Protein AF-0000000077137420 (afdb_homodimer)

Radius of gyration: 29.73 Å; Cα contacts (8 Å, |Δi|>4): 1653; chains: 2; bounding box: 63×92×71 Å

Nearest PDB structures (foldseek):
  3w35-assembly1_A  TM=7.968E-01  e=1.212E-20  Streptomyces sp. CNQ-525
  8cxl-assembly1_B  TM=8.164E-01  e=7.359E-20  Streptomyces sp. CNQ-525
  3w36-assembly1_A  TM=8.298E-01  e=8.518E-20  Streptomyces sp. CNQ-525
  3w35-assembly1_B  TM=7.956E-01  e=4.983E-20  Streptomyces sp. CNQ-525
  8cxl-assembly1_A  TM=8.102E-01  e=7.637E-19  Streptomyces sp. CNQ-525

Organism: Micromonas pusilla (strain CCMP1545) (NCBI:txid564608)

Sequence (908 aa):
MPTGLTARETPVAIRVTHVLLVMAWNCVARHHDVALEFHTLKPPPRRAPKSARDDAHRLKCIASAWVHAAEELLGGADAREMLKARAIELGVYDDPEGEASNATAAAAAGAGAAAAGAEIADEVMTYVRDDGWNANGRENGRAHNLRPYADFTGYVPAPHKEDGLPSETNPRRWVPLPETNGLGYFRRVHIYTGPHTTASACFQTHVTPHIGFKARTYLLSEDDLRDPTRETTTPEYDLRAEARDVVERTRTSLNDTEKMLVELADNKFALSQARFDSHWSPYDRVRVVNAPFAYRNGWTLVEGVFFELASNTGIVDALVVSWREKVKNDHVRPTSVVHGLLGDETLLAWAGPGSDETETSMKGRDWQPYIRVMPHSEHPSGSSCICSVIFDVARLVAGTDEYVTVVDFKRGSSTAEPGKTPREDVRWTANTIRCVFHPPLGFNIVSRPLSTDRMPTGLTARETPVAIRVTHVLLVMAWNCVARHHDVALEFHTLKPPPRRAPKSARDDAHRLKCIASAWVHAAEELLGGADAREMLKARAIELGVYDDPEGEASNATAAAAAGAGAAAAGAEIADEVMTYVRDDGWNANGRENGRAHNLRPYADFTGYVPAPHKEDGLPSETNPRRWVPLPETNGLGYFRRVHIYTGPHTTASACFQTHVTPHIGFKARTYLLSEDDLRDPTRETTTPEYDLRAEARDVVERTRTSLNDTEKMLVELADNKFALSQARFDSHWSPYDRVRVVNAPFAYRNGWTLVEGVFFELASNTGIVDALVVSWREKVKNDHVRPTSVVHGLLGDETLLAWAGPGSDETETSMKGRDWQPYIRVMPHSEHPSGSSCICSVIFDVARLVAGTDEYVTVVDFKRGSSTAEPGKTPREDVRWTANTIRCVFHPPLGFNIVSRPLSTDR

Structure (mmCIF, N/CA/C/O backbone):
data_AF-0000000077137420-model_v1
#
loop_
_entity.id
_entity.type
_entity.pdbx_description
1 polymer 'Predicted protein'
#
loop_
_atom_site.group_PDB
_atom_site.id
_atom_site.type_symbol
_atom_site.label_atom_id
_atom_site.label_alt_id
_atom_site.label_comp_id
_atom_site.label_asym_id
_atom_site.label_entity_id
_atom_site.label_seq_id
_atom_site.pdbx_PDB_ins_code
_atom_site.Cartn_x
_atom_site.Cartn_y
_atom_site.Cartn_z
_atom_site.occupancy
_atom_site.B_iso_or_equiv
_atom_site.auth_seq_id
_atom_site.auth_comp_id
_atom_site.auth_asym_id
_atom_site.auth_atom_id
_atom_site.pdbx_PDB_model_num
ATOM 1 N N . MET A 1 1 ? -1.979 -7.895 -21.234 1 30.19 1 MET A N 1
ATOM 2 C CA . MET A 1 1 ? -2.182 -8.922 -20.219 1 30.19 1 MET A CA 1
ATOM 3 C C . MET A 1 1 ? -2.633 -8.305 -18.906 1 30.19 1 MET A C 1
ATOM 5 O O . MET A 1 1 ? -2.314 -7.148 -18.609 1 30.19 1 MET A O 1
ATOM 9 N N . PRO A 1 2 ? -3.453 -9.008 -18.297 1 33.06 2 PRO A N 1
ATOM 10 C CA . PRO A 1 2 ? -4.16 -8.414 -17.172 1 33.06 2 PRO A CA 1
ATOM 11 C C . PRO A 1 2 ? -3.209 -7.906 -16.078 1 33.06 2 PRO A C 1
ATOM 13 O O . PRO A 1 2 ? -2.264 -8.609 -15.711 1 33.06 2 PRO A O 1
ATOM 16 N N . THR A 1 3 ? -2.91 -6.676 -16.016 1 40.84 3 THR A N 1
ATOM 17 C CA . THR A 1 3 ? -2.291 -5.836 -14.992 1 40.84 3 THR A CA 1
ATOM 18 C C . THR A 1 3 ? -2.344 -6.512 -13.625 1 40.84 3 THR A C 1
ATOM 20 O O . THR A 1 3 ? -1.438 -6.34 -12.812 1 40.84 3 THR A O 1
ATOM 23 N N . GLY A 1 4 ? -3.15 -7.633 -13.539 1 47.25 4 GLY A N 1
ATOM 24 C CA . GLY A 1 4 ? -3.408 -8.117 -12.195 1 47.25 4 GLY A CA 1
ATOM 25 C C . GLY A 1 4 ? -2.387 -9.133 -11.719 1 47.25 4 GLY A C 1
ATOM 26 O O . GLY A 1 4 ? -2.094 -9.219 -10.523 1 47.25 4 GLY A O 1
ATOM 27 N N . LEU A 1 5 ? -1.726 -9.945 -12.719 1 52.66 5 LEU A N 1
ATOM 28 C CA . LEU A 1 5 ? -0.8 -10.969 -12.258 1 52.66 5 LEU A CA 1
ATOM 29 C C . LEU A 1 5 ? 0.512 -10.352 -11.789 1 52.66 5 LEU A C 1
ATOM 31 O O . LEU A 1 5 ? 1.083 -10.789 -10.789 1 52.66 5 LEU A O 1
ATOM 35 N N . THR A 1 6 ? 0.784 -9.219 -12.477 1 55.41 6 THR A N 1
ATOM 36 C CA . THR A 1 6 ? 2.07 -8.609 -12.164 1 55.41 6 THR A CA 1
ATOM 37 C C . THR A 1 6 ? 1.979 -7.789 -10.875 1 55.41 6 THR A C 1
ATOM 39 O O . THR A 1 6 ? 3 -7.355 -10.336 1 55.41 6 THR A O 1
ATOM 42 N N . ALA A 1 7 ? 0.775 -7.855 -10.445 1 62.12 7 ALA A N 1
ATOM 43 C CA . ALA A 1 7 ? 0.6 -7.055 -9.234 1 62.12 7 ALA A CA 1
ATOM 44 C C . ALA A 1 7 ? 0.721 -7.918 -7.984 1 62.12 7 ALA A C 1
ATOM 46 O O . ALA A 1 7 ? 0.855 -7.398 -6.871 1 62.12 7 ALA A O 1
ATOM 47 N N . ARG A 1 8 ? 0.863 -9.188 -8.18 1 74.38 8 ARG A N 1
ATOM 48 C CA . ARG A 1 8 ? 0.928 -10.094 -7.039 1 74.38 8 ARG A CA 1
ATOM 49 C C . ARG A 1 8 ? 2.375 -10.414 -6.676 1 74.38 8 ARG A C 1
ATOM 51 O O . ARG A 1 8 ? 3.248 -10.438 -7.543 1 74.38 8 ARG A O 1
ATOM 58 N N . GLU A 1 9 ? 2.537 -10.625 -5.414 1 81 9 GLU A N 1
ATOM 59 C CA . GLU A 1 9 ? 3.846 -11.133 -5.016 1 81 9 GLU A CA 1
ATOM 60 C C . GLU A 1 9 ? 4.148 -12.469 -5.691 1 81 9 GLU A C 1
ATOM 62 O O . GLU A 1 9 ? 3.23 -13.219 -6.039 1 81 9 GLU A O 1
ATOM 67 N N . THR A 1 10 ? 5.336 -12.797 -5.789 1 80.19 10 THR A N 1
ATOM 68 C CA . THR A 1 10 ? 5.836 -13.852 -6.66 1 80.19 10 THR A CA 1
ATOM 69 C C . THR A 1 10 ? 5.152 -15.18 -6.344 1 80.19 10 THR A C 1
ATOM 71 O O . THR A 1 10 ? 4.66 -15.859 -7.246 1 80.19 10 THR A O 1
ATOM 74 N N . PRO A 1 11 ? 5.098 -15.617 -5.082 1 89.12 11 PRO A N 1
ATOM 75 C CA . PRO A 1 11 ? 4.48 -16.922 -4.844 1 89.12 11 PRO A CA 1
ATOM 76 C C . PRO A 1 11 ? 3.012 -16.969 -5.27 1 89.12 11 PRO A C 1
ATOM 78 O O . PRO A 1 11 ? 2.562 -17.953 -5.844 1 89.12 11 PRO A O 1
ATOM 81 N N . VAL A 1 12 ? 2.316 -15.922 -4.988 1 86.81 12 VAL A N 1
ATOM 82 C CA . VAL A 1 12 ? 0.898 -15.867 -5.328 1 86.81 12 VAL A CA 1
ATOM 83 C C . VAL A 1 12 ? 0.73 -15.805 -6.844 1 86.81 12 VAL A C 1
ATOM 85 O O . VAL A 1 12 ? -0.145 -16.469 -7.402 1 86.81 12 VAL A O 1
ATOM 88 N N . ALA A 1 13 ? 1.587 -15.062 -7.496 1 81.25 13 ALA A N 1
ATOM 89 C CA . ALA A 1 13 ? 1.542 -14.961 -8.953 1 81.25 13 ALA A CA 1
ATOM 90 C C . ALA A 1 13 ? 1.782 -16.328 -9.602 1 81.25 13 ALA A C 1
ATOM 92 O O . ALA A 1 13 ? 1.118 -16.672 -10.578 1 81.25 13 ALA A O 1
ATOM 93 N N . ILE A 1 14 ? 2.713 -16.984 -9.086 1 85.19 14 ILE A N 1
ATOM 94 C CA . ILE A 1 14 ? 3.049 -18.312 -9.625 1 85.19 14 ILE A CA 1
ATOM 95 C C . ILE A 1 14 ? 1.857 -19.25 -9.461 1 85.19 14 ILE A C 1
ATOM 97 O O . ILE A 1 14 ? 1.504 -19.984 -10.391 1 85.19 14 ILE A O 1
ATOM 101 N N . ARG A 1 15 ? 1.246 -19.25 -8.336 1 90.31 15 ARG A N 1
ATOM 102 C CA . ARG A 1 15 ? 0.089 -20.109 -8.094 1 90.31 15 ARG A CA 1
ATOM 103 C C . ARG A 1 15 ? -1.053 -19.766 -9.047 1 90.31 15 ARG A C 1
ATOM 105 O O . ARG A 1 15 ? -1.661 -20.656 -9.641 1 90.31 15 ARG A O 1
ATOM 112 N N . VAL A 1 16 ? -1.351 -18.516 -9.102 1 86.44 16 VAL A N 1
ATOM 113 C CA . VAL A 1 16 ? -2.457 -18.078 -9.945 1 86.44 16 VAL A CA 1
ATOM 114 C C . VAL A 1 16 ? -2.186 -18.469 -11.398 1 86.44 16 VAL A C 1
ATOM 116 O O . VAL A 1 16 ? -3.084 -18.953 -12.094 1 86.44 16 VAL A O 1
ATOM 119 N N . THR A 1 17 ? -0.963 -18.312 -11.812 1 84.81 17 THR A N 1
ATOM 120 C CA . THR A 1 17 ? -0.586 -18.703 -13.164 1 84.81 17 THR A CA 1
ATOM 121 C C . THR A 1 17 ? -0.782 -20.203 -13.359 1 84.81 17 THR A C 1
ATOM 123 O O . THR A 1 17 ? -1.295 -20.641 -14.398 1 84.81 17 THR A O 1
ATOM 126 N N . HIS A 1 18 ? -0.383 -20.906 -12.43 1 89.75 18 HIS A N 1
ATOM 127 C CA . HIS A 1 18 ? -0.529 -22.359 -12.531 1 89.75 18 HIS A CA 1
ATOM 128 C C . HIS A 1 18 ? -1.996 -22.75 -12.648 1 89.75 18 HIS A C 1
ATOM 130 O O . HIS A 1 18 ? -2.344 -23.609 -13.461 1 89.75 18 HIS A O 1
ATOM 136 N N . VAL A 1 19 ? -2.828 -22.141 -11.867 1 92.31 19 VAL A N 1
ATOM 137 C CA . VAL A 1 19 ? -4.254 -22.453 -11.906 1 92.31 19 VAL A CA 1
ATOM 138 C C . VAL A 1 19 ? -4.816 -22.125 -13.289 1 92.31 19 VAL A C 1
ATOM 140 O O . VAL A 1 19 ? -5.574 -22.922 -13.852 1 92.31 19 VAL A O 1
ATOM 143 N N . LEU A 1 20 ? -4.418 -21.078 -13.844 1 89 20 LEU A N 1
ATOM 144 C CA . LEU A 1 20 ? -4.855 -20.688 -15.18 1 89 20 LEU A CA 1
ATOM 145 C C . LEU A 1 20 ? -4.371 -21.703 -16.219 1 89 20 LEU A C 1
ATOM 147 O O . LEU A 1 20 ? -5.113 -22.047 -17.141 1 89 20 LEU A O 1
ATOM 151 N N . LEU A 1 21 ? -3.174 -22.141 -16.062 1 89.31 21 LEU A N 1
ATOM 152 C CA . LEU A 1 21 ? -2.6 -23.078 -17.016 1 89.31 21 LEU A CA 1
ATOM 153 C C . LEU A 1 21 ? -3.254 -24.453 -16.891 1 89.31 21 LEU A C 1
ATOM 155 O O . LEU A 1 21 ? -3.414 -25.172 -17.891 1 89.31 21 LEU A O 1
ATOM 159 N N . VAL A 1 22 ? -3.602 -24.812 -15.695 1 94.06 22 VAL A N 1
ATOM 160 C CA . VAL A 1 22 ? -4.344 -26.047 -15.516 1 94.06 22 VAL A CA 1
ATOM 161 C C . VAL A 1 22 ? -5.676 -25.969 -16.25 1 94.06 22 VAL A C 1
ATOM 163 O O . VAL A 1 22 ? -6.055 -26.922 -16.953 1 94.06 22 VAL A O 1
ATOM 166 N N . MET A 1 23 ? -6.336 -24.875 -16.141 1 94.69 23 MET A N 1
ATOM 167 C CA . MET A 1 23 ? -7.59 -24.688 -16.875 1 94.69 23 MET A CA 1
ATOM 168 C C . MET A 1 23 ? -7.359 -24.766 -18.375 1 94.69 23 MET A C 1
ATOM 170 O O . MET A 1 23 ? -8.117 -25.422 -19.094 1 94.69 23 MET A O 1
ATOM 174 N N . ALA A 1 24 ? -6.324 -24.125 -18.812 1 91.62 24 ALA A N 1
ATOM 175 C CA . ALA A 1 24 ? -6.016 -24.109 -20.234 1 91.62 24 ALA A CA 1
ATOM 176 C C . ALA A 1 24 ? -5.742 -25.531 -20.75 1 91.62 24 ALA A C 1
ATOM 178 O O . ALA A 1 24 ? -6.262 -25.922 -21.797 1 91.62 24 ALA A O 1
ATOM 179 N N . TRP A 1 25 ? -4.977 -26.25 -20.047 1 93.19 25 TRP A N 1
ATOM 180 C CA . TRP A 1 25 ? -4.66 -27.609 -20.469 1 93.19 25 TRP A CA 1
ATOM 181 C C . TRP A 1 25 ? -5.91 -28.484 -20.484 1 93.19 25 TRP A C 1
ATOM 183 O O . TRP A 1 25 ? -6.121 -29.266 -21.422 1 93.19 25 TRP A O 1
ATOM 193 N N . ASN A 1 26 ? -6.707 -28.359 -19.438 1 96.44 26 ASN A N 1
ATOM 194 C CA . ASN A 1 26 ? -7.922 -29.156 -19.391 1 96.44 26 ASN A CA 1
ATOM 195 C C . ASN A 1 26 ? -8.844 -28.844 -20.562 1 96.44 26 ASN A C 1
ATOM 197 O O . ASN A 1 26 ? -9.523 -29.734 -21.078 1 96.44 26 ASN A O 1
ATOM 201 N N . CYS A 1 27 ? -8.875 -27.594 -20.938 1 93.12 27 CYS A N 1
ATOM 202 C CA . CYS A 1 27 ? -9.625 -27.203 -22.125 1 93.12 27 CYS A CA 1
ATOM 203 C C . CYS A 1 27 ? -9.031 -27.844 -23.375 1 93.12 27 CYS A C 1
ATOM 205 O O . CYS A 1 27 ? -9.758 -28.344 -24.25 1 93.12 27 CYS A O 1
ATOM 207 N N . VAL A 1 28 ? -7.703 -27.828 -23.469 1 91.75 28 VAL A N 1
ATOM 208 C CA . VAL A 1 28 ? -7.008 -28.469 -24.594 1 91.75 28 VAL A CA 1
ATOM 209 C C . VAL A 1 28 ? -7.285 -29.969 -24.594 1 91.75 28 VAL A C 1
ATOM 211 O O . VAL A 1 28 ? -7.602 -30.547 -25.641 1 91.75 28 VAL A O 1
ATOM 214 N N . ALA A 1 29 ? -7.199 -30.547 -23.469 1 93.44 29 ALA A N 1
ATOM 215 C CA . ALA A 1 29 ? -7.391 -31.984 -23.344 1 93.44 29 ALA A CA 1
ATOM 216 C C . ALA A 1 29 ? -8.812 -32.406 -23.719 1 93.44 29 ALA A C 1
ATOM 218 O O . ALA A 1 29 ? -9.023 -33.406 -24.375 1 93.44 29 ALA A O 1
ATOM 219 N N . ARG A 1 30 ? -9.758 -31.578 -23.266 1 92.31 30 ARG A N 1
ATOM 220 C CA . ARG A 1 30 ? -11.156 -31.844 -23.578 1 92.31 30 ARG A CA 1
ATOM 221 C C . ARG A 1 30 ? -11.398 -31.828 -25.094 1 92.31 30 ARG A C 1
ATOM 223 O O . ARG A 1 30 ? -12.297 -32.5 -25.594 1 92.31 30 ARG A O 1
ATOM 230 N N . HIS A 1 31 ? -10.602 -31.125 -25.828 1 91.12 31 HIS A N 1
ATOM 231 C CA . HIS A 1 31 ? -10.719 -31 -27.266 1 91.12 31 HIS A CA 1
ATOM 232 C C . HIS A 1 31 ? -9.531 -31.625 -27.984 1 91.12 31 HIS A C 1
ATOM 234 O O . HIS A 1 31 ? -8.992 -31.047 -28.922 1 91.12 31 HIS A O 1
ATOM 240 N N . HIS A 1 32 ? -9.07 -32.656 -27.469 1 90.94 32 HIS A N 1
ATOM 241 C CA . HIS A 1 32 ? -7.969 -33.438 -28.031 1 90.94 32 HIS A CA 1
ATOM 242 C C . HIS A 1 32 ? -8.391 -34.875 -28.312 1 90.94 32 HIS A C 1
ATOM 244 O O . HIS A 1 32 ? -9.477 -35.281 -27.906 1 90.94 32 HIS A O 1
ATOM 250 N N . ASP A 1 33 ? -7.559 -35.594 -28.984 1 89.25 33 ASP A N 1
ATOM 251 C CA . ASP A 1 33 ? -7.91 -36.969 -29.359 1 89.25 33 ASP A CA 1
ATOM 252 C C . ASP A 1 33 ? -7.637 -37.938 -28.219 1 89.25 33 ASP A C 1
ATOM 254 O O . ASP A 1 33 ? -8.391 -38.875 -28 1 89.25 33 ASP A O 1
ATOM 258 N N . VAL A 1 34 ? -6.57 -37.625 -27.438 1 90.19 34 VAL A N 1
ATOM 259 C CA . VAL A 1 34 ? -6.188 -38.688 -26.484 1 90.19 34 VAL A CA 1
ATOM 260 C C . VAL A 1 34 ? -5.711 -38.031 -25.188 1 90.19 34 VAL A C 1
ATOM 262 O O . VAL A 1 34 ? -5.527 -38.75 -24.172 1 90.19 34 VAL A O 1
ATOM 265 N N . ALA A 1 35 ? -5.457 -36.719 -25.125 1 92.62 35 ALA A N 1
ATOM 266 C CA . ALA A 1 35 ? -4.859 -36.094 -23.953 1 92.62 35 ALA A CA 1
ATOM 267 C C . ALA A 1 35 ? -5.785 -36.219 -22.75 1 92.62 35 ALA A C 1
ATOM 269 O O . ALA A 1 35 ? -7.004 -36.094 -22.875 1 92.62 35 ALA A O 1
ATOM 270 N N . LEU A 1 36 ? -5.215 -36.438 -21.562 1 94.75 36 LEU A N 1
ATOM 271 C CA . LEU A 1 36 ? -5.965 -36.5 -20.312 1 94.75 36 LEU A CA 1
ATOM 272 C C . LEU A 1 36 ? -5.938 -35.156 -19.578 1 94.75 36 LEU A C 1
ATOM 274 O O . LEU A 1 36 ? -4.934 -34.438 -19.625 1 94.75 36 LEU A O 1
ATOM 278 N N . GLU A 1 37 ? -7.023 -34.781 -18.969 1 94.81 37 GLU A N 1
ATOM 279 C CA . GLU A 1 37 ? -7.07 -33.562 -18.141 1 94.81 37 GLU A CA 1
ATOM 280 C C . GLU A 1 37 ? -6.113 -33.656 -16.969 1 94.81 37 GLU A C 1
ATOM 282 O O . GLU A 1 37 ? -5.812 -34.75 -16.484 1 94.81 37 GLU A O 1
ATOM 287 N N . PHE A 1 38 ? -5.66 -32.469 -16.578 1 94.31 38 PHE A N 1
ATOM 288 C CA . PHE A 1 38 ? -4.793 -32.375 -15.406 1 94.31 38 PHE A CA 1
ATOM 289 C C . PHE A 1 38 ? -5.551 -32.75 -14.141 1 94.31 38 PHE A C 1
ATOM 291 O O . PHE A 1 38 ? -6.695 -32.312 -13.953 1 94.31 38 PHE A O 1
ATOM 298 N N . HIS A 1 39 ? -5.184 -33.562 -13.195 1 88.06 39 HIS A N 1
ATOM 299 C CA . HIS A 1 39 ? -5.598 -33.938 -11.852 1 88.06 39 HIS A CA 1
ATOM 300 C C . HIS A 1 39 ? -6.746 -34.969 -11.906 1 88.06 39 HIS A C 1
ATOM 302 O O . HIS A 1 39 ? -6.785 -35.906 -11.125 1 88.06 39 HIS A O 1
ATOM 308 N N . THR A 1 40 ? -7.816 -34.688 -12.898 1 89.06 40 THR A N 1
ATOM 309 C CA . THR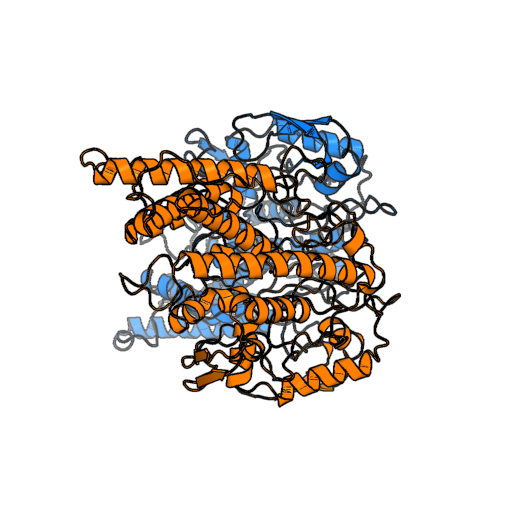 A 1 40 ? -8.922 -35.625 -12.977 1 89.06 40 THR A CA 1
ATOM 310 C C . THR A 1 40 ? -8.555 -36.812 -13.859 1 89.06 40 THR A C 1
ATOM 312 O O . THR A 1 40 ? -9.172 -37.875 -13.766 1 89.06 40 THR A O 1
ATOM 315 N N . LEU A 1 41 ? -7.703 -36.688 -14.766 1 89.88 41 LEU A N 1
ATOM 316 C CA . LEU A 1 41 ? -7.238 -37.688 -15.727 1 89.88 41 LEU A CA 1
ATOM 317 C C . LEU A 1 41 ? -8.383 -38.156 -16.609 1 89.88 41 LEU A C 1
ATOM 319 O O . LEU A 1 41 ? -8.344 -39.25 -17.141 1 89.88 41 LEU A O 1
ATOM 323 N N . LYS A 1 42 ? -9.375 -37.25 -16.719 1 90.19 42 LYS A N 1
ATOM 324 C CA . LYS A 1 42 ? -10.492 -37.562 -17.609 1 90.19 42 LYS A CA 1
ATOM 325 C C . LYS A 1 42 ? -10.047 -37.531 -19.078 1 90.19 42 LYS A C 1
ATOM 327 O O . LYS A 1 42 ? -9.359 -36.625 -19.5 1 90.19 42 LYS A O 1
ATOM 332 N N . PRO A 1 43 ? -10.492 -38.531 -19.812 1 89.88 43 PRO A N 1
ATOM 333 C CA . PRO A 1 43 ? -10.219 -38.5 -21.25 1 89.88 43 PRO A CA 1
ATOM 334 C C . PRO A 1 43 ? -11.188 -37.594 -22.016 1 89.88 43 PRO A C 1
ATOM 336 O O . PRO A 1 43 ? -12.234 -37.219 -21.484 1 89.88 43 PRO A O 1
ATOM 339 N N . PRO A 1 44 ? -10.727 -37.219 -23.219 1 87.62 44 PRO A N 1
ATOM 340 C CA . PRO A 1 44 ? -11.672 -36.438 -24.031 1 87.62 44 PRO A CA 1
ATOM 341 C C . PRO A 1 44 ? -12.961 -37.219 -24.297 1 87.62 44 PRO A C 1
ATOM 343 O O . PRO A 1 44 ? -12.953 -38.438 -24.344 1 87.62 44 PRO A O 1
ATOM 346 N N . PRO A 1 45 ? -14.016 -36.406 -24.438 1 81.62 45 PRO A N 1
ATOM 347 C CA . PRO A 1 45 ? -15.273 -37.094 -24.734 1 81.62 45 PRO A CA 1
ATOM 348 C C . PRO A 1 45 ? -15.219 -37.906 -26.031 1 81.62 45 PRO A C 1
ATOM 350 O O . PRO A 1 45 ? -14.727 -37.406 -27.047 1 81.62 45 PRO A O 1
ATOM 353 N N . ARG A 1 46 ? -15.695 -39.094 -26.016 1 74.06 46 ARG A N 1
ATOM 354 C CA . ARG A 1 46 ? -15.633 -40.031 -27.141 1 74.06 46 ARG A CA 1
ATOM 355 C C . ARG A 1 46 ? -16.469 -39.531 -28.312 1 74.06 46 ARG A C 1
ATOM 357 O O . ARG A 1 46 ? -16.109 -39.75 -29.469 1 74.06 46 ARG A O 1
ATOM 364 N N . ARG A 1 47 ? -17.547 -38.875 -28.016 1 68.75 47 ARG A N 1
ATOM 365 C CA . ARG A 1 47 ? -18.516 -38.562 -29.078 1 68.75 47 ARG A CA 1
ATOM 366 C C . ARG A 1 47 ? -18.312 -37.156 -29.609 1 68.75 47 ARG A C 1
ATOM 368 O O . ARG A 1 47 ? -19.047 -36.719 -30.5 1 68.75 47 ARG A O 1
ATOM 375 N N . ALA A 1 48 ? -17.297 -36.438 -29.141 1 65.88 48 ALA A N 1
ATOM 376 C CA . ALA A 1 48 ? -17.141 -35.094 -29.672 1 65.88 48 ALA A CA 1
ATOM 377 C C . ALA A 1 48 ? -16.578 -35.125 -31.094 1 65.88 48 ALA A C 1
ATOM 379 O O . ALA A 1 48 ? -15.648 -35.875 -31.391 1 65.88 48 ALA A O 1
ATOM 380 N N . PRO A 1 49 ? -17.281 -34.344 -31.953 1 70.12 49 PRO A N 1
ATOM 381 C CA . PRO A 1 49 ? -16.797 -34.344 -33.344 1 70.12 49 PRO A CA 1
ATOM 382 C C . PRO A 1 49 ? -15.367 -33.844 -33.438 1 70.12 49 PRO A C 1
ATOM 384 O O . PRO A 1 49 ? -14.938 -33 -32.656 1 70.12 49 PRO A O 1
ATOM 387 N N . LYS A 1 50 ? -14.711 -34.469 -34.406 1 73.06 50 LYS A N 1
ATOM 388 C CA . LYS A 1 50 ? -13.336 -34.062 -34.688 1 73.06 50 LYS A CA 1
ATOM 389 C C . LYS A 1 50 ? -13.25 -32.562 -35.031 1 73.06 50 LYS A C 1
ATOM 391 O O . LYS A 1 50 ? -12.234 -31.938 -34.75 1 73.06 50 LYS A O 1
ATOM 396 N N . SER A 1 51 ? -14.32 -32.094 -35.5 1 71.56 51 SER A N 1
ATOM 397 C CA . SER A 1 51 ? -14.359 -30.672 -35.875 1 71.56 51 SER A CA 1
ATOM 398 C C . SER A 1 51 ? -14.305 -29.766 -34.656 1 71.56 51 SER A C 1
ATOM 400 O O . SER A 1 51 ? -13.977 -28.578 -34.75 1 71.56 51 SER A O 1
ATOM 402 N N . ALA A 1 52 ? -14.453 -30.359 -33.562 1 72.56 52 ALA A N 1
ATOM 403 C CA . ALA A 1 52 ? -14.461 -29.562 -32.344 1 72.56 52 ALA A CA 1
ATOM 404 C C . ALA A 1 52 ? -13.102 -29.609 -31.641 1 72.56 52 ALA A C 1
ATOM 406 O O . ALA A 1 52 ? -12.945 -29.094 -30.531 1 72.56 52 ALA A O 1
ATOM 407 N N . ARG A 1 53 ? -12.164 -30.172 -32.406 1 79.06 53 ARG A N 1
ATOM 408 C CA . ARG A 1 53 ? -10.867 -30.359 -31.766 1 79.06 53 ARG A CA 1
ATOM 409 C C . ARG A 1 53 ? -9.812 -29.453 -32.375 1 79.06 53 ARG A C 1
ATOM 4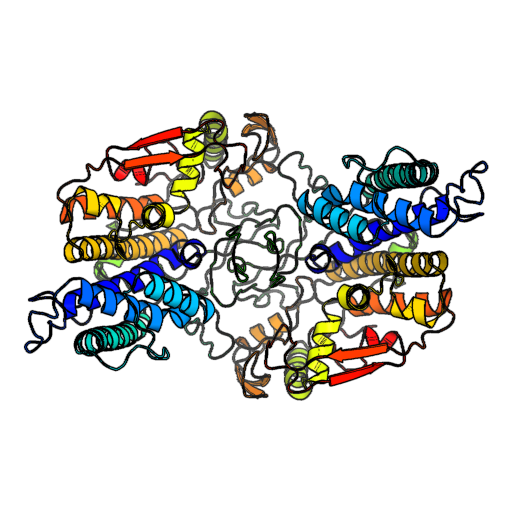11 O O . ARG A 1 53 ? -8.633 -29.797 -32.406 1 79.06 53 ARG A O 1
ATOM 418 N N . ASP A 1 54 ? -10.32 -28.344 -32.875 1 84.5 54 ASP A N 1
ATOM 419 C CA . ASP A 1 54 ? -9.375 -27.406 -33.438 1 84.5 54 ASP A CA 1
ATOM 420 C C . ASP A 1 54 ? -9.031 -26.281 -32.469 1 84.5 54 ASP A C 1
ATOM 422 O O . ASP A 1 54 ? -9.555 -26.266 -31.344 1 84.5 54 ASP A O 1
ATOM 426 N N . ASP A 1 55 ? -8.18 -25.438 -32.875 1 83.69 55 ASP A N 1
ATOM 427 C CA . ASP A 1 55 ? -7.645 -24.422 -31.969 1 83.69 55 ASP A CA 1
ATOM 428 C C . ASP A 1 55 ? -8.695 -23.359 -31.656 1 83.69 55 ASP A C 1
ATOM 430 O O . ASP A 1 55 ? -8.695 -22.781 -30.562 1 83.69 55 ASP A O 1
ATOM 434 N N . ALA A 1 56 ? -9.586 -23.172 -32.562 1 82.62 56 ALA A N 1
ATOM 435 C CA . ALA A 1 56 ? -10.648 -22.203 -32.312 1 82.62 56 ALA A CA 1
ATOM 436 C C . ALA A 1 56 ? -11.516 -22.625 -31.125 1 82.62 56 ALA A C 1
ATOM 438 O O . ALA A 1 56 ? -11.867 -21.812 -30.266 1 82.62 56 ALA A O 1
ATOM 439 N N . HIS A 1 57 ? -11.859 -23.906 -31.125 1 87.38 57 HIS A N 1
ATOM 440 C CA . HIS A 1 57 ? -12.648 -24.438 -30.016 1 87.38 57 HIS A CA 1
ATOM 441 C C . HIS A 1 57 ? -11.859 -24.422 -28.719 1 87.38 57 HIS A C 1
ATOM 443 O O . HIS A 1 57 ? -12.391 -24.062 -27.672 1 87.38 57 HIS A O 1
ATOM 449 N N . ARG A 1 58 ? -10.625 -24.812 -28.812 1 88.38 58 ARG A N 1
ATOM 450 C CA . ARG A 1 58 ? -9.773 -24.812 -27.625 1 88.38 58 ARG A CA 1
ATOM 451 C C . ARG A 1 58 ? -9.656 -23.406 -27.031 1 88.38 58 ARG A C 1
ATOM 453 O O . ARG A 1 58 ? -9.781 -23.234 -25.812 1 88.38 58 ARG A O 1
ATOM 460 N N . LEU A 1 59 ? -9.5 -22.438 -27.875 1 86.06 59 LEU A N 1
ATOM 461 C CA . LEU A 1 59 ? -9.312 -21.062 -27.406 1 86.06 59 LEU A CA 1
ATOM 462 C C . LEU A 1 59 ? -10.602 -20.516 -26.797 1 86.06 59 LEU A C 1
ATOM 464 O O . LEU A 1 59 ? -10.555 -19.797 -25.797 1 86.06 59 LEU A O 1
ATOM 468 N N . LYS A 1 60 ? -11.68 -20.844 -27.406 1 87.5 60 LYS A N 1
ATOM 469 C CA . LYS A 1 60 ? -12.961 -20.438 -26.844 1 87.5 60 LYS A CA 1
ATOM 470 C C . LYS A 1 60 ? -13.195 -21.078 -25.469 1 87.5 60 LYS A C 1
ATOM 472 O O . LYS A 1 60 ? -13.727 -20.438 -24.562 1 87.5 60 LYS A O 1
ATOM 477 N N . CYS A 1 61 ? -12.828 -22.312 -25.375 1 91.31 61 CYS A N 1
ATOM 478 C CA . CYS A 1 61 ? -12.922 -23.016 -24.094 1 91.31 61 CYS A CA 1
ATOM 479 C C . CYS A 1 61 ? -12.031 -22.375 -23.047 1 91.31 61 CYS A C 1
ATOM 481 O O . CYS A 1 61 ? -12.484 -22.109 -21.922 1 91.31 61 CYS A O 1
ATOM 483 N N . ILE A 1 62 ? -10.812 -22.047 -23.406 1 90.69 62 ILE A N 1
ATOM 484 C CA . ILE A 1 62 ? -9.844 -21.438 -22.5 1 90.69 62 ILE A CA 1
ATOM 485 C C . ILE A 1 62 ? -10.344 -20.062 -22.047 1 90.69 62 ILE A C 1
ATOM 487 O O . ILE A 1 62 ? -10.359 -19.766 -20.859 1 90.69 62 ILE A O 1
ATOM 491 N N . ALA A 1 63 ? -10.812 -19.25 -22.969 1 87.62 63 ALA A N 1
ATOM 492 C CA . ALA A 1 63 ? -11.312 -17.922 -22.656 1 87.62 63 ALA A CA 1
ATOM 493 C C . ALA A 1 63 ? -12.492 -18 -21.688 1 87.62 63 ALA A C 1
ATOM 495 O O . ALA A 1 63 ? -12.562 -17.234 -20.719 1 87.62 63 ALA A O 1
ATOM 496 N N . SER A 1 64 ? -13.359 -18.922 -21.984 1 91.25 64 SER A N 1
ATOM 497 C CA . SER A 1 64 ? -14.523 -19.078 -21.125 1 91.25 64 SER A CA 1
ATOM 498 C C . SER A 1 64 ? -14.117 -19.516 -19.719 1 91.25 64 SER A C 1
ATOM 500 O O . SER A 1 64 ? -14.664 -19.016 -18.719 1 91.25 64 SER A O 1
ATOM 502 N N . ALA A 1 65 ? -13.195 -20.438 -19.625 1 93.12 65 ALA A N 1
ATOM 503 C CA . ALA A 1 65 ? -12.727 -20.906 -18.312 1 93.12 65 ALA A CA 1
ATOM 504 C C . ALA A 1 65 ? -12.102 -19.766 -17.516 1 93.12 65 ALA A C 1
ATOM 506 O O . ALA A 1 65 ? -12.414 -19.578 -16.344 1 93.12 65 ALA A O 1
ATOM 507 N N . TRP A 1 66 ? -11.266 -19 -18.156 1 90.19 66 TRP A N 1
ATOM 508 C CA . TRP A 1 66 ? -10.562 -17.922 -17.469 1 90.19 66 TRP A CA 1
ATOM 509 C C . TRP A 1 66 ? -11.523 -16.828 -17.031 1 90.19 66 TRP A C 1
ATOM 511 O O . TRP A 1 66 ? -11.453 -16.344 -15.898 1 90.19 66 TRP A O 1
ATOM 521 N N . VAL A 1 67 ? -12.43 -16.484 -17.844 1 87.56 67 VAL A N 1
ATOM 522 C CA . VAL A 1 67 ? -13.406 -15.453 -17.516 1 87.56 67 VAL A CA 1
ATOM 523 C C . VAL A 1 67 ? -14.281 -15.922 -16.359 1 87.56 67 VAL A C 1
ATOM 525 O O . VAL A 1 67 ? -14.539 -15.164 -15.414 1 87.56 67 VAL A O 1
ATOM 528 N N . HIS A 1 68 ? -14.656 -17.156 -16.422 1 92 68 HIS A N 1
ATOM 529 C CA . HIS A 1 68 ? -15.523 -17.734 -15.398 1 92 68 HIS A CA 1
ATOM 530 C C . HIS A 1 68 ? -14.82 -17.766 -14.039 1 92 68 HIS A C 1
ATOM 532 O O . HIS A 1 68 ? -15.461 -17.578 -13 1 92 68 HIS A O 1
ATOM 538 N N . ALA A 1 69 ? -13.562 -17.922 -14.055 1 92.31 69 ALA A N 1
ATOM 539 C CA . ALA A 1 69 ? -12.812 -18.062 -12.805 1 92.31 69 ALA A CA 1
ATOM 540 C C . ALA A 1 69 ? -12.242 -16.734 -12.352 1 92.31 69 ALA A C 1
ATOM 542 O O . ALA A 1 69 ? -11.734 -16.609 -11.234 1 92.31 69 ALA A O 1
ATOM 543 N N . ALA A 1 70 ? -12.281 -15.711 -13.117 1 85.69 70 ALA A N 1
ATOM 544 C CA . ALA A 1 70 ? -11.492 -14.492 -12.961 1 85.69 70 ALA A CA 1
ATOM 545 C C . ALA A 1 70 ? -11.844 -13.781 -11.656 1 85.69 70 ALA A C 1
ATOM 547 O O . ALA A 1 70 ? -10.953 -13.32 -10.938 1 85.69 70 ALA A O 1
ATOM 548 N N . GLU A 1 71 ? -13.062 -13.711 -11.336 1 82.12 71 GLU A N 1
ATOM 549 C CA . GLU A 1 71 ? -13.461 -12.969 -10.141 1 82.12 71 GLU A CA 1
ATOM 550 C C . GLU A 1 71 ? -12.859 -13.586 -8.883 1 82.12 71 GLU A C 1
ATOM 552 O O . GLU A 1 71 ? -12.32 -12.867 -8.031 1 82.12 71 GLU A O 1
ATOM 557 N N . GLU A 1 72 ? -12.938 -14.82 -8.773 1 83.75 72 GLU A N 1
ATOM 558 C CA . GLU A 1 72 ? -12.422 -15.516 -7.602 1 83.75 72 GLU A CA 1
ATOM 559 C C . GLU A 1 72 ? -10.906 -15.617 -7.645 1 83.75 72 GLU A C 1
ATOM 561 O O . GLU A 1 72 ? -10.234 -15.43 -6.629 1 83.75 72 GLU A O 1
ATOM 566 N N . LEU A 1 73 ? -10.43 -15.883 -8.766 1 84.62 73 LEU A N 1
ATOM 567 C CA . LEU A 1 73 ? -9.008 -16.203 -8.906 1 84.62 73 LEU A CA 1
ATOM 568 C C . LEU A 1 73 ? -8.172 -14.93 -8.977 1 84.62 73 LEU A C 1
ATOM 570 O O . LEU A 1 73 ? -7.055 -14.883 -8.461 1 84.62 73 LEU A O 1
ATOM 574 N N . LEU A 1 74 ? -8.734 -13.867 -9.594 1 75.5 74 LEU A N 1
ATOM 575 C CA . LEU A 1 74 ? -7.934 -12.688 -9.867 1 75.5 74 LEU A CA 1
ATOM 576 C C . LEU A 1 74 ? -8.367 -11.516 -8.992 1 75.5 74 LEU A C 1
ATOM 578 O O . LEU A 1 74 ? -7.777 -10.438 -9.055 1 75.5 74 LEU A O 1
ATOM 582 N N . GLY A 1 75 ? -9.227 -11.672 -8.141 1 67.81 75 GLY A N 1
ATOM 583 C CA . GLY A 1 75 ? -9.43 -10.711 -7.062 1 67.81 75 GLY A CA 1
ATOM 584 C C . GLY A 1 75 ? -10.586 -9.766 -7.316 1 67.81 75 GLY A C 1
ATOM 585 O O . GLY A 1 75 ? -10.547 -8.609 -6.891 1 67.81 75 GLY A O 1
ATOM 586 N N . GLY A 1 76 ? -11.602 -10.148 -8.18 1 68.94 76 GLY A N 1
ATOM 587 C CA . GLY A 1 76 ? -12.766 -9.273 -8.195 1 68.94 76 GLY A CA 1
ATOM 588 C C . GLY A 1 76 ? -13.461 -9.227 -9.539 1 68.94 76 GLY A C 1
ATOM 589 O O . GLY A 1 76 ? -12.961 -9.781 -10.523 1 68.94 76 GLY A O 1
ATOM 590 N N . ALA A 1 77 ? -14.555 -8.484 -9.578 1 70.06 77 ALA A N 1
ATOM 591 C CA . ALA A 1 77 ? -15.414 -8.359 -10.75 1 70.06 77 ALA A CA 1
ATOM 592 C C . ALA A 1 77 ? -14.727 -7.555 -11.852 1 70.06 77 ALA A C 1
ATOM 594 O O . ALA A 1 77 ? -14.906 -7.832 -13.039 1 70.06 77 ALA A O 1
ATOM 595 N N . ASP A 1 78 ? -13.844 -6.711 -11.453 1 65.94 78 ASP A N 1
ATOM 596 C CA . ASP A 1 78 ? -13.148 -5.887 -12.438 1 65.94 78 ASP A CA 1
ATOM 597 C C . ASP A 1 78 ? -12.203 -6.727 -13.297 1 65.94 78 ASP A C 1
ATOM 599 O O . ASP A 1 78 ? -12.125 -6.543 -14.508 1 65.94 78 ASP A O 1
ATOM 603 N N . ALA A 1 79 ? -11.547 -7.543 -12.609 1 71 79 ALA A N 1
ATOM 604 C CA . ALA A 1 79 ? -10.641 -8.43 -13.336 1 71 79 ALA A CA 1
ATOM 605 C C . ALA A 1 79 ? -11.406 -9.289 -14.344 1 71 79 ALA A C 1
ATOM 607 O O . ALA A 1 79 ? -10.945 -9.492 -15.469 1 71 79 ALA A O 1
ATOM 608 N N . ARG A 1 80 ? -12.555 -9.734 -13.969 1 80.31 80 ARG A N 1
ATOM 609 C CA . ARG A 1 80 ? -13.398 -10.531 -14.852 1 80.31 80 ARG A CA 1
ATOM 610 C C . ARG A 1 80 ? -13.828 -9.727 -16.078 1 80.31 80 ARG A C 1
ATOM 612 O O . ARG A 1 80 ? -13.719 -10.195 -17.203 1 80.31 80 ARG A O 1
ATOM 619 N N . GLU A 1 81 ? -14.188 -8.531 -15.828 1 78.75 81 GLU A N 1
ATOM 620 C CA . GLU A 1 81 ? -14.672 -7.695 -16.922 1 78.75 81 GLU A CA 1
ATOM 621 C C . GLU A 1 81 ? -13.547 -7.332 -17.891 1 78.75 81 GLU A C 1
ATOM 623 O O . GLU A 1 81 ? -13.75 -7.281 -19.094 1 78.75 81 GLU A O 1
ATOM 628 N N . MET A 1 82 ? -12.477 -7.148 -17.344 1 72.75 82 MET A N 1
ATOM 629 C CA . MET A 1 82 ? -11.328 -6.824 -18.172 1 72.75 82 MET A CA 1
ATOM 630 C C . MET A 1 82 ? -10.938 -8.016 -19.047 1 72.75 82 MET A C 1
ATOM 632 O O . MET A 1 82 ? -10.672 -7.859 -20.234 1 72.75 82 MET A O 1
ATOM 636 N N . LEU A 1 83 ? -10.914 -9.148 -18.453 1 75.88 83 LEU A N 1
ATOM 637 C CA . LEU A 1 83 ? -10.562 -10.359 -19.188 1 75.88 83 LEU A CA 1
ATOM 638 C C . LEU A 1 83 ? -11.617 -10.672 -20.25 1 75.88 83 LEU A C 1
ATOM 640 O O . LEU A 1 83 ? -11.281 -11.086 -21.359 1 75.88 83 LEU A O 1
ATOM 644 N N . LYS A 1 84 ? -12.82 -10.477 -19.875 1 83.38 84 LYS A N 1
ATOM 645 C CA . LYS A 1 84 ? -13.93 -10.688 -20.797 1 83.38 84 LYS A CA 1
ATOM 646 C C . LYS A 1 84 ? -13.82 -9.758 -22.016 1 83.38 84 LYS A C 1
ATOM 648 O O . LYS A 1 84 ? -13.938 -10.203 -23.156 1 83.38 84 LYS A O 1
ATOM 653 N N . ALA A 1 85 ? -13.633 -8.523 -21.75 1 78.56 85 ALA A N 1
ATOM 654 C CA . ALA A 1 85 ? -13.516 -7.531 -22.828 1 78.56 85 ALA A CA 1
ATOM 655 C C . ALA A 1 85 ? -12.367 -7.875 -23.766 1 78.56 85 ALA A C 1
ATOM 657 O O . ALA A 1 85 ? -12.516 -7.797 -24.984 1 78.56 85 ALA A O 1
ATOM 658 N N . ARG A 1 86 ? -11.305 -8.25 -23.188 1 75.31 86 ARG A N 1
ATOM 659 C CA . ARG A 1 86 ? -10.148 -8.617 -24.016 1 75.31 86 ARG A CA 1
ATOM 660 C C . ARG A 1 86 ? -10.445 -9.859 -24.844 1 75.31 86 ARG A C 1
ATOM 662 O O . ARG A 1 86 ? -10.055 -9.938 -26.016 1 75.31 86 ARG A O 1
ATOM 669 N N . ALA A 1 87 ? -11.055 -10.828 -24.25 1 79.88 87 ALA A N 1
ATOM 670 C CA . ALA A 1 87 ? -11.391 -12.062 -24.953 1 79.88 87 ALA A CA 1
ATOM 671 C C . ALA A 1 87 ? -12.359 -11.805 -26.094 1 79.88 87 ALA A C 1
ATOM 673 O O . ALA A 1 87 ? -12.25 -12.414 -27.156 1 79.88 87 ALA A O 1
ATOM 674 N N . ILE A 1 88 ? -13.25 -10.891 -25.938 1 80.88 88 ILE A N 1
ATOM 675 C CA . ILE A 1 88 ? -14.18 -10.492 -26.984 1 80.88 88 ILE A CA 1
ATOM 676 C C . ILE A 1 88 ? -13.422 -9.805 -28.125 1 80.88 88 ILE A C 1
ATOM 678 O O . ILE A 1 88 ? -13.641 -10.109 -29.297 1 80.88 88 ILE A O 1
ATOM 682 N N . GLU A 1 89 ? -12.641 -8.953 -27.719 1 75.25 89 GLU A N 1
ATOM 683 C CA . GLU A 1 89 ? -11.82 -8.25 -28.703 1 75.25 89 GLU A CA 1
ATOM 684 C C . GLU A 1 89 ? -11.023 -9.219 -29.562 1 75.25 89 GLU A C 1
ATOM 686 O O . GLU A 1 89 ? -10.852 -9 -30.766 1 75.25 89 GLU A O 1
ATOM 691 N N . LEU A 1 90 ? -10.648 -10.312 -29 1 75.19 90 LEU A N 1
ATOM 692 C CA . LEU A 1 90 ? -9.828 -11.305 -29.688 1 75.19 90 LEU A CA 1
ATOM 693 C C . LEU A 1 90 ? -10.703 -12.297 -30.453 1 75.19 90 LEU A C 1
ATOM 695 O O . LEU A 1 90 ? -10.188 -13.141 -31.188 1 75.19 90 LEU A O 1
ATOM 699 N N . GLY A 1 91 ? -11.984 -12.266 -30.25 1 76.5 91 GLY A N 1
ATOM 700 C CA . GLY A 1 91 ? -12.922 -13.117 -30.984 1 76.5 91 GLY A CA 1
ATOM 701 C C . GLY A 1 91 ? -12.992 -14.523 -30.422 1 76.5 91 GLY A C 1
ATOM 702 O O . GLY A 1 91 ? -13.414 -15.453 -31.109 1 76.5 91 GLY A O 1
ATOM 703 N N . VAL A 1 92 ? -12.547 -14.703 -29.156 1 81.62 92 VAL A N 1
ATOM 704 C CA . VAL A 1 92 ? -12.508 -16.062 -28.609 1 81.62 92 VAL A CA 1
ATOM 705 C C . VAL A 1 92 ? -13.547 -16.203 -27.5 1 81.62 92 VAL A C 1
ATOM 707 O O . VAL A 1 92 ? -13.609 -17.234 -26.828 1 81.62 92 VAL A O 1
ATOM 710 N N . TYR A 1 93 ? -14.312 -15.195 -27.25 1 81.69 93 TYR A N 1
ATOM 711 C CA . TYR A 1 93 ? -15.352 -15.234 -26.219 1 81.69 93 TYR A CA 1
ATOM 712 C C . TYR A 1 93 ? -16.641 -14.586 -26.719 1 81.69 93 TYR A C 1
ATOM 714 O O . TYR A 1 93 ? -16.625 -13.438 -27.172 1 81.69 93 TYR A O 1
ATOM 722 N N . ASP A 1 94 ? -17.656 -15.414 -26.688 1 76.75 94 ASP A N 1
ATOM 723 C CA . ASP A 1 94 ? -18.969 -14.906 -27.031 1 76.75 94 ASP A CA 1
ATOM 724 C C . ASP A 1 94 ? -19.766 -14.562 -25.781 1 76.75 94 ASP A C 1
ATOM 726 O O . ASP A 1 94 ? -20.125 -15.445 -25 1 76.75 94 ASP A O 1
ATOM 730 N N . ASP A 1 95 ? -19.953 -13.305 -25.516 1 69.69 95 ASP A N 1
ATOM 731 C CA . ASP A 1 95 ? -20.656 -12.859 -24.312 1 69.69 95 ASP A CA 1
ATOM 732 C C . ASP A 1 95 ? -22.094 -13.367 -24.297 1 69.69 95 ASP A C 1
ATOM 734 O O . ASP A 1 95 ? -22.891 -13.023 -25.172 1 69.69 95 ASP A O 1
ATOM 738 N N . PRO A 1 96 ? -22.281 -14.344 -23.484 1 62.78 96 PRO A N 1
ATOM 739 C CA . PRO A 1 96 ? -23.656 -14.852 -23.469 1 62.78 96 PRO A CA 1
ATOM 740 C C . PRO A 1 96 ? -24.688 -13.75 -23.266 1 62.78 96 PRO A C 1
ATOM 742 O O . PRO A 1 96 ? -25.859 -13.922 -23.609 1 62.78 96 PRO A O 1
ATOM 745 N N . GLU A 1 97 ? -24.328 -12.789 -22.531 1 57.31 97 GLU A N 1
ATOM 746 C CA . GLU A 1 97 ? -25.266 -11.688 -22.281 1 57.31 97 GLU A CA 1
ATOM 747 C C . GLU A 1 97 ? -25.312 -10.727 -23.453 1 57.31 97 GLU A C 1
ATOM 749 O O . GLU A 1 97 ? -26.141 -9.805 -23.484 1 57.31 97 GLU A O 1
ATOM 754 N N . GLY A 1 98 ? -24.453 -11.047 -24.438 1 53.28 98 GLY A N 1
ATOM 755 C CA . GLY A 1 98 ? -24.406 -10.141 -25.578 1 53.28 98 GLY A CA 1
ATOM 756 C C . GLY A 1 98 ? -25.391 -10.508 -26.672 1 53.28 98 GLY A C 1
ATOM 757 O O . GLY A 1 98 ? -25.844 -11.648 -26.75 1 53.28 98 GLY A O 1
ATOM 758 N N . GLU A 1 99 ? -25.969 -9.586 -27.453 1 51.28 99 GLU A N 1
ATOM 759 C CA . GLU A 1 99 ? -27.031 -9.641 -28.453 1 51.28 99 GLU A CA 1
ATOM 760 C C . GLU A 1 99 ? -26.734 -10.711 -29.5 1 51.28 99 GLU A C 1
ATOM 762 O O . GLU A 1 99 ? -27.656 -11.242 -30.125 1 51.28 99 GLU A O 1
ATOM 767 N N . ALA A 1 100 ? -25.578 -10.727 -30.016 1 43.25 100 ALA A N 1
ATOM 768 C CA . ALA A 1 100 ? -25.328 -11.344 -31.312 1 43.25 100 ALA A CA 1
ATOM 769 C C . ALA A 1 100 ? -25.297 -12.867 -31.203 1 43.25 100 ALA A C 1
ATOM 771 O O . ALA A 1 100 ? -25.094 -13.562 -32.219 1 43.25 100 ALA A O 1
ATOM 772 N N . SER A 1 101 ? -25.359 -13.477 -30.078 1 43.28 101 SER A N 1
ATOM 773 C CA . SER A 1 101 ? -24.828 -14.82 -29.906 1 43.28 101 SER A CA 1
ATOM 774 C C . SER A 1 101 ? -25.719 -15.859 -30.594 1 43.28 101 SER A C 1
ATOM 776 O O . SER A 1 101 ? -25.406 -17.047 -30.578 1 43.28 101 SER A O 1
ATOM 778 N N . ASN A 1 102 ? -26.906 -15.773 -30.875 1 41.75 102 ASN A N 1
ATOM 779 C CA . ASN A 1 102 ? -27.812 -16.906 -30.922 1 41.75 102 ASN A CA 1
ATOM 780 C C . ASN A 1 102 ? -27.703 -17.672 -32.25 1 41.75 102 ASN A C 1
ATOM 782 O O . ASN A 1 102 ? -28.297 -18.75 -32.406 1 41.75 102 ASN A O 1
ATOM 786 N N . ALA A 1 103 ? -27.547 -17.172 -33.469 1 42.16 103 ALA A N 1
ATOM 787 C CA . ALA A 1 103 ? -28.266 -17.781 -34.594 1 42.16 103 ALA A CA 1
ATOM 788 C C . ALA A 1 103 ? -27.438 -18.875 -35.25 1 42.16 103 ALA A C 1
ATOM 790 O O . ALA A 1 103 ? -27.938 -19.641 -36.062 1 42.16 103 ALA A O 1
ATOM 791 N N . THR A 1 104 ? -26.156 -18.797 -35.344 1 43.56 104 THR A N 1
ATOM 792 C CA . THR A 1 104 ? -25.562 -19.656 -36.344 1 43.56 104 THR A CA 1
ATOM 793 C C . THR A 1 104 ? -24.891 -20.859 -35.688 1 43.56 104 THR A C 1
ATOM 795 O O . THR A 1 104 ? -24.625 -20.859 -34.5 1 43.56 104 THR A O 1
ATOM 798 N N . ALA A 1 105 ? -24.75 -22.016 -36.469 1 41.34 105 ALA A N 1
ATOM 799 C CA . ALA A 1 105 ? -24.062 -23.25 -36.094 1 41.34 105 ALA A CA 1
ATOM 800 C C . ALA A 1 105 ? -22.703 -22.953 -35.438 1 41.34 105 ALA A C 1
ATOM 802 O O . ALA A 1 105 ? -22.328 -23.609 -34.469 1 41.34 105 ALA A O 1
ATOM 803 N N . ALA A 1 106 ? -21.938 -22.078 -35.969 1 45.94 106 ALA A N 1
ATOM 804 C CA . ALA A 1 106 ? -20.672 -21.625 -35.406 1 45.94 106 ALA A CA 1
ATOM 805 C C . ALA A 1 106 ? -20.859 -21.062 -34 1 45.94 106 ALA A C 1
ATOM 807 O O . ALA A 1 106 ? -20.031 -21.297 -33.125 1 45.94 106 ALA A O 1
ATOM 808 N N . ALA A 1 107 ? -22.062 -20.594 -33.844 1 52.38 107 ALA A N 1
ATOM 809 C CA . ALA A 1 107 ? -22.406 -20.047 -32.531 1 52.38 107 ALA A CA 1
ATOM 810 C C . ALA A 1 107 ? -22.688 -21.172 -31.547 1 52.38 107 ALA A C 1
ATOM 812 O O . ALA A 1 107 ? -22.266 -21.109 -30.391 1 52.38 107 ALA A O 1
ATOM 813 N N . ALA A 1 108 ? -23.266 -22.266 -32.156 1 51.81 108 ALA A N 1
ATOM 814 C CA . ALA A 1 108 ? -23.547 -23.391 -31.266 1 51.81 108 ALA A CA 1
ATOM 815 C C . ALA A 1 108 ? -22.266 -24.094 -30.828 1 51.81 108 ALA A C 1
ATOM 817 O O . ALA A 1 108 ? -22.109 -24.469 -29.672 1 51.81 108 ALA A O 1
ATOM 818 N N . ALA A 1 109 ? -21.391 -24.391 -31.828 1 55.78 109 ALA A N 1
ATOM 819 C CA . ALA A 1 109 ? -20.109 -25.016 -31.516 1 55.78 109 ALA A CA 1
ATOM 820 C C . ALA A 1 109 ? -19.297 -24.156 -30.547 1 55.78 109 ALA A C 1
ATOM 822 O O . ALA A 1 109 ? -18.672 -24.672 -29.625 1 55.78 109 ALA A O 1
ATOM 823 N N . GLY A 1 110 ? -19.391 -22.969 -30.734 1 64.19 110 GLY A N 1
ATOM 824 C CA . GLY A 1 110 ? -18.766 -22.031 -29.812 1 64.19 110 GLY A CA 1
ATOM 825 C C . GLY A 1 110 ? -19.391 -22.062 -28.422 1 64.19 110 GLY A C 1
ATOM 826 O O . GLY A 1 110 ? -18.688 -21.953 -27.422 1 64.19 110 GLY A O 1
ATOM 827 N N . ALA A 1 111 ? -20.625 -22.484 -28.531 1 70.31 111 ALA A N 1
ATOM 828 C CA . ALA A 1 111 ? -21.359 -22.547 -27.266 1 70.31 111 ALA A CA 1
ATOM 829 C C . ALA A 1 111 ? -20.953 -23.766 -26.469 1 70.31 111 ALA A C 1
ATOM 831 O O . ALA A 1 111 ? -20.844 -23.703 -25.234 1 70.31 111 ALA A O 1
ATOM 832 N N . GLY A 1 112 ? -20.734 -24.859 -27.188 1 81.06 112 GLY A N 1
ATOM 833 C CA . GLY A 1 112 ? -20.266 -26.047 -26.5 1 81.06 112 GLY A CA 1
ATOM 834 C C . GLY A 1 112 ? -18.891 -25.875 -25.875 1 81.06 112 GLY A C 1
ATOM 835 O O . GLY A 1 112 ? -18.672 -26.297 -24.734 1 81.06 112 GLY A O 1
ATOM 836 N N . ALA A 1 113 ? -18.031 -25.219 -26.594 1 87.44 113 ALA A N 1
ATOM 837 C CA . ALA A 1 113 ? -16.688 -24.969 -26.078 1 87.44 113 ALA A CA 1
ATOM 838 C C . ALA A 1 113 ? -16.719 -24.047 -24.875 1 87.44 113 ALA A C 1
ATOM 840 O O . ALA A 1 113 ? -16.016 -24.266 -23.891 1 87.44 113 ALA A O 1
ATOM 841 N N . ALA A 1 114 ? -17.594 -23.062 -24.969 1 89.31 114 ALA A N 1
ATOM 842 C CA . ALA A 1 114 ? -17.734 -22.125 -23.859 1 89.31 114 ALA A CA 1
ATOM 843 C C . ALA A 1 114 ? -18.297 -22.812 -22.625 1 89.31 114 ALA A C 1
ATOM 845 O O . ALA A 1 114 ? -17.828 -22.562 -21.5 1 89.31 114 ALA A O 1
ATOM 846 N N . ALA A 1 115 ? -19.234 -23.641 -22.828 1 90.5 115 ALA A N 1
ATOM 847 C CA . ALA A 1 115 ? -19.812 -24.375 -21.703 1 90.5 115 ALA A CA 1
ATOM 848 C C . ALA A 1 115 ? -18.797 -25.297 -21.062 1 90.5 115 ALA A C 1
ATOM 850 O O . ALA A 1 115 ? -18.75 -25.438 -19.844 1 90.5 115 ALA A O 1
ATOM 851 N N . ALA A 1 116 ? -18.016 -25.969 -21.891 1 91.06 116 ALA A N 1
ATOM 852 C CA . ALA A 1 116 ? -16.953 -26.828 -21.375 1 91.06 116 ALA A CA 1
ATOM 853 C C . ALA A 1 116 ? -15.953 -26.016 -20.547 1 91.06 116 ALA A C 1
ATOM 855 O O . ALA A 1 116 ? -15.492 -26.484 -19.5 1 91.06 116 ALA A O 1
ATOM 856 N N . GLY A 1 117 ? -15.648 -24.844 -21.031 1 94.62 117 GLY A N 1
ATOM 857 C CA . GLY A 1 117 ? -14.742 -23.969 -20.297 1 94.62 117 GLY A CA 1
ATOM 858 C C . GLY A 1 117 ? -15.25 -23.609 -18.922 1 94.62 117 GLY A C 1
ATOM 859 O O . GLY A 1 117 ? -14.492 -23.641 -17.953 1 94.62 117 GLY A O 1
ATOM 860 N N . ALA A 1 118 ? -16.484 -23.25 -18.844 1 94.56 118 ALA A N 1
ATOM 861 C CA . ALA A 1 118 ? -17.078 -22.891 -17.562 1 94.56 118 ALA A CA 1
ATOM 862 C C . ALA A 1 118 ? -17.062 -24.078 -16.609 1 94.56 118 ALA A C 1
ATOM 864 O O . ALA A 1 118 ? -16.797 -23.938 -15.414 1 94.56 118 ALA A O 1
ATOM 865 N N . GLU A 1 119 ? -17.359 -25.234 -17.141 1 94.75 119 GLU A N 1
ATOM 866 C CA . GLU A 1 119 ? -17.328 -26.453 -16.328 1 94.75 119 GLU A CA 1
ATOM 867 C C . GLU A 1 119 ? -15.93 -26.734 -15.805 1 94.75 119 GLU A C 1
ATOM 869 O O . GLU A 1 119 ? -15.758 -27.078 -14.633 1 94.75 119 GLU A O 1
ATOM 874 N N . ILE A 1 120 ? -14.984 -26.609 -16.641 1 96.25 120 ILE A N 1
ATOM 875 C CA . ILE A 1 120 ? -13.594 -26.844 -16.266 1 96.25 120 ILE A CA 1
ATOM 876 C C . ILE A 1 120 ? -13.172 -25.844 -15.188 1 96.25 120 ILE A C 1
ATOM 878 O O . ILE A 1 120 ? -12.484 -26.219 -14.227 1 96.25 120 ILE A O 1
ATOM 882 N N . ALA A 1 121 ? -13.547 -24.562 -15.359 1 96.62 121 ALA A N 1
ATOM 883 C CA . ALA A 1 121 ? -13.242 -23.547 -14.352 1 96.62 121 ALA A CA 1
ATOM 884 C C . ALA A 1 121 ? -13.773 -23.953 -12.977 1 96.62 121 ALA A C 1
ATOM 886 O O . ALA A 1 121 ? -13.055 -23.891 -11.984 1 96.62 121 ALA A O 1
ATOM 887 N N . ASP A 1 122 ? -14.992 -24.438 -12.945 1 96.5 122 ASP A N 1
ATOM 888 C CA . ASP A 1 122 ? -15.609 -24.844 -11.688 1 96.5 122 ASP A CA 1
ATOM 889 C C . ASP A 1 122 ? -14.859 -26.031 -11.07 1 96.5 122 ASP A C 1
ATOM 891 O O . ASP A 1 122 ? -14.609 -26.047 -9.859 1 96.5 122 ASP A O 1
ATOM 895 N N . GLU A 1 123 ? -14.508 -26.969 -11.867 1 96.19 123 GLU A N 1
ATOM 896 C CA . GLU A 1 123 ? -13.797 -28.156 -11.398 1 96.19 123 GLU A CA 1
ATOM 897 C C . GLU A 1 123 ? -12.422 -27.797 -10.852 1 96.19 123 GLU A C 1
ATOM 899 O O . GLU A 1 123 ? -12.031 -28.266 -9.781 1 96.19 123 GLU A O 1
ATOM 904 N N . VAL A 1 124 ? -11.727 -27 -11.594 1 97.25 124 VAL A N 1
ATOM 905 C CA . VAL A 1 124 ? -10.367 -26.625 -11.211 1 97.25 124 VAL A CA 1
ATOM 906 C C . VAL A 1 124 ? -10.406 -25.766 -9.945 1 97.25 124 VAL A C 1
ATOM 908 O O . VAL A 1 124 ? -9.594 -25.953 -9.039 1 97.25 124 VAL A O 1
ATOM 911 N N . MET A 1 125 ? -11.352 -24.812 -9.859 1 96.06 125 MET A N 1
ATOM 912 C CA . MET A 1 125 ? -11.461 -23.969 -8.68 1 96.06 125 MET A CA 1
ATOM 913 C C . MET A 1 125 ? -11.797 -24.797 -7.441 1 96.06 125 MET A C 1
ATOM 915 O O . MET A 1 125 ? -11.312 -24.516 -6.348 1 96.06 125 MET A O 1
ATOM 919 N N . THR A 1 126 ? -12.617 -25.781 -7.609 1 95.38 126 THR A N 1
ATOM 920 C CA . THR A 1 126 ? -12.922 -26.688 -6.516 1 95.38 126 THR A CA 1
ATOM 921 C C . THR A 1 126 ? -11.68 -27.469 -6.102 1 95.38 126 THR A C 1
ATOM 923 O O . THR A 1 126 ? -11.414 -27.641 -4.91 1 95.38 126 THR A O 1
ATOM 926 N N . TYR A 1 127 ? -10.961 -27.922 -7.047 1 94.69 127 TYR A N 1
ATOM 927 C CA . TYR A 1 127 ? -9.766 -28.719 -6.824 1 94.69 127 TYR A CA 1
ATOM 928 C C . TYR A 1 127 ? -8.719 -27.938 -6.051 1 94.69 127 TYR A C 1
ATOM 930 O O . TYR A 1 127 ? -8.023 -28.484 -5.188 1 94.69 127 TYR A O 1
ATOM 938 N N . VAL A 1 128 ? -8.609 -26.594 -6.277 1 95.88 128 VAL A N 1
ATOM 939 C CA . VAL A 1 128 ? -7.508 -25.828 -5.691 1 95.88 128 VAL A CA 1
ATOM 940 C C . VAL A 1 128 ? -7.996 -25.109 -4.438 1 95.88 128 VAL A C 1
ATOM 942 O O . VAL A 1 128 ? -7.234 -24.375 -3.801 1 95.88 128 VAL A O 1
ATOM 945 N N . ARG A 1 129 ? -9.172 -25.281 -4.039 1 92.06 129 ARG A N 1
ATOM 946 C CA . ARG A 1 129 ? -9.75 -24.594 -2.887 1 92.06 129 ARG A CA 1
ATOM 947 C C . ARG A 1 129 ? -9 -24.953 -1.607 1 92.06 129 ARG A C 1
ATOM 949 O O . ARG A 1 129 ? -8.773 -24.094 -0.754 1 92.06 129 ARG A O 1
ATOM 956 N N . ASP A 1 130 ? -8.594 -26.203 -1.396 1 91.25 130 ASP A N 1
ATOM 957 C CA . ASP A 1 130 ? -7.926 -26.656 -0.18 1 91.25 130 ASP A CA 1
ATOM 958 C C . ASP A 1 130 ? -6.523 -27.172 -0.483 1 91.25 130 ASP A C 1
ATOM 960 O O . ASP A 1 130 ? -6.133 -28.25 -0.016 1 91.25 130 ASP A O 1
ATOM 964 N N . ASP A 1 131 ? -5.852 -26.422 -1.29 1 95.44 131 ASP A N 1
ATOM 965 C CA . ASP A 1 131 ? -4.539 -26.859 -1.74 1 95.44 131 ASP A CA 1
ATOM 966 C C . ASP A 1 131 ? -3.439 -26.375 -0.8 1 95.44 131 ASP A C 1
ATOM 968 O O . ASP A 1 131 ? -2.254 -26.469 -1.126 1 95.44 131 ASP A O 1
ATOM 972 N N . GLY A 1 132 ? -3.822 -25.781 0.31 1 96.5 132 GLY A N 1
ATOM 973 C CA . GLY A 1 132 ? -2.854 -25.422 1.33 1 96.5 132 GLY A CA 1
ATOM 974 C C . GLY A 1 132 ? -2.34 -24 1.181 1 96.5 132 GLY A C 1
ATOM 975 O O . GLY A 1 132 ? -1.573 -23.516 2.02 1 96.5 132 GLY A O 1
ATOM 976 N N . TRP A 1 133 ? -2.777 -23.297 0.169 1 96.19 133 TRP A N 1
ATOM 977 C CA . TRP A 1 133 ? -2.316 -21.938 -0.086 1 96.19 133 TRP A CA 1
ATOM 978 C C . TRP A 1 133 ? -3.129 -20.922 0.716 1 96.19 133 TRP A C 1
ATOM 980 O O . TRP A 1 133 ? -2.742 -19.75 0.831 1 96.19 133 TRP A O 1
ATOM 990 N N . ASN A 1 134 ? -4.242 -21.312 1.29 1 93.69 134 ASN A N 1
ATOM 991 C CA . ASN A 1 134 ? -5.16 -20.422 1.998 1 93.69 134 ASN A CA 1
ATOM 992 C C . ASN A 1 134 ? -5.637 -19.281 1.105 1 93.69 134 ASN A C 1
ATOM 994 O O . ASN A 1 134 ? -5.711 -18.141 1.546 1 93.69 134 ASN A O 1
ATOM 998 N N . ALA A 1 135 ? -5.883 -19.656 -0.156 1 91.12 135 ALA A N 1
ATOM 999 C CA . ALA A 1 135 ? -6.207 -18.656 -1.169 1 91.12 135 ALA A CA 1
ATOM 1000 C C . ALA A 1 135 ? -7.48 -17.906 -0.804 1 91.12 135 ALA A C 1
ATOM 1002 O O . ALA A 1 135 ? -7.648 -16.734 -1.184 1 91.12 135 ALA A O 1
ATOM 1003 N N . ASN A 1 136 ? -8.383 -18.547 -0.095 1 88.31 136 ASN A N 1
ATOM 1004 C CA . ASN A 1 136 ? -9.633 -17.875 0.267 1 88.31 136 ASN A CA 1
ATOM 1005 C C . ASN A 1 136 ? -9.586 -17.328 1.69 1 88.31 136 ASN A C 1
ATOM 1007 O O . ASN A 1 136 ? -10.531 -16.672 2.141 1 88.31 136 ASN A O 1
ATOM 1011 N N . GLY A 1 137 ? -8.523 -17.656 2.496 1 88.38 137 GLY A N 1
ATOM 1012 C CA . GLY A 1 137 ? -8.344 -17.109 3.83 1 88.38 137 GLY A CA 1
ATOM 1013 C C . GLY A 1 137 ? -9.109 -17.859 4.898 1 88.38 137 GLY A C 1
ATOM 1014 O O . GLY A 1 137 ? -9.289 -17.359 6.008 1 88.38 137 GLY A O 1
ATOM 1015 N N . ARG A 1 138 ? -9.555 -19.078 4.617 1 89.12 138 ARG A N 1
ATOM 1016 C CA . ARG A 1 138 ? -10.406 -19.797 5.559 1 89.12 138 ARG A CA 1
ATOM 1017 C C . ARG A 1 138 ? -9.578 -20.719 6.453 1 89.12 138 ARG A C 1
ATOM 1019 O O . ARG A 1 138 ? -10.055 -21.172 7.496 1 89.12 138 ARG A O 1
ATOM 1026 N N . GLU A 1 139 ? -8.375 -20.938 6.129 1 90.31 139 GLU A N 1
ATOM 1027 C CA . GLU A 1 139 ? -7.57 -21.906 6.871 1 90.31 139 GLU A CA 1
ATOM 1028 C C . GLU A 1 139 ? -7.184 -21.359 8.242 1 90.31 139 GLU A C 1
ATOM 1030 O O . GLU A 1 139 ? -6.727 -22.109 9.109 1 90.31 139 GLU A O 1
ATOM 1035 N N . ASN A 1 140 ? -7.363 -20.078 8.445 1 83.44 140 ASN A N 1
ATOM 1036 C CA . ASN A 1 140 ? -7.109 -19.484 9.75 1 83.44 140 ASN A CA 1
ATOM 1037 C C . ASN A 1 140 ? -8.32 -19.625 10.672 1 83.44 140 ASN A C 1
ATOM 1039 O O . ASN A 1 140 ? -8.32 -19.094 11.789 1 83.44 140 ASN A O 1
ATOM 1043 N N . GLY A 1 141 ? -9.273 -20.375 10.234 1 83.19 141 GLY A N 1
ATOM 1044 C CA . GLY A 1 141 ? -10.469 -20.578 11.047 1 83.19 141 GLY A CA 1
ATOM 1045 C C . GLY A 1 141 ? -11.477 -19.453 10.922 1 83.19 141 GLY A C 1
ATOM 1046 O O . GLY A 1 141 ? -12.414 -19.359 11.711 1 83.19 141 GLY A O 1
ATOM 1047 N N . ARG A 1 142 ? -11.289 -18.672 9.953 1 84.75 142 ARG A N 1
ATOM 1048 C CA . ARG A 1 142 ? -12.18 -17.531 9.766 1 84.75 142 ARG A CA 1
ATOM 1049 C C . ARG A 1 142 ? -13.359 -17.906 8.867 1 84.75 142 ARG A C 1
ATOM 1051 O O . ARG A 1 142 ? -13.203 -18.688 7.926 1 84.75 142 ARG A O 1
ATOM 1058 N N . ALA A 1 143 ? -14.484 -17.344 9.188 1 87.44 143 ALA A N 1
ATOM 1059 C CA . ALA A 1 143 ? -15.672 -17.484 8.344 1 87.44 143 ALA A CA 1
ATOM 1060 C C . ALA A 1 143 ? -16.109 -16.125 7.793 1 87.44 143 ALA A C 1
ATOM 1062 O O . ALA A 1 143 ? -16.891 -16.062 6.84 1 87.44 143 ALA A O 1
ATOM 1063 N N . HIS A 1 144 ? -15.617 -15.109 8.438 1 85.12 144 HIS A N 1
ATOM 1064 C CA . HIS A 1 144 ? -15.914 -13.734 8.055 1 85.12 144 HIS A CA 1
ATOM 1065 C C . HIS A 1 144 ? -14.641 -12.914 7.918 1 85.12 144 HIS A C 1
ATOM 1067 O O . HIS A 1 144 ? -13.617 -13.242 8.523 1 85.12 144 HIS A O 1
ATOM 1073 N N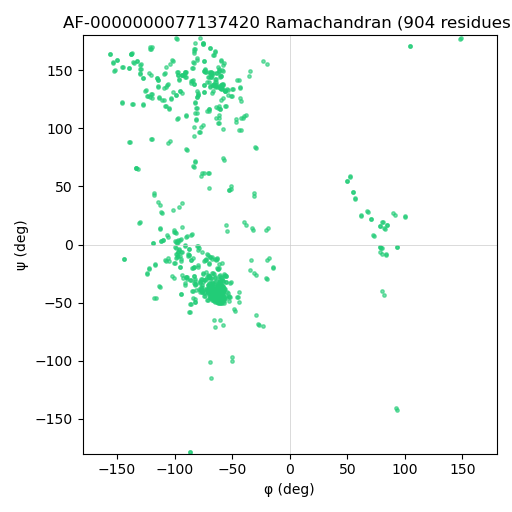 . ASN A 1 145 ? -14.75 -11.891 7 1 80.69 145 ASN A N 1
ATOM 1074 C CA . ASN A 1 145 ? -13.609 -10.992 6.809 1 80.69 145 ASN A CA 1
ATOM 1075 C C . ASN A 1 145 ? -12.328 -11.773 6.52 1 80.69 145 ASN A C 1
ATOM 1077 O O . ASN A 1 145 ? -11.336 -11.617 7.223 1 80.69 145 ASN A O 1
ATOM 1081 N N . LEU A 1 146 ? -12.383 -12.484 5.527 1 82.5 146 LEU A N 1
ATOM 1082 C CA . LEU A 1 146 ? -11.336 -13.43 5.141 1 82.5 146 LEU A CA 1
ATOM 1083 C C . LEU A 1 146 ? -10.07 -12.695 4.711 1 82.5 146 LEU A C 1
ATOM 1085 O O . LEU A 1 146 ? -10.141 -11.57 4.203 1 82.5 146 LEU A O 1
ATOM 1089 N N . ARG A 1 147 ? -8.961 -13.32 4.969 1 82.06 147 ARG A N 1
ATOM 1090 C CA . ARG A 1 147 ? -7.652 -12.805 4.582 1 82.06 147 ARG A CA 1
ATOM 1091 C C . ARG A 1 147 ? -6.926 -13.789 3.664 1 82.06 147 ARG A C 1
ATOM 1093 O O . ARG A 1 147 ? -6.145 -14.617 4.129 1 82.06 147 ARG A O 1
ATOM 1100 N N . PRO A 1 148 ? -7.145 -13.602 2.404 1 86.38 148 PRO A N 1
ATOM 1101 C CA . PRO A 1 148 ? -6.539 -14.531 1.447 1 86.38 148 PRO A CA 1
ATOM 1102 C C . PRO A 1 148 ? -5.023 -14.617 1.591 1 86.38 148 PRO A C 1
ATOM 1104 O O . PRO A 1 148 ? -4.355 -13.602 1.779 1 86.38 148 PRO A O 1
ATOM 1107 N N . TYR A 1 149 ? -4.523 -15.852 1.621 1 89.25 149 TYR A N 1
ATOM 1108 C CA . TYR A 1 149 ? -3.113 -16.219 1.598 1 89.25 149 TYR A CA 1
ATOM 1109 C C . TYR A 1 149 ? -2.445 -15.906 2.932 1 89.25 149 TYR A C 1
ATOM 1111 O O . TYR A 1 149 ? -1.221 -15.984 3.051 1 89.25 149 TYR A O 1
ATOM 1119 N N . ALA A 1 150 ? -3.203 -15.516 3.924 1 86.62 150 ALA A N 1
ATOM 1120 C CA . ALA A 1 150 ? -2.631 -15.25 5.242 1 86.62 150 ALA A CA 1
ATOM 1121 C C . ALA A 1 150 ? -1.959 -16.484 5.812 1 86.62 150 ALA A C 1
ATOM 1123 O O . ALA A 1 150 ? -2.455 -17.609 5.641 1 86.62 150 ALA A O 1
ATOM 1124 N N . ASP A 1 151 ? -0.866 -16.188 6.527 1 89.06 151 ASP A N 1
ATOM 1125 C CA . ASP A 1 151 ? -0.181 -17.281 7.207 1 89.06 151 ASP A CA 1
ATOM 1126 C C . ASP A 1 151 ? -1.08 -17.906 8.266 1 89.06 151 ASP A C 1
ATOM 1128 O O . ASP A 1 151 ? -1.787 -17.203 8.992 1 89.06 151 ASP A O 1
ATOM 1132 N N . PHE A 1 152 ? -1.096 -19.203 8.328 1 88.5 152 PHE A N 1
ATOM 1133 C CA . PHE A 1 152 ? -1.864 -19.891 9.367 1 88.5 152 PHE A CA 1
ATOM 1134 C C . PHE A 1 152 ? -1.009 -20.938 10.07 1 88.5 152 PHE A C 1
ATOM 1136 O O . PHE A 1 152 ? -1.535 -21.891 10.656 1 88.5 152 PHE A O 1
ATOM 1143 N N . THR A 1 153 ? 0.2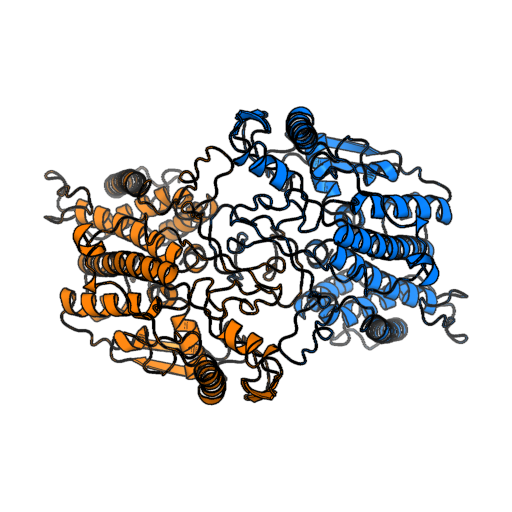96 -20.797 9.945 1 90.69 153 THR A N 1
ATOM 1144 C CA . THR A 1 153 ? 1.229 -21.672 10.656 1 90.69 153 THR A CA 1
ATOM 1145 C C . THR A 1 153 ? 1.78 -20.984 11.898 1 90.69 153 THR A C 1
ATOM 1147 O O . THR A 1 153 ? 2.406 -21.625 12.742 1 90.69 153 THR A O 1
ATOM 1150 N N . GLY A 1 154 ? 1.616 -19.672 11.961 1 82.94 154 GLY A N 1
ATOM 1151 C CA . GLY A 1 154 ? 2.078 -18.938 13.125 1 82.94 154 GLY A CA 1
ATOM 1152 C C . GLY A 1 154 ? 3.502 -18.422 12.992 1 82.94 154 GLY A C 1
ATOM 1153 O O . GLY A 1 154 ? 4.195 -18.234 13.992 1 82.94 154 GLY A O 1
ATOM 1154 N N . TYR A 1 155 ? 3.938 -18.219 11.797 1 87.62 155 TYR A N 1
ATOM 1155 C CA . TYR A 1 155 ? 5.27 -17.656 11.586 1 87.62 155 TYR A CA 1
ATOM 1156 C C . TYR A 1 155 ? 5.398 -16.281 12.25 1 87.62 155 TYR A C 1
ATOM 1158 O O . TYR A 1 155 ? 4.488 -15.461 12.164 1 87.62 155 TYR A O 1
ATOM 1166 N N . VAL A 1 156 ? 6.5 -16.047 12.977 1 81.44 156 VAL A N 1
ATOM 1167 C CA . VAL A 1 156 ? 6.801 -14.766 13.625 1 81.44 156 VAL A CA 1
ATOM 1168 C C . VAL A 1 156 ? 8.203 -14.305 13.234 1 81.44 156 VAL A C 1
ATOM 1170 O O . VAL A 1 156 ? 9.18 -15.016 13.461 1 81.44 156 VAL A O 1
ATOM 1173 N N . PRO A 1 157 ? 8.25 -13.125 12.609 1 83.12 157 PRO A N 1
ATOM 1174 C CA . PRO A 1 157 ? 9.594 -12.609 12.328 1 83.12 157 PRO A CA 1
ATOM 1175 C C . PRO A 1 157 ? 10.367 -12.266 13.602 1 83.12 157 PRO A C 1
ATOM 1177 O O . PRO A 1 157 ? 9.781 -12.156 14.68 1 83.12 157 PRO A O 1
ATOM 1180 N N . ALA A 1 158 ? 11.688 -12.117 13.492 1 82.25 158 ALA A N 1
ATOM 1181 C CA . ALA A 1 158 ? 12.508 -11.672 14.617 1 82.25 158 ALA A CA 1
ATOM 1182 C C . ALA A 1 158 ? 12.133 -10.258 15.047 1 82.25 158 ALA A C 1
ATOM 1184 O O . ALA A 1 158 ? 11.711 -9.445 14.227 1 82.25 158 ALA A O 1
ATOM 1185 N N . PRO A 1 159 ? 12.266 -10.008 16.344 1 73.81 159 PRO A N 1
ATOM 1186 C CA . PRO A 1 159 ? 12.055 -8.633 16.797 1 73.81 159 PRO A CA 1
ATOM 1187 C C . PRO A 1 159 ? 12.922 -7.625 16.047 1 73.81 159 PRO A C 1
ATOM 1189 O O . PRO A 1 159 ? 14.086 -7.914 15.742 1 73.81 159 PRO A O 1
ATOM 1192 N N . HIS A 1 160 ? 12.305 -6.543 15.625 1 71.81 160 HIS A N 1
ATOM 1193 C CA . HIS A 1 160 ? 13.039 -5.586 14.812 1 71.81 160 HIS A CA 1
ATOM 1194 C C . HIS A 1 160 ? 12.594 -4.156 15.109 1 71.81 160 HIS A C 1
ATOM 1196 O O . HIS A 1 160 ? 11.484 -3.932 15.586 1 71.81 160 HIS A O 1
ATOM 1202 N N . LYS A 1 161 ? 13.539 -3.293 14.883 1 68.69 161 LYS A N 1
ATOM 1203 C CA . LYS A 1 161 ? 13.273 -1.863 15.023 1 68.69 161 LYS A CA 1
ATOM 1204 C C . LYS A 1 161 ? 12.633 -1.299 13.758 1 68.69 161 LYS A C 1
ATOM 1206 O O . LYS A 1 161 ? 12.609 -1.964 12.719 1 68.69 161 LYS A O 1
ATOM 1211 N N . GLU A 1 162 ? 12.078 -0.135 13.859 1 64.44 162 GLU A N 1
ATOM 1212 C CA . GLU A 1 162 ? 11.328 0.499 12.781 1 64.44 162 GLU A CA 1
ATOM 1213 C C . GLU A 1 162 ? 12.188 0.687 11.539 1 64.44 162 GLU A C 1
ATOM 1215 O O . GLU A 1 162 ? 11.672 0.833 10.43 1 64.44 162 GLU A O 1
ATOM 1220 N N . ASP A 1 163 ? 13.445 0.581 11.664 1 67.94 163 ASP A N 1
ATOM 1221 C CA . ASP A 1 163 ? 14.281 0.823 10.492 1 67.94 163 ASP A CA 1
ATOM 1222 C C . ASP A 1 163 ? 14.719 -0.491 9.852 1 67.94 163 ASP A C 1
ATOM 1224 O O . ASP A 1 163 ? 15.508 -0.491 8.898 1 67.94 163 ASP A O 1
ATOM 1228 N N . GLY A 1 164 ? 14.109 -1.605 10.289 1 72.31 164 GLY A N 1
ATOM 1229 C CA . GLY A 1 164 ? 14.414 -2.891 9.68 1 72.31 164 GLY A CA 1
ATOM 1230 C C . GLY A 1 164 ? 15.812 -3.389 10.016 1 72.31 164 GLY A C 1
ATOM 1231 O O . GLY A 1 164 ? 16.438 -4.078 9.211 1 72.31 164 GLY A O 1
ATOM 1232 N N . LEU A 1 165 ? 16.344 -2.9 11.07 1 80.62 165 LEU A N 1
ATOM 1233 C CA . LEU A 1 165 ? 17.656 -3.35 11.523 1 80.62 165 LEU A CA 1
ATOM 1234 C C . LEU A 1 165 ? 17.609 -4.793 12.016 1 80.62 165 LEU A C 1
ATOM 1236 O O . LEU A 1 165 ? 16.578 -5.234 12.539 1 80.62 165 LEU A O 1
ATOM 1240 N N . PRO A 1 166 ? 18.719 -5.48 11.734 1 78.88 166 PRO A N 1
ATOM 1241 C CA . PRO A 1 166 ? 18.719 -6.844 12.273 1 78.88 166 PRO A CA 1
ATOM 1242 C C . PRO A 1 166 ? 18.531 -6.883 13.789 1 78.88 166 PRO A C 1
ATOM 1244 O O . PRO A 1 166 ? 18.859 -5.914 14.477 1 78.88 166 PRO A O 1
ATOM 1247 N N . SER A 1 167 ? 18.031 -8.047 14.164 1 74.75 167 SER A N 1
ATOM 1248 C CA . SER A 1 167 ? 17.844 -8.266 15.594 1 74.75 167 SER A CA 1
ATOM 1249 C C . SER A 1 167 ? 19.172 -8.164 16.344 1 74.75 167 SER A C 1
ATOM 1251 O O . SER A 1 167 ? 20.203 -8.625 15.852 1 74.75 167 SER A O 1
ATOM 1253 N N . GLU A 1 168 ? 19.141 -7.492 17.5 1 75.62 168 GLU A N 1
ATOM 1254 C CA . GLU A 1 168 ? 20.344 -7.395 18.312 1 75.62 168 GLU A CA 1
ATOM 1255 C C . GLU A 1 168 ? 20.734 -8.758 18.875 1 75.62 168 GLU A C 1
ATOM 1257 O O . GLU A 1 168 ? 21.922 -9.07 18.984 1 75.62 168 GLU A O 1
ATOM 1262 N N . THR A 1 169 ? 19.703 -9.516 19.156 1 77.94 169 THR A N 1
ATOM 1263 C CA . THR A 1 169 ? 19.969 -10.789 19.812 1 77.94 169 THR A CA 1
ATOM 1264 C C . THR A 1 169 ? 20.281 -11.867 18.781 1 77.94 169 THR A C 1
ATOM 1266 O O . THR A 1 169 ? 21.062 -12.789 19.047 1 77.94 169 THR A O 1
ATOM 1269 N N . ASN A 1 170 ? 19.734 -11.805 17.578 1 81.88 170 ASN A N 1
ATOM 1270 C CA . ASN A 1 170 ? 19.984 -12.758 16.5 1 81.88 170 ASN A CA 1
ATOM 1271 C C . ASN A 1 170 ? 20.125 -12.062 15.156 1 81.88 170 ASN A C 1
ATOM 1273 O O . ASN A 1 170 ? 19.172 -12.047 14.375 1 81.88 170 ASN A O 1
ATOM 1277 N N . PRO A 1 171 ? 21.281 -11.688 14.867 1 86 171 PRO A N 1
ATOM 1278 C CA . PRO A 1 171 ? 21.484 -10.867 13.672 1 86 171 PRO A CA 1
ATOM 1279 C C . PRO A 1 171 ? 21.312 -11.656 12.375 1 86 171 PRO A C 1
ATOM 1281 O O . PRO A 1 171 ? 21.25 -11.07 11.289 1 86 171 PRO A O 1
ATOM 1284 N N . ARG A 1 172 ? 21.188 -12.938 12.492 1 88.62 172 ARG A N 1
ATOM 1285 C CA . ARG A 1 172 ? 21.109 -13.75 11.281 1 88.62 172 ARG A CA 1
ATOM 1286 C C . ARG A 1 172 ? 19.656 -14.008 10.883 1 88.62 172 ARG A C 1
ATOM 1288 O O . ARG A 1 172 ? 19.391 -14.539 9.805 1 88.62 172 ARG A O 1
ATOM 1295 N N . ARG A 1 173 ? 18.781 -13.617 11.688 1 90.81 173 ARG A N 1
ATOM 1296 C CA . ARG A 1 173 ? 17.391 -13.93 11.422 1 90.81 173 ARG A CA 1
ATOM 1297 C C . ARG A 1 173 ? 16.734 -12.82 10.609 1 90.81 173 ARG A C 1
ATOM 1299 O O . ARG A 1 173 ? 17.062 -11.641 10.766 1 90.81 173 ARG A O 1
ATOM 1306 N N . TRP A 1 174 ? 15.805 -13.227 9.812 1 91.88 174 TRP A N 1
ATOM 1307 C CA . TRP A 1 174 ? 15.086 -12.312 8.938 1 91.88 174 TRP A CA 1
ATOM 1308 C C . TRP A 1 174 ? 14.273 -11.312 9.75 1 91.88 174 TRP A C 1
ATOM 1310 O O . TRP A 1 174 ? 13.633 -11.68 10.734 1 91.88 174 TRP A O 1
ATOM 1320 N N . VAL A 1 175 ? 14.359 -10.047 9.328 1 88.12 175 VAL A N 1
ATOM 1321 C CA . VAL A 1 175 ? 13.531 -8.977 9.867 1 88.12 175 VAL A CA 1
ATOM 1322 C C . VAL A 1 175 ? 12.836 -8.242 8.727 1 88.12 175 VAL A C 1
ATOM 1324 O O . VAL A 1 175 ? 13.414 -8.055 7.652 1 88.12 175 VAL A O 1
ATOM 1327 N N . PRO A 1 176 ? 11.547 -7.832 9 1 85.31 176 PRO A N 1
ATOM 1328 C CA . PRO A 1 176 ? 10.844 -7.074 7.957 1 85.31 176 PRO A CA 1
ATOM 1329 C C . PRO A 1 176 ? 11.5 -5.73 7.66 1 85.31 176 PRO A C 1
ATOM 1331 O O . PRO A 1 176 ? 12 -5.066 8.57 1 85.31 176 PRO A O 1
ATOM 1334 N N . LEU A 1 177 ? 11.539 -5.398 6.367 1 83.38 177 LEU A N 1
ATOM 1335 C CA . LEU A 1 177 ? 12.031 -4.094 5.949 1 83.38 177 LEU A CA 1
ATOM 1336 C C . LEU A 1 177 ? 10.883 -3.102 5.801 1 83.38 177 LEU A C 1
ATOM 1338 O O . LEU A 1 177 ? 9.758 -3.49 5.457 1 83.38 177 LEU A O 1
ATOM 1342 N N . PRO A 1 178 ? 11.203 -1.904 6.121 1 77.25 178 PRO A N 1
ATOM 1343 C CA . PRO A 1 178 ? 10.172 -0.894 5.855 1 77.25 178 PRO A CA 1
ATOM 1344 C C . PRO A 1 178 ? 9.898 -0.709 4.367 1 77.25 178 PRO A C 1
ATOM 1346 O O . PRO A 1 178 ? 10.82 -0.762 3.551 1 77.25 178 PRO A O 1
ATOM 1349 N N . GLU A 1 179 ? 8.641 -0.618 4.145 1 73.81 179 GLU A N 1
ATOM 1350 C CA . GLU A 1 179 ? 8.219 -0.227 2.801 1 73.81 179 GLU A CA 1
ATOM 1351 C C . GLU A 1 179 ? 7.871 1.258 2.742 1 73.81 179 GLU A C 1
ATOM 1353 O O . GLU A 1 179 ? 7.27 1.796 3.672 1 73.81 179 GLU A O 1
ATOM 1358 N N . THR A 1 180 ? 8.461 1.943 1.778 1 64.88 180 THR A N 1
ATOM 1359 C CA . THR A 1 180 ? 8.195 3.375 1.695 1 64.88 180 THR A CA 1
ATOM 1360 C C . THR A 1 180 ? 7.805 3.771 0.275 1 64.88 180 THR A C 1
ATOM 1362 O O . THR A 1 180 ? 8.266 3.166 -0.694 1 64.88 180 THR A O 1
ATOM 1365 N N . ASN A 1 181 ? 6.906 4.801 0.254 1 60.94 181 ASN A N 1
ATOM 1366 C CA . ASN A 1 181 ? 6.578 5.445 -1.015 1 60.94 181 ASN A CA 1
ATOM 1367 C C . ASN A 1 181 ? 7.43 6.688 -1.248 1 60.94 181 ASN A C 1
ATOM 1369 O O . ASN A 1 181 ? 7.273 7.375 -2.26 1 60.94 181 ASN A O 1
ATOM 1373 N N . GLY A 1 182 ? 8.32 6.91 -0.4 1 63.34 182 GLY A N 1
ATOM 1374 C CA . GLY A 1 182 ? 9.188 8.078 -0.494 1 63.34 182 GLY A CA 1
ATOM 1375 C C . GLY A 1 182 ? 8.508 9.359 -0.026 1 63.34 182 GLY A C 1
ATOM 1376 O O . GLY A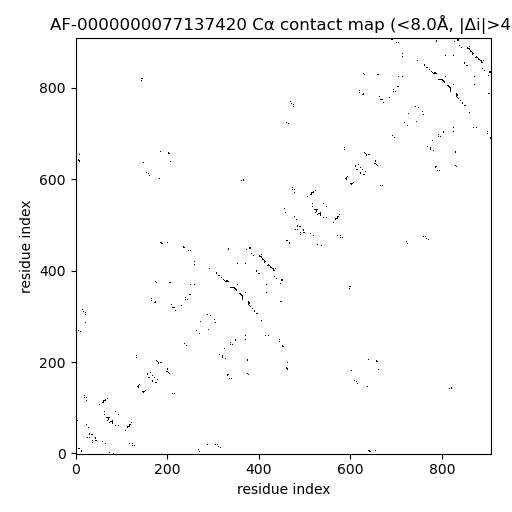 1 182 ? 9.141 10.414 0.013 1 63.34 182 GLY A O 1
ATOM 1377 N N . LEU A 1 183 ? 7.207 9.266 0.362 1 64 183 LEU A N 1
ATOM 1378 C CA . LEU A 1 183 ? 6.465 10.461 0.727 1 64 183 LEU A CA 1
ATOM 1379 C C . LEU A 1 183 ? 5.996 10.398 2.176 1 64 183 LEU A C 1
ATOM 1381 O O . LEU A 1 183 ? 5.367 11.328 2.676 1 64 183 LEU A O 1
ATOM 1385 N N . GLY A 1 184 ? 6.387 9.32 2.77 1 62.06 184 GLY A N 1
ATOM 1386 C CA . GLY A 1 184 ? 5.988 9.195 4.164 1 62.06 184 GLY A CA 1
ATOM 1387 C C . GLY A 1 184 ? 4.676 8.461 4.344 1 62.06 184 GLY A C 1
ATOM 1388 O O . GLY A 1 184 ? 4.457 7.41 3.734 1 62.06 184 GLY A O 1
ATOM 1389 N N . TYR A 1 185 ? 3.861 8.938 5.281 1 59.03 185 TYR A N 1
ATOM 1390 C CA . TYR A 1 185 ? 2.662 8.219 5.688 1 59.03 185 TYR A CA 1
ATOM 1391 C C . TYR A 1 185 ? 1.46 8.641 4.852 1 59.03 185 TYR A C 1
ATOM 1393 O O . TYR A 1 185 ? 1.036 9.797 4.91 1 59.03 185 TYR A O 1
ATOM 1401 N N . PHE A 1 186 ? 0.967 7.754 4.004 1 59.69 186 PHE A N 1
ATOM 1402 C CA . PHE A 1 186 ? -0.209 7.957 3.168 1 59.69 186 PHE A CA 1
ATOM 1403 C C . PHE A 1 186 ? -1.288 6.93 3.488 1 59.69 186 PHE A C 1
ATOM 1405 O O . PHE A 1 186 ? -0.98 5.781 3.818 1 59.69 186 PHE A O 1
ATOM 1412 N N . ARG A 1 187 ? -2.537 7.484 3.723 1 54.22 187 ARG A N 1
ATOM 1413 C CA . ARG A 1 187 ? -3.658 6.566 3.914 1 54.22 187 ARG A CA 1
ATOM 1414 C C . ARG A 1 187 ? -3.859 5.684 2.688 1 54.22 187 ARG A C 1
ATOM 1416 O O . ARG A 1 187 ? -3.615 6.117 1.559 1 54.22 187 ARG A O 1
ATOM 1423 N N . ARG A 1 188 ? -4.043 4.5 2.957 1 46.75 188 ARG A N 1
ATOM 1424 C CA . ARG A 1 188 ? -4.406 3.6 1.865 1 46.75 188 ARG A CA 1
ATOM 1425 C C . ARG A 1 188 ? -5.578 4.16 1.062 1 46.75 188 ARG A C 1
ATOM 1427 O O . ARG A 1 188 ? -6.68 4.32 1.591 1 46.75 188 ARG A O 1
ATOM 1434 N N . VAL A 1 189 ? -5.59 5.375 0.608 1 37.66 189 VAL A N 1
ATOM 1435 C CA . VAL A 1 189 ? -6.816 5.754 -0.084 1 37.66 189 VAL A CA 1
ATOM 1436 C C . VAL A 1 189 ? -7.016 4.863 -1.308 1 37.66 189 VAL A C 1
ATOM 1438 O O . VAL A 1 189 ? -6.051 4.527 -2.002 1 37.66 189 VAL A O 1
ATOM 1441 N N . HIS A 1 190 ? -8.039 3.99 -1.135 1 32.62 190 HIS A N 1
ATOM 1442 C CA . HIS A 1 190 ? -8.57 3.598 -2.436 1 32.62 190 HIS A CA 1
ATOM 1443 C C . HIS A 1 190 ? -8.445 4.734 -3.445 1 32.62 190 HIS A C 1
ATOM 1445 O O . HIS A 1 190 ? -9.406 5.477 -3.666 1 32.62 190 HIS A O 1
ATOM 1451 N N . ILE A 1 191 ? -7.789 5.641 -3.197 1 30.41 191 ILE A N 1
ATOM 1452 C CA . ILE A 1 191 ? -7.922 6.754 -4.129 1 30.41 191 ILE A CA 1
ATOM 1453 C C . ILE A 1 191 ? -7.918 6.234 -5.562 1 30.41 191 ILE A C 1
ATOM 1455 O O . ILE A 1 191 ? -6.969 5.566 -5.984 1 30.41 191 ILE A O 1
ATOM 1459 N N . TYR A 1 192 ? -9.023 6.094 -6.105 1 29.33 192 TYR A N 1
ATOM 1460 C CA . TYR A 1 192 ? -9.328 5.941 -7.523 1 29.33 192 TYR A CA 1
ATOM 1461 C C . TYR A 1 192 ? -8.297 6.652 -8.391 1 29.33 192 TYR A C 1
ATOM 1463 O O . TYR A 1 192 ? -8.172 6.359 -9.578 1 29.33 192 TYR A O 1
ATOM 1471 N N . THR A 1 193 ? -8.211 7.961 -8.195 1 30.58 193 THR A N 1
ATOM 1472 C CA . THR A 1 193 ? -7.809 8.656 -9.414 1 30.58 193 THR A CA 1
ATOM 1473 C C . THR A 1 193 ? -6.363 8.32 -9.773 1 30.58 193 THR A C 1
ATOM 1475 O O . THR A 1 193 ? -6.094 7.809 -10.867 1 30.58 193 THR A O 1
ATOM 1478 N N . GLY A 1 194 ? -5.406 9.359 -9.734 1 30.41 194 GLY A N 1
ATOM 1479 C CA . GLY A 1 194 ? -4.16 9.305 -10.492 1 30.41 194 GLY A CA 1
ATOM 1480 C C . GLY A 1 194 ? -3.113 8.414 -9.844 1 30.41 194 GLY A C 1
ATOM 1481 O O . GLY A 1 194 ? -3.334 7.871 -8.766 1 30.41 194 GLY A O 1
ATOM 1482 N N . PRO A 1 195 ? -1.973 8.188 -10.336 1 32.34 195 PRO A N 1
ATOM 1483 C CA . PRO A 1 195 ? -0.869 7.238 -10.18 1 32.34 195 PRO A CA 1
ATOM 1484 C C . PRO A 1 195 ? -0.509 6.992 -8.719 1 32.34 195 PRO A C 1
ATOM 1486 O O . PRO A 1 195 ? 0.18 6.016 -8.406 1 32.34 195 PRO A O 1
ATOM 1489 N N . HIS A 1 196 ? -0.392 7.949 -7.887 1 33.41 196 HIS A N 1
ATOM 1490 C CA . HIS A 1 196 ? 0.609 7.789 -6.84 1 33.41 196 HIS A CA 1
ATOM 1491 C C . HIS A 1 196 ? -0.004 7.191 -5.578 1 33.41 196 HIS A C 1
ATOM 1493 O O . HIS A 1 196 ? 0.015 7.816 -4.516 1 33.41 196 HIS A O 1
ATOM 1499 N N . THR A 1 197 ? -0.959 6.293 -5.598 1 37.12 197 THR A N 1
ATOM 1500 C CA . THR A 1 197 ? -1.473 5.977 -4.27 1 37.12 197 THR A CA 1
ATOM 1501 C C . THR A 1 197 ? -0.434 5.207 -3.457 1 37.12 197 THR A C 1
ATOM 1503 O O . THR A 1 197 ? -0.126 4.055 -3.766 1 37.12 197 THR A O 1
ATOM 1506 N N . THR A 1 198 ? 0.779 5.543 -3.33 1 42.28 198 THR A N 1
ATOM 1507 C CA . THR A 1 198 ? 1.705 4.734 -2.545 1 42.28 198 THR A CA 1
ATOM 1508 C C . THR A 1 198 ? 1.251 4.652 -1.091 1 42.28 198 THR A C 1
ATOM 1510 O O . THR A 1 198 ? 0.662 5.602 -0.564 1 42.28 198 THR A O 1
ATOM 1513 N N . ALA A 1 199 ? 0.986 3.463 -0.615 1 47.34 199 ALA A N 1
ATOM 1514 C CA . ALA A 1 199 ? 0.759 2.957 0.736 1 47.34 199 ALA A CA 1
ATOM 1515 C C . ALA A 1 199 ? 1.631 3.689 1.751 1 47.34 199 ALA A C 1
ATOM 1517 O O . ALA A 1 199 ? 2.668 4.254 1.395 1 47.34 199 ALA A O 1
ATOM 1518 N N . SER A 1 200 ? 0.997 3.861 2.998 1 54.56 200 SER A N 1
ATOM 1519 C CA . SER A 1 200 ? 1.598 4.262 4.266 1 54.56 200 SER A CA 1
ATOM 1520 C C . SER A 1 200 ? 2.893 3.498 4.531 1 54.56 200 SER A C 1
ATOM 1522 O O . SER A 1 200 ? 3.129 2.443 3.938 1 54.56 200 SER A O 1
ATOM 1524 N N . ALA A 1 201 ? 3.818 4.188 5.066 1 59.72 201 ALA A N 1
ATOM 1525 C CA . ALA A 1 201 ? 4.961 3.48 5.645 1 59.72 201 ALA A CA 1
ATOM 1526 C C . ALA A 1 201 ? 4.508 2.223 6.379 1 59.72 201 ALA A C 1
ATOM 1528 O O . ALA A 1 201 ? 3.562 2.262 7.168 1 59.72 201 ALA A O 1
ATOM 1529 N N . CYS A 1 202 ? 4.844 1.077 5.824 1 70.06 202 CYS A N 1
ATOM 1530 C CA . CYS A 1 202 ? 4.5 -0.212 6.414 1 70.06 202 CYS A CA 1
ATOM 1531 C C . CYS A 1 202 ? 5.707 -1.143 6.434 1 70.06 202 CYS A C 1
ATOM 1533 O O . CYS A 1 202 ? 6.727 -0.858 5.801 1 70.06 202 CYS A O 1
ATOM 1535 N N . PHE A 1 203 ? 5.578 -2.086 7.332 1 74.81 203 PHE A N 1
ATOM 1536 C CA . PHE A 1 203 ? 6.609 -3.117 7.344 1 74.81 203 PHE A CA 1
ATOM 1537 C C . PHE A 1 203 ? 6.156 -4.344 6.566 1 74.81 203 PHE A C 1
ATOM 1539 O O . PHE A 1 203 ? 4.984 -4.723 6.617 1 74.81 203 PHE A O 1
ATOM 1546 N N . GLN A 1 204 ? 7.133 -4.922 5.957 1 78.38 204 GLN A N 1
ATOM 1547 C CA . GLN A 1 204 ? 6.902 -6.145 5.195 1 78.38 204 GLN A CA 1
ATOM 1548 C C . GLN A 1 204 ? 6.387 -7.262 6.09 1 78.38 204 GLN A C 1
ATOM 1550 O O . GLN A 1 204 ? 6.629 -7.262 7.301 1 78.38 204 GLN A O 1
ATOM 1555 N N . THR A 1 205 ? 5.602 -8.109 5.488 1 81.5 205 THR A N 1
ATOM 1556 C CA . THR A 1 205 ? 5.297 -9.414 6.059 1 81.5 205 THR A CA 1
ATOM 1557 C C . THR A 1 205 ? 5.863 -10.531 5.188 1 81.5 205 THR A C 1
ATOM 1559 O O . THR A 1 205 ? 5.875 -10.422 3.957 1 81.5 205 THR A O 1
ATOM 1562 N N . HIS A 1 206 ? 6.348 -11.523 5.941 1 89.19 206 HIS A N 1
ATOM 1563 C CA . HIS A 1 206 ? 6.836 -12.648 5.152 1 89.19 206 HIS A CA 1
ATOM 1564 C C . HIS A 1 206 ? 5.75 -13.18 4.223 1 89.19 206 HIS A C 1
ATOM 1566 O O . HIS A 1 206 ? 4.719 -13.672 4.684 1 89.19 206 HIS A O 1
ATOM 1572 N N . VAL A 1 207 ? 5.969 -13.141 2.971 1 89.88 207 VAL A N 1
ATOM 1573 C CA . VAL A 1 207 ? 4.953 -13.539 2.006 1 89.88 207 VAL A CA 1
ATOM 1574 C C . VAL A 1 207 ? 4.75 -15.055 2.066 1 89.88 207 VAL A C 1
ATOM 1576 O O . VAL A 1 207 ? 5.703 -15.82 1.892 1 89.88 207 VAL A O 1
ATOM 1579 N N . THR A 1 208 ? 3.623 -15.492 2.422 1 92.12 208 THR A N 1
ATOM 1580 C CA . THR A 1 208 ? 3.096 -16.859 2.438 1 92.12 208 THR A CA 1
ATOM 1581 C C . THR A 1 208 ? 4.074 -17.812 3.119 1 92.12 208 THR A C 1
ATOM 1583 O O . THR A 1 208 ? 4.41 -18.859 2.57 1 92.12 208 THR A O 1
ATOM 1586 N N . PRO A 1 209 ? 4.457 -17.516 4.277 1 93.94 209 PRO A N 1
ATOM 1587 C CA . PRO A 1 209 ? 5.418 -18.406 4.918 1 93.94 209 PRO A CA 1
ATOM 1588 C C . PRO A 1 209 ? 4.855 -19.812 5.137 1 93.94 209 PRO A C 1
ATOM 1590 O O . PRO A 1 209 ? 5.617 -20.75 5.375 1 93.94 209 PRO A O 1
ATOM 1593 N N . HIS A 1 210 ? 3.613 -20.062 4.977 1 95.44 210 HIS A N 1
ATOM 1594 C CA . HIS A 1 210 ? 2.965 -21.328 5.285 1 95.44 210 HIS A CA 1
ATOM 1595 C C . HIS A 1 210 ? 3.086 -22.312 4.121 1 95.44 210 HIS A C 1
ATOM 1597 O O . HIS A 1 210 ? 2.916 -23.516 4.301 1 95.44 210 HIS A O 1
ATOM 1603 N N . ILE A 1 211 ? 3.338 -21.922 2.939 1 96.75 211 ILE A N 1
ATOM 1604 C CA . ILE A 1 211 ? 3.145 -22.781 1.778 1 96.75 211 ILE A CA 1
ATOM 1605 C C . ILE A 1 211 ? 4.191 -23.891 1.777 1 96.75 211 ILE A C 1
ATOM 1607 O O . ILE A 1 211 ? 3.949 -24.984 1.26 1 96.75 211 ILE A O 1
ATOM 1611 N N . GLY A 1 212 ? 5.352 -23.641 2.361 1 95.56 212 GLY A N 1
ATOM 1612 C CA . GLY A 1 212 ? 6.367 -24.672 2.438 1 95.56 212 GLY A CA 1
ATOM 1613 C C . GLY A 1 212 ? 5.941 -25.875 3.271 1 95.56 212 GLY A C 1
ATOM 1614 O O . GLY A 1 212 ? 6.508 -26.953 3.15 1 95.56 212 GLY A O 1
ATOM 1615 N N . PHE A 1 213 ? 4.871 -25.734 4.016 1 95.5 213 PHE A N 1
ATOM 1616 C CA . PHE A 1 213 ? 4.48 -26.766 4.977 1 95.5 213 PHE A CA 1
ATOM 1617 C C . PHE A 1 213 ? 3.076 -27.266 4.68 1 95.5 213 PHE A C 1
ATOM 1619 O O . PHE A 1 213 ? 2.689 -28.344 5.141 1 95.5 213 PHE A O 1
ATOM 1626 N N . LYS A 1 214 ? 2.328 -26.484 3.973 1 96.5 214 LYS A N 1
ATOM 1627 C CA . LYS A 1 214 ? 0.906 -26.797 3.881 1 96.5 214 LYS A CA 1
ATOM 1628 C C . LYS A 1 214 ? 0.467 -26.938 2.426 1 96.5 214 LYS A C 1
ATOM 1630 O O . LYS A 1 214 ? -0.529 -27.594 2.133 1 96.5 214 LYS A O 1
ATOM 1635 N N . ALA A 1 215 ? 1.176 -26.297 1.49 1 97.06 215 ALA A N 1
ATOM 1636 C CA . ALA A 1 215 ? 0.714 -26.266 0.105 1 97.06 215 ALA A CA 1
ATOM 1637 C C . ALA A 1 215 ? 0.902 -27.609 -0.568 1 97.06 215 ALA A C 1
ATOM 1639 O O . ALA A 1 215 ? 1.877 -28.312 -0.298 1 97.06 215 ALA A O 1
ATOM 1640 N N . ARG A 1 216 ? 0.052 -27.891 -1.44 1 95.19 216 ARG A N 1
ATOM 1641 C CA . ARG A 1 216 ? 0.106 -29.109 -2.225 1 95.19 216 ARG A CA 1
ATOM 1642 C C . ARG A 1 216 ? 1.198 -29.047 -3.287 1 95.19 216 ARG A C 1
ATOM 1644 O O . ARG A 1 216 ? 1.375 -28 -3.932 1 95.19 216 ARG A O 1
ATOM 1651 N N . THR A 1 217 ? 1.927 -30.141 -3.438 1 95 217 THR A N 1
ATOM 1652 C CA . THR A 1 217 ? 2.811 -30.344 -4.582 1 95 217 THR A CA 1
ATOM 1653 C C . THR A 1 217 ? 2.172 -31.266 -5.605 1 95 217 THR A C 1
ATOM 1655 O O . THR A 1 217 ? 1.234 -32 -5.285 1 95 217 THR A O 1
ATOM 1658 N N . TYR A 1 218 ? 2.631 -31.172 -6.789 1 94.62 218 TYR A N 1
ATOM 1659 C CA . TYR A 1 218 ? 1.992 -31.922 -7.867 1 94.62 218 TYR A CA 1
ATOM 1660 C C . TYR A 1 218 ? 2.918 -33 -8.406 1 94.62 218 TYR A C 1
ATOM 1662 O O . TYR A 1 218 ? 2.463 -34.094 -8.797 1 94.62 218 TYR A O 1
ATOM 1670 N N . LEU A 1 219 ? 4.195 -32.719 -8.453 1 91.88 219 LEU A N 1
ATOM 1671 C CA . LEU A 1 219 ? 5.164 -33.688 -8.977 1 91.88 219 LEU A CA 1
ATOM 1672 C C . LEU A 1 219 ? 5.898 -34.375 -7.836 1 91.88 219 LEU A C 1
ATOM 1674 O O . LEU A 1 219 ? 6.324 -35.531 -7.98 1 91.88 219 LEU A O 1
ATOM 1678 N N . LEU A 1 220 ? 6.004 -33.719 -6.742 1 92.38 220 LEU A N 1
ATOM 1679 C CA . LEU A 1 220 ? 6.699 -34.25 -5.582 1 92.38 220 LEU A CA 1
ATOM 1680 C C . LEU A 1 220 ? 5.715 -34.906 -4.613 1 92.38 220 LEU A C 1
ATOM 1682 O O . LEU A 1 220 ? 4.715 -34.281 -4.238 1 92.38 220 LEU A O 1
ATOM 1686 N N . SER A 1 221 ? 6.07 -36.094 -4.188 1 91.44 221 SER A N 1
ATOM 1687 C CA . SER A 1 221 ? 5.281 -36.781 -3.166 1 91.44 221 SER A CA 1
ATOM 1688 C C . SER A 1 221 ? 5.656 -36.312 -1.767 1 91.44 221 SER A C 1
ATOM 1690 O O . SER A 1 221 ? 6.633 -35.562 -1.595 1 91.44 221 SER A O 1
ATOM 1692 N N . GLU A 1 222 ? 4.816 -36.719 -0.821 1 88.88 222 GLU A N 1
ATOM 1693 C CA . GLU A 1 222 ? 5.133 -36.406 0.572 1 88.88 222 GLU A CA 1
ATOM 1694 C C . GLU A 1 222 ? 6.484 -37 0.97 1 88.88 222 GLU A C 1
ATOM 1696 O O . GLU A 1 222 ? 7.223 -36.375 1.746 1 88.88 222 GLU A O 1
ATOM 1701 N N . ASP A 1 223 ? 6.73 -38.156 0.393 1 89.38 223 ASP A N 1
ATOM 1702 C CA . ASP A 1 223 ? 8.016 -38.812 0.671 1 89.38 223 ASP A CA 1
ATOM 1703 C C . ASP A 1 223 ? 9.172 -38 0.074 1 89.38 223 ASP A C 1
ATOM 1705 O O . ASP A 1 223 ? 10.234 -37.875 0.684 1 89.38 223 ASP A O 1
ATOM 1709 N N . ASP A 1 224 ? 8.945 -37.438 -1.08 1 89.06 224 ASP A N 1
ATOM 1710 C CA . ASP A 1 224 ? 9.961 -36.594 -1.696 1 89.06 224 ASP A CA 1
ATOM 1711 C C . ASP A 1 224 ? 10.242 -35.375 -0.836 1 89.06 224 ASP A C 1
ATOM 1713 O O . ASP A 1 224 ? 11.398 -34.969 -0.691 1 89.06 224 ASP A O 1
ATOM 1717 N N . LEU A 1 225 ? 9.203 -34.844 -0.288 1 87.5 225 LEU A N 1
ATOM 1718 C CA . LEU A 1 225 ? 9.32 -33.625 0.508 1 87.5 225 LEU A CA 1
ATOM 1719 C C . LEU A 1 225 ? 10.047 -33.906 1.819 1 87.5 225 LEU A C 1
ATOM 1721 O O . LEU A 1 225 ? 10.68 -33 2.383 1 87.5 225 LEU A O 1
ATOM 1725 N N . ARG A 1 226 ? 9.961 -35.125 2.299 1 86.44 226 ARG A N 1
ATOM 1726 C CA . ARG A 1 226 ? 10.609 -35.5 3.557 1 86.44 226 ARG A CA 1
ATOM 1727 C C . ARG A 1 226 ? 12.047 -35.938 3.324 1 86.44 226 ARG A C 1
ATOM 1729 O O . ARG A 1 226 ? 12.789 -36.156 4.277 1 86.44 226 ARG A O 1
ATOM 1736 N N . ASP A 1 227 ? 12.352 -36.062 2.096 1 84.81 227 ASP A N 1
ATOM 1737 C CA . ASP A 1 227 ? 13.719 -36.469 1.756 1 84.81 227 ASP A CA 1
ATOM 1738 C C . ASP A 1 227 ? 14.734 -35.469 2.262 1 84.81 227 ASP A C 1
ATOM 1740 O O . ASP A 1 227 ? 14.734 -34.312 1.821 1 84.81 227 ASP A O 1
ATOM 1744 N N . PRO A 1 228 ? 15.617 -35.875 3.193 1 81.12 228 PRO A N 1
ATOM 1745 C CA . PRO A 1 228 ? 16.578 -34.938 3.791 1 81.12 228 PRO A CA 1
ATOM 1746 C C . PRO A 1 228 ? 17.547 -34.344 2.764 1 81.12 228 PRO A C 1
ATOM 1748 O O . PRO A 1 228 ? 18.125 -33.281 3.006 1 81.12 228 PRO A O 1
ATOM 1751 N N . THR A 1 229 ? 17.688 -35.031 1.638 1 74.69 229 THR A N 1
ATOM 1752 C CA . THR A 1 229 ? 18.594 -34.5 0.61 1 74.69 229 THR A CA 1
ATOM 1753 C C . THR A 1 229 ? 18.047 -33.219 0.016 1 74.69 229 THR A C 1
ATOM 1755 O O . THR A 1 229 ? 18.781 -32.5 -0.664 1 74.69 229 THR A O 1
ATOM 1758 N N . ARG A 1 230 ? 16.859 -32.906 0.303 1 76.94 230 ARG A N 1
ATOM 1759 C CA . ARG A 1 230 ? 16.234 -31.688 -0.22 1 76.94 230 ARG A CA 1
ATOM 1760 C C . ARG A 1 230 ? 16.297 -30.547 0.798 1 76.94 230 ARG A C 1
ATOM 1762 O O . ARG A 1 230 ? 15.82 -29.453 0.539 1 76.94 230 ARG A O 1
ATOM 1769 N N . GLU A 1 231 ? 16.906 -30.844 1.911 1 80.12 231 GLU A N 1
ATOM 1770 C CA . GLU A 1 231 ? 17.141 -29.797 2.898 1 80.12 231 GLU A CA 1
ATOM 1771 C C . GLU A 1 231 ? 18.406 -29 2.561 1 80.12 231 GLU A C 1
ATOM 1773 O O . GLU A 1 231 ? 19.359 -29.547 1.993 1 80.12 231 GLU A O 1
ATOM 1778 N N . THR A 1 232 ? 18.234 -27.688 2.754 1 78.62 232 THR A N 1
ATOM 1779 C CA . THR A 1 232 ? 19.391 -26.828 2.475 1 78.62 232 THR A CA 1
ATOM 1780 C C . THR A 1 232 ? 20.312 -26.734 3.693 1 78.62 232 THR A C 1
ATOM 1782 O O . THR A 1 232 ? 19.844 -26.797 4.832 1 78.62 232 THR A O 1
ATOM 1785 N N . THR A 1 233 ? 21.547 -26.781 3.396 1 76.19 233 THR A N 1
ATOM 1786 C CA . THR A 1 233 ? 22.516 -26.5 4.453 1 76.19 233 THR A CA 1
ATOM 1787 C C . THR A 1 233 ? 22.656 -25 4.68 1 76.19 233 THR A C 1
ATOM 1789 O O . THR A 1 233 ? 22.75 -24.234 3.725 1 76.19 233 THR A O 1
ATOM 1792 N N . THR A 1 234 ? 22.547 -24.688 5.969 1 75.31 234 THR A N 1
ATOM 1793 C CA . THR A 1 234 ? 22.703 -23.266 6.305 1 75.31 234 THR A CA 1
ATOM 1794 C C . THR A 1 234 ? 24.094 -22.781 5.945 1 75.31 234 THR A C 1
ATOM 1796 O O . THR A 1 234 ? 25.094 -23.312 6.445 1 75.31 234 THR A O 1
ATOM 1799 N N . PRO A 1 235 ? 24.062 -21.844 5.035 1 76.44 235 PRO A N 1
ATOM 1800 C CA . PRO A 1 235 ? 25.391 -21.312 4.695 1 76.44 235 PRO A CA 1
ATOM 1801 C C . PRO A 1 235 ? 26.062 -20.578 5.859 1 76.44 235 PRO A C 1
ATOM 1803 O O . PRO A 1 235 ? 25.359 -19.984 6.691 1 76.44 235 PRO A O 1
ATOM 1806 N N . GLU A 1 236 ? 27.391 -20.859 6.016 1 79.25 236 GLU A N 1
ATOM 1807 C CA . GLU A 1 236 ? 28.156 -20.062 6.969 1 79.25 236 GLU A CA 1
ATOM 1808 C C . GLU A 1 236 ? 28.625 -18.75 6.34 1 79.25 236 GLU A C 1
ATOM 1810 O O . GLU A 1 236 ? 29.547 -18.75 5.512 1 79.25 236 GLU A O 1
ATOM 1815 N N . TYR A 1 237 ? 27.891 -17.672 6.68 1 79.69 237 TYR A N 1
ATOM 1816 C CA . TYR A 1 237 ? 28.188 -16.375 6.078 1 79.69 237 TYR A CA 1
ATOM 1817 C C . TYR A 1 237 ? 28.969 -15.492 7.035 1 79.69 237 TYR A C 1
ATOM 1819 O O . TYR A 1 237 ? 28.719 -15.492 8.242 1 79.69 237 TYR A O 1
ATOM 1827 N N . ASP A 1 238 ? 30.094 -14.93 6.426 1 88.31 238 ASP A N 1
ATOM 1828 C CA . ASP A 1 238 ? 30.562 -13.68 7.035 1 88.31 238 ASP A CA 1
ATOM 1829 C C . ASP A 1 238 ? 29.688 -12.508 6.605 1 88.31 238 ASP A C 1
ATOM 1831 O O . ASP A 1 238 ? 29.906 -11.914 5.547 1 88.31 238 ASP A O 1
ATOM 1835 N N . LEU A 1 239 ? 28.75 -12.203 7.477 1 88.56 239 LEU A N 1
ATOM 1836 C CA . LEU A 1 239 ? 27.719 -11.242 7.117 1 88.56 239 LEU A CA 1
ATOM 1837 C C . LEU A 1 239 ? 28.328 -9.906 6.703 1 88.56 239 LEU A C 1
ATOM 1839 O O . LEU A 1 239 ? 27.875 -9.281 5.746 1 88.56 239 LEU A O 1
ATOM 1843 N N . ARG A 1 240 ? 29.344 -9.531 7.383 1 90.88 240 ARG A N 1
ATOM 1844 C CA . ARG A 1 240 ? 29.953 -8.242 7.086 1 90.88 240 ARG A CA 1
ATOM 1845 C C . ARG A 1 240 ? 30.641 -8.266 5.723 1 90.88 240 ARG A C 1
ATOM 1847 O O . ARG A 1 240 ? 30.469 -7.332 4.93 1 90.88 240 ARG A O 1
ATOM 1854 N N . ALA A 1 241 ? 31.344 -9.281 5.488 1 91.56 241 ALA A N 1
ATOM 1855 C CA . ALA A 1 241 ? 32.031 -9.414 4.211 1 91.56 241 ALA A CA 1
ATOM 1856 C C . ALA A 1 241 ? 31.047 -9.5 3.057 1 91.56 241 ALA A C 1
ATOM 1858 O O . ALA A 1 241 ? 31.266 -8.898 1.999 1 91.56 241 ALA A O 1
ATOM 1859 N N . GLU A 1 242 ? 30.031 -10.242 3.289 1 89.44 242 GLU A N 1
ATOM 1860 C CA . GLU A 1 242 ? 29.016 -10.398 2.256 1 89.44 242 GLU A CA 1
ATOM 1861 C C . GLU A 1 242 ? 28.312 -9.078 1.977 1 89.44 242 GLU A C 1
ATOM 1863 O O . GLU A 1 242 ? 28 -8.766 0.823 1 89.44 242 GLU A O 1
ATOM 1868 N N . ALA A 1 243 ? 28.031 -8.406 3.037 1 91 243 ALA A N 1
ATOM 1869 C CA . ALA A 1 243 ? 27.375 -7.113 2.881 1 91 243 ALA A CA 1
ATOM 1870 C C . ALA A 1 243 ? 28.234 -6.145 2.08 1 91 243 ALA A C 1
ATOM 1872 O O . ALA A 1 243 ? 27.734 -5.445 1.192 1 91 243 ALA A O 1
ATOM 1873 N N . ARG A 1 244 ? 29.469 -6.125 2.34 1 92.94 244 ARG A N 1
ATOM 1874 C CA . ARG A 1 244 ? 30.391 -5.262 1.602 1 92.94 244 ARG A CA 1
ATOM 1875 C C . ARG A 1 244 ? 30.438 -5.652 0.128 1 92.94 244 ARG A C 1
ATOM 1877 O O . ARG A 1 244 ? 30.5 -4.781 -0.746 1 92.94 244 ARG A O 1
ATOM 1884 N N . ASP A 1 245 ? 30.453 -6.91 -0.076 1 91.06 245 ASP A N 1
ATOM 1885 C CA . ASP A 1 245 ? 30.469 -7.402 -1.45 1 91.06 245 ASP A CA 1
ATOM 1886 C C . ASP A 1 245 ? 29.234 -6.941 -2.211 1 91.06 245 ASP A C 1
ATOM 1888 O O . ASP A 1 245 ? 29.312 -6.547 -3.375 1 91.06 245 ASP A O 1
ATOM 1892 N N . VAL A 1 246 ? 28.109 -6.988 -1.597 1 90.31 246 VAL A N 1
ATOM 1893 C CA . VAL A 1 246 ? 26.859 -6.578 -2.225 1 90.31 246 VAL A CA 1
ATOM 1894 C C . VAL A 1 246 ? 26.906 -5.09 -2.568 1 90.31 246 VAL A C 1
ATOM 1896 O O . VAL A 1 246 ? 26.516 -4.684 -3.664 1 90.31 246 VAL A O 1
ATOM 1899 N N . VAL A 1 247 ? 27.344 -4.32 -1.635 1 92.81 247 VAL A N 1
ATOM 1900 C CA . VAL A 1 247 ? 27.453 -2.879 -1.852 1 92.81 247 VAL A CA 1
ATOM 1901 C C . VAL A 1 247 ? 28.391 -2.602 -3.02 1 92.81 247 VAL A C 1
ATOM 1903 O O . VAL A 1 247 ? 28.062 -1.812 -3.912 1 92.81 247 VAL A O 1
ATOM 1906 N N . GLU A 1 248 ? 29.5 -3.27 -3.027 1 91.94 248 GLU A N 1
ATOM 1907 C CA . GLU A 1 248 ? 30.516 -3.086 -4.066 1 91.94 248 GLU A CA 1
ATOM 1908 C C . GLU A 1 248 ? 29.984 -3.512 -5.434 1 91.94 248 GLU A C 1
ATOM 1910 O O . GLU A 1 248 ? 30.172 -2.805 -6.426 1 91.94 248 GLU A O 1
ATOM 1915 N N . ARG A 1 249 ? 29.328 -4.516 -5.504 1 88.25 249 ARG A N 1
ATOM 1916 C CA . ARG A 1 249 ? 28.828 -5.031 -6.77 1 88.25 249 ARG A CA 1
ATOM 1917 C C . ARG A 1 249 ? 27.703 -4.145 -7.312 1 88.25 249 ARG A C 1
ATOM 1919 O O . ARG A 1 249 ? 27.609 -3.943 -8.523 1 88.25 249 ARG A O 1
ATOM 1926 N N . THR A 1 250 ? 26.891 -3.701 -6.457 1 88.44 250 THR A N 1
ATOM 1927 C CA . THR A 1 250 ? 25.828 -2.807 -6.895 1 88.44 250 THR A CA 1
ATOM 1928 C C . THR A 1 250 ? 26.406 -1.521 -7.477 1 88.44 250 THR A C 1
ATOM 1930 O O . THR A 1 250 ? 25.875 -0.972 -8.445 1 88.44 250 THR A O 1
ATOM 1933 N N . ARG A 1 251 ? 27.422 -1.147 -6.906 1 89.06 251 ARG A N 1
ATOM 1934 C CA . ARG A 1 251 ? 28.094 0.075 -7.336 1 89.06 251 ARG A CA 1
ATOM 1935 C C . ARG A 1 251 ? 28.766 -0.119 -8.688 1 89.06 251 ARG A C 1
ATOM 1937 O O . ARG A 1 251 ? 28.672 0.737 -9.57 1 89.06 251 ARG A O 1
ATOM 1944 N N . THR A 1 252 ? 29.375 -1.235 -8.867 1 87.06 252 THR A N 1
ATOM 1945 C CA . THR A 1 252 ? 30.297 -1.404 -9.977 1 87.06 252 THR A CA 1
ATOM 1946 C C . THR A 1 252 ? 29.609 -2.051 -11.172 1 87.06 252 THR A C 1
ATOM 1948 O O . THR A 1 252 ? 30.031 -1.868 -12.312 1 87.06 252 THR A O 1
ATOM 1951 N N . SER A 1 253 ? 28.562 -2.654 -10.953 1 81.44 253 SER A N 1
ATOM 1952 C CA . SER A 1 253 ? 28.031 -3.482 -12.023 1 81.44 253 SER A CA 1
ATOM 1953 C C . SER A 1 253 ? 26.766 -2.861 -12.633 1 81.44 253 SER A C 1
ATOM 1955 O O . SER A 1 253 ? 26.344 -3.248 -13.719 1 81.44 253 SER A O 1
ATOM 1957 N N . LEU A 1 254 ? 26.156 -1.906 -12.055 1 86.12 254 LEU A N 1
ATOM 1958 C CA . LEU A 1 254 ? 24.859 -1.4 -12.484 1 86.12 254 LEU A CA 1
ATOM 1959 C C . LEU A 1 254 ? 25.016 -0.414 -13.641 1 86.12 254 LEU A C 1
ATOM 1961 O O . LEU A 1 254 ? 24.828 0.792 -13.461 1 86.12 254 LEU A O 1
ATOM 1965 N N . ASN A 1 255 ? 25.359 -0.97 -14.766 1 87.62 255 ASN A N 1
ATOM 1966 C CA . ASN A 1 255 ? 25.234 -0.158 -15.969 1 87.62 255 ASN A CA 1
ATOM 1967 C C . ASN A 1 255 ? 23.828 -0.235 -16.562 1 87.62 255 ASN A C 1
ATOM 1969 O O . ASN A 1 255 ? 22.969 -0.932 -16.016 1 87.62 255 ASN A O 1
ATOM 1973 N N . ASP A 1 256 ? 23.594 0.407 -17.625 1 89.19 256 ASP A N 1
ATOM 1974 C CA . ASP A 1 256 ? 22.25 0.509 -18.172 1 89.19 256 ASP A CA 1
ATOM 1975 C C . ASP A 1 256 ? 21.688 -0.869 -18.516 1 89.19 256 ASP A C 1
ATOM 1977 O O . ASP A 1 256 ? 20.547 -1.178 -18.188 1 89.19 256 ASP A O 1
ATOM 1981 N N . THR A 1 257 ? 22.5 -1.66 -19.156 1 87.69 257 THR A N 1
ATOM 1982 C CA . THR A 1 257 ? 22.047 -2.996 -19.547 1 87.69 257 THR A CA 1
ATOM 1983 C C . THR A 1 257 ? 21.734 -3.836 -18.312 1 87.69 257 THR A C 1
ATOM 1985 O O . THR A 1 257 ? 20.688 -4.484 -18.234 1 87.69 257 THR A O 1
ATOM 1988 N N . GLU A 1 258 ? 22.547 -3.727 -17.375 1 86.19 258 GLU A N 1
ATOM 1989 C CA . GLU A 1 258 ? 22.359 -4.512 -16.156 1 86.19 258 GLU A CA 1
ATOM 1990 C C . GLU A 1 258 ? 21.125 -4.047 -15.383 1 86.19 258 GLU A C 1
ATOM 1992 O O . GLU A 1 258 ? 20.375 -4.867 -14.867 1 86.19 258 GLU A O 1
ATOM 1997 N N . LYS A 1 259 ? 20.984 -2.797 -15.297 1 86.81 259 LYS A N 1
ATOM 1998 C CA . LYS A 1 259 ? 19.812 -2.252 -14.625 1 86.81 259 LYS A CA 1
ATOM 1999 C C . LYS A 1 259 ? 18.531 -2.768 -15.266 1 86.81 259 LYS A C 1
ATOM 2001 O O . LYS A 1 259 ? 17.609 -3.213 -14.562 1 86.81 259 LYS A O 1
ATOM 2006 N N . MET A 1 260 ? 18.484 -2.742 -16.562 1 84.5 260 MET A N 1
ATOM 2007 C CA . MET A 1 260 ? 17.297 -3.184 -17.281 1 84.5 260 MET A CA 1
ATOM 2008 C C . MET A 1 260 ? 17.078 -4.68 -17.109 1 84.5 260 MET A C 1
ATOM 2010 O O . MET A 1 260 ? 15.938 -5.133 -16.984 1 84.5 260 MET A O 1
ATOM 2014 N N . LEU A 1 261 ? 18.125 -5.426 -17.047 1 80.12 261 LEU A N 1
ATOM 2015 C CA . LEU A 1 261 ? 18 -6.867 -16.859 1 80.12 261 LEU A CA 1
ATOM 2016 C C . LEU A 1 261 ? 17.516 -7.203 -15.453 1 80.12 261 LEU A C 1
ATOM 2018 O O . LEU A 1 261 ? 16.766 -8.164 -15.273 1 80.12 261 LEU A O 1
ATOM 2022 N N . VAL A 1 262 ? 17.953 -6.43 -14.484 1 81.12 262 VAL A N 1
ATOM 2023 C CA . VAL A 1 262 ? 17.484 -6.609 -13.109 1 81.12 262 VAL A CA 1
ATOM 2024 C C . VAL A 1 262 ? 15.977 -6.387 -13.039 1 81.12 262 VAL A C 1
ATOM 2026 O O . VAL A 1 262 ? 15.266 -7.152 -12.391 1 81.12 262 VAL A O 1
ATOM 2029 N N . GLU A 1 263 ? 15.523 -5.379 -13.719 1 78.06 263 GLU A N 1
ATOM 2030 C CA . GLU A 1 263 ? 14.094 -5.086 -13.719 1 78.06 263 GLU A CA 1
ATOM 2031 C C . GLU A 1 263 ? 13.312 -6.176 -14.453 1 78.06 263 GLU A C 1
ATOM 2033 O O . GLU A 1 263 ? 12.219 -6.551 -14.023 1 78.06 263 GLU A O 1
ATOM 2038 N N . LEU A 1 264 ? 13.922 -6.613 -15.492 1 74.56 264 LEU A N 1
ATOM 2039 C CA . LEU A 1 264 ? 13.289 -7.695 -16.25 1 74.56 264 LEU A CA 1
ATOM 2040 C C . LEU A 1 264 ? 13.172 -8.953 -15.391 1 74.56 264 LEU A C 1
ATOM 2042 O O . LEU A 1 264 ? 12.133 -9.617 -15.398 1 74.56 264 LEU A O 1
ATOM 2046 N N . ALA A 1 265 ? 14.164 -9.219 -14.648 1 72.19 265 ALA A N 1
ATOM 2047 C CA . ALA A 1 265 ? 14.227 -10.445 -13.859 1 72.19 265 ALA A CA 1
ATOM 2048 C C . ALA A 1 265 ? 13.32 -10.352 -12.633 1 72.19 265 ALA A C 1
ATOM 2050 O O . ALA A 1 265 ? 12.953 -11.375 -12.039 1 72.19 265 ALA A O 1
ATOM 2051 N N . ASP A 1 266 ? 13.055 -9.164 -12.203 1 71.5 266 ASP A N 1
ATOM 2052 C CA . ASP A 1 266 ? 12.195 -8.961 -11.039 1 71.5 266 ASP A CA 1
ATOM 2053 C C . ASP A 1 266 ? 10.758 -9.398 -11.328 1 71.5 266 ASP A C 1
ATOM 2055 O O . ASP A 1 266 ? 10.039 -9.828 -10.43 1 71.5 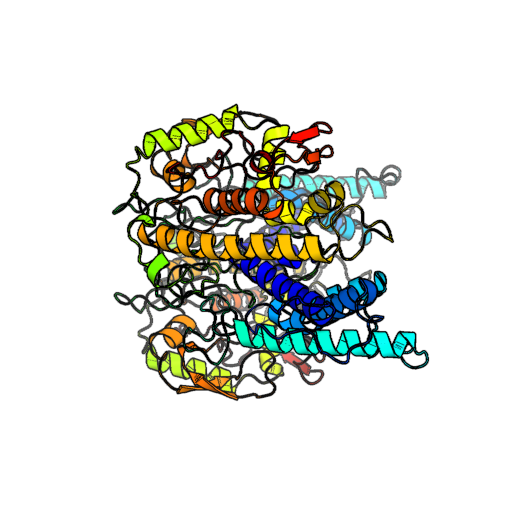266 ASP A O 1
ATOM 2059 N N . ASN A 1 267 ? 10.406 -9.109 -12.461 1 60.12 267 ASN A N 1
ATOM 2060 C CA . ASN A 1 267 ? 9.094 -9.578 -12.883 1 60.12 267 ASN A CA 1
ATOM 2061 C C . ASN A 1 267 ? 9.164 -10.953 -13.539 1 60.12 267 ASN A C 1
ATOM 2063 O O . ASN A 1 267 ? 9.266 -11.055 -14.758 1 60.12 267 ASN A O 1
ATOM 2067 N N . LYS A 1 268 ? 9.195 -11.93 -12.758 1 57.69 268 LYS A N 1
ATOM 2068 C CA . LYS A 1 268 ? 9.406 -13.289 -13.242 1 57.69 268 LYS A CA 1
ATOM 2069 C C . LYS A 1 268 ? 8.375 -13.664 -14.312 1 57.69 268 LYS A C 1
ATOM 2071 O O . LYS A 1 268 ? 8.648 -14.492 -15.18 1 57.69 268 LYS A O 1
ATOM 2076 N N . PHE A 1 269 ? 7.191 -12.898 -14.086 1 51.16 269 PHE A N 1
ATOM 2077 C CA . PHE A 1 269 ? 6.152 -13.211 -15.055 1 51.16 269 PHE A CA 1
ATOM 2078 C C . PHE A 1 269 ? 6.344 -12.406 -16.344 1 51.16 269 PHE A C 1
ATOM 2080 O O . PHE A 1 269 ? 6.012 -12.867 -17.422 1 51.16 269 PHE A O 1
ATOM 2087 N N . ALA A 1 270 ? 6.734 -11.109 -15.961 1 45.66 270 ALA A N 1
ATOM 2088 C CA . ALA A 1 270 ? 7.059 -10.375 -17.188 1 45.66 270 ALA A CA 1
ATOM 2089 C C . ALA A 1 270 ? 8.055 -11.148 -18.031 1 45.66 270 ALA A C 1
ATOM 2091 O O . ALA A 1 270 ? 7.977 -11.125 -19.266 1 45.66 270 ALA A O 1
ATOM 2092 N N . LEU A 1 271 ? 8.977 -11.609 -17.281 1 43.97 271 LEU A N 1
ATOM 2093 C CA . LEU A 1 271 ? 9.938 -12.445 -17.984 1 43.97 271 LEU A CA 1
ATOM 2094 C C . LEU A 1 271 ? 9.234 -13.625 -18.656 1 43.97 271 LEU A C 1
ATOM 2096 O O . LEU A 1 271 ? 9.555 -13.984 -19.797 1 43.97 271 LEU A O 1
ATOM 2100 N N . SER A 1 272 ? 8.344 -14.023 -17.75 1 42.38 272 SER A N 1
ATOM 2101 C CA . SER A 1 272 ? 7.621 -15.156 -18.328 1 42.38 272 SER A CA 1
ATOM 2102 C C . SER A 1 272 ? 6.594 -14.688 -19.359 1 42.38 272 SER A C 1
ATOM 2104 O O . SER A 1 272 ? 6.41 -15.328 -20.391 1 42.38 272 SER A O 1
ATOM 2106 N N . GLN A 1 273 ? 5.848 -13.328 -18.844 1 40.25 273 GLN A N 1
ATOM 2107 C CA . GLN A 1 273 ? 4.762 -12.773 -19.641 1 40.25 273 GLN A CA 1
ATOM 2108 C C . GLN A 1 273 ? 5.293 -11.828 -20.719 1 40.25 273 GLN A C 1
ATOM 2110 O O . GLN A 1 273 ? 4.598 -11.523 -21.688 1 40.25 273 GLN A O 1
ATOM 2115 N N . ALA A 1 274 ? 6.137 -10.625 -20.156 1 35 274 ALA A N 1
ATOM 2116 C CA . ALA A 1 274 ? 6.656 -9.789 -21.234 1 35 274 ALA A CA 1
ATOM 2117 C C . ALA A 1 274 ? 6.547 -10.508 -22.578 1 35 274 ALA A C 1
ATOM 2119 O O . ALA A 1 274 ? 6.457 -9.859 -23.625 1 35 274 ALA A O 1
ATOM 2120 N N . ARG A 1 275 ? 6.445 -11.648 -22.406 1 35.69 275 ARG A N 1
ATOM 2121 C CA . ARG A 1 275 ? 6.316 -12.461 -23.609 1 35.69 275 ARG A CA 1
ATOM 2122 C C . ARG A 1 275 ? 4.871 -12.484 -24.094 1 35.69 275 ARG A C 1
ATOM 2124 O O . ARG A 1 275 ? 4.586 -13 -25.172 1 35.69 275 ARG A O 1
ATOM 2131 N N . PHE A 1 276 ? 3.971 -12.109 -23.094 1 33.03 276 PHE A N 1
ATOM 2132 C CA . PHE A 1 276 ? 2.578 -12.125 -23.531 1 33.03 276 PHE A CA 1
ATOM 2133 C C . PHE A 1 276 ? 2.225 -10.836 -24.266 1 33.03 276 PHE A C 1
ATOM 2135 O O . PHE A 1 276 ? 1.359 -10.828 -25.141 1 33.03 276 PHE A O 1
ATOM 2142 N N . ASP A 1 277 ? 2.58 -9.703 -23.734 1 32.25 277 ASP A N 1
ATOM 2143 C CA . ASP A 1 277 ? 1.994 -8.461 -24.219 1 32.25 277 ASP A CA 1
ATOM 2144 C C . ASP A 1 277 ? 2.258 -8.273 -25.719 1 32.25 277 ASP A C 1
ATOM 2146 O O . ASP A 1 277 ? 1.516 -7.57 -26.406 1 32.25 277 ASP A O 1
ATOM 2150 N N . SER A 1 278 ? 3.561 -8.023 -26.078 1 30.3 278 SER A N 1
ATOM 2151 C CA . SER A 1 278 ? 3.674 -7.156 -27.25 1 30.3 278 SER A CA 1
ATOM 2152 C C . SER A 1 278 ? 2.791 -7.652 -28.391 1 30.3 278 SER A C 1
ATOM 2154 O O . SER A 1 278 ? 2.064 -6.867 -29 1 30.3 278 SER A O 1
ATOM 2156 N N . HIS A 1 279 ? 3.412 -8.453 -29.375 1 29.31 279 HIS A N 1
ATOM 2157 C CA . HIS A 1 279 ? 2.936 -8.539 -30.75 1 29.31 279 HIS A CA 1
ATOM 2158 C C . HIS A 1 279 ? 1.626 -9.312 -30.844 1 29.31 279 HIS A C 1
ATOM 2160 O O . HIS A 1 279 ? 1.633 -10.539 -30.969 1 29.31 279 HIS A O 1
ATOM 2166 N N . TRP A 1 280 ? 0.592 -8.812 -30.188 1 29.66 280 TRP A N 1
ATOM 2167 C CA . TRP A 1 280 ? -0.705 -9.352 -30.594 1 29.66 280 TRP A CA 1
ATOM 2168 C C . TRP A 1 280 ? -0.894 -9.25 -32.094 1 29.66 280 TRP A C 1
ATOM 2170 O O . TRP A 1 280 ? -1.201 -8.18 -32.625 1 29.66 280 TRP A O 1
ATOM 2180 N N . SER A 1 281 ? -0.077 -9.57 -32.969 1 29.83 281 SER A N 1
ATOM 2181 C CA . SER A 1 281 ? -0.679 -9.703 -34.281 1 29.83 281 SER A CA 1
ATOM 2182 C C . SER A 1 281 ? -2.016 -10.438 -34.219 1 29.83 281 SER A C 1
ATOM 2184 O O . SER A 1 281 ? -2.236 -11.242 -33.312 1 29.83 281 SER A O 1
ATOM 2186 N N . PRO A 1 282 ? -3.066 -9.898 -34.938 1 30.39 282 PRO A N 1
ATOM 2187 C CA . PRO A 1 282 ? -4.355 -10.586 -35.094 1 30.39 282 PRO A CA 1
ATOM 2188 C C . PRO A 1 282 ? -4.238 -12.102 -34.906 1 30.39 282 PRO A C 1
ATOM 2190 O O . PRO A 1 282 ? -5.141 -12.734 -34.375 1 30.39 282 PRO A O 1
ATOM 2193 N N . TYR A 1 283 ? -3.611 -12.727 -35.844 1 28.39 283 TYR A N 1
ATOM 2194 C CA . TYR A 1 283 ? -3.414 -14.172 -35.781 1 28.39 283 TYR A CA 1
ATOM 2195 C C . TYR A 1 283 ? -2.637 -14.578 -34.531 1 28.39 283 TYR A C 1
ATOM 2197 O O . TYR A 1 283 ? -2.396 -15.766 -34.312 1 28.39 283 TYR A O 1
ATOM 2205 N N . ASP A 1 284 ? -1.771 -13.703 -34 1 35.16 284 ASP A N 1
ATOM 2206 C CA . ASP A 1 284 ? -0.909 -14.125 -32.906 1 35.16 284 ASP A CA 1
ATOM 2207 C C . ASP A 1 284 ? -1.695 -14.227 -31.594 1 35.16 284 ASP A C 1
ATOM 2209 O O . ASP A 1 284 ? -2.141 -13.211 -31.062 1 35.16 284 ASP A O 1
ATOM 2213 N N . ARG A 1 285 ? -2.666 -15.023 -31.453 1 32.97 285 ARG A N 1
ATOM 2214 C CA . ARG A 1 285 ? -3.686 -15.711 -30.672 1 32.97 285 ARG A CA 1
ATOM 2215 C C . ARG A 1 285 ? -3.34 -15.703 -29.188 1 32.97 285 ARG A C 1
ATOM 2217 O O . ARG A 1 285 ? -2.193 -15.445 -28.812 1 32.97 285 ARG A O 1
ATOM 2224 N N . VAL A 1 286 ? -4.445 -15.828 -28.391 1 34.12 286 VAL A N 1
ATOM 2225 C CA . VAL A 1 286 ? -4.371 -16.031 -26.953 1 34.12 286 VAL A CA 1
ATOM 2226 C C . VAL A 1 286 ? -3.113 -16.812 -26.609 1 34.12 286 VAL A C 1
ATOM 2228 O O . VAL A 1 286 ? -3.115 -18.047 -26.641 1 34.12 286 VAL A O 1
ATOM 2231 N N . ARG A 1 287 ? -2.029 -16.422 -27.234 1 37.66 287 ARG A N 1
ATOM 2232 C CA . ARG A 1 287 ? -0.944 -17.312 -26.844 1 37.66 287 ARG A CA 1
ATOM 2233 C C . ARG A 1 287 ? -0.748 -17.297 -25.328 1 37.66 287 ARG A C 1
ATOM 2235 O O . ARG A 1 287 ? -0.401 -16.266 -24.75 1 37.66 287 ARG A O 1
ATOM 2242 N N . VAL A 1 288 ? -1.699 -17.953 -24.734 1 38.78 288 VAL A N 1
ATOM 2243 C CA . VAL A 1 288 ? -1.6 -18.391 -23.344 1 38.78 288 VAL A CA 1
ATOM 2244 C C . VAL A 1 288 ? -0.14 -18.688 -22.984 1 38.78 288 VAL A C 1
ATOM 2246 O O . VAL A 1 288 ? 0.212 -18.797 -21.812 1 38.78 288 VAL A O 1
ATOM 2249 N N . VAL A 1 289 ? 0.68 -19.016 -24.156 1 41.31 289 VAL A N 1
ATOM 2250 C CA . VAL A 1 289 ? 1.959 -19.656 -23.875 1 41.31 289 VAL A CA 1
ATOM 2251 C C . VAL A 1 289 ? 3.102 -18.688 -24.172 1 41.31 289 VAL A C 1
ATOM 2253 O O . VAL A 1 289 ? 2.938 -17.734 -24.938 1 41.31 289 VAL A O 1
ATOM 2256 N N . ASN A 1 290 ? 4.188 -18.812 -23.375 1 46.78 290 ASN A N 1
ATOM 2257 C CA . ASN A 1 290 ? 5.504 -18.281 -23.672 1 46.78 290 ASN A CA 1
ATOM 2258 C C . ASN A 1 290 ? 5.754 -18.219 -25.188 1 46.78 290 ASN A C 1
ATOM 2260 O O . ASN A 1 290 ? 6.078 -19.234 -25.797 1 46.78 290 ASN A O 1
ATOM 2264 N N . ALA A 1 291 ? 5.277 -17.188 -25.812 1 49.97 291 ALA A N 1
ATOM 2265 C CA . ALA A 1 291 ? 5.07 -16.984 -27.25 1 49.97 291 ALA A CA 1
ATOM 2266 C C . ALA A 1 291 ? 6.391 -17.078 -28.016 1 49.97 291 ALA A C 1
ATOM 2268 O O . ALA A 1 291 ? 6.48 -17.766 -29.031 1 49.97 291 ALA A O 1
ATOM 2269 N N . PRO A 1 292 ? 7.414 -16.578 -27.297 1 51.62 292 PRO A N 1
ATOM 2270 C CA . PRO A 1 292 ? 8.555 -16.594 -28.203 1 51.62 292 PRO A CA 1
ATOM 2271 C C . PRO A 1 292 ? 9.156 -17.984 -28.391 1 51.62 292 PRO A C 1
ATOM 2273 O O . PRO A 1 292 ? 9.531 -18.344 -29.516 1 51.62 292 PRO A O 1
ATOM 2276 N N . PHE A 1 293 ? 9.117 -18.656 -27.266 1 57.75 293 PHE A N 1
ATOM 2277 C CA . PHE A 1 293 ? 9.695 -20 -27.328 1 57.75 293 PHE A CA 1
ATOM 2278 C C . PHE A 1 293 ? 8.836 -20.906 -28.188 1 57.75 293 PHE A C 1
ATOM 2280 O O . PHE A 1 293 ? 9.359 -21.703 -28.984 1 57.75 293 PHE A O 1
ATOM 2287 N N . ALA A 1 294 ? 7.574 -20.703 -28.016 1 60.84 294 ALA A N 1
ATOM 2288 C CA . ALA A 1 294 ? 6.664 -21.547 -28.781 1 60.84 294 ALA A CA 1
ATOM 2289 C C . ALA A 1 294 ? 6.73 -21.203 -30.281 1 60.84 294 ALA A C 1
ATOM 2291 O O . ALA A 1 294 ? 6.707 -22.109 -31.125 1 60.84 294 ALA A O 1
ATOM 2292 N N . TYR A 1 295 ? 6.812 -19.984 -30.469 1 58.38 295 TYR A N 1
ATOM 2293 C CA . TYR A 1 295 ? 6.855 -19.531 -31.859 1 58.38 295 TYR A CA 1
ATOM 2294 C C . TYR A 1 295 ? 8.125 -20.016 -32.562 1 58.38 295 TYR A C 1
ATOM 2296 O O . TYR A 1 295 ? 8.078 -20.562 -33.656 1 58.38 295 TYR A O 1
ATOM 2304 N N . ARG A 1 296 ? 9.047 -19.781 -31.906 1 58.62 296 ARG A N 1
ATOM 2305 C CA . ARG A 1 296 ? 10.328 -20.141 -32.5 1 58.62 296 ARG A CA 1
ATOM 2306 C C . ARG A 1 296 ? 10.414 -21.641 -32.781 1 58.62 296 ARG A C 1
ATOM 2308 O O . ARG A 1 296 ? 10.992 -22.062 -33.781 1 58.62 296 ARG A O 1
ATOM 2315 N N . ASN A 1 297 ? 9.789 -22.297 -31.953 1 62.12 297 ASN A N 1
ATOM 2316 C CA . ASN A 1 297 ? 9.859 -23.75 -32.094 1 62.12 297 ASN A CA 1
ATOM 2317 C C . ASN A 1 297 ? 8.719 -24.266 -32.969 1 62.12 297 ASN A C 1
ATOM 2319 O O . ASN A 1 297 ? 8.641 -25.469 -33.25 1 62.12 297 ASN A O 1
ATOM 2323 N N . GLY A 1 298 ? 7.926 -23.344 -33.375 1 67.81 298 GLY A N 1
ATOM 2324 C CA . GLY A 1 298 ? 6.809 -23.766 -34.188 1 67.81 298 GLY A CA 1
ATOM 2325 C C . GLY A 1 298 ? 5.793 -24.609 -33.438 1 67.81 298 GLY A C 1
ATOM 2326 O O . GLY A 1 298 ? 5.246 -25.562 -34 1 67.81 298 GLY A O 1
ATOM 2327 N N . TRP A 1 299 ? 5.703 -24.391 -32.219 1 75.75 299 TRP A N 1
ATOM 2328 C CA . TRP A 1 299 ? 4.805 -25.219 -31.406 1 75.75 299 TRP A CA 1
ATOM 2329 C C . TRP A 1 299 ? 3.348 -24.891 -31.703 1 75.75 299 TRP A C 1
ATOM 2331 O O . TRP A 1 299 ? 2.996 -23.734 -31.953 1 75.75 299 TRP A O 1
ATOM 2341 N N . THR A 1 300 ? 2.641 -26 -31.734 1 79.06 300 THR A N 1
ATOM 2342 C CA . THR A 1 300 ? 1.191 -25.844 -31.781 1 79.06 300 THR A CA 1
ATOM 2343 C C . THR A 1 300 ? 0.663 -25.297 -30.453 1 79.06 300 THR A C 1
ATOM 2345 O O . THR A 1 300 ? 1.404 -25.203 -29.469 1 79.06 300 THR A O 1
ATOM 2348 N N . LEU A 1 301 ? -0.573 -24.891 -30.406 1 80.62 301 LEU A N 1
ATOM 2349 C CA . LEU A 1 301 ? -1.217 -24.453 -29.172 1 80.62 301 LEU A CA 1
ATOM 2350 C C . LEU A 1 301 ? -1.104 -25.531 -28.094 1 80.62 301 LEU A C 1
ATOM 2352 O O . LEU A 1 301 ? -0.836 -25.234 -26.922 1 80.62 301 LEU A O 1
ATOM 2356 N N . VAL A 1 302 ? -1.301 -26.781 -28.562 1 85.5 302 VAL A N 1
ATOM 2357 C CA . VAL A 1 302 ? -1.278 -27.906 -27.641 1 85.5 302 VAL A CA 1
ATOM 2358 C C . VAL A 1 302 ? 0.109 -28.031 -27.016 1 85.5 302 VAL A C 1
ATOM 2360 O O . VAL A 1 302 ? 0.24 -28.125 -25.797 1 85.5 302 VAL A O 1
ATOM 2363 N N . GLU A 1 303 ? 1.11 -28 -27.844 1 82.38 303 GLU A N 1
ATOM 2364 C CA . GLU A 1 303 ? 2.482 -28.125 -27.375 1 82.38 303 GLU A CA 1
ATOM 2365 C C . GLU A 1 303 ? 2.875 -26.953 -26.469 1 82.38 303 GLU A C 1
ATOM 2367 O O . GLU A 1 303 ? 3.574 -27.141 -25.469 1 82.38 303 GLU A O 1
ATOM 2372 N N . GLY A 1 304 ? 2.451 -25.766 -26.812 1 81.56 304 GLY A N 1
ATOM 2373 C CA . GLY A 1 304 ? 2.742 -24.594 -26.016 1 81.56 304 GLY A CA 1
ATOM 2374 C C . GLY A 1 304 ? 2.107 -24.641 -24.625 1 81.56 304 GLY A C 1
ATOM 2375 O O . GLY A 1 304 ? 2.771 -24.375 -23.625 1 81.56 304 GLY A O 1
ATOM 2376 N N . VAL A 1 305 ? 0.85 -24.984 -24.578 1 84.56 305 VAL A N 1
ATOM 2377 C CA . VAL A 1 305 ? 0.133 -25.062 -23.312 1 84.56 305 VAL A CA 1
ATOM 2378 C C . VAL A 1 305 ? 0.736 -26.156 -22.438 1 84.56 305 VAL A C 1
ATOM 2380 O O . VAL A 1 305 ? 0.874 -26 -21.234 1 84.56 305 VAL A O 1
ATOM 2383 N N . PHE A 1 306 ? 1.109 -27.234 -23.094 1 86.56 306 PHE A N 1
ATOM 2384 C CA . PHE A 1 306 ? 1.716 -28.344 -22.359 1 86.56 306 PHE A CA 1
ATOM 2385 C C . PHE A 1 306 ? 3.035 -27.906 -21.734 1 86.56 306 PHE A C 1
ATOM 2387 O O . PHE A 1 306 ? 3.291 -28.188 -20.562 1 86.56 306 PHE A O 1
ATOM 2394 N N . PHE A 1 307 ? 3.852 -27.328 -22.453 1 82 307 PHE A N 1
ATOM 2395 C CA . PHE A 1 307 ? 5.148 -26.875 -21.969 1 82 307 PHE A CA 1
ATOM 2396 C C . PHE A 1 307 ? 4.98 -25.922 -20.781 1 82 307 PHE A C 1
ATOM 2398 O O . PHE A 1 307 ? 5.676 -26.062 -19.766 1 82 307 PHE A O 1
ATOM 2405 N N . GLU A 1 308 ? 4.078 -24.953 -20.922 1 83.62 308 GLU A N 1
ATOM 2406 C CA . GLU A 1 308 ? 3.855 -23.984 -19.859 1 83.62 308 GLU A CA 1
ATOM 2407 C C . GLU A 1 308 ? 3.318 -24.656 -18.594 1 83.62 308 GLU A C 1
ATOM 2409 O O . GLU A 1 308 ? 3.721 -24.312 -17.484 1 83.62 308 GLU A O 1
ATOM 2414 N N . LEU A 1 309 ? 2.447 -25.547 -18.828 1 87.62 309 LEU A N 1
ATOM 2415 C CA . LEU A 1 309 ? 1.896 -26.25 -17.672 1 87.62 309 LEU A CA 1
ATOM 2416 C C . LEU A 1 309 ? 2.973 -27.078 -16.984 1 87.62 309 LEU A C 1
ATOM 2418 O O . LEU A 1 309 ? 3.08 -27.047 -15.75 1 87.62 309 LEU A O 1
ATOM 2422 N N . ALA A 1 310 ? 3.693 -27.781 -17.812 1 87.25 310 ALA A N 1
ATOM 2423 C CA . ALA A 1 310 ? 4.762 -28.609 -17.25 1 87.25 310 ALA A CA 1
ATOM 2424 C C . ALA A 1 310 ? 5.77 -27.75 -16.484 1 87.25 310 ALA A C 1
ATOM 2426 O O . ALA A 1 310 ? 6.172 -28.094 -15.367 1 87.25 310 ALA A O 1
ATOM 2427 N N . SER A 1 311 ? 6.152 -26.688 -17.062 1 84.12 311 SER A N 1
ATOM 2428 C CA . SER A 1 311 ? 7.117 -25.781 -16.438 1 84.12 311 SER A CA 1
ATOM 2429 C C . SER A 1 311 ? 6.57 -25.188 -15.148 1 84.12 311 SER A C 1
ATOM 2431 O O . SER A 1 311 ? 7.238 -25.234 -14.109 1 84.12 311 SER A O 1
ATOM 2433 N N . ASN A 1 312 ? 5.367 -24.734 -15.188 1 87.62 312 ASN A N 1
ATOM 2434 C CA . ASN A 1 312 ? 4.801 -24.062 -14.023 1 87.62 312 ASN A CA 1
ATOM 2435 C C . ASN A 1 312 ? 4.473 -25.062 -12.914 1 87.62 312 ASN A C 1
ATOM 2437 O O . ASN A 1 312 ? 4.531 -24.719 -11.727 1 87.62 312 ASN A O 1
ATOM 2441 N N . THR A 1 313 ? 4.145 -26.25 -13.312 1 91.62 313 THR A N 1
ATOM 2442 C CA . THR A 1 313 ? 3.932 -27.266 -12.297 1 91.62 313 THR A CA 1
ATOM 2443 C C . THR A 1 313 ? 5.219 -27.547 -11.523 1 91.62 313 THR A C 1
ATOM 2445 O O . THR A 1 313 ? 5.203 -27.609 -10.289 1 91.62 313 THR A O 1
ATOM 2448 N N . GLY A 1 314 ? 6.254 -27.672 -12.266 1 90.56 314 GLY A N 1
ATOM 2449 C CA . GLY A 1 314 ? 7.551 -27.812 -11.617 1 90.56 314 GLY A CA 1
ATOM 2450 C C . GLY A 1 314 ? 7.926 -26.609 -10.773 1 90.56 314 GLY A C 1
ATOM 2451 O O . GLY A 1 314 ? 8.492 -26.75 -9.688 1 90.56 314 GLY A O 1
ATOM 2452 N N . ILE A 1 315 ? 7.621 -25.438 -11.25 1 89.19 315 ILE A N 1
ATOM 2453 C CA . ILE A 1 315 ? 7.926 -24.188 -10.555 1 89.19 315 ILE A CA 1
ATOM 2454 C C . ILE A 1 315 ? 7.16 -24.141 -9.234 1 89.19 315 ILE A C 1
ATOM 2456 O O . ILE A 1 315 ? 7.715 -23.734 -8.203 1 89.19 315 ILE A O 1
ATOM 2460 N N . VAL A 1 316 ? 5.898 -24.531 -9.219 1 92.81 316 VAL A N 1
ATOM 2461 C CA . VAL A 1 316 ? 5.105 -24.531 -7.992 1 92.81 316 VAL A CA 1
ATOM 2462 C C . VAL A 1 316 ? 5.754 -25.453 -6.961 1 92.81 316 VAL A C 1
ATOM 2464 O O . VAL A 1 316 ? 5.922 -25.062 -5.801 1 92.81 316 VAL A O 1
ATOM 2467 N N . ASP A 1 317 ? 6.152 -26.609 -7.402 1 93.94 317 ASP A N 1
ATOM 2468 C CA . ASP A 1 317 ? 6.781 -27.562 -6.484 1 93.94 317 ASP A CA 1
ATOM 2469 C C . ASP A 1 317 ? 8.102 -27 -5.941 1 93.94 317 ASP A C 1
ATOM 2471 O O . ASP A 1 317 ? 8.383 -27.109 -4.746 1 93.94 317 ASP A O 1
ATOM 2475 N N . ALA A 1 318 ? 8.891 -26.438 -6.848 1 90.44 318 ALA A N 1
ATOM 2476 C CA . ALA A 1 318 ? 10.156 -25.844 -6.434 1 90.44 318 ALA A CA 1
ATOM 2477 C C . ALA A 1 318 ? 9.93 -24.703 -5.441 1 90.44 318 ALA A C 1
ATOM 2479 O O . ALA A 1 318 ? 10.703 -24.531 -4.492 1 90.44 318 ALA A O 1
ATOM 2480 N N . LEU A 1 319 ? 8.938 -23.953 -5.68 1 92.19 319 LEU A N 1
ATOM 2481 C CA . LEU A 1 319 ? 8.586 -22.844 -4.797 1 92.19 319 LEU A CA 1
ATOM 2482 C C . LEU A 1 319 ? 8.219 -23.359 -3.408 1 92.19 319 LEU A C 1
ATOM 2484 O O . LEU A 1 319 ? 8.68 -22.812 -2.402 1 92.19 319 LEU A O 1
ATOM 2488 N N . VAL A 1 320 ? 7.414 -24.359 -3.357 1 94.75 320 VAL A N 1
ATOM 2489 C CA . VAL A 1 320 ? 6.98 -24.938 -2.086 1 94.75 320 VAL A CA 1
ATOM 2490 C C . VAL A 1 320 ? 8.195 -25.406 -1.285 1 94.75 320 VAL A C 1
ATOM 2492 O O . VAL A 1 320 ? 8.336 -25.062 -0.107 1 94.75 320 VAL A O 1
ATOM 2495 N N . VAL A 1 321 ? 9.109 -26.094 -1.899 1 93.38 321 VAL A N 1
ATOM 2496 C CA . VAL A 1 321 ? 10.297 -26.609 -1.227 1 93.38 321 VAL A CA 1
ATOM 2497 C C . VAL A 1 321 ? 11.188 -25.438 -0.8 1 93.38 321 VAL A C 1
ATOM 2499 O O . VAL A 1 321 ? 11.695 -25.422 0.324 1 93.38 321 VAL A O 1
ATOM 2502 N N . SER A 1 322 ? 11.375 -24.531 -1.707 1 92.56 322 SER A N 1
ATOM 2503 C CA . SER A 1 322 ? 12.219 -23.375 -1.395 1 92.56 322 SER A CA 1
ATOM 2504 C C . SER A 1 322 ? 11.648 -22.578 -0.224 1 92.56 322 SER A C 1
ATOM 2506 O O . SER A 1 322 ? 12.398 -22.109 0.635 1 92.56 322 SER A O 1
ATOM 2508 N N . TRP A 1 323 ? 10.359 -22.406 -0.194 1 95.06 323 TRP A N 1
ATOM 2509 C CA . TRP A 1 323 ? 9.734 -21.625 0.862 1 95.06 323 TRP A CA 1
ATOM 2510 C C . TRP A 1 323 ? 9.836 -22.344 2.205 1 95.06 323 TRP A C 1
ATOM 2512 O O . TRP A 1 323 ? 9.992 -21.703 3.246 1 95.06 323 TRP A O 1
ATOM 2522 N N . ARG A 1 324 ? 9.734 -23.672 2.18 1 94.25 324 ARG A N 1
ATOM 2523 C CA . ARG A 1 324 ? 9.961 -24.438 3.396 1 94.25 324 ARG A CA 1
ATOM 2524 C C . ARG A 1 324 ? 11.352 -24.172 3.961 1 94.25 324 ARG A C 1
ATOM 2526 O O . ARG A 1 324 ? 11.5 -23.859 5.145 1 94.25 324 ARG A O 1
ATOM 2533 N N . GLU A 1 325 ? 12.266 -24.234 3.092 1 92.94 325 GLU A N 1
ATOM 2534 C CA . GLU A 1 325 ? 13.648 -24.062 3.514 1 92.94 325 GLU A CA 1
ATOM 2535 C C . GLU A 1 325 ? 13.922 -22.625 3.926 1 92.94 325 GLU A C 1
ATOM 2537 O O . GLU A 1 325 ? 14.727 -22.359 4.824 1 92.94 325 GLU A O 1
ATOM 2542 N N . LYS A 1 326 ? 13.305 -21.656 3.332 1 93.56 326 LYS A N 1
ATOM 2543 C CA . LYS A 1 326 ? 13.453 -20.266 3.705 1 93.56 326 LYS A CA 1
ATOM 2544 C C . LYS A 1 326 ? 12.969 -20.016 5.129 1 93.56 326 LYS A C 1
ATOM 2546 O O . LYS A 1 326 ? 13.617 -19.312 5.898 1 93.56 326 LYS A O 1
ATOM 2551 N N . VAL A 1 327 ? 11.836 -20.578 5.434 1 93.75 327 VAL A N 1
ATOM 2552 C CA . VAL A 1 327 ? 11.289 -20.391 6.773 1 93.75 327 VAL A CA 1
ATOM 2553 C C . VAL A 1 327 ? 12.156 -21.109 7.801 1 93.75 327 VAL A C 1
ATOM 2555 O O . VAL A 1 327 ? 12.398 -20.594 8.891 1 93.75 327 VAL A O 1
ATOM 2558 N N . LYS A 1 328 ? 12.68 -22.25 7.445 1 91.88 328 LYS A N 1
ATOM 2559 C CA . LYS A 1 328 ? 13.531 -23.016 8.352 1 91.88 328 LYS A CA 1
ATOM 2560 C C . LYS A 1 328 ? 14.844 -22.266 8.617 1 91.88 328 LYS A C 1
ATOM 2562 O O . LYS A 1 328 ? 15.297 -22.203 9.766 1 91.88 328 LYS A O 1
ATOM 2567 N N . ASN A 1 329 ? 15.43 -21.781 7.566 1 90.44 329 ASN A N 1
ATOM 2568 C CA . ASN A 1 329 ? 16.688 -21.047 7.715 1 90.44 329 ASN A CA 1
ATOM 2569 C C . ASN A 1 329 ? 16.469 -19.672 8.312 1 90.44 329 ASN A C 1
ATOM 2571 O O . ASN A 1 329 ? 17.234 -19.219 9.172 1 90.44 329 ASN A O 1
ATOM 2575 N N . ASP A 1 330 ? 15.406 -18.953 7.797 1 92.25 330 ASP A N 1
ATOM 2576 C CA . ASP A 1 330 ? 14.945 -17.656 8.281 1 92.25 330 ASP A CA 1
ATOM 2577 C C . ASP A 1 330 ? 16.078 -16.641 8.289 1 92.25 330 ASP A C 1
ATOM 2579 O O . ASP A 1 330 ? 16.25 -15.914 9.273 1 92.25 330 ASP A O 1
ATOM 2583 N N . HIS A 1 331 ? 16.844 -16.609 7.215 1 91.38 331 HIS A N 1
ATOM 2584 C CA . HIS A 1 331 ? 18.062 -15.812 7.176 1 91.38 331 HIS A CA 1
ATOM 2585 C C . HIS A 1 331 ? 17.75 -14.367 6.805 1 91.38 331 HIS A C 1
ATOM 2587 O O . HIS A 1 331 ? 16.859 -14.109 5.98 1 91.38 331 HIS A O 1
ATOM 2593 N N . VAL A 1 332 ? 18.578 -13.492 7.273 1 91.5 332 VAL A N 1
ATOM 2594 C CA . VAL A 1 332 ? 18.438 -12.047 7.117 1 91.5 332 VAL A CA 1
ATOM 2595 C C . VAL A 1 332 ? 18.766 -11.648 5.684 1 91.5 332 VAL A C 1
ATOM 2597 O O . VAL A 1 332 ? 19.578 -12.297 5.023 1 91.5 332 VAL A O 1
ATOM 2600 N N . ARG A 1 333 ? 18.141 -10.57 5.234 1 90.81 333 ARG A N 1
ATOM 2601 C CA . ARG A 1 333 ? 18.406 -10.023 3.91 1 90.81 333 ARG A CA 1
ATOM 2602 C C . ARG A 1 333 ? 19.625 -9.102 3.934 1 90.81 333 ARG A C 1
ATOM 2604 O O . ARG A 1 333 ? 19.906 -8.477 4.957 1 90.81 333 ARG A O 1
ATOM 2611 N N . PRO A 1 334 ? 20.25 -8.906 2.805 1 90.31 334 PRO A N 1
ATOM 2612 C CA . PRO A 1 334 ? 21.453 -8.078 2.748 1 90.31 334 PRO A CA 1
ATOM 2613 C C . PRO A 1 334 ? 21.203 -6.625 3.15 1 90.31 334 PRO A C 1
ATOM 2615 O O . PRO A 1 334 ? 22.031 -6 3.805 1 90.31 334 PRO A O 1
ATOM 2618 N N . THR A 1 335 ? 20.094 -6.109 2.783 1 89.94 335 THR A N 1
ATOM 2619 C CA . THR A 1 335 ? 19.781 -4.719 3.094 1 89.94 335 THR A CA 1
ATOM 2620 C C . THR A 1 335 ? 19.797 -4.484 4.602 1 89.94 335 THR A C 1
ATOM 2622 O O . THR A 1 335 ? 20.359 -3.5 5.082 1 89.94 335 THR A O 1
ATOM 2625 N N . SER A 1 336 ? 19.188 -5.406 5.309 1 89.81 336 SER A N 1
ATOM 2626 C CA . SER A 1 336 ? 19.172 -5.305 6.762 1 89.81 336 SER A CA 1
ATOM 2627 C C . SER A 1 336 ? 20.578 -5.387 7.336 1 89.81 336 SER A C 1
ATOM 2629 O O . SER A 1 336 ? 20.906 -4.676 8.289 1 89.81 336 SER A O 1
ATOM 2631 N N . VAL A 1 337 ? 21.406 -6.223 6.766 1 91.25 337 VAL A N 1
ATOM 2632 C CA . VAL A 1 337 ? 22.781 -6.398 7.23 1 91.25 337 VAL A CA 1
ATOM 2633 C C . VAL A 1 337 ? 23.578 -5.125 6.969 1 91.25 337 VAL A C 1
ATOM 2635 O O . VAL A 1 337 ? 24.328 -4.664 7.832 1 91.25 337 VAL A O 1
ATOM 2638 N N . VAL A 1 338 ? 23.422 -4.559 5.812 1 92.69 338 VAL A N 1
ATOM 2639 C CA . VAL A 1 338 ? 24.125 -3.322 5.48 1 92.69 338 VAL A CA 1
ATOM 2640 C C . VAL A 1 338 ? 23.719 -2.217 6.453 1 92.69 338 VAL A C 1
ATOM 2642 O O . VAL A 1 338 ? 24.578 -1.545 7.035 1 92.69 338 VAL A O 1
ATOM 2645 N N . HIS A 1 339 ? 22.453 -2.049 6.66 1 89.25 339 HIS A N 1
ATOM 2646 C CA . HIS A 1 339 ? 21.938 -1.015 7.551 1 89.25 339 HIS A CA 1
ATOM 2647 C C . HIS A 1 339 ? 22.406 -1.239 8.984 1 89.25 339 HIS A C 1
ATOM 2649 O O . HIS A 1 339 ? 22.656 -0.28 9.719 1 89.25 339 HIS A O 1
ATOM 2655 N N . GLY A 1 340 ? 22.5 -2.465 9.383 1 88.5 340 GLY A N 1
ATOM 2656 C CA . GLY A 1 340 ? 22.797 -2.807 10.766 1 88.5 340 GLY A CA 1
ATOM 2657 C C . GLY A 1 340 ? 24.281 -2.861 11.047 1 88.5 340 GLY A C 1
ATOM 2658 O O . GLY A 1 340 ? 24.781 -2.172 11.945 1 88.5 340 GLY A O 1
ATOM 2659 N N . LEU A 1 341 ? 25.016 -3.615 10.211 1 90.06 341 LEU A N 1
ATOM 2660 C CA . LEU A 1 341 ? 26.422 -3.902 10.516 1 90.06 341 LEU A CA 1
ATOM 2661 C C . LEU A 1 341 ? 27.328 -2.836 9.93 1 90.06 341 LEU A C 1
ATOM 2663 O O . LEU A 1 341 ? 28.422 -2.598 10.438 1 90.06 341 LEU A O 1
ATOM 2667 N N . LEU A 1 342 ? 26.906 -2.203 8.852 1 92.94 342 LEU A N 1
ATOM 2668 C CA . LEU A 1 342 ? 27.734 -1.181 8.211 1 92.94 342 LEU A CA 1
ATOM 2669 C C . LEU A 1 342 ? 27.094 0.199 8.359 1 92.94 342 LEU A C 1
ATOM 2671 O O . LEU A 1 342 ? 27.5 1.146 7.676 1 92.94 342 LEU A O 1
ATOM 2675 N N . GLY A 1 343 ? 26.172 0.354 9.164 1 90.75 343 GLY A N 1
ATOM 2676 C CA . GLY A 1 343 ? 25.312 1.52 9.227 1 90.75 343 GLY A CA 1
ATOM 2677 C C . GLY A 1 343 ? 26.062 2.818 9.414 1 90.75 343 GLY A C 1
ATOM 2678 O O . GLY A 1 343 ? 25.719 3.84 8.82 1 90.75 343 GLY A O 1
ATOM 2679 N N . ASP A 1 344 ? 27.094 2.824 10.18 1 92.25 344 ASP A N 1
ATOM 2680 C CA . ASP A 1 344 ? 27.812 4.051 10.516 1 92.25 344 ASP A CA 1
ATOM 2681 C C . ASP A 1 344 ? 29.062 4.207 9.664 1 92.25 344 ASP A C 1
ATOM 2683 O O . ASP A 1 344 ? 29.75 5.234 9.719 1 92.25 344 ASP A O 1
ATOM 2687 N N . GLU A 1 345 ? 29.281 3.246 8.867 1 95.12 345 GLU A N 1
ATOM 2688 C CA . GLU A 1 345 ? 30.438 3.324 7.977 1 95.12 345 GLU A CA 1
ATOM 2689 C C . GLU A 1 345 ? 30.109 4.098 6.707 1 95.12 345 GLU A C 1
ATOM 2691 O O . GLU A 1 345 ? 29 4 6.188 1 95.12 345 GLU A O 1
ATOM 2696 N N . THR A 1 346 ? 31.094 4.906 6.273 1 96.38 346 THR A N 1
ATOM 2697 C CA . THR A 1 346 ? 30.953 5.547 4.969 1 96.38 346 THR A CA 1
ATOM 2698 C C . THR A 1 346 ? 31.375 4.594 3.854 1 96.38 346 THR A C 1
ATOM 2700 O O . THR A 1 346 ? 32.5 4.09 3.848 1 96.38 346 THR A O 1
ATOM 2703 N N . LEU A 1 347 ? 30.469 4.371 2.979 1 96.44 347 LEU A N 1
ATOM 2704 C CA . LEU A 1 347 ? 30.688 3.441 1.873 1 96.44 347 LEU A CA 1
ATOM 2705 C C . LEU A 1 347 ? 30.656 4.172 0.535 1 96.44 347 LEU A C 1
ATOM 2707 O O . LEU A 1 347 ? 29.938 5.164 0.378 1 96.44 347 LEU A O 1
ATOM 2711 N N . LEU A 1 348 ? 31.516 3.729 -0.385 1 96 348 LEU A N 1
ATOM 2712 C CA . LEU A 1 348 ? 31.312 4.082 -1.785 1 96 348 LEU A CA 1
ATOM 2713 C C . LEU A 1 348 ? 30.266 3.17 -2.428 1 96 348 LEU A C 1
ATOM 2715 O O . LEU A 1 348 ? 30.453 1.952 -2.488 1 96 348 LEU A O 1
ATOM 2719 N N . ALA A 1 349 ? 29.094 3.758 -2.795 1 94.75 349 ALA A N 1
ATOM 2720 C CA . ALA A 1 349 ? 27.953 2.953 -3.211 1 94.75 349 ALA A CA 1
ATOM 2721 C C . ALA A 1 349 ? 27.266 3.564 -4.426 1 94.75 349 ALA A C 1
ATOM 2723 O O . ALA A 1 349 ? 27.609 4.676 -4.848 1 94.75 349 ALA A O 1
ATOM 2724 N N . TRP A 1 350 ? 26.438 2.762 -5.094 1 92.38 350 TRP A N 1
ATOM 2725 C CA . TRP A 1 350 ? 25.531 3.307 -6.109 1 92.38 350 TRP A CA 1
ATOM 2726 C C . TRP A 1 350 ? 24.766 4.504 -5.57 1 92.38 350 TRP A C 1
ATOM 2728 O O . TRP A 1 350 ? 24.266 4.477 -4.438 1 92.38 350 TRP A O 1
ATOM 2738 N N . ALA A 1 351 ? 24.656 5.582 -6.289 1 89.38 351 ALA A N 1
ATOM 2739 C CA . ALA A 1 351 ? 24.172 6.871 -5.812 1 89.38 351 ALA A CA 1
ATOM 2740 C C . ALA A 1 351 ? 22.656 6.852 -5.625 1 89.38 351 ALA A C 1
ATOM 2742 O O . ALA A 1 351 ? 22.094 7.73 -4.969 1 89.38 351 ALA A O 1
ATOM 2743 N N . GLY A 1 352 ? 21.969 5.855 -6.156 1 84.56 352 GLY A N 1
ATOM 2744 C CA . GLY A 1 352 ? 20.531 5.77 -5.984 1 84.56 352 GLY A CA 1
ATOM 2745 C C . GLY A 1 352 ? 19.75 6.156 -7.23 1 84.56 352 GLY A C 1
ATOM 2746 O O . GLY A 1 352 ? 20.328 6.664 -8.195 1 84.56 352 GLY A O 1
ATOM 2747 N N . PRO A 1 353 ? 18.453 5.898 -7.145 1 77.19 353 PRO A N 1
ATOM 2748 C CA . PRO A 1 353 ? 17.641 6.164 -8.328 1 77.19 353 PRO A CA 1
ATOM 2749 C C . PRO A 1 353 ? 17.547 7.652 -8.664 1 77.19 353 PRO A C 1
ATOM 2751 O O . PRO A 1 353 ? 17.422 8.484 -7.758 1 77.19 353 PRO A O 1
ATOM 2754 N N . GLY A 1 354 ? 17.656 7.984 -9.969 1 70.12 354 GLY A N 1
ATOM 2755 C CA . GLY A 1 354 ? 17.422 9.344 -10.445 1 70.12 354 GLY A CA 1
ATOM 2756 C C . GLY A 1 354 ? 18.641 10.234 -10.305 1 70.12 354 GLY A C 1
ATOM 2757 O O . GLY A 1 354 ? 18.625 11.391 -10.742 1 70.12 354 GLY A O 1
ATOM 2758 N N . SER A 1 355 ? 19.656 9.695 -9.609 1 78.38 355 SER A N 1
ATOM 2759 C CA . SER A 1 355 ? 20.875 10.492 -9.461 1 78.38 355 SER A CA 1
ATOM 2760 C C . SER A 1 355 ? 21.594 10.664 -10.789 1 78.38 355 SER A C 1
ATOM 2762 O O . SER A 1 355 ? 21.562 9.766 -11.641 1 78.38 355 SER A O 1
ATOM 2764 N N . ASP A 1 356 ? 22.156 11.789 -10.867 1 80.56 356 ASP A N 1
ATOM 2765 C CA . ASP A 1 356 ? 22.984 12.031 -12.047 1 80.56 356 ASP A CA 1
ATOM 2766 C C . ASP A 1 356 ? 24.359 11.367 -11.898 1 80.56 356 ASP A C 1
ATOM 2768 O O . ASP A 1 356 ? 25.047 11.133 -12.891 1 80.56 356 ASP A O 1
ATOM 2772 N N . GLU A 1 357 ? 24.703 11.039 -10.672 1 85.69 357 GLU A N 1
ATOM 2773 C CA . GLU A 1 357 ? 25.969 10.344 -10.406 1 85.69 357 GLU A CA 1
ATOM 2774 C C . GLU A 1 357 ? 25.766 8.836 -10.375 1 85.69 357 GLU A C 1
ATOM 2776 O O . GLU A 1 357 ? 24.672 8.352 -10.047 1 85.69 357 GLU A O 1
ATOM 2781 N N . THR A 1 358 ? 26.797 8.164 -10.836 1 85.19 358 THR A N 1
ATOM 2782 C CA . THR A 1 358 ? 26.734 6.711 -10.812 1 85.19 358 THR A CA 1
ATOM 2783 C C . THR A 1 358 ? 27.016 6.18 -9.414 1 85.19 358 THR A C 1
ATOM 2785 O O . THR A 1 358 ? 26.406 5.188 -8.984 1 85.19 358 THR A O 1
ATOM 2788 N N . GLU A 1 359 ? 28.016 6.867 -8.75 1 92.19 359 GLU A N 1
ATOM 2789 C CA . GLU A 1 359 ? 28.391 6.457 -7.402 1 92.19 359 GLU A CA 1
ATOM 2790 C C . GLU A 1 359 ? 28.562 7.664 -6.48 1 92.19 359 GLU A C 1
ATOM 2792 O O . GLU A 1 359 ? 28.719 8.789 -6.949 1 92.19 359 GLU A O 1
ATOM 2797 N N . THR A 1 360 ? 28.422 7.406 -5.195 1 93.81 360 THR A N 1
ATOM 2798 C CA . THR A 1 360 ? 28.578 8.445 -4.184 1 93.81 360 THR A CA 1
ATOM 2799 C C . THR A 1 360 ? 29.016 7.84 -2.85 1 93.81 360 THR A C 1
ATOM 2801 O O . THR A 1 360 ? 28.906 6.625 -2.652 1 93.81 360 THR A O 1
ATOM 2804 N N . SER A 1 361 ? 29.625 8.656 -2.072 1 95.56 361 SER A N 1
ATOM 2805 C CA . SER A 1 361 ? 29.891 8.266 -0.69 1 95.56 361 SER A CA 1
ATOM 2806 C C . SER A 1 361 ? 28.656 8.445 0.184 1 95.56 361 SER A C 1
ATOM 2808 O O . SER A 1 361 ? 28.016 9.5 0.159 1 95.56 361 SER A O 1
ATOM 2810 N N . MET A 1 362 ? 28.344 7.383 0.881 1 95.25 362 MET A N 1
ATOM 2811 C CA . MET A 1 362 ? 27.188 7.465 1.77 1 95.25 362 MET A CA 1
ATOM 2812 C C . MET A 1 362 ? 27.359 6.547 2.975 1 95.25 362 MET A C 1
ATOM 2814 O O . MET A 1 362 ? 28.156 5.609 2.938 1 95.25 362 MET A O 1
ATOM 2818 N N . LYS A 1 363 ? 26.641 6.832 4.035 1 95.19 363 LYS A N 1
ATOM 2819 C CA . LYS A 1 363 ? 26.594 5.926 5.18 1 95.19 363 LYS A CA 1
ATOM 2820 C C . LYS A 1 363 ? 25.859 4.641 4.84 1 95.19 363 LYS A C 1
ATOM 2822 O O . LYS A 1 363 ? 24.859 4.664 4.102 1 95.19 363 LYS A O 1
ATOM 2827 N N . GLY A 1 364 ? 26.266 3.508 5.48 1 93.81 364 GLY A N 1
ATOM 2828 C CA . GLY A 1 364 ? 25.625 2.223 5.25 1 93.81 364 GLY A CA 1
ATOM 2829 C C . GLY A 1 364 ? 24.141 2.236 5.543 1 93.81 364 GLY A C 1
ATOM 2830 O O . GLY A 1 364 ? 23.359 1.565 4.863 1 93.81 364 GLY A O 1
ATOM 2831 N N . ARG A 1 365 ? 23.703 3.027 6.473 1 90.44 365 ARG A N 1
ATOM 2832 C CA . ARG A 1 365 ? 22.297 3.082 6.867 1 90.44 365 ARG A CA 1
ATOM 2833 C C . ARG A 1 365 ? 21.453 3.711 5.77 1 90.44 365 ARG A C 1
ATOM 2835 O O . ARG A 1 365 ? 20.234 3.535 5.746 1 90.44 365 ARG A O 1
ATOM 2842 N N . ASP A 1 366 ? 22.109 4.422 4.793 1 90.62 366 ASP A N 1
ATOM 2843 C CA . ASP A 1 366 ? 21.391 5.121 3.73 1 90.62 366 ASP A CA 1
ATOM 2844 C C . ASP A 1 366 ? 21.344 4.277 2.459 1 90.62 366 ASP A C 1
ATOM 2846 O O . ASP A 1 366 ? 20.625 4.621 1.512 1 90.62 366 ASP A O 1
ATOM 2850 N N . TRP A 1 367 ? 22.016 3.225 2.482 1 91.44 367 TRP A N 1
ATOM 2851 C CA . TRP A 1 367 ? 22.172 2.43 1.269 1 91.44 367 TRP A CA 1
ATOM 2852 C C . TRP A 1 367 ? 20.859 1.747 0.893 1 91.44 367 TRP A C 1
ATOM 2854 O O . TRP A 1 367 ? 20.094 1.32 1.768 1 91.44 367 TRP A O 1
ATOM 2864 N N . GLN A 1 368 ? 20.625 1.649 -0.376 1 87.81 368 GLN A N 1
ATOM 2865 C CA . GLN A 1 368 ? 19.5 0.866 -0.872 1 87.81 368 GLN A CA 1
ATOM 2866 C C . GLN A 1 368 ? 19.891 0.077 -2.119 1 87.81 368 GLN A C 1
ATOM 2868 O O . GLN A 1 368 ? 20.75 0.5 -2.885 1 87.81 368 GLN A O 1
ATOM 2873 N N . PRO A 1 369 ? 19.219 -1.01 -2.27 1 87.75 369 PRO A N 1
ATOM 2874 C CA . PRO A 1 369 ? 19.422 -1.737 -3.525 1 87.75 369 PRO A CA 1
ATOM 2875 C C . PRO A 1 369 ? 18.719 -1.071 -4.707 1 87.75 369 PRO A C 1
ATOM 2877 O O . PRO A 1 369 ? 18.016 -0.072 -4.531 1 87.75 369 PRO A O 1
ATOM 2880 N N . TYR A 1 370 ? 18.984 -1.599 -5.895 1 83.75 370 TYR A N 1
ATOM 2881 C CA . TYR A 1 370 ? 18.422 -1.024 -7.109 1 83.75 370 TYR A CA 1
ATOM 2882 C C . TYR A 1 370 ? 16.922 -1.288 -7.191 1 83.75 370 TYR A C 1
ATOM 2884 O O . TYR A 1 370 ? 16.156 -0.434 -7.648 1 83.75 370 TYR A O 1
ATOM 2892 N N . ILE A 1 371 ? 16.516 -2.49 -6.773 1 79 371 ILE A N 1
ATOM 2893 C CA . ILE A 1 371 ? 15.094 -2.83 -6.828 1 79 371 ILE A CA 1
ATOM 2894 C C . ILE A 1 371 ? 14.586 -3.168 -5.426 1 79 371 ILE A C 1
ATOM 2896 O O . ILE A 1 371 ? 15.383 -3.414 -4.516 1 79 371 ILE A O 1
ATOM 2900 N N . ARG A 1 372 ? 13.281 -3.244 -5.316 1 77.62 372 ARG A N 1
ATOM 2901 C CA . ARG A 1 372 ? 12.609 -3.582 -4.062 1 77.62 372 ARG A CA 1
ATOM 2902 C C . ARG A 1 372 ? 13.039 -4.957 -3.564 1 77.62 372 ARG A C 1
ATOM 2904 O O . ARG A 1 372 ? 13.164 -5.898 -4.352 1 77.62 372 ARG A O 1
ATOM 2911 N N . VAL A 1 373 ? 13.32 -5.016 -2.281 1 82.12 373 VAL A N 1
ATOM 2912 C CA . VAL A 1 373 ? 13.625 -6.305 -1.673 1 82.12 373 VAL A CA 1
ATOM 2913 C C . VAL A 1 373 ? 12.32 -7.055 -1.378 1 82.12 373 VAL A C 1
ATOM 2915 O O . VAL A 1 373 ? 11.43 -6.52 -0.722 1 82.12 373 VAL A O 1
ATOM 2918 N N . MET A 1 374 ? 12.242 -8.195 -1.831 1 83.5 374 MET A N 1
ATOM 2919 C CA . MET A 1 374 ? 11.031 -8.984 -1.651 1 83.5 374 MET A CA 1
ATOM 2920 C C . MET A 1 374 ? 10.852 -9.375 -0.189 1 83.5 374 MET A C 1
ATOM 2922 O O . MET A 1 374 ? 11.82 -9.688 0.5 1 83.5 374 MET A O 1
ATOM 2926 N N . PRO A 1 375 ? 9.641 -9.484 0.288 1 86.62 375 PRO A N 1
ATOM 2927 C CA . PRO A 1 375 ? 9.344 -9.688 1.71 1 86.62 375 PRO A CA 1
ATOM 2928 C C . PRO A 1 375 ? 9.43 -11.148 2.129 1 86.62 375 PRO A C 1
ATOM 2930 O O . PRO A 1 375 ? 8.414 -11.742 2.521 1 86.62 375 PRO A O 1
ATOM 2933 N N . HIS A 1 376 ? 10.562 -11.719 2.113 1 90.75 376 HIS A N 1
ATOM 2934 C CA . HIS A 1 376 ? 10.828 -13.07 2.588 1 90.75 376 HIS A CA 1
ATOM 2935 C C . HIS A 1 376 ? 12.289 -13.242 2.982 1 90.75 376 HIS A C 1
ATOM 2937 O O . HIS A 1 376 ? 13.125 -12.406 2.637 1 90.75 376 HIS A O 1
ATOM 2943 N N . SER A 1 377 ? 12.531 -14.289 3.713 1 92.38 377 SER A N 1
ATOM 2944 C CA . SER A 1 377 ? 13.891 -14.562 4.164 1 92.38 377 SER A CA 1
ATOM 2945 C C . SER A 1 377 ? 14.812 -14.875 2.986 1 92.38 377 SER A C 1
ATOM 2947 O O . SER A 1 377 ? 14.344 -15.125 1.875 1 92.38 377 SER A O 1
ATOM 2949 N N . GLU A 1 378 ? 15.977 -14.859 3.219 1 90.31 378 GLU A N 1
ATOM 2950 C CA . GLU A 1 378 ? 16.984 -14.789 2.156 1 90.31 378 GLU A CA 1
ATOM 2951 C C . GLU A 1 378 ? 17.25 -16.172 1.557 1 90.31 378 GLU A C 1
ATOM 2953 O O . GLU A 1 378 ? 17.266 -16.328 0.334 1 90.31 378 GLU A O 1
ATOM 2958 N N . HIS A 1 379 ? 17.484 -17.141 2.369 1 87.81 379 HIS A N 1
ATOM 2959 C CA . HIS A 1 379 ? 17.984 -18.422 1.919 1 87.81 379 HIS A CA 1
ATOM 2960 C C . HIS A 1 379 ? 16.906 -19.5 1.961 1 87.81 379 HIS A C 1
ATOM 2962 O O . HIS A 1 379 ? 16.203 -19.641 2.969 1 87.81 379 HIS A O 1
ATOM 2968 N N . PRO A 1 380 ? 16.875 -20.297 0.922 1 89 380 PRO A N 1
ATOM 2969 C CA . PRO A 1 380 ? 17.578 -20.25 -0.362 1 89 380 PRO A CA 1
ATOM 2970 C C . PRO A 1 380 ? 17 -19.188 -1.309 1 89 380 PRO A C 1
ATOM 2972 O O . PRO A 1 380 ? 15.969 -18.578 -1.001 1 89 380 PRO A O 1
ATOM 2975 N N . SER A 1 381 ? 17.703 -19 -2.432 1 83.69 381 SER A N 1
ATOM 2976 C CA . SER A 1 381 ? 17.188 -18.094 -3.457 1 83.69 381 SER A CA 1
ATOM 2977 C C . SER A 1 381 ? 15.984 -18.703 -4.168 1 83.69 381 SER A C 1
ATOM 2979 O O . SER A 1 381 ? 16.109 -19.703 -4.867 1 83.69 381 SER A O 1
ATOM 2981 N N . GLY A 1 382 ? 14.883 -18.078 -3.99 1 82.62 382 GLY A N 1
ATOM 2982 C CA . GLY A 1 382 ? 13.688 -18.531 -4.688 1 82.62 382 GLY A CA 1
ATOM 2983 C C . GLY A 1 382 ? 13.812 -18.453 -6.195 1 82.62 382 GLY A C 1
ATOM 2984 O O . GLY A 1 382 ? 13.406 -19.375 -6.902 1 82.62 382 GLY A O 1
ATOM 2985 N N . SER A 1 383 ? 14.422 -17.406 -6.684 1 79.44 383 SER A N 1
ATOM 2986 C CA . SER A 1 383 ? 14.602 -17.219 -8.117 1 79.44 383 SER A CA 1
ATOM 2987 C C . SER A 1 383 ? 15.461 -18.328 -8.719 1 79.44 383 SER A C 1
ATOM 2989 O O . SER A 1 383 ? 15.148 -18.844 -9.789 1 79.44 383 SER A O 1
ATOM 2991 N N . SER A 1 384 ? 16.547 -18.625 -8.031 1 78.56 384 SER A N 1
ATOM 2992 C CA . SER A 1 384 ? 17.406 -19.688 -8.531 1 78.56 384 SER A CA 1
ATOM 2993 C C . SER A 1 384 ? 16.672 -21.016 -8.586 1 78.56 384 SER A C 1
ATOM 2995 O O . SER A 1 384 ? 16.844 -21.781 -9.531 1 78.56 384 SER A O 1
ATOM 2997 N N . CYS A 1 385 ? 15.914 -21.266 -7.59 1 81.06 385 CYS A N 1
ATOM 2998 C CA . CYS A 1 385 ? 15.156 -22.516 -7.535 1 81.06 385 CYS A CA 1
ATOM 2999 C C . CYS A 1 385 ? 14.141 -22.594 -8.672 1 81.06 385 CYS A C 1
ATOM 3001 O O . CYS A 1 385 ? 14.07 -23.594 -9.383 1 81.06 385 CYS A O 1
ATOM 3003 N N . ILE A 1 386 ? 13.43 -21.531 -8.906 1 79.31 386 ILE A N 1
ATOM 3004 C CA . ILE A 1 386 ? 12.359 -21.484 -9.898 1 79.31 386 ILE A CA 1
ATOM 3005 C C . ILE A 1 386 ? 12.961 -21.531 -11.305 1 79.31 386 ILE A C 1
ATOM 3007 O O . ILE A 1 386 ? 12.469 -22.25 -12.172 1 79.31 386 ILE A O 1
ATOM 3011 N N . CYS A 1 387 ? 14.031 -20.859 -11.492 1 75.06 387 CYS A N 1
ATOM 3012 C CA . CYS A 1 387 ? 14.656 -20.797 -12.812 1 75.06 387 CYS A CA 1
ATOM 3013 C C . CYS A 1 387 ? 15.258 -22.156 -13.18 1 75.06 387 CYS A C 1
ATOM 3015 O O . CYS A 1 387 ? 15.234 -22.547 -14.352 1 75.06 387 CYS A O 1
ATOM 3017 N N . SER A 1 388 ? 15.82 -22.812 -12.219 1 78.12 388 SER A N 1
ATOM 3018 C CA . SER A 1 388 ? 16.406 -24.125 -12.492 1 78.12 388 SER A CA 1
ATOM 3019 C C . SER A 1 388 ? 15.359 -25.094 -13.039 1 78.12 388 SER A C 1
ATOM 3021 O O . SER A 1 388 ? 15.664 -25.922 -13.891 1 78.12 388 SER A O 1
ATOM 3023 N N . VAL A 1 389 ? 14.172 -25 -12.586 1 81.44 389 VAL A N 1
ATOM 3024 C CA . VAL A 1 389 ? 13.094 -25.875 -13.023 1 81.44 389 VAL A CA 1
ATOM 3025 C C . VAL A 1 389 ? 12.773 -25.594 -14.492 1 81.44 389 VAL A C 1
ATOM 3027 O O . VAL A 1 389 ? 12.555 -26.516 -15.273 1 81.44 389 VAL A O 1
ATOM 3030 N N . ILE A 1 390 ? 12.727 -24.359 -14.828 1 75.12 390 ILE A N 1
ATOM 3031 C CA . ILE A 1 390 ? 12.406 -23.984 -16.203 1 75.12 390 ILE A CA 1
ATOM 3032 C C . ILE A 1 390 ? 13.438 -24.594 -17.156 1 75.12 390 ILE A C 1
ATOM 3034 O O . ILE A 1 390 ? 13.086 -25.094 -18.219 1 75.12 390 ILE A O 1
ATOM 3038 N N . PHE A 1 391 ? 14.641 -24.625 -16.703 1 75.31 391 PHE A N 1
ATOM 3039 C CA . PHE A 1 391 ? 15.719 -25.188 -17.516 1 75.31 391 PHE A CA 1
ATOM 3040 C C . PHE A 1 391 ? 15.555 -26.703 -17.656 1 75.31 391 PHE A C 1
ATOM 3042 O O . PHE A 1 391 ? 15.711 -27.25 -18.75 1 75.31 391 PHE A O 1
ATOM 3049 N N . ASP A 1 392 ? 15.289 -27.266 -16.641 1 80.69 392 ASP A N 1
ATOM 3050 C CA . ASP A 1 392 ? 15.141 -28.719 -16.641 1 80.69 392 ASP A CA 1
ATOM 3051 C C . ASP A 1 392 ? 13.961 -29.141 -17.516 1 80.69 392 ASP A C 1
ATOM 3053 O O . ASP A 1 392 ? 14.07 -30.109 -18.281 1 80.69 392 ASP A O 1
ATOM 3057 N N . VAL A 1 393 ? 12.906 -28.422 -17.438 1 79.31 393 VAL A N 1
ATOM 3058 C CA . VAL A 1 393 ? 11.719 -28.766 -18.203 1 79.31 393 VAL A CA 1
ATOM 3059 C C . VAL A 1 393 ? 11.969 -28.5 -19.688 1 79.31 393 VAL A C 1
ATOM 3061 O O . VAL A 1 393 ? 11.508 -29.266 -20.547 1 79.31 393 VAL A O 1
ATOM 3064 N N . ALA A 1 394 ? 12.641 -27.391 -19.969 1 76.88 394 ALA A N 1
ATOM 3065 C CA . ALA A 1 394 ? 12.969 -27.109 -21.359 1 76.88 394 ALA A CA 1
ATOM 3066 C C . ALA A 1 394 ? 13.789 -28.25 -21.969 1 76.88 394 ALA A C 1
ATOM 3068 O O . ALA A 1 394 ? 13.516 -28.688 -23.094 1 76.88 394 ALA A O 1
ATOM 3069 N N . ARG A 1 395 ? 14.664 -28.75 -21.281 1 79.81 395 ARG A N 1
ATOM 3070 C CA . ARG A 1 395 ? 15.492 -29.844 -21.766 1 79.81 395 ARG A CA 1
ATOM 3071 C C . ARG A 1 395 ? 14.68 -31.125 -21.906 1 79.81 395 ARG A C 1
ATOM 3073 O O . ARG A 1 395 ? 14.867 -31.891 -22.859 1 79.81 395 ARG A O 1
ATOM 3080 N N . LEU A 1 396 ? 13.836 -31.297 -21 1 83.62 396 LEU A N 1
ATOM 3081 C CA . LEU A 1 396 ? 13.047 -32.531 -20.969 1 83.62 396 LEU A CA 1
ATOM 3082 C C . LEU A 1 396 ? 11.977 -32.5 -22.062 1 83.62 396 LEU A C 1
ATOM 3084 O O . LEU A 1 396 ? 11.711 -33.531 -22.688 1 83.62 396 LEU A O 1
ATOM 3088 N N . VAL A 1 397 ? 11.352 -31.375 -22.234 1 77.06 397 VAL A N 1
ATOM 3089 C CA . VAL A 1 397 ? 10.18 -31.297 -23.109 1 77.06 397 VAL A CA 1
ATOM 3090 C C . VAL A 1 397 ? 10.609 -30.859 -24.5 1 77.06 397 VAL A C 1
ATOM 3092 O O . VAL A 1 397 ? 10.117 -31.406 -25.5 1 77.06 397 VAL A O 1
ATOM 3095 N N . ALA A 1 398 ? 11.492 -29.891 -24.547 1 72.56 398 ALA A N 1
ATOM 3096 C CA . ALA A 1 398 ? 11.867 -29.328 -25.859 1 72.56 398 ALA A CA 1
ATOM 3097 C C . ALA A 1 398 ? 13.18 -29.938 -26.344 1 72.56 398 ALA A C 1
ATOM 3099 O O . ALA A 1 398 ? 13.539 -29.797 -27.516 1 72.56 398 ALA A O 1
ATOM 3100 N N . GLY A 1 399 ? 13.898 -30.641 -25.547 1 76.75 399 GLY A N 1
ATOM 3101 C CA . GLY A 1 399 ? 15.141 -31.297 -25.891 1 76.75 399 GLY A CA 1
ATOM 3102 C C . GLY A 1 399 ? 16.328 -30.359 -25.938 1 76.75 399 GLY A C 1
ATOM 3103 O O . GLY A 1 399 ? 17.438 -30.75 -26.281 1 76.75 399 GLY A O 1
ATOM 3104 N N . THR A 1 400 ? 16.094 -29.062 -25.703 1 74.06 400 THR A N 1
ATOM 3105 C CA . THR A 1 400 ? 17.172 -28.062 -25.734 1 74.06 400 THR A CA 1
ATOM 3106 C C . THR A 1 400 ? 16.844 -26.891 -24.828 1 74.06 400 THR A C 1
ATOM 3108 O O . THR A 1 400 ? 15.688 -26.656 -24.484 1 74.06 400 THR A O 1
ATOM 3111 N N . ASP A 1 401 ? 17.953 -26.344 -24.328 1 71.69 401 ASP A N 1
ATOM 3112 C CA . ASP A 1 401 ? 17.781 -25.094 -23.609 1 71.69 401 ASP A CA 1
ATOM 3113 C C . ASP A 1 401 ? 18.297 -23.906 -24.438 1 71.69 401 ASP A C 1
ATOM 3115 O O . ASP A 1 401 ? 18.375 -22.781 -23.938 1 71.69 401 ASP A O 1
ATOM 3119 N N . GLU A 1 402 ? 18.609 -24.25 -25.641 1 71.12 402 GLU A N 1
ATOM 3120 C CA . GLU A 1 402 ? 19.109 -23.219 -26.547 1 71.12 402 GLU A CA 1
ATOM 3121 C C . GLU A 1 402 ? 17.953 -22.422 -27.156 1 71.12 402 GLU A C 1
ATOM 3123 O O . GLU A 1 402 ? 17.109 -22.984 -27.844 1 71.12 402 GLU A O 1
ATOM 3128 N N . TYR A 1 403 ? 17.875 -21.25 -26.672 1 68.06 403 TYR A N 1
ATOM 3129 C CA . TYR A 1 403 ? 16.859 -20.344 -27.203 1 68.06 403 TYR A CA 1
ATOM 3130 C C . TYR A 1 403 ? 17.359 -18.906 -27.203 1 68.06 403 TYR A C 1
ATOM 3132 O O . TYR A 1 403 ? 17.75 -18.375 -26.172 1 68.06 403 TYR A O 1
ATOM 3140 N N . VAL A 1 404 ? 17.328 -18.406 -28.422 1 67.62 404 VAL A N 1
ATOM 3141 C CA . VAL A 1 404 ? 17.797 -17.031 -28.531 1 67.62 404 VAL A CA 1
ATOM 3142 C C . VAL A 1 404 ? 16.688 -16.078 -28.125 1 67.62 404 VAL A C 1
ATOM 3144 O O . VAL A 1 404 ? 15.57 -16.141 -28.641 1 67.62 404 VAL A O 1
ATOM 3147 N N . THR A 1 405 ? 16.953 -15.367 -27.094 1 69.75 405 THR A N 1
ATOM 3148 C CA . THR A 1 405 ? 16.047 -14.328 -26.625 1 69.75 405 THR A CA 1
ATOM 3149 C C . THR A 1 405 ? 16.641 -12.938 -26.875 1 69.75 405 THR A C 1
ATOM 3151 O O . THR A 1 405 ? 17.812 -12.695 -26.578 1 69.75 405 THR A O 1
ATOM 3154 N N . VAL A 1 406 ? 15.805 -12.164 -27.609 1 71.31 406 VAL A N 1
ATOM 3155 C CA . VAL A 1 406 ? 16.203 -10.773 -27.828 1 71.31 406 VAL A CA 1
ATOM 3156 C C . VAL A 1 406 ? 15.219 -9.844 -27.109 1 71.31 406 VAL A C 1
ATOM 3158 O O . VAL A 1 406 ? 14.008 -9.977 -27.266 1 71.31 406 VAL A O 1
ATOM 3161 N N . VAL A 1 407 ? 15.797 -8.984 -26.281 1 75.88 407 VAL A N 1
ATOM 3162 C CA . VAL A 1 407 ? 14.969 -8.008 -25.594 1 75.88 407 VAL A CA 1
ATOM 3163 C C . VAL A 1 407 ? 15.461 -6.598 -25.891 1 75.88 407 VAL A C 1
ATOM 3165 O O . VAL A 1 407 ? 16.641 -6.301 -25.75 1 75.88 407 VAL A O 1
ATOM 3168 N N . ASP A 1 408 ? 14.539 -5.809 -26.312 1 80.88 408 ASP A N 1
ATOM 3169 C CA . ASP A 1 408 ? 14.828 -4.398 -26.562 1 80.88 408 ASP A CA 1
ATOM 3170 C C . ASP A 1 408 ? 14.297 -3.518 -25.438 1 80.88 408 ASP A C 1
ATOM 3172 O O . ASP A 1 408 ? 13.125 -3.611 -25.078 1 80.88 408 ASP A O 1
ATOM 3176 N N . PHE A 1 409 ? 15.242 -2.76 -24.953 1 85.88 409 PHE A N 1
ATOM 3177 C CA . PHE A 1 409 ? 14.875 -1.761 -23.953 1 85.88 409 PHE A CA 1
ATOM 3178 C C . PHE A 1 409 ? 14.945 -0.357 -24.547 1 85.88 409 PHE A C 1
ATOM 3180 O O . PHE A 1 409 ? 16.016 0.086 -24.969 1 85.88 409 PHE A O 1
ATOM 3187 N N . LYS A 1 410 ? 13.82 0.284 -24.531 1 91.5 410 LYS A N 1
ATOM 3188 C CA . LYS A 1 410 ? 13.789 1.646 -25.047 1 91.5 410 LYS A CA 1
ATOM 3189 C C . LYS A 1 410 ? 14.445 2.625 -24.078 1 91.5 410 LYS A C 1
ATOM 3191 O O . LYS A 1 410 ? 14.398 2.428 -22.875 1 91.5 410 LYS A O 1
ATOM 3196 N N . ARG A 1 411 ? 14.977 3.592 -24.703 1 94.19 411 ARG A N 1
ATOM 3197 C CA . ARG A 1 411 ? 15.555 4.664 -23.906 1 94.19 411 ARG A CA 1
ATOM 3198 C C . ARG A 1 411 ? 14.562 5.152 -22.859 1 94.19 411 ARG A C 1
ATOM 3200 O O . ARG A 1 411 ? 13.398 5.41 -23.172 1 94.19 411 ARG A O 1
ATOM 3207 N N . GLY A 1 412 ? 15.008 5.191 -21.562 1 89.5 412 GLY A N 1
ATOM 3208 C CA . GLY A 1 412 ? 14.219 5.781 -20.5 1 89.5 412 GLY A CA 1
ATOM 3209 C C . GLY A 1 412 ? 13.109 4.871 -20.016 1 89.5 412 GLY A C 1
ATOM 3210 O O . GLY A 1 412 ? 12.25 5.297 -19.234 1 89.5 412 GLY A O 1
ATOM 3211 N N . SER A 1 413 ? 13.109 3.621 -20.297 1 84.75 413 SER A N 1
ATOM 3212 C CA . SER A 1 413 ? 11.992 2.727 -20.016 1 84.75 413 SER A CA 1
ATOM 3213 C C . SER A 1 413 ? 12.078 2.139 -18.609 1 84.75 413 SER A C 1
ATOM 3215 O O . SER A 1 413 ? 11.172 1.43 -18.172 1 84.75 413 SER A O 1
ATOM 3217 N N . SER A 1 414 ? 13.141 2.443 -17.922 1 83.62 414 SER A N 1
ATOM 3218 C CA . SER A 1 414 ? 13.297 1.932 -16.562 1 83.62 414 SER A CA 1
ATOM 3219 C C . SER A 1 414 ? 12.141 2.363 -15.664 1 83.62 414 SER A C 1
ATOM 3221 O O . SER A 1 414 ? 11.695 3.51 -15.734 1 83.62 414 SER A O 1
ATOM 3223 N N . THR A 1 415 ? 11.664 1.408 -14.844 1 74.31 415 THR A N 1
ATOM 3224 C CA . THR A 1 415 ? 10.641 1.731 -13.859 1 74.31 415 THR A CA 1
ATOM 3225 C C . THR A 1 415 ? 11.258 2.346 -12.609 1 74.31 415 THR A C 1
ATOM 3227 O O . THR A 1 415 ? 10.641 3.188 -11.953 1 74.31 415 THR A O 1
ATOM 3230 N N . ALA A 1 416 ? 12.477 1.948 -12.336 1 75.44 416 ALA A N 1
ATOM 3231 C CA . ALA A 1 416 ? 13.188 2.465 -11.172 1 75.44 416 ALA A CA 1
ATOM 3232 C C . ALA A 1 416 ? 13.734 3.861 -11.438 1 75.44 416 ALA A C 1
ATOM 3234 O O . ALA A 1 416 ? 13.828 4.688 -10.531 1 75.44 416 ALA A O 1
ATOM 3235 N N . GLU A 1 417 ? 14.094 4.082 -12.703 1 83.44 417 GLU A N 1
ATOM 3236 C CA . GLU A 1 417 ? 14.633 5.367 -13.133 1 83.44 417 GLU A CA 1
ATOM 3237 C C . GLU A 1 417 ? 13.969 5.844 -14.422 1 83.44 417 GLU A C 1
ATOM 3239 O O . GLU A 1 417 ? 14.633 6.004 -15.445 1 83.44 417 GLU A O 1
ATOM 3244 N N . PRO A 1 418 ? 12.758 6.117 -14.297 1 78.5 418 PRO A N 1
ATOM 3245 C CA . PRO A 1 418 ? 12.016 6.477 -15.508 1 78.5 418 PRO A CA 1
ATOM 3246 C C . PRO A 1 418 ? 12.594 7.699 -16.219 1 78.5 418 PRO A C 1
ATOM 3248 O O . PRO A 1 418 ? 12.938 8.688 -15.562 1 78.5 418 PRO A O 1
ATOM 3251 N N . GLY A 1 419 ? 12.672 7.598 -17.547 1 82.38 419 GLY A N 1
ATOM 3252 C CA . GLY A 1 419 ? 13.148 8.703 -18.359 1 82.38 419 GLY A CA 1
ATOM 3253 C C . GLY A 1 419 ? 14.664 8.82 -18.375 1 82.38 419 GLY A C 1
ATOM 3254 O O . GLY A 1 419 ? 15.219 9.562 -19.172 1 82.38 419 GLY A O 1
ATOM 3255 N N . LYS A 1 420 ? 15.312 8.102 -17.609 1 87.56 420 LYS A N 1
ATOM 3256 C CA . LYS A 1 420 ? 16.75 8.25 -17.469 1 87.56 420 LYS A CA 1
ATOM 3257 C C . LYS A 1 420 ? 17.484 6.988 -17.938 1 87.56 420 LYS A C 1
ATOM 3259 O O . LYS A 1 420 ? 18.516 7.074 -18.625 1 87.56 420 LYS A O 1
ATOM 3264 N N . THR A 1 421 ? 17.031 5.832 -17.531 1 89.25 421 THR A N 1
ATOM 3265 C CA . THR A 1 421 ? 17.672 4.555 -17.828 1 89.25 421 THR A CA 1
ATOM 3266 C C . THR A 1 421 ? 16.766 3.697 -18.719 1 89.25 421 THR A C 1
ATOM 3268 O O . THR A 1 421 ? 15.562 3.609 -18.484 1 89.25 421 THR A O 1
ATOM 3271 N N . PRO A 1 422 ? 17.266 3.09 -19.719 1 93.12 422 PRO A N 1
ATOM 3272 C CA . PRO A 1 422 ? 18.641 3.256 -20.172 1 93.12 422 PRO A CA 1
ATOM 3273 C C . PRO A 1 422 ? 18.875 4.578 -20.891 1 93.12 422 PRO A C 1
ATOM 3275 O O . PRO A 1 422 ? 17.922 5.168 -21.422 1 93.12 422 PRO A O 1
ATOM 3278 N N . ARG A 1 423 ? 20.047 5.086 -20.984 1 92.5 423 ARG A N 1
ATOM 3279 C CA . ARG A 1 423 ? 20.391 6.371 -21.594 1 92.5 423 ARG A CA 1
ATOM 3280 C C . ARG A 1 423 ? 20.188 6.344 -23.094 1 92.5 423 ARG A C 1
ATOM 3282 O O . ARG A 1 423 ? 19.969 7.387 -23.719 1 92.5 423 ARG A O 1
ATOM 3289 N N . GLU A 1 424 ? 20.328 5.156 -23.656 1 94.88 424 GLU A N 1
ATOM 3290 C CA . GLU A 1 424 ? 20.062 4.848 -25.062 1 94.88 424 GLU A CA 1
ATOM 3291 C C . GLU A 1 424 ? 19.328 3.512 -25.203 1 94.88 424 GLU A C 1
ATOM 3293 O O . GLU A 1 424 ? 19.266 2.73 -24.25 1 94.88 424 GLU A O 1
ATOM 3298 N N . ASP A 1 425 ? 18.781 3.369 -26.391 1 94.81 425 ASP A N 1
ATOM 3299 C CA . ASP A 1 425 ? 18.172 2.062 -26.656 1 94.81 425 ASP A CA 1
ATOM 3300 C C . ASP A 1 425 ? 19.188 0.942 -26.453 1 94.81 425 ASP A C 1
ATOM 3302 O O . ASP A 1 425 ? 20.359 1.073 -26.844 1 94.81 425 ASP A O 1
ATOM 3306 N N . VAL A 1 426 ? 18.797 -0.06 -25.75 1 92.25 426 VAL A N 1
ATOM 3307 C CA . VAL A 1 426 ? 19.656 -1.204 -25.484 1 92.25 426 VAL A CA 1
ATOM 3308 C C . VAL A 1 426 ? 19.016 -2.475 -26.047 1 92.25 426 VAL A C 1
ATOM 3310 O O . VAL A 1 426 ? 17.828 -2.73 -25.828 1 92.25 426 VAL A O 1
ATOM 3313 N N . ARG A 1 427 ? 19.781 -3.199 -26.891 1 88.94 427 ARG A N 1
ATOM 3314 C CA . ARG A 1 427 ? 19.375 -4.527 -27.344 1 88.94 427 ARG A CA 1
ATOM 3315 C C . ARG A 1 427 ? 20.188 -5.609 -26.625 1 88.94 427 ARG A C 1
ATOM 3317 O O . ARG A 1 427 ? 21.422 -5.59 -26.656 1 88.94 427 ARG A O 1
ATOM 3324 N N . TRP A 1 428 ? 19.453 -6.48 -25.828 1 82 428 TRP A N 1
ATOM 3325 C CA . TRP A 1 428 ? 20.094 -7.594 -25.125 1 82 428 TRP A CA 1
ATOM 3326 C C . TRP A 1 428 ? 19.703 -8.922 -25.766 1 82 428 TRP A C 1
ATOM 3328 O O . TRP A 1 428 ? 18.547 -9.141 -26.125 1 82 428 TRP A O 1
ATOM 3338 N N . THR A 1 429 ? 20.703 -9.742 -25.953 1 76.81 429 THR A N 1
ATOM 3339 C CA . THR A 1 429 ? 20.469 -11.047 -26.547 1 76.81 429 THR A CA 1
ATOM 3340 C C . THR A 1 429 ? 21 -12.164 -25.656 1 76.81 429 THR A C 1
ATOM 3342 O O . THR A 1 429 ? 22.078 -12.023 -25.062 1 76.81 429 THR A O 1
ATOM 3345 N N . ALA A 1 430 ? 20.203 -13.18 -25.453 1 74.38 430 ALA A N 1
ATOM 3346 C CA . ALA A 1 430 ? 20.625 -14.398 -24.75 1 74.38 430 ALA A CA 1
ATOM 3347 C C . ALA A 1 430 ? 20.438 -15.625 -25.641 1 74.38 430 ALA A C 1
ATOM 3349 O O . ALA A 1 430 ? 19.484 -15.703 -26.406 1 74.38 430 ALA A O 1
ATOM 3350 N N . ASN A 1 431 ? 21.328 -16.547 -25.438 1 73.5 431 ASN A N 1
ATOM 3351 C CA . ASN A 1 431 ? 21.312 -17.719 -26.328 1 73.5 431 ASN A CA 1
ATOM 3352 C C . ASN A 1 431 ? 20.734 -18.938 -25.641 1 73.5 431 ASN A C 1
ATOM 3354 O O . ASN A 1 431 ? 20.531 -19.984 -26.266 1 73.5 431 ASN A O 1
ATOM 3358 N N . THR A 1 432 ? 20.641 -18.812 -24.391 1 71.62 432 THR A N 1
ATOM 3359 C CA . THR A 1 432 ? 20.031 -19.906 -23.641 1 71.62 432 THR A CA 1
ATOM 3360 C C . THR A 1 432 ? 18.938 -19.391 -22.719 1 71.62 432 THR A C 1
ATOM 3362 O O . THR A 1 432 ? 18.922 -18.219 -22.344 1 71.62 432 THR A O 1
ATOM 3365 N N . ILE A 1 433 ? 18.047 -20.297 -22.422 1 67.81 433 ILE A N 1
ATOM 3366 C CA . ILE A 1 433 ? 16.953 -19.938 -21.516 1 67.81 433 ILE A CA 1
ATOM 3367 C C . ILE A 1 433 ? 17.516 -19.625 -20.125 1 67.81 433 ILE A C 1
ATOM 3369 O O . ILE A 1 433 ? 16.938 -18.828 -19.391 1 67.81 433 ILE A O 1
ATOM 3373 N N . ARG A 1 434 ? 18.609 -20.219 -19.797 1 64.19 434 ARG A N 1
ATOM 3374 C CA . ARG A 1 434 ? 19.25 -19.984 -18.5 1 64.19 434 ARG A CA 1
ATOM 3375 C C . ARG A 1 434 ? 19.641 -18.516 -18.344 1 64.19 434 ARG A C 1
ATOM 3377 O O . ARG A 1 434 ? 19.516 -17.953 -17.25 1 64.19 434 ARG A O 1
ATOM 3384 N N . CYS A 1 435 ? 19.969 -17.984 -19.375 1 57.84 435 CYS A N 1
ATOM 3385 C CA . CYS A 1 435 ? 20.484 -16.625 -19.359 1 57.84 435 CYS A CA 1
ATOM 3386 C C . CYS A 1 435 ? 19.344 -15.617 -19.172 1 57.84 435 CYS A C 1
ATOM 3388 O O . CYS A 1 435 ? 19.578 -14.508 -18.688 1 57.84 435 CYS A O 1
ATOM 3390 N N . VAL A 1 436 ? 18.266 -15.992 -19.625 1 58.78 436 VAL A N 1
ATOM 3391 C CA . VAL A 1 436 ? 17.156 -15.047 -19.594 1 58.78 436 VAL A CA 1
ATOM 3392 C C . VAL A 1 436 ? 16.656 -14.898 -18.156 1 58.78 436 VAL A C 1
ATOM 3394 O O . VAL A 1 436 ? 16.328 -13.789 -17.719 1 58.78 436 VAL A O 1
ATOM 3397 N N . PHE A 1 437 ? 16.656 -15.914 -17.516 1 59.81 437 PHE A N 1
ATOM 3398 C CA . PHE A 1 437 ? 16.078 -15.875 -16.188 1 59.81 437 PHE A CA 1
ATOM 3399 C C . PHE A 1 437 ? 17.141 -15.586 -15.133 1 59.81 437 PHE A C 1
ATOM 3401 O O . PHE A 1 437 ? 16.828 -15.086 -14.047 1 59.81 437 PHE A O 1
ATOM 3408 N N . HIS A 1 438 ? 18.312 -15.984 -15.422 1 57.5 438 HIS A N 1
ATOM 3409 C CA . HIS A 1 438 ? 19.438 -15.688 -14.547 1 57.5 438 HIS A CA 1
ATOM 3410 C C . HIS A 1 438 ? 20.625 -15.133 -15.336 1 57.5 438 HIS A C 1
ATOM 3412 O O . HIS A 1 438 ? 21.547 -15.875 -15.664 1 57.5 438 HIS A O 1
ATOM 3418 N N . PRO A 1 439 ? 20.312 -13.914 -15.906 1 46.78 439 PRO A N 1
ATOM 3419 C CA . PRO A 1 439 ? 21.484 -13.445 -16.656 1 46.78 439 PRO A CA 1
ATOM 3420 C C . PRO A 1 439 ? 22.797 -13.656 -15.914 1 46.78 439 PRO A C 1
ATOM 3422 O O . PRO A 1 439 ? 22.812 -13.625 -14.68 1 46.78 439 PRO A O 1
ATOM 3425 N N . PRO A 1 440 ? 23.719 -14.398 -16.625 1 40.81 440 PRO A N 1
ATOM 3426 C CA . PRO A 1 440 ? 25.016 -14.648 -15.977 1 40.81 440 PRO A CA 1
ATOM 3427 C C . PRO A 1 440 ? 25.469 -13.484 -15.102 1 40.81 440 PRO A C 1
ATOM 3429 O O . PRO A 1 440 ? 26.562 -13.539 -14.516 1 40.81 440 PRO A O 1
ATOM 3432 N N . LEU A 1 441 ? 24.828 -12.531 -15.32 1 39.16 441 LEU A N 1
ATOM 3433 C CA . LEU A 1 441 ? 25.422 -11.477 -14.5 1 39.16 441 LEU A CA 1
ATOM 3434 C C . LEU A 1 441 ? 25.375 -11.867 -13.023 1 39.16 441 LEU A C 1
ATOM 3436 O O . LEU A 1 441 ? 24.516 -12.625 -12.594 1 39.16 441 LEU A O 1
ATOM 3440 N N . GLY A 1 442 ? 26.438 -11.883 -12.398 1 36 442 GLY A N 1
ATOM 3441 C CA . GLY A 1 442 ? 26.578 -11.719 -10.961 1 36 442 GLY A CA 1
ATOM 3442 C C . GLY A 1 442 ? 25.375 -11.039 -10.32 1 36 442 GLY A C 1
ATOM 3443 O O . GLY A 1 442 ? 25.516 -10.391 -9.281 1 36 442 GLY A O 1
ATOM 3444 N N . PHE A 1 443 ? 24.453 -11.016 -11.133 1 37.19 443 PHE A N 1
ATOM 3445 C CA . PHE A 1 443 ? 23.375 -10.094 -10.781 1 37.19 443 PHE A CA 1
ATOM 3446 C C . PHE A 1 443 ? 22.703 -10.516 -9.484 1 37.19 443 PHE A C 1
ATOM 3448 O O . PHE A 1 443 ? 21.641 -10.008 -9.141 1 37.19 443 PHE A O 1
ATOM 3455 N N . ASN A 1 444 ? 22.875 -11.742 -9.141 1 37.88 444 ASN A N 1
ATOM 3456 C CA . ASN A 1 444 ? 22.359 -11.734 -7.777 1 37.88 444 ASN A CA 1
ATOM 3457 C C . ASN A 1 444 ? 22.719 -10.445 -7.043 1 37.88 444 ASN A C 1
ATOM 3459 O O . ASN A 1 444 ? 23.531 -10.469 -6.109 1 37.88 444 ASN A O 1
ATOM 3463 N N . ILE A 1 445 ? 23.078 -9.523 -7.852 1 36.03 445 ILE A N 1
ATOM 3464 C CA . ILE A 1 445 ? 23.516 -8.289 -7.211 1 36.03 445 ILE A CA 1
ATOM 3465 C C . ILE A 1 445 ? 22.516 -7.879 -6.133 1 36.03 445 ILE A C 1
ATOM 3467 O O . ILE A 1 445 ? 22.906 -7.371 -5.078 1 36.03 445 ILE A O 1
ATOM 3471 N N . VAL A 1 446 ? 21.375 -7.758 -6.68 1 35.12 446 VAL A N 1
ATOM 3472 C CA . VAL A 1 446 ? 20.5 -7.148 -5.68 1 35.12 446 VAL A CA 1
ATOM 3473 C C . VAL A 1 446 ? 20.328 -8.102 -4.5 1 35.12 446 VAL A C 1
ATOM 3475 O O . VAL A 1 446 ? 20.391 -7.688 -3.34 1 35.12 446 VAL A O 1
ATOM 3478 N N . SER A 1 447 ? 19.531 -9.25 -4.793 1 34.78 447 SER A N 1
ATOM 3479 C CA . SER A 1 447 ? 19.297 -10.18 -3.693 1 34.78 447 SER A CA 1
ATOM 3480 C C . SER A 1 447 ? 20.281 -11.344 -3.73 1 34.78 447 SER A C 1
ATOM 3482 O O . SER A 1 447 ? 19.938 -12.43 -4.199 1 34.78 447 SER A O 1
ATOM 3484 N N . ARG A 1 448 ? 21.562 -11.164 -4.199 1 35.19 448 ARG A N 1
ATOM 3485 C CA . ARG A 1 448 ? 22.297 -12.398 -3.912 1 35.19 448 ARG A CA 1
ATOM 3486 C C . ARG A 1 448 ? 21.938 -12.938 -2.531 1 35.19 448 ARG A C 1
ATOM 3488 O O . ARG A 1 448 ? 22.078 -12.234 -1.529 1 35.19 448 ARG A O 1
ATOM 3495 N N . PRO A 1 449 ? 21.234 -14.016 -2.68 1 41.88 449 PRO A N 1
ATOM 3496 C CA . PRO A 1 449 ? 21.25 -14.625 -1.348 1 41.88 449 PRO A CA 1
ATOM 3497 C C . PRO A 1 449 ? 22.656 -14.664 -0.739 1 41.88 449 PRO A C 1
ATOM 3499 O O . PRO A 1 449 ? 23.641 -14.812 -1.463 1 41.88 449 PRO A O 1
ATOM 3502 N N . LEU A 1 450 ? 22.891 -13.805 0.203 1 38.81 450 LEU A N 1
ATOM 3503 C CA . LEU A 1 450 ? 24.109 -14.141 0.924 1 38.81 450 LEU A CA 1
ATOM 3504 C C . LEU A 1 450 ? 24.484 -15.602 0.71 1 38.81 450 LEU A C 1
ATOM 3506 O O . LEU A 1 450 ? 25.594 -16.016 1.045 1 38.81 450 LEU A O 1
ATOM 3510 N N . SER A 1 451 ? 23.5 -16.438 0.498 1 34.53 451 SER A N 1
ATOM 3511 C CA . SER A 1 451 ? 23.906 -17.828 0.307 1 34.53 451 SER A CA 1
ATOM 3512 C C . SER A 1 451 ? 23.797 -18.234 -1.159 1 34.53 451 SER A C 1
ATOM 3514 O O . SER A 1 451 ? 22.781 -17.984 -1.808 1 34.53 451 SER A O 1
ATOM 3516 N N . THR A 1 452 ? 24.625 -18.078 -1.921 1 33.06 452 THR A N 1
ATOM 3517 C CA . THR A 1 452 ? 24.688 -18.594 -3.281 1 33.06 452 THR A CA 1
ATOM 3518 C C . THR A 1 452 ? 24.531 -20.109 -3.289 1 33.06 452 THR A C 1
ATOM 3520 O O . THR A 1 452 ? 24.938 -20.781 -4.242 1 33.06 452 THR A O 1
ATOM 3523 N N . ASP A 1 453 ? 24.062 -20.859 -2.316 1 33.22 453 ASP A N 1
ATOM 3524 C CA . ASP A 1 453 ? 24.172 -22.297 -2.547 1 33.22 453 ASP A CA 1
ATOM 3525 C C . ASP A 1 453 ? 23.125 -22.766 -3.553 1 33.22 453 ASP A C 1
ATOM 3527 O O . ASP A 1 453 ? 21.938 -22.484 -3.406 1 33.22 453 ASP A O 1
ATOM 3531 N N . ARG A 1 454 ? 23.453 -23.016 -4.777 1 32.38 454 ARG A N 1
ATOM 3532 C CA . ARG A 1 454 ? 22.734 -23.734 -5.824 1 32.38 454 ARG A CA 1
ATOM 3533 C C . ARG A 1 454 ? 22.266 -25.109 -5.328 1 32.38 454 ARG A C 1
ATOM 3535 O O . ARG A 1 454 ? 23 -25.812 -4.648 1 32.38 454 ARG A O 1
ATOM 3542 N N . MET B 1 1 ? -10.359 19.625 -5.367 1 28.88 1 MET B N 1
ATOM 3543 C CA . MET B 1 1 ? -9.203 19.859 -4.508 1 28.88 1 MET B CA 1
ATOM 3544 C C . MET B 1 1 ? -8.289 18.625 -4.488 1 28.88 1 MET B C 1
ATOM 3546 O O . MET B 1 1 ? -8.758 17.5 -4.668 1 28.88 1 MET B O 1
ATOM 3550 N N . PRO B 1 2 ? -7.035 18.844 -4.375 1 33.34 2 PRO B N 1
ATOM 3551 C CA . PRO B 1 2 ? -5.957 17.906 -4.711 1 33.34 2 PRO B CA 1
ATOM 3552 C C . PRO B 1 2 ? -5.973 16.656 -3.836 1 33.34 2 PRO B C 1
ATOM 3554 O O . PRO B 1 2 ? -6.234 16.734 -2.633 1 33.34 2 PRO B O 1
ATOM 3557 N N . THR B 1 3 ? -6.316 15.523 -4.301 1 41.28 3 THR B N 1
ATOM 3558 C CA . THR B 1 3 ? -6.18 14.102 -4.004 1 41.28 3 THR B CA 1
ATOM 3559 C C . THR B 1 3 ? -5.008 13.859 -3.057 1 41.28 3 THR B C 1
ATOM 3561 O O . THR B 1 3 ? -5.055 12.945 -2.229 1 41.28 3 THR B O 1
ATOM 3564 N N . GLY B 1 4 ? -4.133 14.898 -2.873 1 47.78 4 GLY B N 1
ATOM 3565 C CA . GLY B 1 4 ? -2.898 14.523 -2.197 1 47.78 4 GLY B CA 1
ATOM 3566 C C . GLY B 1 4 ? -2.988 14.641 -0.687 1 47.78 4 GLY B C 1
ATOM 3567 O O . GLY B 1 4 ? -2.377 13.852 0.039 1 47.78 4 GLY B O 1
ATOM 3568 N N . LEU B 1 5 ? -3.889 15.648 -0.133 1 53.03 5 LEU B N 1
ATOM 3569 C CA . LEU B 1 5 ? -3.914 15.828 1.314 1 53.03 5 LEU B CA 1
ATOM 3570 C C . LEU B 1 5 ? -4.676 14.688 1.986 1 53.03 5 LEU B C 1
ATOM 3572 O O . LEU B 1 5 ? -4.273 14.203 3.047 1 53.03 5 LEU B O 1
ATOM 3576 N N . THR B 1 6 ? -5.664 14.25 1.169 1 55.25 6 THR B N 1
ATOM 3577 C CA . THR B 1 6 ? -6.512 13.227 1.766 1 55.25 6 THR B CA 1
ATOM 3578 C C . THR B 1 6 ? -5.836 11.859 1.707 1 55.25 6 THR B C 1
ATOM 3580 O O . THR B 1 6 ? -6.297 10.906 2.336 1 55.25 6 THR B O 1
ATOM 3583 N N . ALA B 1 7 ? -4.707 11.992 1.107 1 62.12 7 ALA B N 1
ATOM 3584 C CA . ALA B 1 7 ? -4.016 10.711 0.98 1 62.12 7 ALA B CA 1
ATOM 3585 C C . ALA B 1 7 ? -3.004 10.516 2.107 1 62.12 7 ALA B C 1
ATOM 3587 O O . ALA B 1 7 ? -2.494 9.414 2.311 1 62.12 7 ALA B O 1
ATOM 3588 N N . ARG B 1 8 ? -2.875 11.516 2.924 1 74.31 8 ARG B N 1
ATOM 3589 C CA . ARG B 1 8 ? -1.888 11.445 3.996 1 74.31 8 ARG B CA 1
ATOM 3590 C C . ARG B 1 8 ? -2.535 11.016 5.309 1 74.31 8 ARG B C 1
ATOM 3592 O O . ARG B 1 8 ? -3.703 11.328 5.559 1 74.31 8 ARG B O 1
ATOM 3599 N N . GLU B 1 9 ? -1.747 10.344 6.043 1 80.88 9 GLU B N 1
ATOM 3600 C CA . GLU B 1 9 ? -2.221 10.07 7.398 1 80.88 9 GLU B CA 1
ATOM 3601 C C . GLU B 1 9 ? -2.475 11.359 8.164 1 80.88 9 GLU B C 1
ATOM 3603 O O . GLU B 1 9 ? -1.867 12.391 7.871 1 80.88 9 GLU B O 1
ATOM 3608 N N . THR B 1 10 ? -3.234 11.297 9.141 1 80.19 10 THR B N 1
ATOM 3609 C CA . THR B 1 10 ? -3.842 12.453 9.789 1 80.19 10 THR B CA 1
ATOM 3610 C C . THR B 1 10 ? -2.771 13.414 10.289 1 80.19 10 THR B C 1
ATOM 3612 O O . THR B 1 10 ? -2.838 14.617 10.023 1 80.19 10 THR B O 1
ATOM 3615 N N . PRO B 1 11 ? -1.759 12.961 11.023 1 89.19 11 PRO B N 1
ATOM 3616 C CA . PRO B 1 11 ? -0.789 13.938 11.516 1 89.19 11 PRO B CA 1
ATOM 3617 C C . PRO B 1 11 ? -0.068 14.68 10.391 1 89.19 11 PRO B C 1
ATOM 3619 O O . PRO B 1 11 ? 0.145 15.891 10.484 1 89.19 11 PRO B O 1
ATOM 3622 N N . VAL B 1 12 ? 0.278 13.953 9.391 1 86.62 12 VAL B N 1
ATOM 3623 C CA . VAL B 1 12 ? 0.996 14.555 8.266 1 86.62 12 VAL B CA 1
ATOM 3624 C C . VAL B 1 12 ? 0.075 15.516 7.52 1 86.62 12 VAL B C 1
ATOM 3626 O O . VAL B 1 12 ? 0.494 16.609 7.125 1 86.62 12 VAL B O 1
ATOM 3629 N N . ALA B 1 13 ? -1.168 15.125 7.371 1 81.25 13 ALA B N 1
ATOM 3630 C CA . ALA B 1 13 ? -2.145 15.984 6.703 1 81.25 13 ALA B CA 1
ATOM 3631 C C . ALA B 1 13 ? -2.336 17.297 7.461 1 81.25 13 ALA B C 1
ATOM 3633 O O . ALA B 1 13 ? -2.439 18.359 6.852 1 81.25 13 ALA B O 1
ATOM 3634 N N . ILE B 1 14 ? -2.416 17.172 8.695 1 85.38 14 ILE B N 1
ATOM 3635 C CA . ILE B 1 14 ? -2.607 18.359 9.539 1 85.38 14 ILE B CA 1
ATOM 3636 C C . ILE B 1 14 ? -1.409 19.281 9.391 1 85.38 14 ILE B C 1
ATOM 3638 O O . ILE B 1 14 ? -1.576 20.5 9.25 1 85.38 14 ILE B O 1
ATOM 3642 N N . ARG B 1 15 ? -0.241 18.766 9.445 1 90.31 15 ARG B N 1
ATOM 3643 C CA . ARG B 1 15 ? 0.96 19.578 9.297 1 90.31 15 ARG B CA 1
ATOM 3644 C C . ARG B 1 15 ? 0.991 20.281 7.941 1 90.31 15 ARG B C 1
ATOM 3646 O O . ARG B 1 15 ? 1.272 21.469 7.852 1 90.31 15 ARG B O 1
ATOM 3653 N N . VAL B 1 16 ? 0.781 19.5 6.941 1 86.44 16 VAL B N 1
ATOM 3654 C CA . VAL B 1 16 ? 0.835 20.047 5.59 1 86.44 16 VAL B CA 1
ATOM 3655 C C . VAL B 1 16 ? -0.204 21.156 5.438 1 86.44 16 VAL B C 1
ATOM 3657 O O . VAL B 1 16 ? 0.08 22.203 4.855 1 86.44 16 VAL B O 1
ATOM 3660 N N . THR B 1 17 ? -1.354 20.938 5.988 1 84.88 17 THR B N 1
ATOM 3661 C CA . THR B 1 17 ? -2.398 21.953 5.949 1 84.88 17 THR B CA 1
ATOM 3662 C C . THR B 1 17 ? -1.951 23.219 6.68 1 84.88 17 THR B C 1
ATOM 3664 O O . THR B 1 17 ? -2.17 24.328 6.195 1 84.88 17 THR B O 1
ATOM 3667 N N . HIS B 1 18 ? -1.391 23.016 7.758 1 89.75 18 HIS B N 1
ATOM 3668 C CA . HIS B 1 18 ? -0.927 24.172 8.531 1 89.75 18 HIS B CA 1
ATOM 3669 C C . HIS B 1 18 ? 0.107 24.969 7.75 1 89.75 18 HIS B C 1
ATOM 3671 O O . HIS B 1 18 ? 0.058 26.203 7.734 1 89.75 18 HIS B O 1
ATOM 3677 N N . VAL B 1 19 ? 1.017 24.297 7.113 1 92.38 19 VAL B N 1
ATOM 3678 C CA . VAL B 1 19 ? 2.053 24.969 6.34 1 92.38 19 VAL B CA 1
ATOM 3679 C C . VAL B 1 19 ? 1.414 25.766 5.211 1 92.38 19 VAL B C 1
ATOM 3681 O O . VAL B 1 19 ? 1.789 26.922 4.973 1 92.38 19 VAL B O 1
ATOM 3684 N N . LEU B 1 20 ? 0.456 25.234 4.598 1 88.94 20 LEU B N 1
ATOM 3685 C CA . LEU B 1 20 ? -0.258 25.938 3.531 1 88.94 20 LEU B CA 1
ATOM 3686 C C . LEU B 1 20 ? -0.983 27.156 4.074 1 88.94 20 LEU B C 1
ATOM 3688 O O . LEU B 1 20 ? -0.992 28.219 3.434 1 88.94 20 LEU B O 1
ATOM 3692 N N . LEU B 1 21 ? -1.554 27.016 5.207 1 89.25 21 LEU B N 1
ATOM 3693 C CA . LEU B 1 21 ? -2.307 28.125 5.801 1 89.25 21 LEU B CA 1
ATOM 3694 C C . LEU B 1 21 ? -1.369 29.219 6.273 1 89.25 21 LEU B C 1
ATOM 3696 O O . LEU B 1 21 ? -1.719 30.406 6.215 1 89.25 21 LEU B O 1
ATOM 3700 N N . VAL B 1 22 ? -0.224 28.844 6.742 1 94 22 VAL B N 1
ATOM 3701 C CA . VAL B 1 22 ? 0.775 29.844 7.098 1 94 22 VAL B CA 1
ATOM 3702 C C . VAL B 1 22 ? 1.158 30.656 5.863 1 94 22 VAL B C 1
ATOM 3704 O O . VAL B 1 22 ? 1.231 31.891 5.918 1 94 22 VAL B O 1
ATOM 3707 N N . MET B 1 23 ? 1.345 30 4.777 1 94.62 23 MET B N 1
ATOM 3708 C CA . MET B 1 23 ? 1.651 30.688 3.533 1 94.62 23 MET B CA 1
ATOM 3709 C C . MET B 1 23 ? 0.511 31.625 3.137 1 94.62 23 MET B C 1
ATOM 3711 O O . MET B 1 23 ? 0.746 32.781 2.748 1 94.62 23 MET B O 1
ATOM 3715 N N . ALA B 1 24 ? -0.669 31.109 3.244 1 91.56 24 ALA B N 1
ATOM 3716 C CA . ALA B 1 24 ? -1.839 31.906 2.877 1 91.56 24 ALA B CA 1
ATOM 3717 C C . ALA B 1 24 ? -1.945 33.156 3.746 1 91.56 24 ALA B C 1
ATOM 3719 O O . ALA B 1 24 ? -2.174 34.25 3.238 1 91.56 24 ALA B O 1
ATOM 3720 N N . TRP B 1 25 ? -1.778 33.031 4.98 1 93.19 25 TRP B N 1
ATOM 3721 C CA . TRP B 1 25 ? -1.871 34.156 5.883 1 93.19 25 TRP B CA 1
ATOM 3722 C C . TRP B 1 25 ? -0.772 35.188 5.586 1 93.19 25 TRP B C 1
ATOM 3724 O O . TRP B 1 25 ? -1.023 36.375 5.562 1 93.19 25 TRP B O 1
ATOM 3734 N N . ASN B 1 26 ? 0.432 34.656 5.398 1 96.44 26 ASN B N 1
ATOM 3735 C CA . ASN B 1 26 ? 1.528 35.594 5.102 1 96.44 26 ASN B CA 1
ATOM 3736 C C . ASN B 1 26 ? 1.271 36.375 3.82 1 96.44 26 ASN B C 1
ATOM 3738 O O . ASN B 1 26 ? 1.646 37.531 3.721 1 96.44 26 ASN B O 1
ATOM 3742 N N . CYS B 1 27 ? 0.663 35.719 2.873 1 93.12 27 CYS B N 1
ATOM 3743 C CA . CYS B 1 27 ? 0.26 36.406 1.66 1 93.12 27 CYS B CA 1
ATOM 3744 C C . CYS B 1 27 ? -0.793 37.469 1.968 1 93.12 27 CYS B C 1
ATOM 3746 O O . CYS B 1 27 ? -0.73 38.594 1.447 1 93.12 27 CYS B O 1
ATOM 3748 N N . VAL B 1 28 ? -1.764 37.125 2.799 1 91.75 28 VAL B N 1
ATOM 3749 C CA . VAL B 1 28 ? -2.797 38.062 3.219 1 91.75 28 VAL B CA 1
ATOM 3750 C C . VAL B 1 28 ? -2.158 39.219 3.973 1 91.75 28 VAL B C 1
ATOM 3752 O O . VAL B 1 28 ? -2.469 40.375 3.707 1 91.75 28 VAL B O 1
ATOM 3755 N N . ALA B 1 29 ? -1.278 38.906 4.855 1 93.44 29 ALA B N 1
ATOM 3756 C CA . ALA B 1 29 ? -0.634 39.938 5.684 1 93.44 29 ALA B CA 1
ATOM 3757 C C . ALA B 1 29 ? 0.198 40.875 4.836 1 93.44 29 ALA B C 1
ATOM 3759 O O . ALA B 1 29 ? 0.2 42.094 5.074 1 93.44 29 ALA B O 1
ATOM 3760 N N . ARG B 1 30 ? 0.888 40.312 3.863 1 92.31 30 ARG B N 1
ATOM 3761 C CA . ARG B 1 30 ? 1.709 41.125 2.973 1 92.31 30 ARG B CA 1
ATOM 3762 C C . ARG B 1 30 ? 0.855 42.125 2.207 1 92.31 30 ARG B C 1
ATOM 3764 O O . ARG B 1 30 ? 1.335 43.188 1.831 1 92.31 30 ARG B O 1
ATOM 3771 N N . HIS B 1 31 ? -0.389 41.812 1.994 1 91.12 31 HIS B N 1
ATOM 3772 C CA . HIS B 1 31 ? -1.313 42.656 1.254 1 91.12 31 HIS B CA 1
ATOM 3773 C C . HIS B 1 31 ? -2.41 43.219 2.162 1 91.12 31 HIS B C 1
ATOM 3775 O O . HIS B 1 31 ? -3.584 43.25 1.781 1 91.12 31 HIS B O 1
ATOM 3781 N N . HIS B 1 32 ? -2.076 43.469 3.322 1 90.88 32 HIS B N 1
ATOM 3782 C CA . HIS B 1 32 ? -2.969 44.062 4.324 1 90.88 32 HIS B CA 1
ATOM 3783 C C . HIS B 1 32 ? -2.439 45.375 4.836 1 90.88 32 HIS B C 1
ATOM 3785 O O . HIS B 1 32 ? -1.303 45.75 4.543 1 90.88 32 HIS B O 1
ATOM 3791 N N . ASP B 1 33 ? -3.244 46.094 5.582 1 89.19 33 ASP B N 1
ATOM 3792 C CA . ASP B 1 33 ? -2.85 47.406 6.059 1 89.19 33 ASP B CA 1
ATOM 3793 C C . ASP B 1 33 ? -1.97 47.312 7.305 1 89.19 33 ASP B C 1
ATOM 3795 O O . ASP B 1 33 ? -1.035 48.094 7.48 1 89.19 33 ASP B O 1
ATOM 3799 N N . VAL B 1 34 ? -2.264 46.281 8.141 1 90.06 34 VAL B N 1
ATOM 3800 C CA . VAL B 1 34 ? -1.575 46.344 9.43 1 90.06 34 VAL B CA 1
ATOM 3801 C C . VAL B 1 34 ? -1.207 44.906 9.867 1 90.06 34 VAL B C 1
ATOM 3803 O O . VAL B 1 34 ? -0.45 44.719 10.82 1 90.06 34 VAL B O 1
ATOM 3806 N N . ALA B 1 35 ? -1.739 43.844 9.227 1 92.56 35 ALA B N 1
ATOM 3807 C CA . ALA B 1 35 ? -1.537 42.5 9.703 1 92.56 35 ALA B CA 1
ATOM 3808 C C . ALA B 1 35 ? -0.064 42.094 9.633 1 92.56 35 ALA B C 1
ATOM 3810 O O . ALA B 1 35 ? 0.641 42.469 8.695 1 92.56 35 ALA B O 1
ATOM 3811 N N . LEU B 1 36 ? 0.415 41.344 10.617 1 94.75 36 LEU B N 1
ATOM 3812 C CA . LEU B 1 36 ? 1.782 40.844 10.656 1 94.75 36 LEU B CA 1
ATOM 3813 C C . LEU B 1 36 ? 1.848 39.406 10.117 1 94.75 36 LEU B C 1
ATOM 3815 O O . LEU B 1 36 ? 0.92 38.625 10.32 1 94.75 36 LEU B O 1
ATOM 3819 N N . GLU B 1 37 ? 2.877 39.062 9.398 1 94.75 37 GLU B N 1
ATOM 3820 C CA . GLU B 1 37 ? 3.096 37.688 8.938 1 94.75 37 GLU B CA 1
ATOM 3821 C C . GLU B 1 37 ? 3.264 36.719 10.109 1 94.75 37 GLU B C 1
ATOM 3823 O O . GLU B 1 37 ? 3.693 37.125 11.195 1 94.75 37 GLU B O 1
ATOM 3828 N N . PHE B 1 38 ? 2.877 35.469 9.781 1 94 38 PHE B N 1
ATOM 3829 C CA . PHE B 1 38 ? 3.027 34.406 10.773 1 94 38 PHE B CA 1
ATOM 3830 C C . PHE B 1 38 ? 4.5 34.125 11.031 1 94 38 PHE B C 1
ATOM 3832 O O . PHE B 1 38 ? 5.293 34.031 10.086 1 94 38 PHE B O 1
ATOM 3839 N N . HIS B 1 39 ? 5.121 34.031 12.141 1 87.69 39 HIS B N 1
ATOM 3840 C CA . HIS B 1 39 ? 6.414 33.625 12.672 1 87.69 39 HIS B CA 1
ATOM 3841 C C . HIS B 1 39 ? 7.461 34.719 12.508 1 87.69 39 HIS B C 1
ATOM 3843 O O . HIS B 1 39 ? 8.312 34.906 13.375 1 87.69 39 HIS B O 1
ATOM 3849 N N . THR B 1 40 ? 7.438 35.469 11.227 1 88.94 40 THR B N 1
ATOM 3850 C CA . THR B 1 40 ? 8.422 36.531 11.039 1 88.94 40 THR B CA 1
ATOM 3851 C C . THR B 1 40 ? 7.941 37.812 11.688 1 88.94 40 THR B C 1
ATOM 3853 O O . THR B 1 40 ? 8.742 38.719 11.977 1 88.94 40 THR B O 1
ATOM 3856 N N . LEU B 1 41 ? 6.719 38.031 11.828 1 89.69 41 LEU B N 1
ATOM 3857 C CA . LEU B 1 41 ? 6.062 39.219 12.391 1 89.69 41 LEU B CA 1
ATOM 3858 C C . LEU B 1 41 ? 6.391 40.438 11.57 1 89.69 41 LEU B C 1
ATOM 3860 O O . LEU B 1 41 ? 6.332 41.562 12.086 1 89.69 41 LEU B O 1
ATOM 3864 N N . LYS B 1 42 ? 6.719 40.156 10.305 1 90.06 42 LYS B N 1
ATOM 3865 C CA . LYS B 1 42 ? 6.969 41.281 9.398 1 90.06 42 LYS B CA 1
ATOM 3866 C C . LYS B 1 42 ? 5.68 42.031 9.094 1 90.06 42 LYS B C 1
ATOM 3868 O O . LYS B 1 42 ? 4.645 41.438 8.812 1 90.06 42 LYS B O 1
ATOM 3873 N N . PRO B 1 43 ? 5.785 43.344 9.133 1 89.81 43 PRO B N 1
ATOM 3874 C CA . PRO B 1 43 ? 4.621 44.156 8.719 1 89.81 43 PRO B CA 1
ATOM 3875 C C . PRO B 1 43 ? 4.5 44.281 7.203 1 89.81 43 PRO B C 1
ATOM 3877 O O . PRO B 1 43 ? 5.457 44 6.477 1 89.81 43 PRO B O 1
ATOM 3880 N N . PRO B 1 44 ? 3.27 44.594 6.785 1 87.69 44 PRO B N 1
ATOM 3881 C CA . PRO B 1 44 ? 3.141 44.844 5.344 1 87.69 44 PRO B CA 1
ATOM 3882 C C . PRO B 1 44 ? 4.059 45.969 4.852 1 87.69 44 PRO B C 1
ATOM 3884 O O . PRO B 1 44 ? 4.395 46.875 5.617 1 87.69 44 PRO B O 1
ATOM 3887 N N . PRO B 1 45 ? 4.438 45.781 3.598 1 81.5 45 PRO B N 1
ATOM 3888 C CA . PRO B 1 45 ? 5.297 46.844 3.068 1 81.5 45 PRO B CA 1
ATOM 3889 C C . PRO B 1 45 ? 4.633 48.219 3.104 1 81.5 45 PRO B C 1
ATOM 3891 O O . PRO B 1 45 ? 3.469 48.375 2.719 1 81.5 45 PRO B O 1
ATOM 3894 N N . ARG B 1 46 ? 5.312 49.188 3.521 1 73.62 46 ARG B N 1
ATOM 3895 C CA . ARG B 1 46 ? 4.801 50.531 3.697 1 73.62 46 ARG B CA 1
ATOM 3896 C C . ARG B 1 46 ? 4.445 51.188 2.355 1 73.62 46 ARG B C 1
ATOM 3898 O O . ARG B 1 46 ? 3.482 51.938 2.258 1 73.62 46 ARG B O 1
ATOM 3905 N N . ARG B 1 47 ? 5.176 50.844 1.337 1 68.38 47 ARG B N 1
ATOM 3906 C CA . ARG B 1 47 ? 5.051 51.594 0.08 1 68.38 47 ARG B CA 1
ATOM 3907 C C . ARG B 1 47 ? 4.125 50.844 -0.888 1 68.38 47 ARG B C 1
ATOM 3909 O O . ARG B 1 47 ? 3.883 51.344 -2 1 68.38 47 ARG B O 1
ATOM 3916 N N . ALA B 1 48 ? 3.551 49.75 -0.475 1 65.19 48 ALA B N 1
ATOM 3917 C CA . ALA B 1 48 ? 2.689 49.062 -1.431 1 65.19 48 ALA B CA 1
ATOM 3918 C C . ALA B 1 48 ? 1.362 49.812 -1.603 1 65.19 48 ALA B C 1
ATOM 3920 O O . ALA B 1 48 ? 0.761 50.25 -0.623 1 65.19 48 ALA B O 1
ATOM 3921 N N . PRO B 1 49 ? 1.025 50 -2.908 1 69.12 49 PRO B N 1
ATOM 3922 C CA . PRO B 1 49 ? -0.234 50.688 -3.139 1 69.12 49 PRO B CA 1
ATOM 3923 C C . PRO B 1 49 ? -1.439 49.969 -2.545 1 69.12 49 PRO B C 1
ATOM 3925 O O . PRO B 1 49 ? -1.449 48.75 -2.473 1 69.12 49 PRO B O 1
ATOM 3928 N N . LYS B 1 50 ? -2.34 50.844 -2.092 1 72.12 50 LYS B N 1
ATOM 3929 C CA . LYS B 1 50 ? -3.58 50.312 -1.528 1 72.12 50 LYS B CA 1
ATOM 3930 C C . LYS B 1 50 ? -4.305 49.406 -2.531 1 72.12 50 LYS B C 1
ATOM 3932 O O . LYS B 1 50 ? -4.996 48.469 -2.145 1 72.12 50 LYS B O 1
ATOM 3937 N N . SER B 1 51 ? -4.035 49.688 -3.748 1 71.19 51 SER B N 1
ATOM 3938 C CA . SER B 1 51 ? -4.688 48.906 -4.805 1 71.19 51 SER B CA 1
ATOM 3939 C C . SER B 1 51 ? -4.176 47.469 -4.852 1 71.19 51 SER B C 1
ATOM 3941 O O . SER B 1 51 ? -4.828 46.594 -5.422 1 71.19 51 SER B O 1
ATOM 3943 N N . ALA B 1 52 ? -3.174 47.281 -4.156 1 71.56 52 ALA B N 1
ATOM 3944 C CA . ALA B 1 52 ? -2.588 45.938 -4.184 1 71.56 52 ALA B CA 1
ATOM 3945 C C . ALA B 1 52 ? -3.029 45.125 -2.971 1 71.56 52 ALA B C 1
ATOM 3947 O O . ALA B 1 52 ? -2.547 44 -2.754 1 71.56 52 ALA B O 1
ATOM 3948 N N . ARG B 1 53 ? -3.99 45.719 -2.293 1 78.94 53 ARG B N 1
ATOM 3949 C CA . ARG B 1 53 ? -4.383 45.062 -1.048 1 78.94 53 ARG B CA 1
ATOM 3950 C C . ARG B 1 53 ? -5.785 44.469 -1.154 1 78.94 53 ARG B C 1
ATOM 3952 O O . ARG B 1 53 ? -6.508 44.406 -0.158 1 78.94 53 ARG B O 1
ATOM 3959 N N . ASP B 1 54 ? -6.105 44.156 -2.369 1 84.38 54 ASP B N 1
ATOM 3960 C CA . ASP B 1 54 ? -7.418 43.562 -2.562 1 84.38 54 ASP B CA 1
ATOM 3961 C C . ASP B 1 54 ? -7.324 42.031 -2.637 1 84.38 54 ASP B C 1
ATOM 3963 O O . ASP B 1 54 ? -6.23 41.469 -2.553 1 84.38 54 ASP B O 1
ATOM 3967 N N . ASP B 1 55 ? -8.422 41.406 -2.75 1 83.62 55 ASP B N 1
ATOM 3968 C CA . ASP B 1 55 ? -8.508 39.938 -2.682 1 83.62 55 ASP B CA 1
ATOM 3969 C C . ASP B 1 55 ? -7.891 39.312 -3.922 1 83.62 55 ASP B C 1
ATOM 3971 O O . ASP B 1 55 ? -7.336 38.219 -3.848 1 83.62 55 ASP B O 1
ATOM 3975 N N . ALA B 1 56 ? -7.941 40 -4.992 1 82.56 56 ALA B N 1
ATOM 3976 C CA . ALA B 1 56 ? -7.344 39.469 -6.211 1 82.56 56 ALA B CA 1
ATOM 3977 C C . ALA B 1 56 ? -5.836 39.281 -6.055 1 82.56 56 ALA B C 1
ATOM 3979 O O . ALA B 1 56 ? -5.273 38.281 -6.473 1 82.56 56 ALA B O 1
ATOM 3980 N N . HIS B 1 57 ? -5.227 40.312 -5.496 1 87.38 57 HIS B N 1
ATOM 3981 C CA . HIS B 1 57 ? -3.793 40.25 -5.25 1 87.38 57 HIS B CA 1
ATOM 3982 C C . HIS B 1 57 ? -3.465 39.188 -4.211 1 87.38 57 HIS B C 1
ATOM 3984 O O . HIS B 1 57 ? -2.5 38.438 -4.367 1 87.38 57 HIS B O 1
ATOM 3990 N N . ARG B 1 58 ? -4.246 39.156 -3.188 1 88.38 58 ARG B N 1
ATOM 3991 C CA . ARG B 1 58 ? -4.031 38.156 -2.146 1 88.38 58 ARG B CA 1
ATOM 3992 C C . ARG B 1 58 ? -4.129 36.75 -2.715 1 88.38 58 ARG B C 1
ATOM 3994 O O . ARG B 1 58 ? -3.289 35.875 -2.422 1 88.38 58 ARG B O 1
ATOM 4001 N N . LEU B 1 59 ? -5.082 36.5 -3.549 1 86 59 LEU B N 1
ATOM 4002 C CA . LEU B 1 59 ? -5.312 35.188 -4.109 1 86 59 LEU B CA 1
ATOM 4003 C C . LEU B 1 59 ? -4.188 34.812 -5.066 1 86 59 LEU B C 1
ATOM 4005 O O . LEU B 1 59 ? -3.768 33.656 -5.098 1 86 59 LEU B O 1
ATOM 4009 N N . LYS B 1 60 ? -3.77 35.75 -5.82 1 87.56 60 LYS B N 1
ATOM 4010 C CA . LYS B 1 60 ? -2.645 35.469 -6.711 1 87.56 60 LYS B CA 1
ATOM 4011 C C . LYS B 1 60 ? -1.379 35.156 -5.922 1 87.56 60 LYS B C 1
ATOM 4013 O O . LYS B 1 60 ? -0.595 34.281 -6.316 1 87.56 60 LYS B O 1
ATOM 4018 N N . CYS B 1 61 ? -1.191 35.875 -4.852 1 91.31 61 CYS B N 1
ATOM 4019 C CA . CYS B 1 61 ? -0.065 35.594 -3.961 1 91.31 61 CYS B CA 1
ATOM 4020 C C . CYS B 1 61 ? -0.156 34.219 -3.357 1 91.31 61 CYS B C 1
ATOM 4022 O O . CYS B 1 61 ? 0.817 33.469 -3.377 1 91.31 61 CYS B O 1
ATOM 4024 N N . ILE B 1 62 ? -1.324 33.844 -2.891 1 90.69 62 ILE B N 1
ATOM 4025 C CA . ILE B 1 62 ? -1.553 32.531 -2.264 1 90.69 62 ILE B CA 1
ATOM 4026 C C . ILE B 1 62 ? -1.321 31.422 -3.283 1 90.69 62 ILE B C 1
ATOM 4028 O O . ILE B 1 62 ? -0.606 30.453 -3.004 1 90.69 62 ILE B O 1
ATOM 4032 N N . ALA B 1 63 ? -1.873 31.562 -4.473 1 87.62 63 ALA B N 1
ATOM 4033 C CA . ALA B 1 63 ? -1.717 30.562 -5.52 1 87.62 63 ALA B CA 1
ATOM 4034 C C . ALA B 1 63 ? -0.245 30.375 -5.875 1 87.62 63 ALA B C 1
ATOM 4036 O O . ALA B 1 63 ? 0.22 29.234 -6.012 1 87.62 63 ALA B O 1
ATOM 4037 N N . SER B 1 64 ? 0.426 31.469 -5.988 1 91.25 64 SER B N 1
ATOM 4038 C CA . SER B 1 64 ? 1.844 31.391 -6.328 1 91.25 64 SER B CA 1
ATOM 4039 C C . SER B 1 64 ? 2.641 30.703 -5.227 1 91.25 64 SER B C 1
ATOM 4041 O O . SER B 1 64 ? 3.523 29.891 -5.508 1 91.25 64 SER B O 1
ATOM 4043 N N . ALA B 1 65 ? 2.352 31.031 -3.988 1 93.31 65 ALA B N 1
ATOM 4044 C CA . ALA B 1 65 ? 3.043 30.406 -2.863 1 93.31 65 ALA B CA 1
ATOM 4045 C C . ALA B 1 65 ? 2.812 28.906 -2.844 1 93.31 65 ALA B C 1
ATOM 4047 O O . ALA B 1 65 ? 3.76 28.125 -2.701 1 93.31 65 ALA B O 1
ATOM 4048 N N . TRP B 1 66 ? 1.601 28.5 -3.018 1 90.12 66 TRP B N 1
ATOM 4049 C CA . TRP B 1 66 ? 1.245 27.078 -2.955 1 90.12 66 TRP B CA 1
ATOM 4050 C C . TRP B 1 66 ? 1.871 26.312 -4.113 1 90.12 66 TRP B C 1
ATOM 4052 O O . TRP B 1 66 ? 2.43 25.234 -3.916 1 90.12 66 TRP B O 1
ATOM 4062 N N . VAL B 1 67 ? 1.83 26.859 -5.254 1 87.69 67 VAL B N 1
ATOM 4063 C CA . VAL B 1 67 ? 2.408 26.203 -6.422 1 87.69 67 VAL B CA 1
ATOM 4064 C C . VAL B 1 67 ? 3.92 26.062 -6.246 1 87.69 67 VAL B C 1
ATOM 4066 O O . VAL B 1 67 ? 4.496 25.016 -6.52 1 87.69 67 VAL B O 1
ATOM 4069 N N . HIS B 1 68 ? 4.504 27.109 -5.754 1 92.19 68 HIS B N 1
ATOM 4070 C CA . HIS B 1 68 ? 5.949 27.141 -5.562 1 92.19 68 HIS B CA 1
ATOM 4071 C C . HIS B 1 68 ? 6.391 26.109 -4.531 1 92.19 68 HIS B C 1
ATOM 4073 O O . HIS B 1 68 ? 7.465 25.516 -4.66 1 92.19 68 HIS B O 1
ATOM 4079 N N . ALA B 1 69 ? 5.57 25.844 -3.609 1 92.5 69 ALA B N 1
ATOM 4080 C CA . ALA B 1 69 ? 5.945 24.953 -2.518 1 92.5 69 ALA B CA 1
ATOM 4081 C C . ALA B 1 69 ? 5.457 23.531 -2.785 1 92.5 69 ALA B C 1
ATOM 4083 O O . ALA B 1 69 ? 5.832 22.594 -2.076 1 92.5 69 ALA B O 1
ATOM 4084 N N . ALA B 1 70 ? 4.668 23.297 -3.752 1 85.62 70 ALA B N 1
ATOM 4085 C CA . ALA B 1 70 ? 3.873 22.078 -3.926 1 85.62 70 ALA B CA 1
ATOM 4086 C C . ALA B 1 70 ? 4.77 20.859 -4.09 1 85.62 70 ALA B C 1
ATOM 4088 O O . ALA B 1 70 ? 4.516 19.812 -3.488 1 85.62 70 ALA B O 1
ATOM 4089 N N . GLU B 1 71 ? 5.797 20.969 -4.816 1 82.19 71 GLU B N 1
ATOM 4090 C CA . GLU B 1 71 ? 6.641 19.812 -5.078 1 82.19 71 GLU B CA 1
ATOM 4091 C C . GLU B 1 71 ? 7.258 19.281 -3.787 1 82.19 71 GLU B C 1
ATOM 4093 O O . GLU B 1 71 ? 7.254 18.078 -3.541 1 82.19 71 GLU B O 1
ATOM 4098 N N . GLU B 1 72 ? 7.754 20.125 -3.021 1 83.81 72 GLU B N 1
ATOM 4099 C CA . GLU B 1 72 ? 8.398 19.734 -1.771 1 83.81 72 GLU B CA 1
ATOM 4100 C C . GLU B 1 72 ? 7.367 19.375 -0.705 1 83.81 72 GLU B C 1
ATOM 4102 O O . GLU B 1 72 ? 7.535 18.391 0.028 1 83.81 72 GLU B O 1
ATOM 4107 N N . LEU B 1 73 ? 6.379 20.125 -0.675 1 84.69 73 LEU B N 1
ATOM 4108 C CA . LEU B 1 73 ? 5.418 20.016 0.418 1 84.69 73 LEU B CA 1
ATOM 4109 C C . LEU B 1 73 ? 4.418 18.891 0.152 1 84.69 73 LEU B C 1
ATOM 4111 O O . LEU B 1 73 ? 3.994 18.203 1.081 1 84.69 73 LEU B O 1
ATOM 4115 N N . LEU B 1 74 ? 4.074 18.703 -1.141 1 75.38 74 LEU B N 1
ATOM 4116 C CA . LEU B 1 74 ? 2.984 17.781 -1.455 1 75.38 74 LEU B CA 1
ATOM 4117 C C . LEU B 1 74 ? 3.516 16.516 -2.135 1 75.38 74 LEU B C 1
ATOM 4119 O O . LEU B 1 74 ? 2.75 15.602 -2.432 1 75.38 74 LEU B O 1
ATOM 4123 N N . GLY B 1 75 ? 4.715 16.344 -2.289 1 67.88 75 GLY B N 1
ATOM 4124 C CA . GLY B 1 75 ? 5.285 15.047 -2.598 1 67.88 75 GLY B CA 1
ATOM 4125 C C . GLY B 1 75 ? 5.609 14.875 -4.07 1 67.88 75 GLY B C 1
ATOM 4126 O O . GLY B 1 75 ? 5.512 13.766 -4.605 1 67.88 75 GLY B O 1
ATOM 4127 N N . GLY B 1 76 ? 5.844 16.016 -4.844 1 69 76 GLY B N 1
ATOM 4128 C CA . GLY B 1 76 ? 6.355 15.734 -6.176 1 69 76 GLY B CA 1
ATOM 4129 C C . GLY B 1 76 ? 5.906 16.75 -7.211 1 69 76 GLY B C 1
ATOM 4130 O O . GLY B 1 76 ? 5.086 17.625 -6.918 1 69 76 GLY B O 1
ATOM 4131 N N . ALA B 1 77 ? 6.406 16.562 -8.414 1 70.12 77 ALA B N 1
ATOM 4132 C CA . ALA B 1 77 ? 6.164 17.469 -9.539 1 70.12 77 ALA B CA 1
ATOM 4133 C C . ALA B 1 77 ? 4.719 17.375 -10.023 1 70.12 77 ALA B C 1
ATOM 4135 O O . ALA B 1 77 ? 4.129 18.359 -10.445 1 70.12 77 ALA B O 1
ATOM 4136 N N . ASP B 1 78 ? 4.141 16.25 -9.805 1 65.88 78 ASP B N 1
ATOM 4137 C CA . ASP B 1 78 ? 2.762 16.062 -10.25 1 65.88 78 ASP B CA 1
ATOM 4138 C C . ASP B 1 78 ? 1.802 16.922 -9.43 1 65.88 78 ASP B C 1
ATOM 4140 O O . ASP B 1 78 ? 0.875 17.516 -9.977 1 65.88 78 ASP B O 1
ATOM 4144 N N . ALA B 1 79 ? 2.053 16.875 -8.195 1 71.06 79 ALA B N 1
ATOM 4145 C CA . ALA B 1 79 ? 1.214 17.703 -7.328 1 71.06 79 ALA B CA 1
ATOM 4146 C C . ALA B 1 79 ? 1.315 19.172 -7.699 1 71.06 79 ALA B C 1
ATOM 4148 O O . ALA B 1 79 ? 0.31 19.891 -7.711 1 71.06 79 ALA B O 1
ATOM 4149 N N . ARG B 1 80 ? 2.49 19.609 -8.031 1 80.62 80 ARG B N 1
ATOM 4150 C CA . ARG B 1 80 ? 2.709 21 -8.445 1 80.62 80 ARG B CA 1
ATOM 4151 C C . ARG B 1 80 ? 1.943 21.312 -9.727 1 80.62 80 ARG B C 1
ATOM 4153 O O . ARG B 1 80 ? 1.247 22.328 -9.812 1 80.62 80 ARG B O 1
ATOM 4160 N N . GLU B 1 81 ? 1.978 20.391 -10.625 1 78.94 81 GLU B N 1
ATOM 4161 C CA . GLU B 1 81 ? 1.325 20.625 -11.906 1 78.94 81 GLU B CA 1
ATOM 4162 C C . GLU B 1 81 ? -0.194 20.641 -11.758 1 78.94 81 GLU B C 1
ATOM 4164 O O . GLU B 1 81 ? -0.883 21.422 -12.414 1 78.94 81 GLU B O 1
ATOM 4169 N N . MET B 1 82 ? -0.604 19.828 -10.945 1 72.69 82 MET B N 1
ATOM 4170 C CA . MET B 1 82 ? -2.045 19.781 -10.711 1 72.69 82 MET B CA 1
ATOM 4171 C C . MET B 1 82 ? -2.537 21.062 -10.047 1 72.69 82 MET B C 1
ATOM 4173 O O . MET B 1 82 ? -3.562 21.625 -10.445 1 72.69 82 MET B O 1
ATOM 4177 N N . LEU B 1 83 ? -1.812 21.5 -9.078 1 76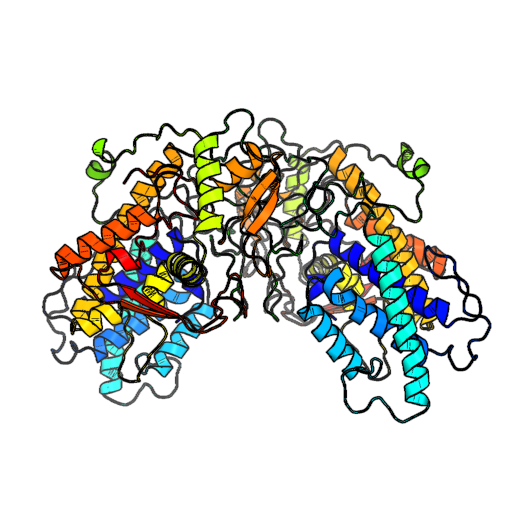.06 83 LEU B N 1
ATOM 4178 C CA . LEU B 1 83 ? -2.186 22.719 -8.383 1 76.06 83 LEU B CA 1
ATOM 4179 C C . LEU B 1 83 ? -2.08 23.938 -9.312 1 76.06 83 LEU B C 1
ATOM 4181 O O . LEU B 1 83 ? -2.93 24.828 -9.273 1 76.06 83 LEU B O 1
ATOM 4185 N N . LYS B 1 84 ? -1.078 23.922 -10.094 1 83.44 84 LYS B N 1
ATOM 4186 C CA . LYS B 1 84 ? -0.883 24.984 -11.078 1 83.44 84 LYS B CA 1
ATOM 4187 C C . LYS B 1 84 ? -2.045 25.047 -12.07 1 83.44 84 LYS B C 1
ATOM 4189 O O . LYS B 1 84 ? -2.6 26.109 -12.32 1 83.44 84 LYS B O 1
ATOM 4194 N N . ALA B 1 85 ? -2.371 23.938 -12.594 1 78.44 85 ALA B N 1
ATOM 4195 C CA . ALA B 1 85 ? -3.463 23.844 -13.562 1 78.44 85 ALA B CA 1
ATOM 4196 C C . ALA B 1 85 ? -4.77 24.344 -12.953 1 78.44 85 ALA B C 1
ATOM 4198 O O . ALA B 1 85 ? -5.512 25.094 -13.594 1 78.44 85 ALA B O 1
ATOM 4199 N N . ARG B 1 86 ? -4.988 23.938 -11.781 1 75.25 86 ARG B N 1
ATOM 4200 C CA . ARG B 1 86 ? -6.207 24.375 -11.102 1 75.25 86 ARG B CA 1
ATOM 4201 C C . ARG B 1 86 ? -6.195 25.875 -10.859 1 75.25 86 ARG B C 1
ATOM 4203 O O . ARG B 1 86 ? -7.219 26.547 -11.016 1 75.25 86 ARG B O 1
ATOM 4210 N N . ALA B 1 87 ? -5.105 26.391 -10.43 1 80 87 ALA B N 1
ATOM 4211 C CA . ALA B 1 87 ? -4.977 27.812 -10.156 1 80 87 ALA B CA 1
ATOM 4212 C C . ALA B 1 87 ? -5.168 28.625 -11.438 1 80 87 ALA B C 1
ATOM 4214 O O . ALA B 1 87 ? -5.77 29.703 -11.406 1 80 87 ALA B O 1
ATOM 4215 N N . ILE B 1 88 ? -4.727 28.156 -12.539 1 80.88 88 ILE B N 1
ATOM 4216 C CA . ILE B 1 88 ? -4.918 28.797 -13.836 1 80.88 88 ILE B CA 1
ATOM 4217 C C . ILE B 1 88 ? -6.398 28.781 -14.203 1 80.88 88 ILE B C 1
ATOM 4219 O O . ILE B 1 88 ? -6.945 29.812 -14.625 1 80.88 88 ILE B O 1
ATOM 4223 N N . GLU B 1 89 ? -6.918 27.688 -14.047 1 75.31 89 GLU B N 1
ATOM 4224 C CA . GLU B 1 89 ? -8.344 27.547 -14.336 1 75.31 89 GLU B CA 1
ATOM 4225 C C . GLU B 1 89 ? -9.172 28.547 -13.539 1 75.31 89 GLU B C 1
ATOM 4227 O O . GLU B 1 89 ? -10.156 29.078 -14.039 1 75.31 89 GLU B O 1
ATOM 4232 N N . LEU B 1 90 ? -8.711 28.859 -12.359 1 75.12 90 LEU B N 1
ATOM 4233 C CA . LEU B 1 90 ? -9.438 29.766 -11.469 1 75.12 90 LEU B CA 1
ATOM 4234 C C . LEU B 1 90 ? -9.047 31.219 -11.734 1 75.12 90 LEU B C 1
ATOM 4236 O O . LEU B 1 90 ? -9.641 32.125 -11.164 1 75.12 90 LEU B O 1
ATOM 4240 N N . GLY B 1 91 ? -8.062 31.453 -12.539 1 76.56 91 GLY B N 1
ATOM 4241 C CA . GLY B 1 91 ? -7.656 32.781 -12.922 1 76.56 91 GLY B CA 1
ATOM 4242 C C . GLY B 1 91 ? -6.805 33.469 -11.867 1 76.56 91 GLY B C 1
ATOM 4243 O O . GLY B 1 91 ? -6.707 34.719 -11.844 1 76.56 91 GLY B O 1
ATOM 4244 N N . VAL B 1 92 ? -6.195 32.688 -10.938 1 81.38 92 VAL B N 1
ATOM 4245 C CA . VAL B 1 92 ? -5.453 33.312 -9.852 1 81.38 92 VAL B CA 1
ATOM 4246 C C . VAL B 1 92 ? -3.961 33.031 -10.016 1 81.38 92 VAL B C 1
ATOM 4248 O O . VAL B 1 92 ? -3.158 33.344 -9.141 1 81.38 92 VAL B O 1
ATOM 4251 N N . TYR B 1 93 ? -3.582 32.375 -11.062 1 81.5 93 TYR B N 1
ATOM 4252 C CA . TYR B 1 93 ? -2.182 32.062 -11.328 1 81.5 93 TYR B CA 1
ATOM 4253 C C . TYR B 1 93 ? -1.842 32.312 -12.797 1 81.5 93 TYR B C 1
ATOM 4255 O O . TYR B 1 93 ? -2.496 31.75 -13.688 1 81.5 93 TYR B O 1
ATOM 4263 N N . ASP B 1 94 ? -0.9 33.188 -12.945 1 76.5 94 ASP B N 1
ATOM 4264 C CA . ASP B 1 94 ? -0.381 33.438 -14.289 1 76.5 94 ASP B CA 1
ATOM 4265 C C . ASP B 1 94 ? 0.898 32.625 -14.539 1 76.5 94 ASP B C 1
ATOM 4267 O O . ASP B 1 94 ? 1.926 32.875 -13.906 1 76.5 94 ASP B O 1
ATOM 4271 N N . ASP B 1 95 ? 0.822 31.625 -15.359 1 69.19 95 ASP B N 1
ATOM 4272 C CA . ASP B 1 95 ? 1.973 30.766 -15.625 1 69.19 95 ASP B CA 1
ATOM 4273 C C . ASP B 1 95 ? 3.113 31.562 -16.266 1 69.19 95 ASP B C 1
ATOM 4275 O O . ASP B 1 95 ? 2.961 32.094 -17.359 1 69.19 95 ASP B O 1
ATOM 4279 N N . PRO B 1 96 ? 4.074 31.828 -15.453 1 62.72 96 PRO B N 1
ATOM 4280 C CA . PRO B 1 96 ? 5.172 32.594 -16.047 1 62.72 96 PRO B CA 1
ATOM 4281 C C . PRO B 1 96 ? 5.695 31.984 -17.344 1 62.72 96 PRO B C 1
ATOM 4283 O O . PRO B 1 96 ? 6.301 32.688 -18.156 1 62.72 96 PRO B O 1
ATOM 4286 N N . GLU B 1 97 ? 5.648 30.688 -17.453 1 57.47 97 GLU B N 1
ATOM 4287 C CA . GLU B 1 97 ? 6.121 30.016 -18.656 1 57.47 97 GLU B CA 1
ATOM 4288 C C . GLU B 1 97 ? 5.074 30.078 -19.766 1 57.47 97 GLU B C 1
ATOM 4290 O O . GLU B 1 97 ? 5.344 29.672 -20.906 1 57.47 97 GLU B O 1
ATOM 4295 N N . GLY B 1 98 ? 3.951 30.641 -19.359 1 52.5 98 GLY B N 1
ATOM 4296 C CA . GLY B 1 98 ? 2.885 30.672 -20.359 1 52.5 98 GLY B CA 1
ATOM 4297 C C . GLY B 1 98 ? 2.9 31.938 -21.203 1 52.5 98 GLY B C 1
ATOM 4298 O O . GLY B 1 98 ? 3.504 32.938 -20.828 1 52.5 98 GLY B O 1
ATOM 4299 N N . GLU B 1 99 ? 2.518 31.953 -22.422 1 47.09 99 GLU B N 1
ATOM 4300 C CA . GLU B 1 99 ? 2.566 32.969 -23.469 1 47.09 99 GLU B CA 1
ATOM 4301 C C . GLU B 1 99 ? 1.951 34.281 -23 1 47.09 99 GLU B C 1
ATOM 4303 O O . GLU B 1 99 ? 2.404 35.375 -23.406 1 47.09 99 GLU B O 1
ATOM 4308 N N . ALA B 1 100 ? 0.858 34.406 -22.375 1 42.03 100 ALA B N 1
ATOM 4309 C CA . ALA B 1 100 ? 0.005 35.594 -22.375 1 42.03 100 ALA B CA 1
ATOM 4310 C C . ALA B 1 100 ? 0.484 36.625 -21.344 1 42.03 100 ALA B C 1
ATOM 4312 O O . ALA B 1 100 ? -0.13 37.656 -21.188 1 42.03 100 ALA B O 1
ATOM 4313 N N . SER B 1 101 ? 1.35 36.344 -20.469 1 43.47 101 SER B N 1
ATOM 4314 C CA . SER B 1 101 ? 1.461 37.125 -19.234 1 43.47 101 SER B CA 1
ATOM 4315 C C . SER B 1 101 ? 1.931 38.562 -19.5 1 43.47 101 SER B C 1
ATOM 4317 O O . SER B 1 101 ? 2.057 39.344 -18.578 1 43.47 101 SER B O 1
ATOM 4319 N N . ASN B 1 102 ? 2.59 38.938 -20.484 1 41.91 102 ASN B N 1
ATOM 4320 C CA . ASN B 1 102 ? 3.514 40.062 -20.406 1 41.91 102 ASN B CA 1
ATOM 4321 C C . ASN B 1 102 ? 2.771 41.406 -20.406 1 41.91 102 ASN B C 1
ATOM 4323 O O . ASN B 1 102 ? 3.385 42.469 -20.25 1 41.91 102 ASN B O 1
ATOM 4327 N N . ALA B 1 103 ? 1.694 41.75 -21.125 1 42.12 103 ALA B N 1
ATOM 4328 C CA . ALA B 1 103 ? 1.585 43.094 -21.703 1 42.12 103 ALA B CA 1
ATOM 4329 C C . ALA B 1 103 ? 0.876 44.031 -20.734 1 42.12 103 ALA B C 1
ATOM 4331 O O . ALA B 1 103 ? 0.89 45.25 -20.938 1 42.12 103 ALA B O 1
ATOM 4332 N N . THR B 1 104 ? -0.016 43.688 -19.953 1 42.72 104 THR B N 1
ATOM 4333 C CA . THR B 1 104 ? -0.843 44.75 -19.422 1 42.72 104 THR B CA 1
ATOM 4334 C C . THR B 1 104 ? -0.523 45 -17.953 1 42.72 104 THR B C 1
ATOM 4336 O O . THR B 1 104 ? 0.105 44.188 -17.281 1 42.72 104 THR B O 1
ATOM 4339 N N . ALA B 1 105 ? -0.754 46.281 -17.422 1 41.16 105 ALA B N 1
ATOM 4340 C CA . ALA B 1 105 ? -0.601 46.719 -16.047 1 41.16 105 ALA B CA 1
ATOM 4341 C C . ALA B 1 105 ? -1.169 45.719 -15.07 1 41.16 105 ALA B C 1
ATOM 4343 O O . ALA B 1 105 ? -0.577 45.438 -14.016 1 41.16 105 ALA B O 1
ATOM 4344 N N . ALA B 1 106 ? -2.271 45.125 -15.297 1 45.88 106 ALA B N 1
ATOM 4345 C CA . ALA B 1 106 ? -2.889 44.062 -14.516 1 45.88 106 ALA B CA 1
ATOM 4346 C C . ALA B 1 106 ? -1.972 42.844 -14.438 1 45.88 106 ALA B C 1
ATOM 4348 O O . ALA B 1 106 ? -1.872 42.219 -13.391 1 45.88 106 ALA B O 1
ATOM 4349 N N . ALA B 1 107 ? -1.189 42.781 -15.484 1 51.75 107 ALA B N 1
ATOM 4350 C CA . ALA B 1 107 ? -0.23 41.688 -15.547 1 51.75 107 ALA B CA 1
ATOM 4351 C C . ALA B 1 107 ? 0.958 41.938 -14.625 1 51.75 107 ALA B C 1
ATOM 4353 O O . ALA B 1 107 ? 1.42 41.031 -13.922 1 51.75 107 ALA B O 1
ATOM 4354 N N . ALA B 1 108 ? 1.282 43.281 -14.555 1 51.44 108 ALA B N 1
ATOM 4355 C CA . ALA B 1 108 ? 2.408 43.625 -13.688 1 51.44 108 ALA B CA 1
ATOM 4356 C C . ALA B 1 108 ? 2.037 43.469 -12.219 1 51.44 108 ALA B C 1
ATOM 4358 O O . ALA B 1 108 ? 2.828 42.938 -11.43 1 51.44 108 ALA B O 1
ATOM 4359 N N . ALA B 1 109 ? 0.857 44.031 -11.836 1 55.56 109 ALA B N 1
ATOM 4360 C CA . ALA B 1 109 ? 0.383 43.875 -10.461 1 55.56 109 ALA B CA 1
ATOM 4361 C C . ALA B 1 109 ? 0.222 42.406 -10.078 1 55.56 109 ALA B C 1
ATOM 4363 O O . ALA B 1 109 ? 0.563 42.031 -8.969 1 55.56 109 ALA B O 1
ATOM 4364 N N . GLY B 1 110 ? -0.17 41.656 -10.984 1 64 110 GLY B N 1
ATOM 4365 C CA . GLY B 1 110 ? -0.253 40.219 -10.789 1 64 110 GLY B CA 1
ATOM 4366 C C . GLY B 1 110 ? 1.104 39.562 -10.633 1 64 110 GLY B C 1
ATOM 4367 O O . GLY B 1 110 ? 1.262 38.656 -9.828 1 64 110 GLY B O 1
ATOM 4368 N N . ALA B 1 111 ? 2.008 40.344 -11.227 1 70.69 111 ALA B N 1
ATOM 4369 C CA . ALA B 1 111 ? 3.367 39.812 -11.172 1 70.69 111 ALA B CA 1
ATOM 4370 C C . ALA B 1 111 ? 3.996 40.062 -9.805 1 70.69 111 ALA B C 1
ATOM 4372 O O . ALA B 1 111 ? 4.73 39.219 -9.289 1 70.69 111 ALA B O 1
ATOM 4373 N N . GLY B 1 112 ? 3.703 41.219 -9.266 1 81.06 112 GLY B N 1
ATOM 4374 C CA . GLY B 1 112 ? 4.199 41.5 -7.934 1 81.06 112 GLY B CA 1
ATOM 4375 C C . GLY B 1 112 ? 3.645 40.562 -6.875 1 81.06 112 GLY B C 1
ATOM 4376 O O . GLY B 1 112 ? 4.387 40.094 -6.016 1 81.06 112 GLY B O 1
ATOM 4377 N N . ALA B 1 113 ? 2.373 40.312 -7 1 87.56 113 ALA B N 1
ATOM 4378 C CA . ALA B 1 113 ? 1.731 39.406 -6.055 1 87.56 113 ALA B CA 1
ATOM 4379 C C . ALA B 1 113 ? 2.291 37.969 -6.184 1 87.56 113 ALA B C 1
ATOM 4381 O O . ALA B 1 113 ? 2.543 37.312 -5.18 1 87.56 113 ALA B O 1
ATOM 4382 N N . ALA B 1 114 ? 2.531 37.594 -7.41 1 89.31 114 ALA B N 1
ATOM 4383 C CA . ALA B 1 114 ? 3.084 36.281 -7.66 1 89.31 114 ALA B CA 1
ATOM 4384 C C . ALA B 1 114 ? 4.5 36.156 -7.102 1 89.31 114 ALA B C 1
ATOM 4386 O O . ALA B 1 114 ? 4.855 35.125 -6.508 1 89.31 114 ALA B O 1
ATOM 4387 N N . ALA B 1 115 ? 5.258 37.156 -7.285 1 90.56 115 ALA B N 1
ATOM 4388 C CA . ALA B 1 115 ? 6.625 37.156 -6.77 1 90.56 115 ALA B CA 1
ATOM 4389 C C . ALA B 1 115 ? 6.637 37.125 -5.246 1 90.56 115 ALA B C 1
ATOM 4391 O O . ALA B 1 115 ? 7.469 36.438 -4.645 1 90.56 115 ALA B O 1
ATOM 4392 N N . ALA B 1 116 ? 5.754 37.875 -4.652 1 91.06 116 ALA B N 1
ATOM 4393 C CA . ALA B 1 116 ? 5.633 37.844 -3.195 1 91.06 116 ALA B CA 1
ATOM 4394 C C . ALA B 1 116 ? 5.27 36.469 -2.701 1 91.06 116 ALA B C 1
ATOM 4396 O O . ALA B 1 116 ? 5.793 36 -1.684 1 91.06 116 ALA B O 1
ATOM 4397 N N . GLY B 1 117 ? 4.379 35.844 -3.434 1 94.56 117 GLY B N 1
ATOM 4398 C CA . GLY B 1 117 ? 3.992 34.469 -3.078 1 94.56 117 GLY B CA 1
ATOM 4399 C C . GLY B 1 117 ? 5.152 33.5 -3.102 1 94.56 117 GLY B C 1
ATOM 4400 O O . GLY B 1 117 ? 5.309 32.688 -2.184 1 94.56 117 GLY B O 1
ATOM 4401 N N . ALA B 1 118 ? 5.926 33.562 -4.109 1 94.69 118 ALA B N 1
ATOM 4402 C CA . ALA B 1 118 ? 7.09 32.688 -4.223 1 94.69 118 ALA B CA 1
ATOM 4403 C C . ALA B 1 118 ? 8.078 32.938 -3.09 1 94.69 118 ALA B C 1
ATOM 4405 O O . ALA B 1 118 ? 8.648 32 -2.531 1 94.69 118 ALA B O 1
ATOM 4406 N N . GLU B 1 119 ? 8.273 34.188 -2.764 1 94.75 119 GLU B N 1
ATOM 4407 C CA . GLU B 1 119 ? 9.156 34.562 -1.664 1 94.75 119 GLU B CA 1
ATOM 4408 C C . GLU B 1 119 ? 8.641 34 -0.335 1 94.75 119 GLU B C 1
ATOM 4410 O O . GLU B 1 119 ? 9.414 33.469 0.458 1 94.75 119 GLU B O 1
ATOM 4415 N N . ILE B 1 120 ? 7.406 34.156 -0.121 1 96.25 120 ILE B N 1
ATOM 4416 C CA . ILE B 1 120 ? 6.781 33.656 1.106 1 96.25 120 ILE B CA 1
ATOM 4417 C C . ILE B 1 120 ? 6.914 32.156 1.193 1 96.25 120 ILE B C 1
ATOM 4419 O O . ILE B 1 120 ? 7.207 31.594 2.262 1 96.25 120 ILE B O 1
ATOM 4423 N N . ALA B 1 121 ? 6.672 31.438 0.06 1 96.69 121 ALA B N 1
ATOM 4424 C CA . ALA B 1 121 ? 6.836 30 0.031 1 96.69 121 ALA B CA 1
ATOM 4425 C C . ALA B 1 121 ? 8.242 29.594 0.474 1 96.69 121 ALA B C 1
ATOM 4427 O O . ALA B 1 121 ? 8.398 28.703 1.312 1 96.69 121 ALA B O 1
ATOM 4428 N N . ASP B 1 122 ? 9.227 30.266 -0.034 1 96.56 122 ASP B N 1
ATOM 4429 C CA . ASP B 1 122 ? 10.617 29.953 0.312 1 96.56 122 ASP B CA 1
ATOM 4430 C C . ASP B 1 122 ? 10.875 30.203 1.799 1 96.56 122 ASP B C 1
ATOM 4432 O O . ASP B 1 122 ? 11.523 29.375 2.459 1 96.56 122 ASP B O 1
ATOM 4436 N N . GLU B 1 123 ? 10.391 31.266 2.314 1 96.19 123 GLU B N 1
ATOM 4437 C CA . GLU B 1 123 ? 10.586 31.609 3.721 1 96.19 123 GLU B CA 1
ATOM 4438 C C . GLU B 1 123 ? 9.906 30.609 4.637 1 96.19 123 GLU B C 1
ATOM 4440 O O . GLU B 1 123 ? 10.5 30.156 5.617 1 96.19 123 GLU B O 1
ATOM 4445 N N . VAL B 1 124 ? 8.695 30.281 4.305 1 97.25 124 VAL B N 1
ATOM 4446 C CA . VAL B 1 124 ? 7.922 29.375 5.141 1 97.25 124 VAL B CA 1
ATOM 4447 C C . VAL B 1 124 ? 8.531 27.969 5.082 1 97.25 124 VAL B C 1
ATOM 4449 O O . VAL B 1 124 ? 8.648 27.297 6.105 1 97.25 124 VAL B O 1
ATOM 4452 N N . MET B 1 125 ? 8.945 27.516 3.885 1 96.06 125 MET B N 1
ATOM 4453 C CA . MET B 1 125 ? 9.555 26.203 3.75 1 96.06 125 MET B CA 1
ATOM 4454 C C . MET B 1 125 ? 10.867 26.125 4.531 1 96.06 125 MET B C 1
ATOM 4456 O O . MET B 1 125 ? 11.18 25.078 5.117 1 96.06 125 MET B O 1
ATOM 4460 N N . THR B 1 126 ? 11.617 27.172 4.551 1 95.31 126 THR B N 1
ATOM 4461 C CA . THR B 1 126 ? 12.836 27.234 5.355 1 95.31 126 THR B CA 1
ATOM 4462 C C . THR B 1 126 ? 12.5 27.172 6.844 1 95.31 126 THR B C 1
ATOM 4464 O O . THR B 1 126 ? 13.172 26.469 7.602 1 95.31 126 THR B O 1
ATOM 4467 N N . TYR B 1 127 ? 11.523 27.875 7.25 1 94.19 127 TYR B N 1
ATOM 4468 C CA . TYR B 1 127 ? 11.094 27.938 8.641 1 94.19 127 TYR B CA 1
ATOM 4469 C C . TYR B 1 127 ? 10.664 26.578 9.148 1 94.19 127 TYR B C 1
ATOM 4471 O O . TYR B 1 127 ? 10.922 26.219 10.305 1 94.19 127 TYR B O 1
ATOM 4479 N N . VAL B 1 128 ? 10.023 25.719 8.281 1 95.69 128 VAL B N 1
ATOM 4480 C CA . VAL B 1 128 ? 9.438 24.469 8.766 1 95.69 128 VAL B CA 1
ATOM 4481 C C . VAL B 1 128 ? 10.398 23.312 8.492 1 95.69 128 VAL B C 1
ATOM 4483 O O . VAL B 1 128 ? 10.086 22.156 8.797 1 95.69 128 VAL B O 1
ATOM 4486 N N . ARG B 1 129 ? 11.516 23.547 7.961 1 92 129 ARG B N 1
ATOM 4487 C CA . ARG B 1 129 ? 12.477 22.516 7.605 1 92 129 ARG B CA 1
ATOM 4488 C C . ARG B 1 129 ? 12.93 21.734 8.836 1 92 129 ARG B C 1
ATOM 4490 O O . ARG B 1 129 ? 13.094 20.516 8.789 1 92 129 ARG B O 1
ATOM 4497 N N . ASP B 1 130 ? 13.164 22.359 9.969 1 91.31 130 ASP B N 1
ATOM 4498 C CA . ASP B 1 130 ? 13.664 21.734 11.18 1 91.31 130 ASP B CA 1
ATOM 4499 C C . ASP B 1 130 ? 12.664 21.859 12.328 1 91.31 130 ASP B C 1
ATOM 4501 O O . ASP B 1 130 ? 13.039 22.219 13.445 1 91.31 130 ASP B O 1
ATOM 4505 N N . ASP B 1 131 ? 11.445 21.641 11.977 1 95.31 131 ASP B N 1
ATOM 4506 C CA . ASP B 1 131 ? 10.391 21.844 12.969 1 95.31 131 ASP B CA 1
ATOM 4507 C C . ASP B 1 131 ? 10.133 20.578 13.773 1 95.31 131 ASP B C 1
ATOM 4509 O O . ASP B 1 131 ? 9.133 20.484 14.5 1 95.31 131 ASP B O 1
ATOM 4513 N N . GLY B 1 132 ? 10.961 19.578 13.586 1 96.44 132 GLY B N 1
ATOM 4514 C CA . GLY B 1 132 ? 10.875 18.391 14.414 1 96.44 132 GLY B CA 1
ATOM 4515 C C . GLY B 1 132 ? 10 17.297 13.805 1 96.44 132 GLY B C 1
ATOM 4516 O O . GLY B 1 132 ? 9.898 16.203 14.359 1 96.44 132 GLY B O 1
ATOM 4517 N N . TRP B 1 133 ? 9.414 17.562 12.664 1 96.06 133 TRP B N 1
ATOM 4518 C CA . TRP B 1 133 ? 8.523 16.609 12.023 1 96.06 133 TRP B CA 1
ATOM 4519 C C . TRP B 1 133 ? 9.312 15.617 11.164 1 96.06 133 TRP B C 1
ATOM 4521 O O . TRP B 1 133 ? 8.773 14.594 10.734 1 96.06 133 TRP B O 1
ATOM 4531 N N . ASN B 1 134 ? 10.562 15.867 10.883 1 93.5 134 ASN B N 1
ATOM 4532 C CA . ASN B 1 134 ? 11.391 15.062 9.992 1 93.5 134 ASN B CA 1
ATOM 4533 C C . ASN B 1 134 ? 10.773 14.938 8.602 1 93.5 134 ASN B C 1
ATOM 4535 O O . ASN B 1 134 ? 10.781 13.859 8.008 1 93.5 134 ASN B O 1
ATOM 4539 N N . ALA B 1 135 ? 10.211 16.078 8.172 1 91 135 ALA B N 1
ATOM 4540 C CA . ALA B 1 135 ? 9.453 16.094 6.926 1 91 135 ALA B CA 1
ATOM 4541 C C . ALA B 1 135 ? 10.328 15.695 5.742 1 91 135 ALA B C 1
ATOM 4543 O O . ALA B 1 135 ? 9.844 15.148 4.754 1 91 135 ALA B O 1
ATOM 4544 N N . ASN B 1 136 ? 11.609 15.992 5.812 1 87.94 136 ASN B N 1
ATOM 4545 C CA . ASN B 1 136 ? 12.5 15.664 4.707 1 87.94 136 ASN B CA 1
ATOM 4546 C C . ASN B 1 136 ? 13.258 14.367 4.961 1 87.94 136 ASN B C 1
ATOM 4548 O O . ASN B 1 136 ? 14 13.891 4.102 1 87.94 136 ASN B O 1
ATOM 4552 N N . GLY B 1 137 ? 13.18 13.773 6.191 1 88.25 137 GLY B N 1
ATOM 4553 C CA . GLY B 1 137 ? 13.789 12.492 6.496 1 88.25 137 GLY B CA 1
ATOM 4554 C C . GLY B 1 137 ? 15.25 12.602 6.891 1 88.25 137 GLY B C 1
ATOM 4555 O O . GLY B 1 137 ? 15.977 11.602 6.895 1 88.25 137 GLY B O 1
ATOM 4556 N N . ARG B 1 138 ? 15.734 13.781 7.254 1 88.94 138 ARG B N 1
ATOM 4557 C CA . ARG B 1 138 ? 17.156 13.969 7.516 1 88.94 138 ARG B CA 1
ATOM 4558 C C . ARG B 1 138 ? 17.469 13.82 9 1 88.94 138 ARG B C 1
ATOM 4560 O O . ARG B 1 138 ? 18.625 13.641 9.383 1 88.94 138 ARG B O 1
ATOM 4567 N N . GLU B 1 139 ? 16.5 13.836 9.812 1 89.94 139 GLU B N 1
ATOM 4568 C CA . GLU B 1 139 ? 16.734 13.828 11.25 1 89.94 139 GLU B CA 1
ATOM 4569 C C . GLU B 1 139 ? 17.219 12.461 11.727 1 89.94 139 GLU B C 1
ATOM 4571 O O . GLU B 1 139 ? 17.703 12.32 12.844 1 89.94 139 GLU B O 1
ATOM 4576 N N . ASN B 1 140 ? 17.109 11.469 10.867 1 82.88 140 ASN B N 1
ATOM 4577 C CA . ASN B 1 140 ? 17.625 10.141 11.18 1 82.88 140 ASN B CA 1
ATOM 4578 C C . ASN B 1 140 ? 19.109 10.016 10.828 1 82.88 140 ASN B C 1
ATOM 4580 O O . ASN B 1 140 ? 19.688 8.938 10.938 1 82.88 140 ASN B O 1
ATOM 4584 N N . GLY B 1 141 ? 19.688 11.109 10.484 1 82.94 141 GLY B N 1
ATOM 4585 C CA . GLY B 1 141 ? 21.094 11.102 10.141 1 82.94 141 GLY B CA 1
ATOM 4586 C C . GLY B 1 141 ? 21.359 10.68 8.711 1 82.94 141 GLY B C 1
ATOM 4587 O O . GLY B 1 141 ? 22.5 10.414 8.336 1 82.94 141 GLY B O 1
ATOM 4588 N N . ARG B 1 142 ? 20.344 10.656 7.965 1 84.5 142 ARG B N 1
ATOM 4589 C CA . ARG B 1 142 ? 20.484 10.227 6.578 1 84.5 142 ARG B CA 1
ATOM 4590 C C . ARG B 1 142 ? 20.797 11.414 5.664 1 84.5 142 ARG B C 1
ATOM 4592 O O . ARG B 1 142 ? 20.281 12.516 5.875 1 84.5 142 ARG B O 1
ATOM 4599 N N . ALA B 1 143 ? 21.609 11.133 4.684 1 87.31 143 ALA B N 1
ATOM 4600 C CA . ALA B 1 143 ? 21.891 12.117 3.641 1 87.31 143 ALA B CA 1
ATOM 4601 C C . ALA B 1 143 ? 21.422 11.617 2.277 1 87.31 143 ALA B C 1
ATOM 4603 O O . ALA B 1 143 ? 21.281 12.406 1.336 1 87.31 143 ALA B O 1
ATOM 4604 N N . HIS B 1 144 ? 21.203 10.352 2.221 1 85.06 144 HIS B N 1
ATOM 4605 C CA . HIS B 1 144 ? 20.734 9.695 1.004 1 85.06 144 HIS B CA 1
ATOM 4606 C C . HIS B 1 144 ? 19.531 8.812 1.287 1 85.06 144 HIS B C 1
ATOM 4608 O O . HIS B 1 144 ? 19.328 8.359 2.418 1 85.06 144 HIS B O 1
ATOM 4614 N N . ASN B 1 145 ? 18.688 8.68 0.198 1 80.62 145 ASN B N 1
ATOM 4615 C CA . ASN B 1 145 ? 17.516 7.82 0.319 1 80.62 145 ASN B CA 1
ATOM 4616 C C . ASN B 1 145 ? 16.688 8.172 1.549 1 80.62 145 ASN B C 1
ATOM 4618 O O . ASN B 1 145 ? 16.438 7.32 2.402 1 80.62 145 ASN B O 1
ATOM 4622 N N . LEU B 1 146 ? 16.281 9.32 1.593 1 82.38 146 LEU B N 1
ATOM 4623 C CA . LEU B 1 146 ? 15.586 9.922 2.73 1 82.38 146 LEU B CA 1
ATOM 4624 C C . LEU B 1 146 ? 14.219 9.281 2.941 1 82.38 146 LEU B C 1
ATOM 4626 O O . LEU B 1 146 ? 13.594 8.82 1.987 1 82.38 146 LEU B O 1
ATOM 4630 N N . ARG B 1 147 ? 13.828 9.227 4.184 1 81.94 147 ARG B N 1
ATOM 4631 C CA . ARG B 1 147 ? 12.531 8.703 4.582 1 81.94 147 ARG B CA 1
ATOM 4632 C C . ARG B 1 147 ? 11.711 9.766 5.312 1 81.94 147 ARG B C 1
ATOM 4634 O O . ARG B 1 147 ? 11.742 9.844 6.543 1 81.94 147 ARG B O 1
ATOM 4641 N N . PRO B 1 148 ? 10.961 10.484 4.551 1 86.25 148 PRO B N 1
ATOM 4642 C CA . PRO B 1 148 ? 10.188 11.57 5.156 1 86.25 148 PRO B CA 1
ATOM 4643 C C . PRO B 1 148 ? 9.281 11.094 6.289 1 86.25 148 PRO B C 1
ATOM 4645 O O . PRO B 1 148 ? 8.656 10.039 6.176 1 86.25 148 PRO B O 1
ATOM 4648 N N . TYR B 1 149 ? 9.328 11.812 7.406 1 89.19 149 TYR B N 1
ATOM 4649 C CA . TYR B 1 149 ? 8.469 11.672 8.578 1 89.19 149 TYR B CA 1
ATOM 4650 C C . TYR B 1 149 ? 8.82 10.406 9.352 1 89.19 149 TYR B C 1
ATOM 4652 O O . TYR B 1 149 ? 8.094 10.016 10.273 1 89.19 149 TYR B O 1
ATOM 4660 N N . ALA B 1 150 ? 9.883 9.734 9.008 1 86.44 150 ALA B N 1
ATOM 4661 C CA . ALA B 1 150 ? 10.297 8.539 9.742 1 86.44 150 ALA B CA 1
ATOM 4662 C C . ALA B 1 150 ? 10.602 8.875 11.203 1 86.44 150 ALA B C 1
ATOM 4664 O O . ALA B 1 150 ? 11.156 9.938 11.492 1 86.44 150 ALA B O 1
ATOM 4665 N N . ASP B 1 151 ? 10.242 7.883 12.016 1 89.06 151 ASP B N 1
ATOM 4666 C CA . ASP B 1 151 ? 10.562 8.039 13.438 1 89.06 151 ASP B CA 1
ATOM 4667 C C . ASP B 1 151 ? 12.078 8.102 13.648 1 89.06 151 ASP B C 1
ATOM 4669 O O . ASP B 1 151 ? 12.828 7.355 13.023 1 89.06 151 ASP B O 1
ATOM 4673 N N . PHE B 1 152 ? 12.523 8.992 14.484 1 88.44 152 PHE B N 1
ATOM 4674 C CA . PHE B 1 152 ? 13.945 9.062 14.812 1 88.44 152 PHE B CA 1
ATOM 4675 C C . PHE B 1 152 ? 14.148 9.109 16.312 1 88.44 152 PHE B C 1
ATOM 4677 O O . PHE B 1 152 ? 15.188 9.578 16.797 1 88.44 152 PHE B O 1
ATOM 4684 N N . THR B 1 153 ? 13.148 8.711 17.062 1 90.69 153 THR B N 1
ATOM 4685 C CA . THR B 1 153 ? 13.25 8.617 18.516 1 90.69 153 THR B CA 1
ATOM 4686 C C . THR B 1 153 ? 13.5 7.18 18.938 1 90.69 153 THR B C 1
ATOM 4688 O O . THR B 1 153 ? 13.836 6.922 20.109 1 90.69 153 THR B O 1
ATOM 4691 N N . GLY B 1 154 ? 13.266 6.242 18.031 1 82.94 154 GLY B N 1
ATOM 4692 C CA . GLY B 1 154 ? 13.508 4.844 18.344 1 82.94 154 GLY B CA 1
ATOM 4693 C C . GLY B 1 154 ? 12.297 4.145 18.938 1 82.94 154 GLY B C 1
ATOM 4694 O O . GLY B 1 154 ? 12.438 3.172 19.672 1 82.94 154 GLY B O 1
ATOM 4695 N N . TYR B 1 155 ? 11.141 4.605 18.625 1 87.69 155 TYR B N 1
ATOM 4696 C CA . TYR B 1 155 ? 9.922 3.936 19.078 1 87.69 155 TYR B CA 1
ATOM 4697 C C . TYR B 1 155 ? 9.875 2.498 18.562 1 87.69 155 TYR B C 1
ATOM 4699 O O . TYR B 1 155 ? 10.188 2.23 17.406 1 87.69 155 TYR B O 1
ATOM 4707 N N . VAL B 1 156 ? 9.539 1.531 19.453 1 81.5 156 VAL B N 1
ATOM 4708 C CA . VAL B 1 156 ? 9.383 0.122 19.109 1 81.5 156 VAL B CA 1
ATOM 4709 C C . VAL B 1 156 ? 8.031 -0.387 19.594 1 81.5 156 VAL B C 1
ATOM 4711 O O . VAL B 1 156 ? 7.727 -0.312 20.781 1 81.5 156 VAL B O 1
ATOM 4714 N N . PRO B 1 157 ? 7.234 -0.87 18.625 1 83.19 157 PRO B N 1
ATOM 4715 C CA . PRO B 1 157 ? 5.977 -1.47 19.078 1 83.19 157 PRO B CA 1
ATOM 4716 C C . PRO B 1 157 ? 6.195 -2.748 19.891 1 83.19 157 PRO B C 1
ATOM 4718 O O . PRO B 1 157 ? 7.285 -3.324 19.859 1 83.19 157 PRO B O 1
ATOM 4721 N N . ALA B 1 158 ? 5.176 -3.186 20.641 1 82.56 158 ALA B N 1
ATOM 4722 C CA . ALA B 1 158 ? 5.238 -4.453 21.375 1 82.56 158 ALA B CA 1
ATOM 4723 C C . ALA B 1 158 ? 5.348 -5.633 20.406 1 82.56 158 ALA B C 1
ATOM 4725 O O . ALA B 1 158 ? 4.836 -5.574 19.281 1 82.56 158 ALA B O 1
ATOM 4726 N N . PRO B 1 159 ? 6.047 -6.66 20.844 1 73.75 159 PRO B N 1
ATOM 4727 C CA . PRO B 1 159 ? 6.074 -7.871 20.031 1 73.75 159 PRO B CA 1
ATOM 4728 C C . PRO B 1 159 ? 4.676 -8.391 19.688 1 73.75 159 PRO B C 1
ATOM 4730 O O . PRO B 1 159 ? 3.775 -8.336 20.531 1 73.75 159 PRO B O 1
ATOM 4733 N N . HIS B 1 160 ? 4.473 -8.719 18.438 1 71.81 160 HIS B N 1
ATOM 4734 C CA . HIS B 1 160 ? 3.135 -9.117 18.016 1 71.81 160 HIS B CA 1
ATOM 4735 C C 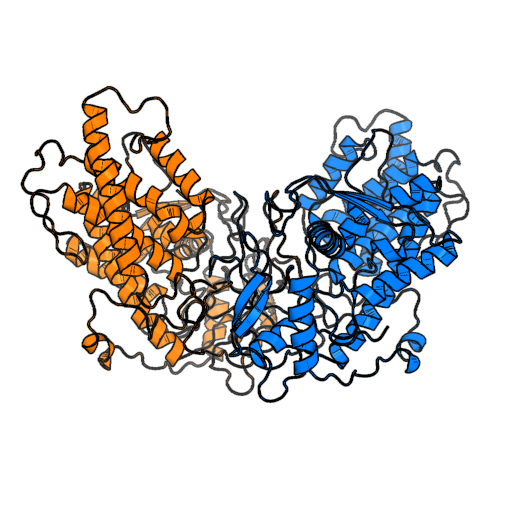. HIS B 1 160 ? 3.199 -10.188 16.922 1 71.81 160 HIS B C 1
ATOM 4737 O O . HIS B 1 160 ? 4.211 -10.32 16.234 1 71.81 160 HIS B O 1
ATOM 4743 N N . LYS B 1 161 ? 2.166 -10.93 16.922 1 69.38 161 LYS B N 1
ATOM 4744 C CA . LYS B 1 161 ? 2 -11.961 15.898 1 69.38 161 LYS B CA 1
ATOM 4745 C C . LYS B 1 161 ? 1.416 -11.367 14.617 1 69.38 161 LYS B C 1
ATOM 4747 O O . LYS B 1 161 ? 0.97 -10.219 14.602 1 69.38 161 LYS B O 1
ATOM 4752 N N . GLU B 1 162 ? 1.491 -12.133 13.562 1 64.38 162 GLU B N 1
ATOM 4753 C CA . GLU B 1 162 ? 1.109 -11.672 12.234 1 64.38 162 GLU B CA 1
ATOM 4754 C C . GLU B 1 162 ? -0.364 -11.273 12.188 1 64.38 162 GLU B C 1
ATOM 4756 O O . GLU B 1 162 ? -0.78 -10.516 11.312 1 64.38 162 GLU B O 1
ATOM 4761 N N . ASP B 1 163 ? -1.09 -11.664 13.109 1 66.5 163 ASP B N 1
ATOM 4762 C CA . ASP B 1 163 ? -2.514 -11.344 13.039 1 66.5 163 ASP B CA 1
ATOM 4763 C C . ASP B 1 163 ? -2.855 -10.148 13.922 1 66.5 163 ASP B C 1
ATOM 4765 O O . ASP B 1 163 ? -4.031 -9.844 14.133 1 66.5 163 ASP B O 1
ATOM 4769 N N . GLY B 1 164 ? -1.824 -9.438 14.383 1 72.25 164 GLY B N 1
ATOM 4770 C CA . GLY B 1 164 ? -2.062 -8.234 15.164 1 72.25 164 GLY B CA 1
ATOM 4771 C C . GLY B 1 164 ? -2.611 -8.516 16.547 1 72.25 164 GLY B C 1
ATOM 4772 O O . GLY B 1 164 ? -3.375 -7.723 17.094 1 72.25 164 GLY B O 1
ATOM 4773 N N . LEU B 1 165 ? -2.385 -9.688 17.016 1 80.81 165 LEU B N 1
ATOM 4774 C CA . LEU B 1 165 ? -2.818 -10.055 18.359 1 80.81 165 LEU B CA 1
ATOM 4775 C C . LEU B 1 165 ? -2.021 -9.297 19.422 1 80.81 165 LEU B C 1
ATOM 4777 O O . LEU B 1 165 ? -0.843 -8.992 19.219 1 80.81 165 LEU B O 1
ATOM 4781 N N . PRO B 1 166 ? -2.764 -8.984 20.484 1 79.44 166 PRO B N 1
ATOM 4782 C CA . PRO B 1 166 ? -1.998 -8.328 21.562 1 79.44 166 PRO B CA 1
ATOM 4783 C C . PRO B 1 166 ? -0.843 -9.188 22.062 1 79.44 166 PRO B C 1
ATOM 4785 O O . PRO B 1 166 ? -0.885 -10.422 21.953 1 79.44 166 PRO B O 1
ATOM 4788 N N . SER B 1 167 ? 0.111 -8.422 22.594 1 75.19 167 SER B N 1
ATOM 4789 C CA . SER B 1 167 ? 1.261 -9.102 23.188 1 75.19 167 SER B CA 1
ATOM 4790 C C . SER B 1 167 ? 0.833 -10.047 24.297 1 75.19 167 SER B C 1
ATOM 4792 O O . SER B 1 167 ? -0.056 -9.727 25.094 1 75.19 167 SER B O 1
ATOM 4794 N N . GLU B 1 168 ? 1.442 -11.234 24.328 1 76.06 168 GLU B N 1
ATOM 4795 C CA . GLU B 1 168 ? 1.148 -12.18 25.406 1 76.06 168 GLU B CA 1
ATOM 4796 C C . GLU B 1 168 ? 1.662 -11.68 26.75 1 76.06 168 GLU B C 1
ATOM 4798 O O . GLU B 1 168 ? 1.021 -11.883 27.781 1 76.06 168 GLU B O 1
ATOM 4803 N N . THR B 1 169 ? 2.766 -10.984 26.641 1 78.38 169 THR B N 1
ATOM 4804 C CA . THR B 1 169 ? 3.408 -10.547 27.875 1 78.38 169 THR B CA 1
ATOM 4805 C C . THR B 1 169 ? 2.816 -9.219 28.344 1 78.38 169 THR B C 1
ATOM 4807 O O . THR B 1 169 ? 2.738 -8.969 29.547 1 78.38 169 THR B O 1
ATOM 4810 N N . ASN B 1 170 ? 2.363 -8.359 27.469 1 82.5 170 ASN B N 1
ATOM 4811 C CA . ASN B 1 170 ? 1.757 -7.078 27.797 1 82.5 170 ASN B CA 1
ATOM 4812 C C . ASN B 1 170 ? 0.557 -6.773 26.906 1 82.5 170 ASN B C 1
ATOM 4814 O O . ASN B 1 170 ? 0.673 -6.023 25.938 1 82.5 170 ASN B O 1
ATOM 4818 N N . PRO B 1 171 ? -0.539 -7.223 27.328 1 86.12 171 PRO B N 1
ATOM 4819 C CA . PRO B 1 171 ? -1.715 -7.129 26.469 1 86.12 171 PRO B CA 1
ATOM 4820 C C . PRO B 1 171 ? -2.234 -5.699 26.328 1 86.12 171 PRO B C 1
ATOM 4822 O O . PRO B 1 171 ? -3.094 -5.43 25.484 1 86.12 171 PRO B O 1
ATOM 4825 N N . ARG B 1 172 ? -1.706 -4.805 27.109 1 88.81 172 ARG B N 1
ATOM 4826 C CA . ARG B 1 172 ? -2.225 -3.439 27.078 1 88.81 172 ARG B CA 1
ATOM 4827 C C . ARG B 1 172 ? -1.429 -2.566 26.109 1 88.81 172 ARG B C 1
ATOM 4829 O O . ARG B 1 172 ? -1.814 -1.43 25.844 1 88.81 172 ARG B O 1
ATOM 4836 N N . ARG B 1 173 ? -0.408 -3.098 25.609 1 90.88 173 ARG B N 1
ATOM 4837 C CA . ARG B 1 173 ? 0.452 -2.279 24.766 1 90.88 173 ARG B CA 1
ATOM 4838 C C . ARG B 1 173 ? 0.025 -2.369 23.297 1 90.88 173 ARG B C 1
ATOM 4840 O O . ARG B 1 173 ? -0.445 -3.416 22.859 1 90.88 173 ARG B O 1
ATOM 4847 N N . TRP B 1 174 ? 0.231 -1.296 22.625 1 92.06 174 TRP B N 1
ATOM 4848 C CA . TRP B 1 174 ? -0.136 -1.191 21.219 1 92.06 174 TRP B CA 1
ATOM 4849 C C . TRP B 1 174 ? 0.663 -2.178 20.375 1 92.06 174 TRP B C 1
ATOM 4851 O O . TRP B 1 174 ? 1.867 -2.346 20.578 1 92.06 174 TRP B O 1
ATOM 4861 N N . VAL B 1 175 ? -0.057 -2.84 19.469 1 88.38 175 VAL B N 1
ATOM 4862 C CA . VAL B 1 175 ? 0.549 -3.701 18.453 1 88.38 175 VAL B CA 1
ATOM 4863 C C . VAL B 1 175 ? 0.041 -3.307 17.078 1 88.38 175 VAL B C 1
ATOM 4865 O O . VAL B 1 175 ? -1.125 -2.938 16.922 1 88.38 175 VAL B O 1
ATOM 4868 N N . PRO B 1 176 ? 0.974 -3.393 16.062 1 85.38 176 PRO B N 1
ATOM 4869 C CA . PRO B 1 176 ? 0.528 -3.074 14.703 1 85.38 176 PRO B CA 1
ATOM 4870 C C . PRO B 1 176 ? -0.522 -4.055 14.18 1 85.38 176 PRO B C 1
ATOM 4872 O O . PRO B 1 176 ? -0.445 -5.254 14.461 1 85.38 176 PRO B O 1
ATOM 4875 N N . LEU B 1 177 ? -1.499 -3.48 13.492 1 83.38 177 LEU B N 1
ATOM 4876 C CA . LEU B 1 177 ? -2.504 -4.305 12.828 1 83.38 177 LEU B CA 1
ATOM 4877 C C . LEU B 1 177 ? -2.117 -4.574 11.375 1 83.38 177 LEU B C 1
ATOM 4879 O O . LEU B 1 177 ? -1.473 -3.742 10.734 1 83.38 177 LEU B O 1
ATOM 4883 N N . PRO B 1 178 ? -2.477 -5.75 10.961 1 77.25 178 PRO B N 1
ATOM 4884 C CA . PRO B 1 178 ? -2.258 -6 9.539 1 77.25 178 PRO B CA 1
ATOM 4885 C C . PRO B 1 178 ? -3.131 -5.117 8.648 1 77.25 178 PRO B C 1
ATOM 4887 O O . PRO B 1 178 ? -4.289 -4.859 8.969 1 77.25 178 PRO B O 1
ATOM 4890 N N . GLU B 1 179 ? -2.455 -4.656 7.66 1 73.75 179 GLU B N 1
ATOM 4891 C CA . GLU B 1 179 ? -3.191 -3.971 6.605 1 73.75 179 GLU B CA 1
ATOM 4892 C C . GLU B 1 179 ? -3.445 -4.895 5.418 1 73.75 179 GLU B C 1
ATOM 4894 O O . GLU B 1 179 ? -2.574 -5.68 5.039 1 73.75 179 GLU B O 1
ATOM 4899 N N . THR B 1 180 ? -4.703 -4.961 5.016 1 65.44 180 THR B N 1
ATOM 4900 C CA . THR B 1 180 ? -5.012 -5.859 3.91 1 65.44 180 THR B CA 1
ATOM 4901 C C . THR B 1 180 ? -5.832 -5.141 2.842 1 65.44 180 THR B C 1
ATOM 4903 O O . THR B 1 180 ? -6.621 -4.246 3.154 1 65.44 180 THR B O 1
ATOM 4906 N N . ASN B 1 181 ? -5.559 -5.602 1.583 1 61.22 181 ASN B N 1
ATOM 4907 C CA . ASN B 1 181 ? -6.391 -5.172 0.465 1 61.22 181 ASN B CA 1
ATOM 4908 C C . ASN B 1 181 ? -7.504 -6.176 0.176 1 61.22 181 ASN B C 1
ATOM 4910 O O . ASN B 1 181 ? -8.297 -5.98 -0.746 1 61.22 181 ASN B O 1
ATOM 4914 N N . GLY B 1 182 ? -7.59 -7.141 0.961 1 63.78 182 GLY B N 1
ATOM 4915 C CA . GLY B 1 182 ? -8.594 -8.172 0.782 1 63.78 182 GLY B CA 1
ATOM 4916 C C . GLY B 1 182 ? -8.227 -9.188 -0.29 1 63.78 182 GLY B C 1
ATOM 4917 O O . GLY B 1 182 ? -8.953 -10.156 -0.511 1 63.78 182 GLY B O 1
ATOM 4918 N N . LEU B 1 183 ? -7.066 -8.969 -0.963 1 65.06 183 LEU B N 1
ATOM 4919 C CA . LEU B 1 183 ? -6.695 -9.836 -2.076 1 65.06 183 LEU B CA 1
ATOM 4920 C C . LEU B 1 183 ? -5.383 -10.555 -1.792 1 65.06 183 LEU B C 1
ATOM 4922 O O . LEU B 1 183 ? -4.918 -11.352 -2.607 1 65.06 183 LEU B O 1
ATOM 4926 N N . GLY B 1 184 ? -4.887 -10.281 -0.637 1 63.09 184 GLY B N 1
ATOM 4927 C CA . GLY B 1 184 ? -3.646 -10.953 -0.284 1 63.09 184 GLY B CA 1
ATOM 4928 C C . GLY B 1 184 ? -2.41 -10.148 -0.639 1 63.09 184 GLY B C 1
ATOM 4929 O O . GLY B 1 184 ? -2.357 -8.938 -0.391 1 63.09 184 GLY B O 1
ATOM 4930 N N . TYR B 1 185 ? -1.37 -10.836 -1.096 1 60.72 185 TYR B N 1
ATOM 4931 C CA . TYR B 1 185 ? -0.067 -10.211 -1.288 1 60.72 185 TYR B CA 1
ATOM 4932 C C . TYR B 1 185 ? 0.062 -9.641 -2.695 1 60.72 185 TYR B C 1
ATOM 4934 O O . TYR B 1 185 ? 0.061 -10.383 -3.678 1 60.72 185 TYR B O 1
ATOM 4942 N N . PHE B 1 186 ? 0.097 -8.305 -2.801 1 60.22 186 PHE B N 1
ATOM 4943 C CA . PHE B 1 186 ? 0.267 -7.578 -4.055 1 60.22 186 PHE B CA 1
ATOM 4944 C C . PHE B 1 186 ? 1.516 -6.707 -4.012 1 60.22 186 PHE B C 1
ATOM 4946 O O . PHE B 1 186 ? 1.87 -6.176 -2.959 1 60.22 186 PHE B O 1
ATOM 4953 N N . ARG B 1 187 ? 2.363 -6.855 -5.105 1 55.38 187 ARG B N 1
ATOM 4954 C CA . ARG B 1 187 ? 3.52 -5.969 -5.207 1 55.38 187 ARG B CA 1
ATOM 4955 C C . ARG B 1 187 ? 3.086 -4.512 -5.301 1 55.38 187 ARG B C 1
ATOM 4957 O O . ARG B 1 187 ? 2.02 -4.207 -5.84 1 55.38 187 ARG B O 1
ATOM 4964 N N . ARG B 1 188 ? 3.727 -3.74 -4.598 1 46.56 188 ARG B N 1
ATOM 4965 C CA . ARG B 1 188 ? 3.494 -2.307 -4.75 1 46.56 188 ARG B CA 1
ATOM 4966 C C . ARG B 1 188 ? 3.58 -1.89 -6.215 1 46.56 188 ARG B C 1
ATOM 4968 O O . ARG B 1 188 ? 4.645 -1.975 -6.828 1 46.56 188 ARG B O 1
ATOM 4975 N N . VAL B 1 189 ? 2.957 -2.539 -7.137 1 37.41 189 VAL B N 1
ATOM 4976 C CA . VAL B 1 189 ? 3.199 -2.049 -8.484 1 37.41 189 VAL B CA 1
ATOM 4977 C C . VAL B 1 189 ? 2.721 -0.604 -8.609 1 37.41 189 VAL B C 1
ATOM 4979 O O . VAL B 1 189 ? 1.701 -0.23 -8.023 1 37.41 189 VAL B O 1
ATOM 4982 N N . HIS B 1 190 ? 3.76 0.259 -8.766 1 32.62 190 HIS B N 1
ATOM 4983 C CA . HIS B 1 190 ? 3.32 1.478 -9.438 1 32.62 190 HIS B CA 1
ATOM 4984 C C . HIS B 1 190 ? 2.197 1.186 -10.43 1 32.62 190 HIS B C 1
ATOM 4986 O O . HIS B 1 190 ? 2.451 0.983 -11.617 1 32.62 190 HIS B O 1
ATOM 4992 N N . ILE B 1 191 ? 1.666 0.181 -10.383 1 30.34 191 ILE B N 1
ATOM 4993 C CA . ILE B 1 191 ? 0.751 -0.031 -11.5 1 30.34 191 ILE B CA 1
ATOM 4994 C C . ILE B 1 191 ? -0.033 1.251 -11.773 1 30.34 191 ILE B C 1
ATOM 4996 O O . ILE B 1 191 ? -0.704 1.778 -10.883 1 30.34 191 ILE B O 1
ATOM 5000 N N . TYR B 1 192 ? 0.385 1.998 -12.711 1 29 192 TYR B N 1
ATOM 5001 C CA . TYR B 1 192 ? -0.302 3.084 -13.406 1 29 192 TYR B CA 1
ATOM 5002 C C . TYR B 1 192 ? -1.812 2.879 -13.375 1 29 192 TYR B C 1
ATOM 5004 O O . TYR B 1 192 ? -2.574 3.848 -13.305 1 29 192 TYR B O 1
ATOM 5012 N N . THR B 1 193 ? -2.236 1.854 -14.117 1 30.69 193 THR B N 1
ATOM 5013 C CA . THR B 1 193 ? -3.553 2.092 -14.703 1 30.69 193 THR B CA 1
ATOM 5014 C C . THR B 1 193 ? -4.633 2.094 -13.625 1 30.69 193 THR B C 1
ATOM 5016 O O . THR B 1 193 ? -5.41 3.045 -13.516 1 30.69 193 THR B O 1
ATOM 5019 N N . GLY B 1 194 ? -5.449 0.903 -13.469 1 30.41 194 GLY B N 1
ATOM 5020 C CA . GLY B 1 194 ? -6.75 1.028 -12.836 1 30.41 194 GLY B CA 1
ATOM 5021 C C . GLY B 1 194 ? -6.676 1.036 -11.32 1 30.41 194 GLY B C 1
ATOM 5022 O O . GLY B 1 194 ? -5.598 0.86 -10.742 1 30.41 194 GLY B O 1
ATOM 5023 N N . PRO B 1 195 ? -7.68 1.256 -10.547 1 32.31 195 PRO B N 1
ATOM 5024 C CA . PRO B 1 195 ? -7.961 1.578 -9.141 1 32.31 195 PRO B CA 1
ATOM 5025 C C . PRO B 1 195 ? -7.129 0.75 -8.172 1 32.31 195 PRO B C 1
ATOM 5027 O O . PRO B 1 195 ? -7.008 1.109 -6.996 1 32.31 195 PRO B O 1
ATOM 5030 N N . HIS B 1 196 ? -7.027 -0.52 -8.242 1 34 196 HIS B N 1
ATOM 5031 C CA . HIS B 1 196 ? -7.02 -1.317 -7.023 1 34 196 HIS B CA 1
ATOM 5032 C C . HIS B 1 196 ? -5.594 -1.584 -6.547 1 34 196 HIS B C 1
ATOM 5034 O O . HIS B 1 196 ? -5.363 -2.492 -5.746 1 34 196 HIS B O 1
ATOM 5040 N N . THR B 1 197 ? -4.559 -0.954 -6.957 1 37.22 197 THR B N 1
ATOM 5041 C CA . THR B 1 197 ? -3.398 -1.76 -6.59 1 37.22 197 THR B CA 1
ATOM 5042 C C . THR B 1 197 ? -3.088 -1.618 -5.102 1 37.22 197 THR B C 1
ATOM 5044 O O . THR B 1 197 ? -2.756 -0.527 -4.633 1 37.22 197 THR B O 1
ATOM 5047 N N . THR B 1 198 ? -3.938 -1.932 -4.211 1 42.66 198 THR B N 1
ATOM 5048 C CA . THR B 1 198 ? -3.566 -1.952 -2.803 1 42.66 198 THR B CA 1
ATOM 5049 C C . THR B 1 198 ? -2.34 -2.832 -2.578 1 42.66 198 THR B C 1
ATOM 5051 O O . THR B 1 198 ? -2.102 -3.777 -3.332 1 42.66 198 THR B O 1
ATOM 5054 N N . ALA B 1 199 ? -1.338 -2.281 -1.906 1 47.06 199 ALA B N 1
ATOM 5055 C CA . ALA B 1 199 ? -0.113 -2.799 -1.302 1 47.06 199 ALA B CA 1
ATOM 5056 C C . ALA B 1 199 ? -0.332 -4.199 -0.734 1 47.06 199 ALA B C 1
ATOM 5058 O O . ALA B 1 199 ? -1.469 -4.602 -0.475 1 47.06 199 ALA B O 1
ATOM 5059 N N . SER B 1 200 ? 0.815 -4.973 -0.774 1 54.84 200 SER B N 1
ATOM 5060 C CA . SER B 1 200 ? 1.087 -6.238 -0.1 1 54.84 200 SER B CA 1
ATOM 5061 C C . SER B 1 200 ? 0.617 -6.203 1.351 1 54.84 200 SER B C 1
ATOM 5063 O O . SER B 1 200 ? 0.41 -5.129 1.916 1 54.84 200 SER B O 1
ATOM 5065 N N . ALA B 1 201 ? 0.091 -7.289 1.776 1 60.31 201 ALA B N 1
ATOM 5066 C CA . ALA B 1 201 ? -0.102 -7.461 3.215 1 60.31 201 ALA B CA 1
ATOM 5067 C C . ALA B 1 201 ? 1.065 -6.871 3.998 1 60.31 201 ALA B C 1
ATOM 5069 O O . ALA B 1 201 ? 2.229 -7.105 3.666 1 60.31 201 ALA B O 1
ATOM 5070 N N . CYS B 1 202 ? 0.788 -5.797 4.707 1 70.56 202 CYS B N 1
ATOM 5071 C CA . CYS B 1 202 ? 1.792 -5.121 5.523 1 70.56 202 CYS B CA 1
ATOM 5072 C C . CYS B 1 202 ? 1.258 -4.832 6.918 1 70.56 202 CYS B C 1
ATOM 5074 O O . CYS B 1 202 ? 0.057 -4.957 7.168 1 70.56 202 CYS B O 1
ATOM 5076 N N . PHE B 1 203 ? 2.219 -4.668 7.777 1 74.94 203 PHE B N 1
ATOM 5077 C CA . PHE B 1 203 ? 1.832 -4.25 9.117 1 74.94 203 PHE B CA 1
ATOM 5078 C C . PHE B 1 203 ? 1.976 -2.74 9.273 1 74.94 203 PHE B C 1
ATOM 5080 O O . PHE B 1 203 ? 2.914 -2.141 8.75 1 74.94 203 PHE B O 1
ATOM 5087 N N . GLN B 1 204 ? 1.078 -2.248 10.055 1 78.44 204 GLN B N 1
ATOM 5088 C CA . GLN B 1 204 ? 1.088 -0.822 10.367 1 78.44 204 GLN B CA 1
ATOM 5089 C C . GLN B 1 204 ? 2.375 -0.426 11.086 1 78.44 204 GLN B C 1
ATOM 5091 O O . GLN B 1 204 ? 3.018 -1.261 11.727 1 78.44 204 GLN B O 1
ATOM 5096 N N . THR B 1 205 ? 2.756 0.789 10.859 1 81.44 205 THR B N 1
ATOM 5097 C CA . THR B 1 205 ? 3.734 1.459 11.703 1 81.44 205 THR B CA 1
ATOM 5098 C C . THR B 1 205 ? 3.1 2.639 12.438 1 81.44 205 THR B C 1
ATOM 5100 O O . THR B 1 205 ? 2.238 3.328 11.883 1 81.44 205 THR B O 1
ATOM 5103 N N . HIS B 1 206 ? 3.566 2.738 13.672 1 89.12 206 HIS B N 1
ATOM 5104 C CA . HIS B 1 206 ? 3.041 3.893 14.391 1 89.12 206 HIS B CA 1
ATOM 5105 C C . HIS B 1 206 ? 3.312 5.188 13.633 1 89.12 206 HIS B C 1
ATOM 5107 O O . HIS B 1 206 ? 4.469 5.566 13.445 1 89.12 206 HIS B O 1
ATOM 5113 N N . VAL B 1 207 ? 2.307 5.875 13.258 1 89.75 207 VAL B N 1
ATOM 5114 C CA . VAL B 1 207 ? 2.467 7.078 12.445 1 89.75 207 VAL B CA 1
ATOM 5115 C C . VAL B 1 207 ? 3.1 8.188 13.289 1 89.75 207 VAL B C 1
ATOM 5117 O O . VAL B 1 207 ? 2.559 8.57 14.328 1 89.75 207 VAL B O 1
ATOM 5120 N N . THR B 1 208 ? 4.23 8.617 12.961 1 92 208 THR B N 1
ATOM 5121 C CA . THR B 1 208 ? 5.008 9.75 13.469 1 92 208 THR B CA 1
ATOM 5122 C C . THR B 1 208 ? 5.082 9.711 14.992 1 92 208 THR B C 1
ATOM 5124 O O . THR B 1 208 ? 4.801 10.711 15.656 1 92 208 THR B O 1
ATOM 5127 N N . PRO B 1 209 ? 5.52 8.664 15.523 1 93.94 209 PRO B N 1
ATOM 5128 C CA . PRO B 1 209 ? 5.566 8.617 16.984 1 93.94 209 PRO B CA 1
ATOM 5129 C C . PRO B 1 209 ? 6.512 9.664 17.578 1 93.94 209 PRO B C 1
ATOM 5131 O O . PRO B 1 209 ? 6.434 9.969 18.766 1 93.94 209 PRO B O 1
ATOM 5134 N N . HIS B 1 210 ? 7.328 10.305 16.844 1 95.38 210 HIS B N 1
ATOM 5135 C CA . HIS B 1 210 ? 8.359 11.219 17.328 1 95.38 210 HIS B CA 1
ATOM 5136 C C . HIS B 1 210 ? 7.793 12.617 17.562 1 95.38 210 HIS B C 1
ATOM 5138 O O . HIS B 1 210 ? 8.391 13.422 18.281 1 95.38 210 HIS B O 1
ATOM 5144 N N . ILE B 1 211 ? 6.699 12.992 17 1 96.75 211 ILE B N 1
ATOM 5145 C CA . ILE B 1 211 ? 6.312 14.398 16.953 1 96.75 211 ILE B CA 1
ATOM 5146 C C . ILE B 1 211 ? 5.934 14.883 18.344 1 96.75 211 ILE B C 1
ATOM 5148 O O . ILE B 1 211 ? 6.086 16.062 18.656 1 96.75 211 ILE B O 1
ATOM 5152 N N . GLY B 1 212 ? 5.473 14.008 19.203 1 95.56 212 GLY B N 1
ATOM 5153 C CA . GLY B 1 212 ? 5.145 14.406 20.562 1 95.56 212 GLY B CA 1
ATOM 5154 C C . GLY B 1 212 ? 6.352 14.867 21.359 1 95.56 212 GLY B C 1
ATOM 5155 O O . GLY B 1 212 ? 6.207 15.547 22.375 1 95.56 212 GLY B O 1
ATOM 5156 N N . PHE B 1 213 ? 7.523 14.625 20.844 1 95.56 213 PHE B N 1
ATOM 5157 C CA . PHE B 1 213 ? 8.742 14.875 21.609 1 95.56 213 PHE B CA 1
ATOM 5158 C C . PHE B 1 213 ? 9.656 15.844 20.875 1 95.56 213 PHE B C 1
ATOM 5160 O O . PHE B 1 213 ? 10.547 16.438 21.469 1 95.56 213 PHE B O 1
ATOM 5167 N N . LYS B 1 214 ? 9.445 15.938 19.594 1 96.5 214 LYS B N 1
ATOM 5168 C CA . LYS B 1 214 ? 10.445 16.656 18.812 1 96.5 214 LYS B CA 1
ATOM 5169 C C . LYS B 1 214 ? 9.812 17.797 18.016 1 96.5 214 LYS B C 1
ATOM 5171 O O . LYS B 1 214 ? 10.492 18.75 17.656 1 96.5 214 LYS B O 1
ATOM 5176 N N . ALA B 1 215 ? 8.516 17.703 17.719 1 97.06 215 ALA B N 1
ATOM 5177 C CA . ALA B 1 215 ? 7.891 18.688 16.844 1 97.06 215 ALA B CA 1
ATOM 5178 C C . ALA B 1 215 ? 7.715 20.016 17.547 1 97.06 215 ALA B C 1
ATOM 5180 O O . ALA B 1 215 ? 7.449 20.062 18.75 1 97.06 215 ALA B O 1
ATOM 5181 N N . ARG B 1 216 ? 7.785 21.031 16.812 1 95.25 216 ARG B N 1
ATOM 5182 C CA . ARG B 1 216 ? 7.59 22.391 17.297 1 95.25 216 ARG B CA 1
ATOM 5183 C C . ARG B 1 216 ? 6.117 22.672 17.562 1 95.25 216 ARG B C 1
ATOM 5185 O O . ARG B 1 216 ? 5.254 22.266 16.781 1 95.25 216 ARG B O 1
ATOM 5192 N N . THR B 1 217 ? 5.84 23.344 18.688 1 94.88 217 THR B N 1
ATOM 5193 C CA . THR B 1 217 ? 4.531 23.922 18.938 1 94.88 217 THR B CA 1
ATOM 5194 C C . THR B 1 217 ? 4.555 25.422 18.688 1 94.88 217 THR B C 1
ATOM 5196 O O . THR B 1 217 ? 5.625 26.047 18.656 1 94.88 217 THR B O 1
ATOM 5199 N N . TYR B 1 218 ? 3.424 25.953 18.469 1 94.44 218 TYR B N 1
ATOM 5200 C CA . TYR B 1 218 ? 3.359 27.359 18.078 1 94.44 218 TYR B CA 1
ATOM 5201 C C . TYR B 1 218 ? 2.697 28.188 19.172 1 94.44 218 TYR B C 1
ATOM 5203 O O . TYR B 1 218 ? 3.066 29.359 19.375 1 94.44 218 TYR B O 1
ATOM 5211 N N . LEU B 1 219 ? 1.717 27.641 19.828 1 91.69 219 LEU B N 1
ATOM 5212 C CA . LEU B 1 219 ? 1.002 28.359 20.875 1 91.69 219 LEU B CA 1
ATOM 5213 C C . LEU B 1 219 ? 1.481 27.938 22.25 1 91.69 219 LEU B C 1
ATOM 5215 O O . LEU B 1 219 ? 1.443 28.719 23.203 1 91.69 219 LEU B O 1
ATOM 5219 N N . LEU B 1 220 ? 1.93 26.734 22.328 1 92.25 220 LEU B N 1
ATOM 5220 C CA . LEU B 1 220 ? 2.398 26.203 23.594 1 92.25 220 LEU B CA 1
ATOM 5221 C C . LEU B 1 220 ? 3.91 26.344 23.734 1 92.25 220 LEU B C 1
ATOM 5223 O O . LEU B 1 220 ? 4.656 25.969 22.828 1 92.25 220 LEU B O 1
ATOM 5227 N N . SER B 1 221 ? 4.301 26.844 24.891 1 91.25 221 SER B N 1
ATOM 5228 C CA . SER B 1 221 ? 5.727 26.938 25.203 1 91.25 221 SER B CA 1
ATOM 5229 C C . SER B 1 221 ? 6.27 25.609 25.719 1 91.25 221 SER B C 1
ATOM 5231 O O . SER B 1 221 ? 5.508 24.672 25.984 1 91.25 221 SER B O 1
ATOM 5233 N N . GLU B 1 222 ? 7.598 25.547 25.797 1 89 222 GLU B N 1
ATOM 5234 C CA . GLU B 1 222 ? 8.234 24.375 26.375 1 89 222 GLU B CA 1
ATOM 5235 C C . GLU B 1 222 ? 7.75 24.141 27.812 1 89 222 GLU B C 1
ATOM 5237 O O . GLU B 1 222 ? 7.586 22.984 28.234 1 89 222 GLU B O 1
ATOM 5242 N N . ASP B 1 223 ? 7.551 25.25 28.484 1 89.56 223 ASP B N 1
ATOM 5243 C CA . ASP B 1 223 ? 7.051 25.156 29.844 1 89.56 223 ASP B CA 1
ATOM 5244 C C . ASP B 1 223 ? 5.629 24.609 29.875 1 89.56 223 ASP B C 1
ATOM 5246 O O . ASP B 1 223 ? 5.277 23.812 30.75 1 89.56 223 ASP B O 1
ATOM 5250 N N . ASP B 1 224 ? 4.832 25 28.906 1 89.12 224 ASP B N 1
ATOM 5251 C CA . ASP B 1 224 ? 3.477 24.469 28.812 1 89.12 224 ASP B CA 1
ATOM 5252 C C . ASP B 1 224 ? 3.496 22.969 28.562 1 89.12 224 ASP B C 1
ATOM 5254 O O . ASP B 1 224 ? 2.686 22.234 29.141 1 89.12 224 ASP B O 1
ATOM 5258 N N . LEU B 1 225 ? 4.414 22.562 27.766 1 87.69 225 LEU B N 1
ATOM 5259 C CA . LEU B 1 225 ? 4.508 21.156 27.391 1 87.69 225 LEU B CA 1
ATOM 5260 C C . LEU B 1 225 ? 4.973 20.312 28.578 1 87.69 225 LEU B C 1
ATOM 5262 O O . LEU B 1 225 ? 4.648 19.125 28.672 1 87.69 225 LEU B O 1
ATOM 5266 N N . ARG B 1 226 ? 5.723 20.906 29.484 1 86.75 226 ARG B N 1
ATOM 5267 C CA . ARG B 1 226 ? 6.234 20.203 30.641 1 86.75 226 ARG B CA 1
ATOM 5268 C C . ARG B 1 226 ? 5.234 20.234 31.797 1 86.75 226 ARG B C 1
ATOM 5270 O O . ARG B 1 226 ? 5.434 19.578 32.812 1 86.75 226 ARG B O 1
ATOM 5277 N N . ASP B 1 227 ? 4.234 21.016 31.594 1 85.12 227 ASP B N 1
ATOM 5278 C CA . ASP B 1 227 ? 3.203 21.094 32.625 1 85.12 227 ASP B CA 1
ATOM 5279 C C . ASP B 1 227 ? 2.543 19.734 32.875 1 85.12 227 ASP B C 1
ATOM 5281 O O . ASP B 1 227 ? 1.91 19.188 31.969 1 85.12 227 ASP B O 1
ATOM 5285 N N . PRO B 1 228 ? 2.682 19.188 34.094 1 81.38 228 PRO B N 1
ATOM 5286 C CA . PRO B 1 228 ? 2.152 17.859 34.375 1 81.38 228 PRO B CA 1
ATOM 5287 C C . PRO B 1 228 ? 0.636 17.781 34.219 1 81.38 228 PRO B C 1
ATOM 5289 O O . PRO B 1 228 ? 0.089 16.688 34.031 1 81.38 228 PRO B O 1
ATOM 5292 N N . THR B 1 229 ? -0.019 18.922 34.281 1 75.06 229 THR B N 1
ATOM 5293 C CA . THR B 1 229 ? -1.471 18.922 34.156 1 75.06 229 THR B CA 1
ATOM 5294 C C . THR B 1 229 ? -1.874 18.516 32.719 1 75.06 229 THR B C 1
ATOM 5296 O O . THR B 1 229 ? -3.039 18.203 32.469 1 75.06 229 THR B O 1
ATOM 5299 N N . ARG B 1 230 ? -0.962 18.484 31.844 1 77.62 230 ARG B N 1
ATOM 5300 C CA . ARG B 1 230 ? -1.238 18.125 30.469 1 77.62 230 ARG B CA 1
ATOM 5301 C C . ARG B 1 230 ? -0.926 16.656 30.203 1 77.62 230 ARG B C 1
ATOM 5303 O O . ARG B 1 230 ? -1.062 16.172 29.078 1 77.62 230 ARG B O 1
ATOM 5310 N N . GLU B 1 231 ? -0.52 15.992 31.234 1 80.38 231 GLU B N 1
ATOM 5311 C CA . GLU B 1 231 ? -0.338 14.547 31.141 1 80.38 231 GLU B CA 1
ATOM 5312 C C . GLU B 1 231 ? -1.659 13.812 31.344 1 80.38 231 GLU B C 1
ATOM 5314 O O . GLU B 1 231 ? -2.523 14.273 32.094 1 80.38 231 GLU B O 1
ATOM 5319 N N . THR B 1 232 ? -1.82 12.797 30.484 1 79.25 232 THR B N 1
ATOM 5320 C CA . THR B 1 232 ? -3.047 12.016 30.609 1 79.25 232 THR B CA 1
ATOM 5321 C C . THR B 1 232 ? -2.879 10.906 31.656 1 79.25 232 THR B C 1
ATOM 5323 O O . THR B 1 232 ? -1.781 10.375 31.828 1 79.25 232 THR B O 1
ATOM 5326 N N . THR B 1 233 ? -3.916 10.727 32.375 1 76.44 233 THR B N 1
ATOM 5327 C CA . THR B 1 233 ? -3.947 9.578 33.281 1 76.44 233 THR B CA 1
ATOM 5328 C C . THR B 1 233 ? -4.328 8.312 32.5 1 76.44 233 THR B C 1
ATOM 5330 O O . THR B 1 233 ? -5.258 8.32 31.703 1 76.44 233 THR B O 1
ATOM 5333 N N . THR B 1 234 ? -3.49 7.305 32.781 1 76.06 234 THR B N 1
ATOM 5334 C CA . THR B 1 234 ? -3.783 6.027 32.125 1 76.06 234 THR B CA 1
ATOM 5335 C C . THR B 1 234 ? -5.117 5.469 32.594 1 76.06 234 THR B C 1
ATOM 5337 O O . THR B 1 234 ? -5.305 5.254 33.812 1 76.06 234 THR B O 1
ATOM 5340 N N . PRO B 1 235 ? -5.98 5.336 31.641 1 76.81 235 PRO B N 1
ATOM 5341 C CA . PRO B 1 235 ? -7.262 4.77 32.062 1 76.81 235 PRO B CA 1
ATOM 5342 C C . PRO B 1 235 ? -7.137 3.318 32.531 1 76.81 235 PRO B C 1
ATOM 5344 O O . PRO B 1 235 ? -6.297 2.572 32.031 1 76.81 235 PRO B O 1
ATOM 5347 N N . GLU B 1 236 ? -7.855 3.014 33.656 1 78.5 236 GLU B N 1
ATOM 5348 C CA . GLU B 1 236 ? -7.957 1.62 34.094 1 78.5 236 GLU B CA 1
ATOM 5349 C C . GLU B 1 236 ? -9.07 0.894 33.344 1 78.5 236 GLU B C 1
ATOM 5351 O O . GLU B 1 236 ? -10.25 1.034 33.688 1 78.5 236 GLU B O 1
ATOM 5356 N N . TYR B 1 237 ? -8.695 0.228 32.25 1 79.12 237 TYR B N 1
ATOM 5357 C CA . TYR B 1 237 ? -9.672 -0.422 31.375 1 79.12 237 TYR B CA 1
ATOM 5358 C C . TYR B 1 237 ? -9.852 -1.886 31.766 1 79.12 237 TYR B C 1
ATOM 5360 O O . TYR B 1 237 ? -8.883 -2.568 32.094 1 79.12 237 TYR B O 1
ATOM 5368 N N . ASP B 1 238 ? -11.195 -2.238 31.906 1 88.12 238 ASP B N 1
ATOM 5369 C CA . ASP B 1 238 ? -11.484 -3.652 31.672 1 88.12 238 ASP B CA 1
ATOM 5370 C C . ASP B 1 238 ? -11.539 -3.973 30.188 1 88.12 238 ASP B C 1
ATOM 5372 O O . ASP B 1 238 ? -12.578 -3.809 29.547 1 88.12 238 ASP B O 1
ATOM 5376 N N . LEU B 1 239 ? -10.406 -4.457 29.719 1 88.56 239 LEU B N 1
ATOM 5377 C CA . LEU B 1 239 ? -10.234 -4.613 28.281 1 88.56 239 LEU B CA 1
ATOM 5378 C C . LEU B 1 239 ? -11.328 -5.496 27.688 1 88.56 239 LEU B C 1
ATOM 5380 O O . LEU B 1 239 ? -11.852 -5.207 26.609 1 88.56 239 LEU B O 1
ATOM 5384 N N . ARG B 1 240 ? -11.672 -6.492 28.406 1 90.81 240 ARG B N 1
ATOM 5385 C CA . ARG B 1 240 ? -12.672 -7.418 27.891 1 90.81 240 ARG B CA 1
ATOM 5386 C C . ARG B 1 240 ? -14.047 -6.754 27.812 1 90.81 240 ARG B C 1
ATOM 5388 O O . ARG B 1 240 ? -14.742 -6.871 26.797 1 90.81 240 ARG B O 1
ATOM 5395 N N . ALA B 1 241 ? -14.398 -6.102 28.828 1 91.5 241 ALA B N 1
ATOM 5396 C CA . ALA B 1 241 ? -15.688 -5.414 28.875 1 91.5 241 ALA B CA 1
ATOM 5397 C C . ALA B 1 241 ? -15.75 -4.324 27.797 1 91.5 241 ALA B C 1
ATOM 5399 O O . ALA B 1 241 ? -16.781 -4.152 27.156 1 91.5 241 ALA B O 1
ATOM 5400 N N . GLU B 1 242 ? -14.688 -3.625 27.672 1 89.31 242 GLU B N 1
ATOM 5401 C CA . GLU B 1 242 ? -14.641 -2.557 26.688 1 89.31 242 GLU B CA 1
ATOM 5402 C C . GLU B 1 242 ? -14.734 -3.113 25.266 1 89.31 242 GLU B C 1
ATOM 5404 O O . GLU B 1 242 ? -15.398 -2.531 24.406 1 89.31 242 GLU B O 1
ATOM 5409 N N . ALA B 1 243 ? -14.039 -4.188 25.094 1 90.94 243 ALA B N 1
ATOM 5410 C CA . ALA B 1 243 ? -14.078 -4.82 23.766 1 90.94 243 ALA B CA 1
ATOM 5411 C C . ALA B 1 243 ? -15.492 -5.273 23.422 1 90.94 243 ALA B C 1
ATOM 5413 O O . ALA B 1 243 ? -15.961 -5.066 22.297 1 90.94 243 ALA B O 1
ATOM 5414 N N . ARG B 1 244 ? -16.156 -5.82 24.359 1 92.88 244 ARG B N 1
ATOM 5415 C CA . ARG B 1 244 ? -17.547 -6.254 24.141 1 92.88 244 ARG B CA 1
ATOM 5416 C C . ARG B 1 244 ? -18.438 -5.066 23.828 1 92.88 244 ARG B C 1
ATOM 5418 O O . ARG B 1 244 ? -19.328 -5.16 22.969 1 92.88 244 ARG B O 1
ATOM 5425 N N . ASP B 1 245 ? -18.219 -4.039 24.547 1 90.94 245 ASP B N 1
ATOM 5426 C CA . ASP B 1 245 ? -19 -2.826 24.312 1 90.94 245 ASP B CA 1
ATOM 5427 C C . ASP B 1 245 ? -18.797 -2.307 22.891 1 90.94 245 ASP B C 1
ATOM 5429 O O . ASP B 1 245 ? -19.766 -1.892 22.234 1 90.94 245 ASP B O 1
ATOM 5433 N N . VAL B 1 246 ? -17.609 -2.316 22.406 1 90.19 246 VAL B N 1
ATOM 5434 C CA . VAL B 1 246 ? -17.312 -1.838 21.062 1 90.19 246 VAL B CA 1
ATOM 5435 C C . VAL B 1 246 ? -18.016 -2.711 20.031 1 90.19 246 VAL B C 1
ATOM 5437 O O . VAL B 1 246 ? -18.609 -2.199 19.078 1 90.19 246 VAL B O 1
ATOM 5440 N N . VAL B 1 247 ? -17.922 -3.98 20.203 1 92.75 247 VAL B N 1
ATOM 5441 C CA . VAL B 1 247 ? -18.562 -4.91 19.297 1 92.75 247 VAL B CA 1
ATOM 5442 C C . VAL B 1 247 ? -20.078 -4.664 19.281 1 92.75 247 VAL B C 1
ATOM 5444 O O . VAL B 1 247 ? -20.688 -4.578 18.219 1 92.75 247 VAL B O 1
ATOM 5447 N N . GLU B 1 248 ? -20.625 -4.512 20.453 1 92 248 GLU B N 1
ATOM 5448 C CA . GLU B 1 248 ? -22.062 -4.297 20.594 1 92 248 GLU B CA 1
ATOM 5449 C C . GLU B 1 248 ? -22.5 -2.977 19.969 1 92 248 GLU B C 1
ATOM 5451 O O . GLU B 1 248 ? -23.5 -2.922 19.25 1 92 248 GLU B O 1
ATOM 5456 N N . ARG B 1 249 ? -21.797 -2.016 20.141 1 88.06 249 ARG B N 1
ATOM 5457 C CA . ARG B 1 249 ? -22.156 -0.7 19.609 1 88.06 249 ARG B CA 1
ATOM 5458 C C . ARG B 1 249 ? -22.031 -0.665 18.094 1 88.06 249 ARG B C 1
ATOM 5460 O O . ARG B 1 249 ? -22.828 -0.017 17.406 1 88.06 249 ARG B O 1
ATOM 5467 N N . THR B 1 250 ? -21.031 -1.272 17.594 1 88.31 250 THR B N 1
ATOM 5468 C CA . THR B 1 250 ? -20.875 -1.323 16.156 1 88.31 250 THR B CA 1
ATOM 5469 C C . THR B 1 250 ? -22.031 -2.062 15.5 1 88.31 250 THR B C 1
ATOM 5471 O O . THR B 1 250 ? -22.484 -1.699 14.406 1 88.31 250 THR B O 1
ATOM 5474 N N . ARG B 1 251 ? -22.453 -2.984 16.172 1 88.94 251 ARG B N 1
ATOM 5475 C CA . ARG B 1 251 ? -23.562 -3.797 15.695 1 88.94 251 ARG B CA 1
ATOM 5476 C C . ARG B 1 251 ? -24.875 -3.014 15.727 1 88.94 251 ARG B C 1
ATOM 5478 O O . ARG B 1 251 ? -25.641 -3.045 14.773 1 88.94 251 ARG B O 1
ATOM 5485 N N . THR B 1 252 ? -25.062 -2.287 16.766 1 86.88 252 THR B N 1
ATOM 5486 C CA . THR B 1 252 ? -26.391 -1.745 17.047 1 86.88 252 THR B CA 1
ATOM 5487 C C . THR B 1 252 ? -26.531 -0.325 16.5 1 86.88 252 THR B C 1
ATOM 5489 O O . THR B 1 252 ? -27.625 0.133 16.203 1 86.88 252 THR B O 1
ATOM 5492 N N . SER B 1 253 ? -25.484 0.29 16.266 1 81.5 253 SER B N 1
ATOM 5493 C CA . SER B 1 253 ? -25.594 1.719 15.992 1 81.5 253 SER B CA 1
ATOM 5494 C C . SER B 1 253 ? -25.344 2.023 14.523 1 81.5 253 SER B C 1
ATOM 5496 O O . SER B 1 253 ? -25.656 3.109 14.039 1 81.5 253 SER B O 1
ATOM 5498 N N . LEU B 1 254 ? -24.828 1.162 13.75 1 86.19 254 LEU B N 1
ATOM 5499 C CA . LEU B 1 254 ? -24.391 1.455 12.391 1 86.19 254 LEU B CA 1
ATOM 5500 C C . LEU B 1 254 ? -25.562 1.413 11.414 1 86.19 254 LEU B C 1
ATOM 5502 O O . LEU B 1 254 ? -25.672 0.49 10.602 1 86.19 254 LEU B O 1
ATOM 5506 N N . ASN B 1 255 ? -26.375 2.414 11.539 1 87.56 255 ASN B N 1
ATOM 5507 C CA . ASN B 1 255 ? -27.328 2.617 10.469 1 87.56 255 ASN B CA 1
ATOM 5508 C C . ASN B 1 255 ? -26.75 3.461 9.336 1 87.56 255 ASN B C 1
ATOM 5510 O O . ASN B 1 255 ? -25.594 3.883 9.414 1 87.56 255 ASN B O 1
ATOM 5514 N N . ASP B 1 256 ? -27.5 3.727 8.352 1 89.25 256 ASP B N 1
ATOM 5515 C CA . ASP B 1 256 ? -26.984 4.402 7.164 1 89.25 256 ASP B CA 1
ATOM 5516 C C . ASP B 1 256 ? -26.422 5.777 7.516 1 89.25 256 ASP B C 1
ATOM 5518 O O . ASP B 1 256 ? -25.328 6.148 7.066 1 89.25 256 ASP B O 1
ATOM 5522 N N . THR B 1 257 ? -27.156 6.516 8.281 1 87.81 257 THR B N 1
ATOM 5523 C CA . THR B 1 257 ? -26.719 7.852 8.672 1 87.81 257 THR B CA 1
ATOM 5524 C C . THR B 1 257 ? -25.422 7.781 9.477 1 87.81 257 THR B C 1
ATOM 5526 O O . THR B 1 257 ? -24.469 8.523 9.211 1 87.81 257 THR B O 1
ATOM 5529 N N . GLU B 1 258 ? -25.391 6.871 10.336 1 86.31 258 GLU B N 1
ATOM 5530 C CA . GLU B 1 258 ? -24.219 6.734 11.195 1 86.31 258 GLU B CA 1
ATOM 5531 C C . GLU B 1 258 ? -23 6.285 10.391 1 86.31 258 GLU B C 1
ATOM 5533 O O . GLU B 1 258 ? -21.891 6.777 10.602 1 86.31 258 GLU B O 1
ATOM 5538 N N . LYS B 1 259 ? -23.219 5.375 9.539 1 86.94 259 LYS B N 1
ATOM 5539 C CA . LYS B 1 259 ? -22.125 4.914 8.68 1 86.94 259 LYS B CA 1
ATOM 5540 C C . LYS B 1 259 ? -21.531 6.07 7.887 1 86.94 259 LYS B C 1
ATOM 5542 O O . LYS B 1 259 ? -20.312 6.223 7.832 1 86.94 259 LYS B O 1
ATOM 5547 N N . MET B 1 260 ? -22.391 6.875 7.324 1 84.75 260 MET B N 1
ATOM 5548 C CA . MET B 1 260 ? -21.922 8 6.52 1 84.75 260 MET B CA 1
ATOM 5549 C C . MET B 1 260 ? -21.203 9.031 7.383 1 84.75 260 MET B C 1
ATOM 5551 O O . MET B 1 260 ? -20.219 9.625 6.957 1 84.75 260 MET B O 1
ATOM 5555 N N . LEU B 1 261 ? -21.656 9.219 8.578 1 80.31 261 LEU B N 1
ATOM 5556 C CA . LEU B 1 261 ? -21.031 10.18 9.477 1 80.31 261 LEU B CA 1
ATOM 5557 C C . LEU B 1 261 ? -19.656 9.688 9.922 1 80.31 261 LEU B C 1
ATOM 5559 O O . LEU B 1 261 ? -18.734 10.492 10.102 1 80.31 261 LEU B O 1
ATOM 5563 N N . VAL B 1 262 ? -19.531 8.391 10.117 1 81.25 262 VAL B N 1
ATOM 5564 C CA . VAL B 1 262 ? -18.234 7.801 10.477 1 81.25 262 VAL B CA 1
ATOM 5565 C C . VAL B 1 262 ? -17.234 8.055 9.352 1 81.25 262 VAL B C 1
ATOM 5567 O O . VAL B 1 262 ? -16.078 8.422 9.617 1 81.25 262 VAL B O 1
ATOM 5570 N N . GLU B 1 263 ? -17.672 7.891 8.148 1 78.06 263 GLU B N 1
ATOM 5571 C CA . GLU B 1 263 ? -16.797 8.117 7.012 1 78.06 263 GLU B CA 1
ATOM 5572 C C . GLU B 1 263 ? -16.422 9.594 6.879 1 78.06 263 GLU B C 1
ATOM 5574 O O . GLU B 1 263 ? -15.289 9.93 6.551 1 78.06 263 GLU B O 1
ATOM 5579 N N . LEU B 1 264 ? -17.422 10.367 7.137 1 74.69 264 LEU B N 1
ATOM 5580 C CA . LEU B 1 264 ? -17.172 11.805 7.094 1 74.69 264 LEU B CA 1
ATOM 5581 C C . LEU B 1 264 ? -16.141 12.219 8.141 1 74.69 264 LEU B C 1
ATOM 5583 O O . LEU B 1 264 ? -15.25 13.023 7.863 1 74.69 264 LEU B O 1
ATOM 5587 N N . ALA B 1 265 ? -16.25 11.648 9.273 1 72.25 265 ALA B N 1
ATOM 5588 C CA . ALA B 1 265 ? -15.398 12.023 10.398 1 72.25 265 ALA B CA 1
ATOM 5589 C C . ALA B 1 265 ? -13.984 11.469 10.227 1 72.25 265 ALA B C 1
ATOM 5591 O O . ALA B 1 265 ? -13.039 11.953 10.852 1 72.25 265 ALA B O 1
ATOM 5592 N N . ASP B 1 266 ? -13.875 10.398 9.477 1 71.25 266 ASP B N 1
ATOM 5593 C CA . ASP B 1 266 ? -12.562 9.789 9.25 1 71.25 266 ASP B CA 1
ATOM 5594 C C . ASP B 1 266 ? -11.664 10.719 8.438 1 71.25 266 ASP B C 1
ATOM 5596 O O . ASP B 1 266 ? -10.438 10.688 8.586 1 71.25 266 ASP B O 1
ATOM 5600 N N . ASN B 1 267 ? -12.273 11.32 7.566 1 59.78 267 ASN B N 1
ATOM 5601 C CA . ASN B 1 267 ? -11.523 12.312 6.801 1 59.78 267 ASN B CA 1
ATOM 5602 C C . ASN B 1 267 ? -11.586 13.688 7.449 1 59.78 267 ASN B C 1
ATOM 5604 O O . ASN B 1 267 ? -12.445 14.508 7.102 1 59.78 267 ASN B O 1
ATOM 5608 N N . LYS B 1 268 ? -10.789 13.883 8.391 1 57.53 268 LYS B N 1
ATOM 5609 C CA . LYS B 1 268 ? -10.844 15.109 9.188 1 57.53 268 LYS B CA 1
ATOM 5610 C C . LYS B 1 268 ? -10.742 16.344 8.305 1 57.53 268 LYS B C 1
ATOM 5612 O O . LYS B 1 268 ? -11.266 17.406 8.656 1 57.53 268 LYS B O 1
ATOM 5617 N N . PHE B 1 269 ? -10.023 16.016 7.129 1 50.88 269 PHE B N 1
ATOM 5618 C CA . PHE B 1 269 ? -9.867 17.156 6.242 1 50.88 269 PHE B CA 1
ATOM 5619 C C . PHE B 1 269 ? -11.086 17.328 5.348 1 50.88 269 PHE B C 1
ATOM 5621 O O . PHE B 1 269 ? -11.445 18.438 4.977 1 50.88 269 PHE B O 1
ATOM 5628 N N . ALA B 1 270 ? -11.492 16.047 4.953 1 45.56 270 ALA B N 1
ATOM 5629 C CA . ALA B 1 270 ? -12.75 16.172 4.211 1 45.56 270 ALA B CA 1
ATOM 5630 C C . ALA B 1 270 ? -13.773 16.969 5.012 1 45.56 270 ALA B C 1
ATOM 5632 O O . ALA B 1 270 ? -14.539 17.75 4.441 1 45.56 270 ALA B O 1
ATOM 5633 N N . LEU B 1 271 ? -13.766 16.547 6.23 1 44.38 271 LEU B N 1
ATOM 5634 C CA . LEU B 1 271 ? -14.641 17.328 7.098 1 44.38 271 LEU B CA 1
ATOM 5635 C C . LEU B 1 271 ? -14.258 18.797 7.09 1 44.38 271 LEU B C 1
ATOM 5637 O O . LEU B 1 271 ? -15.133 19.672 7.074 1 44.38 271 LEU B O 1
ATOM 5641 N N . SER B 1 272 ? -12.922 18.766 7.117 1 42.53 272 SER B N 1
ATOM 5642 C CA . SER B 1 272 ? -12.484 20.172 7.098 1 42.53 272 SER B CA 1
ATOM 5643 C C . SER B 1 272 ? -12.617 20.766 5.703 1 42.53 272 SER B C 1
ATOM 5645 O O . SER B 1 272 ? -13 21.922 5.555 1 42.53 272 SER B O 1
ATOM 5647 N N . GLN B 1 273 ? -12.188 19.688 4.559 1 40.59 273 GLN B N 1
ATOM 5648 C CA . GLN B 1 273 ? -12.164 20.109 3.162 1 40.59 273 GLN B CA 1
ATOM 5649 C C . GLN B 1 273 ? -13.531 19.938 2.51 1 40.59 273 GLN B C 1
ATOM 5651 O O . GLN B 1 273 ? -13.805 20.547 1.471 1 40.59 273 GLN B O 1
ATOM 5656 N N . ALA B 1 274 ? -14.086 18.453 2.549 1 35.41 274 ALA B N 1
ATOM 5657 C CA . ALA B 1 274 ? -15.414 18.391 1.949 1 35.41 274 ALA B CA 1
ATOM 5658 C C . ALA B 1 274 ? -16.016 19.781 1.784 1 35.41 274 ALA B C 1
ATOM 5660 O O . ALA B 1 274 ? -16.859 20 0.906 1 35.41 274 ALA B O 1
ATOM 5661 N N . ARG B 1 275 ? -15.461 20.531 2.486 1 35.94 275 ARG B N 1
ATOM 5662 C CA . ARG B 1 275 ? -15.922 21.906 2.432 1 35.94 275 ARG B CA 1
ATOM 5663 C C . ARG B 1 275 ? -15.281 22.656 1.269 1 35.94 275 ARG B C 1
ATOM 5665 O O . ARG B 1 275 ? -15.656 23.781 0.964 1 35.94 275 ARG B O 1
ATOM 5672 N N . PHE B 1 276 ? -14.117 22.031 0.805 1 33 276 PHE B N 1
ATOM 5673 C CA . PHE B 1 276 ? -13.477 22.734 -0.297 1 33 276 PHE B CA 1
ATOM 5674 C C . PHE B 1 276 ? -14.117 22.359 -1.627 1 33 276 PHE B C 1
ATOM 5676 O O . PHE B 1 276 ? -14.133 23.172 -2.561 1 33 276 PHE B O 1
ATOM 5683 N N . ASP B 1 277 ? -14.352 21.125 -1.896 1 32.38 277 ASP B N 1
ATOM 5684 C CA . ASP B 1 277 ? -14.672 20.719 -3.264 1 32.38 277 ASP B CA 1
ATOM 5685 C C . ASP B 1 277 ? -15.93 21.406 -3.768 1 32.38 277 ASP B C 1
ATOM 5687 O O . ASP B 1 277 ? -16.141 21.516 -4.977 1 32.38 277 ASP B O 1
ATOM 5691 N N . SER B 1 278 ? -17.109 21.109 -3.154 1 30.53 278 SER B N 1
ATOM 5692 C CA . SER B 1 278 ? -18.25 21.172 -4.066 1 30.53 278 SER B CA 1
ATOM 5693 C C . SER B 1 278 ? -18.25 22.484 -4.84 1 30.53 278 SER B C 1
ATOM 5695 O O . SER B 1 278 ? -18.406 22.5 -6.066 1 30.53 278 SER B O 1
ATOM 5697 N N . HIS B 1 279 ? -19.141 23.516 -4.367 1 29.34 279 HIS B N 1
ATOM 5698 C CA . HIS B 1 279 ? -19.703 24.578 -5.203 1 29.34 279 HIS B CA 1
ATOM 5699 C C . HIS B 1 279 ? -18.625 25.578 -5.617 1 29.34 279 HIS B C 1
ATOM 5701 O O . HIS B 1 279 ? -18.344 26.531 -4.891 1 29.34 279 HIS B O 1
ATOM 5707 N N . TRP B 1 280 ? -17.625 25.125 -6.344 1 29.28 280 TRP B N 1
ATOM 5708 C CA . TRP B 1 280 ? -16.828 26.156 -7.008 1 29.28 280 TRP B CA 1
ATOM 5709 C C . TRP B 1 280 ? -17.719 27.094 -7.824 1 29.28 280 TRP B C 1
ATOM 5711 O O . TRP B 1 280 ? -18.156 26.734 -8.93 1 29.28 280 TRP B O 1
ATOM 5721 N N . SER B 1 281 ? -18.766 27.609 -7.441 1 29.69 281 SER B N 1
ATOM 5722 C CA . SER B 1 281 ? -19.172 28.719 -8.289 1 29.69 281 SER B CA 1
ATOM 5723 C C . SER B 1 281 ? -17.969 29.609 -8.648 1 29.69 281 SER B C 1
ATOM 5725 O O . SER B 1 281 ? -17 29.688 -7.891 1 29.69 281 SER B O 1
ATOM 5727 N N . PRO B 1 282 ? -17.859 30.016 -9.969 1 30.56 282 PRO B N 1
ATOM 5728 C CA . PRO B 1 282 ? -16.844 30.969 -10.414 1 30.56 282 PRO B CA 1
ATOM 5729 C C . PRO B 1 282 ? -16.422 31.922 -9.305 1 30.56 282 PRO B C 1
ATOM 5731 O O . PRO B 1 282 ? -15.242 32.312 -9.242 1 30.56 282 PRO B O 1
ATOM 5734 N N . TYR B 1 283 ? -17.312 32.781 -8.922 1 28.75 283 TYR B N 1
ATOM 5735 C CA . TYR B 1 283 ? -17.047 33.75 -7.863 1 28.75 283 TYR B CA 1
ATOM 5736 C C . TYR B 1 283 ? -16.672 33.062 -6.562 1 28.75 283 TYR B C 1
ATOM 5738 O O . TYR B 1 283 ? -16.359 33.719 -5.57 1 28.75 283 TYR B O 1
ATOM 5746 N N . ASP B 1 284 ? -17.188 31.828 -6.297 1 35.72 284 ASP B N 1
ATOM 5747 C CA . ASP B 1 284 ? -16.953 31.203 -5 1 35.72 284 ASP B CA 1
ATOM 5748 C C . ASP B 1 284 ? -15.531 30.656 -4.906 1 35.72 284 ASP B C 1
ATOM 5750 O O . ASP B 1 284 ? -15.172 29.703 -5.605 1 35.72 284 ASP B O 1
ATOM 5754 N N . ARG B 1 285 ? -14.5 31.406 -4.988 1 33.12 285 ARG B N 1
ATOM 5755 C CA . ARG B 1 285 ? -13.07 31.703 -4.965 1 33.12 285 ARG B CA 1
ATOM 5756 C C . ARG B 1 285 ? -12.305 30.672 -4.16 1 33.12 285 ARG B C 1
ATOM 5758 O O . ARG B 1 285 ? -12.898 29.906 -3.395 1 33.12 285 ARG B O 1
ATOM 5765 N N . VAL B 1 286 ? -10.953 30.625 -4.496 1 34 286 VAL B N 1
ATOM 5766 C CA . VAL B 1 286 ? -9.953 29.859 -3.762 1 34 286 VAL B CA 1
ATOM 5767 C C . VAL B 1 286 ? -10.336 29.781 -2.285 1 34 286 VAL B C 1
ATOM 5769 O O . VAL B 1 286 ? -9.984 30.672 -1.504 1 34 286 VAL B O 1
ATOM 5772 N N . ARG B 1 287 ? -11.602 29.562 -2.061 1 37.41 287 ARG B N 1
ATOM 5773 C CA . ARG B 1 287 ? -11.805 29.609 -0.615 1 37.41 287 ARG B CA 1
ATOM 5774 C C . ARG B 1 287 ? -10.914 28.594 0.087 1 37.41 287 ARG B C 1
ATOM 5776 O O . ARG B 1 287 ? -11.07 27.375 -0.102 1 37.41 287 ARG B O 1
ATOM 5783 N N . VAL B 1 288 ? -9.672 28.969 0.076 1 38.84 288 VAL B N 1
ATOM 5784 C CA . VAL B 1 288 ? -8.664 28.375 0.95 1 38.84 288 VAL B CA 1
ATOM 5785 C C . VAL B 1 288 ? -9.32 27.891 2.244 1 38.84 288 VAL B C 1
ATOM 5787 O O . VAL B 1 288 ? -8.727 27.109 2.992 1 38.84 288 VAL B O 1
ATOM 5790 N N . VAL B 1 289 ? -10.539 28.641 2.568 1 41 289 VAL B N 1
ATOM 5791 C CA . VAL B 1 289 ? -11.016 28.531 3.943 1 41 289 VAL B CA 1
ATOM 5792 C C . VAL B 1 289 ? -12.289 27.688 3.977 1 41 289 VAL B C 1
ATOM 5794 O O . VAL B 1 289 ? -12.992 27.562 2.969 1 41 289 VAL B O 1
ATOM 5797 N N . ASN B 1 290 ? -12.453 26.953 5.082 1 46.5 290 ASN B N 1
ATOM 5798 C CA . ASN B 1 290 ? -13.719 26.359 5.504 1 46.5 290 ASN B CA 1
ATOM 5799 C C . ASN B 1 290 ? -14.906 27.203 5.051 1 46.5 290 ASN B C 1
ATOM 5801 O O . ASN B 1 290 ? -15.219 28.219 5.66 1 46.5 290 ASN B O 1
ATOM 5805 N N . ALA B 1 291 ? -15.32 27 3.822 1 49.44 291 ALA B N 1
ATOM 5806 C CA . ALA B 1 291 ? -16.203 27.812 2.992 1 49.44 291 ALA B CA 1
ATOM 5807 C C . ALA B 1 291 ? -17.578 27.953 3.635 1 49.44 291 ALA B C 1
ATOM 5809 O O . ALA B 1 291 ? -18.109 29.062 3.729 1 49.44 291 ALA B O 1
ATOM 5810 N N . PRO B 1 292 ? -17.953 26.859 4.285 1 51.22 292 PRO B N 1
ATOM 5811 C CA . PRO B 1 292 ? -19.344 27.094 4.684 1 51.22 292 PRO B CA 1
ATOM 5812 C C . PRO B 1 292 ? -19.453 28.031 5.883 1 51.22 292 PRO B C 1
ATOM 5814 O O . PRO B 1 292 ? -20.359 28.891 5.922 1 51.22 292 PRO B O 1
ATOM 5817 N N . PHE B 1 293 ? -18.453 27.812 6.727 1 56.88 293 PHE B N 1
ATOM 5818 C CA . PHE B 1 293 ? -18.484 28.656 7.922 1 56.88 293 PHE B CA 1
ATOM 5819 C C . PHE B 1 293 ? -18.219 30.109 7.574 1 56.88 293 PHE B C 1
ATOM 5821 O O . PHE B 1 293 ? -18.875 31.016 8.086 1 56.88 293 PHE B O 1
ATOM 5828 N N . ALA B 1 294 ? -17.312 30.219 6.676 1 60.22 294 ALA B N 1
ATOM 5829 C CA . ALA B 1 294 ? -16.953 31.594 6.285 1 60.22 294 ALA B CA 1
ATOM 5830 C C . ALA B 1 294 ? -18.094 32.25 5.523 1 60.22 294 ALA B C 1
ATOM 5832 O O . ALA B 1 294 ? -18.375 33.438 5.727 1 60.22 294 ALA B O 1
ATOM 5833 N N . TYR B 1 295 ? -18.656 31.469 4.758 1 57.72 295 TYR B N 1
ATOM 5834 C CA . TYR B 1 295 ? -19.75 32 3.951 1 57.72 295 TYR B CA 1
ATOM 5835 C C . TYR B 1 295 ? -20.938 32.406 4.824 1 57.72 295 TYR B C 1
ATOM 5837 O O . TYR B 1 295 ? -21.484 33.5 4.68 1 57.72 295 TYR B O 1
ATOM 5845 N N . ARG B 1 296 ? -21.188 31.547 5.555 1 58.03 296 ARG B N 1
ATOM 5846 C CA . ARG B 1 296 ? -22.359 31.797 6.391 1 58.03 296 ARG B CA 1
ATOM 5847 C C . ARG B 1 296 ? -22.156 33.031 7.277 1 58.03 296 ARG B C 1
ATOM 5849 O O . ARG B 1 296 ? -23.094 33.781 7.523 1 58.03 296 ARG B O 1
ATOM 5856 N N . ASN B 1 297 ? -20.984 33.156 7.613 1 61.78 297 ASN B N 1
ATOM 5857 C CA . ASN B 1 297 ? -20.703 34.281 8.508 1 61.78 297 ASN B CA 1
ATOM 5858 C C . ASN B 1 297 ? -20.344 35.531 7.734 1 61.78 297 ASN B C 1
ATOM 5860 O O . ASN B 1 297 ? -20.109 36.594 8.336 1 61.78 297 ASN B O 1
ATOM 5864 N N . GLY B 1 298 ? -20.344 35.344 6.453 1 67.25 298 GLY B N 1
ATOM 5865 C CA . GLY B 1 298 ? -20.016 36.5 5.645 1 67.25 298 GLY B CA 1
ATOM 5866 C C . GLY B 1 298 ? -18.578 36.938 5.801 1 67.25 298 GLY B C 1
ATOM 5867 O O . GLY B 1 298 ? -18.281 38.156 5.82 1 67.25 298 GLY B O 1
ATOM 5868 N N . TRP B 1 299 ? -17.75 36.031 6.105 1 75.44 299 TRP B N 1
ATOM 5869 C CA . TRP B 1 299 ? -16.344 36.406 6.348 1 75.44 299 TRP B CA 1
ATOM 5870 C C . TRP B 1 299 ? -15.656 36.812 5.051 1 75.44 299 TRP B C 1
ATOM 5872 O O . TRP B 1 299 ? -15.914 36.219 3.992 1 75.44 299 TRP B O 1
ATOM 5882 N N . THR B 1 300 ? -14.867 37.844 5.258 1 78.81 300 THR B N 1
ATOM 5883 C CA . THR B 1 300 ? -13.961 38.188 4.176 1 78.81 300 THR B CA 1
ATOM 5884 C C . THR B 1 300 ? -12.875 37.125 4.008 1 78.81 300 THR B C 1
ATOM 5886 O O . THR B 1 300 ? -12.742 36.219 4.84 1 78.81 300 THR B O 1
ATOM 5889 N N . LEU B 1 301 ? -12.117 37.156 2.957 1 80.44 301 LEU B N 1
ATOM 5890 C CA . LEU B 1 301 ? -10.977 36.281 2.75 1 80.44 301 LEU B CA 1
ATOM 5891 C C . LEU B 1 301 ? -10.016 36.344 3.932 1 80.44 301 LEU B C 1
ATOM 5893 O O . LEU B 1 301 ? -9.508 35.312 4.383 1 80.44 301 LEU B O 1
ATOM 5897 N N . VAL B 1 302 ? -9.82 37.594 4.395 1 85.5 302 VAL B N 1
ATOM 5898 C CA . VAL B 1 302 ? -8.883 37.844 5.488 1 85.5 302 VAL B CA 1
ATOM 5899 C C . VAL B 1 302 ? -9.367 37.094 6.742 1 85.5 302 VAL B C 1
ATOM 5901 O O . VAL B 1 302 ? -8.602 36.375 7.379 1 85.5 302 VAL B O 1
ATOM 5904 N N . GLU B 1 303 ? -10.617 37.281 7.055 1 82.19 303 GLU B N 1
ATOM 5905 C CA . GLU B 1 303 ? -11.188 36.688 8.25 1 82.19 303 GLU B CA 1
ATOM 5906 C C . GLU B 1 303 ? -11.203 35.156 8.133 1 82.19 303 GLU B C 1
ATOM 5908 O O . GLU B 1 303 ? -10.953 34.469 9.117 1 82.19 303 GLU B O 1
ATOM 5913 N N . GLY B 1 304 ? -11.492 34.656 6.969 1 81.38 304 GLY B N 1
ATOM 5914 C CA . GLY B 1 304 ? -11.508 33.219 6.742 1 81.38 304 GLY B CA 1
ATOM 5915 C C . GLY B 1 304 ? -10.133 32.562 6.898 1 81.38 304 GLY B C 1
ATOM 5916 O O . GLY B 1 304 ? -9.992 31.547 7.57 1 81.38 304 GLY B O 1
ATOM 5917 N N . VAL B 1 305 ? -9.148 33.156 6.301 1 84.56 305 VAL B N 1
ATOM 5918 C CA . VAL B 1 305 ? -7.789 32.656 6.375 1 84.56 305 VAL B CA 1
ATOM 5919 C C . VAL B 1 305 ? -7.289 32.719 7.816 1 84.56 305 VAL B C 1
ATOM 5921 O O . VAL B 1 305 ? -6.617 31.781 8.289 1 84.56 305 VAL B O 1
ATOM 5924 N N . PHE B 1 306 ? -7.664 33.781 8.484 1 86.44 306 PHE B N 1
ATOM 5925 C CA . PHE B 1 306 ? -7.25 33.938 9.875 1 86.44 306 PHE B CA 1
ATOM 5926 C C . PHE B 1 306 ? -7.855 32.812 10.734 1 86.44 306 PHE B C 1
ATOM 5928 O O . PHE B 1 306 ? -7.16 32.219 11.555 1 86.44 306 PHE B O 1
ATOM 5935 N N . PHE B 1 307 ? -9.086 32.594 10.625 1 81.94 307 PHE B N 1
ATOM 5936 C CA . PHE B 1 307 ? -9.766 31.578 11.406 1 81.94 307 PHE B CA 1
ATOM 5937 C C . PHE B 1 307 ? -9.141 30.203 11.172 1 81.94 307 PHE B C 1
ATOM 5939 O O . PHE B 1 307 ? -8.898 29.469 12.117 1 81.94 307 PHE B O 1
ATOM 5946 N N . GLU B 1 308 ? -8.898 29.875 9.906 1 83.44 308 GLU B N 1
ATOM 5947 C CA . GLU B 1 308 ? -8.32 28.578 9.57 1 83.44 308 GLU B CA 1
ATOM 5948 C C . GLU B 1 308 ? -6.91 28.438 10.133 1 83.44 308 GLU B C 1
ATOM 5950 O O . GLU B 1 308 ? -6.539 27.375 10.633 1 83.44 308 GLU B O 1
ATOM 5955 N N . LEU B 1 309 ? -6.207 29.484 10.016 1 87.56 309 LEU B N 1
ATOM 5956 C CA . LEU B 1 309 ? -4.852 29.453 10.547 1 87.56 309 LEU B CA 1
ATOM 5957 C C . LEU B 1 309 ? -4.867 29.281 12.062 1 87.56 309 LEU B C 1
ATOM 5959 O O . LEU B 1 309 ? -4.125 28.453 12.602 1 87.56 309 LEU B O 1
ATOM 5963 N N . ALA B 1 310 ? -5.699 30.094 12.664 1 87.06 310 ALA B N 1
ATOM 5964 C CA . ALA B 1 310 ? -5.801 30 14.117 1 87.06 310 ALA B CA 1
ATOM 5965 C C . ALA B 1 310 ? -6.234 28.609 14.562 1 87.06 310 ALA B C 1
ATOM 5967 O O . ALA B 1 310 ? -5.66 28.031 15.492 1 87.06 310 ALA B O 1
ATOM 5968 N N . SER B 1 311 ? -7.195 28.094 13.914 1 84.06 311 SER B N 1
ATOM 5969 C CA . SER B 1 311 ? -7.707 26.766 14.234 1 84.06 311 SER B CA 1
ATOM 5970 C C . SER B 1 311 ? -6.641 25.688 14.023 1 84.06 311 SER B C 1
ATOM 5972 O O . SER B 1 311 ? -6.395 24.875 14.906 1 84.06 311 SER B O 1
ATOM 5974 N N . ASN B 1 312 ? -5.996 25.75 12.906 1 87.62 312 ASN B N 1
ATOM 5975 C CA . ASN B 1 312 ? -5.031 24.703 12.578 1 87.62 312 ASN B CA 1
ATOM 5976 C C . ASN B 1 312 ? -3.768 24.828 13.422 1 87.62 312 ASN B C 1
ATOM 5978 O O . ASN B 1 312 ? -3.117 23.812 13.719 1 87.62 312 ASN B O 1
ATOM 5982 N N . THR B 1 313 ? -3.453 26.031 13.797 1 91.56 313 THR B N 1
ATOM 5983 C CA . THR B 1 313 ? -2.32 26.203 14.703 1 91.56 313 THR B CA 1
ATOM 5984 C C . THR B 1 313 ? -2.594 25.516 16.031 1 91.56 313 THR B C 1
ATOM 5986 O O . THR B 1 313 ? -1.733 24.812 16.562 1 91.56 313 THR B O 1
ATOM 5989 N N . GLY B 1 314 ? -3.768 25.766 16.516 1 90.44 314 GLY B N 1
ATOM 5990 C CA . GLY B 1 314 ? -4.164 25.062 17.734 1 90.44 314 GLY B CA 1
ATOM 5991 C C . GLY B 1 314 ? -4.211 23.562 17.562 1 90.44 314 GLY B C 1
ATOM 5992 O O . GLY B 1 314 ? -3.822 22.812 18.469 1 90.44 314 GLY B O 1
ATOM 5993 N N . ILE B 1 315 ? -4.672 23.109 16.438 1 89.06 315 ILE B N 1
ATOM 5994 C CA . ILE B 1 315 ? -4.789 21.688 16.125 1 89.06 315 ILE B CA 1
ATOM 5995 C C . ILE B 1 315 ? -3.402 21.062 16.109 1 89.06 315 ILE B C 1
ATOM 5997 O O . ILE B 1 315 ? -3.207 19.953 16.641 1 89.06 315 ILE B O 1
ATOM 6001 N N . VAL B 1 316 ? -2.41 21.703 15.516 1 92.88 316 VAL B N 1
ATOM 6002 C CA . VAL B 1 316 ? -1.052 21.172 15.477 1 92.88 316 VAL B CA 1
ATOM 6003 C C . VAL B 1 316 ? -0.523 20.984 16.891 1 92.88 316 VAL B C 1
ATOM 6005 O O . VAL B 1 316 ? 0.027 19.938 17.234 1 92.88 316 VAL B O 1
ATOM 6008 N N . ASP B 1 317 ? -0.744 22 17.719 1 93.81 317 ASP B N 1
ATOM 6009 C CA . ASP B 1 317 ? -0.271 21.906 19.109 1 93.81 317 ASP B CA 1
ATOM 6010 C C . ASP B 1 317 ? -0.97 20.766 19.859 1 93.81 317 ASP B C 1
ATOM 6012 O O . ASP B 1 317 ? -0.328 20.016 20.578 1 93.81 317 ASP B O 1
ATOM 6016 N N . ALA B 1 318 ? -2.285 20.703 19.672 1 90.5 318 ALA B N 1
ATOM 6017 C CA . ALA B 1 318 ? -3.047 19.625 20.312 1 90.5 318 ALA B CA 1
ATOM 6018 C C . ALA B 1 318 ? -2.568 18.25 19.828 1 90.5 318 ALA B C 1
ATOM 6020 O O . ALA B 1 318 ? -2.506 17.312 20.625 1 90.5 318 ALA B O 1
ATOM 6021 N N . LEU B 1 319 ? -2.279 18.172 18.609 1 92.25 319 LEU B N 1
ATOM 6022 C CA . LEU B 1 319 ? -1.779 16.922 18.031 1 92.25 319 LEU B CA 1
ATOM 6023 C C . LEU B 1 319 ? -0.446 16.531 18.656 1 92.25 319 LEU B C 1
ATOM 6025 O O . LEU B 1 319 ? -0.246 15.375 19.016 1 92.25 319 LEU B O 1
ATOM 6029 N N . VAL B 1 320 ? 0.443 17.469 18.766 1 94.69 320 VAL B N 1
ATOM 6030 C CA . VAL B 1 320 ? 1.761 17.219 19.344 1 94.69 320 VAL B CA 1
ATOM 6031 C C . VAL B 1 320 ? 1.613 16.672 20.766 1 94.69 320 VAL B C 1
ATOM 6033 O O . VAL B 1 320 ? 2.207 15.656 21.109 1 94.69 320 VAL B O 1
ATOM 6036 N N . VAL B 1 321 ? 0.789 17.297 21.562 1 93.44 321 VAL B N 1
ATOM 6037 C CA . VAL B 1 321 ? 0.586 16.875 22.953 1 93.44 321 VAL B CA 1
ATOM 6038 C C . VAL B 1 321 ? -0.083 15.5 22.984 1 93.44 321 VAL B C 1
ATOM 6040 O O . VAL B 1 321 ? 0.314 14.633 23.766 1 93.44 321 VAL B O 1
ATOM 6043 N N . SER B 1 322 ? -1.085 15.359 22.172 1 92.62 322 SER B N 1
ATOM 6044 C CA . SER B 1 322 ? -1.792 14.086 22.141 1 92.62 322 SER B CA 1
ATOM 6045 C C . SER B 1 322 ? -0.863 12.953 21.719 1 92.62 322 SER B C 1
ATOM 6047 O O . SER B 1 322 ? -0.937 11.852 22.281 1 92.62 322 SER B O 1
ATOM 6049 N N . TRP B 1 323 ? -0.026 13.203 20.766 1 95.12 323 TRP B N 1
ATOM 6050 C CA . TRP B 1 323 ? 0.874 12.164 20.281 1 95.12 323 TRP B CA 1
ATOM 6051 C C . TRP B 1 323 ? 1.919 11.805 21.328 1 95.12 323 TRP B C 1
ATOM 6053 O O . TRP B 1 323 ? 2.318 10.641 21.438 1 95.12 323 TRP B O 1
ATOM 6063 N N . ARG B 1 324 ? 2.373 12.797 22.078 1 94.31 324 ARG B N 1
ATOM 6064 C CA . ARG B 1 324 ? 3.264 12.523 23.203 1 94.31 324 ARG B CA 1
ATOM 6065 C C . ARG B 1 324 ? 2.615 11.555 24.188 1 94.31 324 ARG B C 1
ATOM 6067 O O . ARG B 1 324 ? 3.215 10.539 24.547 1 94.31 324 ARG B O 1
ATOM 6074 N N . GLU B 1 325 ? 1.437 11.883 24.5 1 93.12 325 GLU B N 1
ATOM 6075 C CA . GLU B 1 325 ? 0.726 11.078 25.484 1 93.12 325 GLU B CA 1
ATOM 6076 C C . GLU B 1 325 ? 0.387 9.695 24.922 1 93.12 325 GLU B C 1
ATOM 6078 O O . GLU B 1 325 ? 0.371 8.711 25.656 1 93.12 325 GLU B O 1
ATOM 6083 N N . LYS B 1 326 ? 0.122 9.57 23.672 1 93.75 326 LYS B N 1
ATOM 6084 C CA . LYS B 1 326 ? -0.15 8.281 23.031 1 93.75 326 LYS B CA 1
ATOM 6085 C C . LYS B 1 326 ? 1.062 7.359 23.125 1 93.75 326 LYS B C 1
ATOM 6087 O O . LYS B 1 326 ? 0.919 6.168 23.406 1 93.75 326 LYS B O 1
ATOM 6092 N N . VAL B 1 327 ? 2.203 7.91 22.844 1 93.94 327 VAL B N 1
ATOM 6093 C CA . VAL B 1 327 ? 3.414 7.098 22.891 1 93.94 327 VAL B CA 1
ATOM 6094 C C . VAL B 1 327 ? 3.723 6.707 24.328 1 93.94 327 VAL B C 1
ATOM 6096 O O . VAL B 1 327 ? 4.141 5.578 24.609 1 93.94 327 VAL B O 1
ATOM 6099 N N . LYS B 1 328 ? 3.48 7.605 25.266 1 92.06 328 LYS B N 1
ATOM 6100 C CA . LYS B 1 328 ? 3.732 7.324 26.672 1 92.06 328 LYS B CA 1
ATOM 6101 C C . LYS B 1 328 ? 2.801 6.234 27.203 1 92.06 328 LYS B C 1
ATOM 6103 O O . LYS B 1 328 ? 3.234 5.324 27.906 1 92.06 328 LYS B O 1
ATOM 6108 N N . ASN B 1 329 ? 1.549 6.359 26.859 1 90.62 329 ASN B N 1
ATOM 6109 C CA . ASN B 1 329 ? 0.579 5.367 27.297 1 90.62 329 ASN B CA 1
ATOM 6110 C C . ASN B 1 329 ? 0.714 4.062 26.531 1 90.62 329 ASN B C 1
ATOM 6112 O O . ASN B 1 329 ? 0.641 2.977 27.109 1 90.62 329 ASN B O 1
ATOM 6116 N N . ASP B 1 330 ? 0.877 4.207 25.156 1 92.38 330 ASP B N 1
ATOM 6117 C CA . ASP B 1 330 ? 1.128 3.115 24.219 1 92.38 330 ASP B CA 1
ATOM 6118 C C . ASP B 1 330 ? 0.06 2.031 24.344 1 92.38 330 ASP B C 1
ATOM 6120 O O . ASP B 1 330 ? 0.38 0.842 24.406 1 92.38 330 ASP B O 1
ATOM 6124 N N . HIS B 1 331 ? -1.186 2.449 24.406 1 91.56 331 HIS B N 1
ATOM 6125 C CA . HIS B 1 331 ? -2.275 1.527 24.703 1 91.56 331 HIS B CA 1
ATOM 6126 C C . HIS B 1 331 ? -2.754 0.819 23.438 1 91.56 331 HIS B C 1
ATOM 6128 O O . HIS B 1 331 ? -2.779 1.415 22.359 1 91.56 331 HIS B O 1
ATOM 6134 N N . VAL B 1 332 ? -3.262 -0.359 23.641 1 91.62 332 VAL B N 1
ATOM 6135 C CA . VAL B 1 332 ? -3.705 -1.263 22.578 1 91.62 332 VAL B CA 1
ATOM 6136 C C . VAL B 1 332 ? -5.016 -0.753 21.984 1 91.62 332 VAL B C 1
ATOM 6138 O O . VAL B 1 332 ? -5.82 -0.128 22.672 1 91.62 332 VAL B O 1
ATOM 6141 N N . ARG B 1 333 ? -5.199 -1.054 20.703 1 90.94 333 ARG B N 1
ATOM 6142 C CA . ARG B 1 333 ? -6.434 -0.698 20 1 90.94 333 ARG B CA 1
ATOM 6143 C C . ARG B 1 333 ? -7.52 -1.742 20.25 1 90.94 333 ARG B C 1
ATOM 6145 O O . ARG B 1 333 ? -7.219 -2.918 20.453 1 90.94 333 ARG B O 1
ATOM 6152 N N . PRO B 1 334 ? -8.766 -1.357 20.109 1 90.31 334 PRO B N 1
ATOM 6153 C CA . PRO B 1 334 ? -9.875 -2.279 20.375 1 90.31 334 PRO B CA 1
ATOM 6154 C C . PRO B 1 334 ? -9.859 -3.494 19.438 1 90.31 334 PRO B C 1
ATOM 6156 O O . PRO B 1 334 ? -10.18 -4.605 19.875 1 90.31 334 PRO B O 1
ATOM 6159 N N . THR B 1 335 ? -9.523 -3.312 18.234 1 90 335 THR B N 1
ATOM 6160 C CA . THR B 1 335 ? -9.523 -4.414 17.281 1 90 335 THR B CA 1
ATOM 6161 C C . THR B 1 335 ? -8.586 -5.527 17.734 1 90 335 THR B C 1
ATOM 6163 O O . THR B 1 335 ? -8.938 -6.703 17.688 1 90 335 THR B O 1
ATOM 6166 N N . SER B 1 336 ? -7.41 -5.125 18.188 1 89.94 336 SER B N 1
ATOM 6167 C CA . SER B 1 336 ? -6.453 -6.105 18.688 1 89.94 336 SER B CA 1
ATOM 6168 C C . SER B 1 336 ? -7.004 -6.832 19.906 1 89.94 336 SER B C 1
ATOM 6170 O O . SER B 1 336 ? -6.809 -8.039 20.062 1 89.94 336 SER B O 1
ATOM 6172 N N . VAL B 1 337 ? -7.703 -6.105 20.781 1 91.31 337 VAL B N 1
ATOM 6173 C CA . VAL B 1 337 ? -8.273 -6.684 21.984 1 91.31 337 VAL B CA 1
ATOM 6174 C C . VAL B 1 337 ? -9.375 -7.676 21.625 1 91.31 337 VAL B C 1
ATOM 6176 O O . VAL B 1 337 ? -9.438 -8.773 22.188 1 91.31 337 VAL B O 1
ATOM 6179 N N . VAL B 1 338 ? -10.219 -7.324 20.703 1 92.62 338 VAL B N 1
ATOM 6180 C CA . VAL B 1 338 ? -11.289 -8.219 20.266 1 92.62 338 VAL B CA 1
ATOM 6181 C C . VAL B 1 338 ? -10.695 -9.492 19.688 1 92.62 338 VAL B C 1
ATOM 6183 O O . VAL B 1 338 ? -11.086 -10.602 20.062 1 92.62 338 VAL B O 1
ATOM 6186 N N . HIS B 1 339 ? -9.758 -9.359 18.812 1 89.25 339 HIS B N 1
ATOM 6187 C CA . HIS B 1 339 ? -9.117 -10.508 18.172 1 89.25 339 HIS B CA 1
ATOM 6188 C C . HIS B 1 339 ? -8.414 -11.391 19.188 1 89.25 339 HIS B C 1
ATOM 6190 O O . HIS B 1 339 ? -8.367 -12.609 19.031 1 89.25 339 HIS B O 1
ATOM 6196 N N . GLY B 1 340 ? -7.82 -10.773 20.188 1 88.44 340 GLY B N 1
ATOM 6197 C CA . GLY B 1 340 ? -7.004 -11.484 21.156 1 88.44 340 GLY B CA 1
ATOM 6198 C C . GLY B 1 340 ? -7.805 -12.078 22.297 1 88.44 340 GLY B C 1
ATOM 6199 O O . GLY B 1 340 ? -7.75 -13.281 22.547 1 88.44 340 GLY B O 1
ATOM 6200 N N . LEU B 1 341 ? -8.633 -11.227 22.922 1 90 341 LEU B N 1
ATOM 6201 C CA . LEU B 1 341 ? -9.289 -11.633 24.172 1 90 341 LEU B CA 1
ATOM 6202 C C . LEU B 1 341 ? -10.625 -12.305 23.875 1 90 341 LEU B C 1
ATOM 6204 O O . LEU B 1 341 ? -11.102 -13.125 24.656 1 90 341 LEU B O 1
ATOM 6208 N N . LEU B 1 342 ? -11.258 -11.961 22.766 1 92.94 342 LEU B N 1
ATOM 6209 C CA . LEU B 1 342 ? -12.547 -12.547 22.422 1 92.94 342 LEU B CA 1
ATOM 6210 C C . LEU B 1 342 ? -12.43 -13.438 21.188 1 92.94 342 LEU B C 1
ATOM 6212 O O . LEU B 1 342 ? -13.445 -13.805 20.594 1 92.94 342 LEU B O 1
ATOM 6216 N N . GLY B 1 343 ? -11.32 -13.773 20.797 1 90.62 343 GLY B N 1
ATOM 6217 C CA . GLY B 1 343 ? -11.031 -14.391 19.516 1 90.62 343 GLY B CA 1
ATOM 6218 C C . GLY B 1 343 ? -11.812 -15.672 19.281 1 90.62 343 GLY B C 1
ATOM 6219 O O . GLY B 1 343 ? -12.289 -15.922 18.172 1 90.62 343 GLY B O 1
ATOM 6220 N N . ASP B 1 344 ? -11.992 -16.469 20.266 1 92.31 344 ASP B N 1
ATOM 6221 C CA . ASP B 1 344 ? -12.625 -17.766 20.109 1 92.31 344 ASP B CA 1
ATOM 6222 C C . ASP B 1 344 ? -14.102 -17.719 20.516 1 92.31 344 ASP B C 1
ATOM 6224 O O . ASP B 1 344 ? -14.828 -18.688 20.344 1 92.31 344 ASP B O 1
ATOM 6228 N N . GLU B 1 345 ? -14.492 -16.609 20.969 1 95.12 345 GLU B N 1
ATOM 6229 C CA . GLU B 1 345 ? -15.898 -16.453 21.344 1 95.12 345 GLU B CA 1
ATOM 6230 C C . GLU B 1 345 ? -16.75 -16.109 20.125 1 95.12 345 GLU B C 1
ATOM 6232 O O . GLU B 1 345 ? -16.312 -15.375 19.234 1 95.12 345 GLU B O 1
ATOM 6237 N N . THR B 1 346 ? -17.969 -16.703 20.094 1 96.38 346 THR B N 1
ATOM 6238 C CA . THR B 1 346 ? -18.938 -16.312 19.094 1 96.38 346 THR B CA 1
ATOM 6239 C C . THR B 1 346 ? -19.688 -15.055 19.516 1 96.38 346 THR B C 1
ATOM 6241 O O . THR B 1 346 ? -20.297 -15.023 20.594 1 96.38 346 THR B O 1
ATOM 6244 N N . LEU B 1 347 ? -19.594 -14.07 18.703 1 96.44 347 LEU B N 1
ATOM 6245 C CA . LEU B 1 347 ? -20.188 -12.773 18.984 1 96.44 347 LEU B CA 1
ATOM 6246 C C . LEU B 1 347 ? -21.281 -12.453 17.984 1 96.44 347 LEU B C 1
ATOM 6248 O O . LEU B 1 347 ? -21.203 -12.844 16.812 1 96.44 347 LEU B O 1
ATOM 6252 N N . LEU B 1 348 ? -22.344 -11.805 18.469 1 96 348 LEU B N 1
ATOM 6253 C CA . LEU B 1 348 ? -23.25 -11.117 17.547 1 96 348 LEU B CA 1
ATOM 6254 C C . LEU B 1 348 ? -22.703 -9.75 17.172 1 96 348 LEU B C 1
ATOM 6256 O O . LEU B 1 348 ? -22.5 -8.898 18.031 1 96 348 LEU B O 1
ATOM 6260 N N . ALA B 1 349 ? -22.328 -9.586 15.867 1 94.75 349 ALA B N 1
ATOM 6261 C CA . ALA B 1 349 ? -21.594 -8.406 15.438 1 94.75 349 ALA B CA 1
ATOM 6262 C C . ALA B 1 349 ? -22.125 -7.879 14.109 1 94.75 349 ALA B C 1
ATOM 6264 O O . ALA B 1 349 ? -22.969 -8.516 13.469 1 94.75 349 ALA B O 1
ATOM 6265 N N . TRP B 1 350 ? -21.766 -6.633 13.773 1 92.5 350 TRP B N 1
ATOM 6266 C CA . TRP B 1 350 ? -22 -6.121 12.43 1 92.5 350 TRP B CA 1
ATOM 6267 C C . TRP B 1 350 ? -21.469 -7.09 11.375 1 92.5 350 TRP B C 1
ATOM 6269 O O . TRP B 1 350 ? -20.375 -7.637 11.523 1 92.5 350 TRP B O 1
ATOM 6279 N N . ALA B 1 351 ? -22.203 -7.383 10.352 1 89.5 351 ALA B N 1
ATOM 6280 C CA . ALA B 1 351 ? -21.938 -8.461 9.406 1 89.5 351 ALA B CA 1
ATOM 6281 C C . ALA B 1 351 ? -20.781 -8.117 8.477 1 89.5 351 ALA B C 1
ATOM 6283 O O . ALA B 1 351 ? -20.219 -8.992 7.812 1 89.5 351 ALA B O 1
ATOM 6284 N N . GLY B 1 352 ? -20.359 -6.867 8.438 1 84.81 352 GLY B N 1
ATOM 6285 C CA . GLY B 1 352 ? -19.234 -6.484 7.594 1 84.81 352 GLY B CA 1
ATOM 6286 C C . GLY B 1 352 ? -19.656 -5.75 6.336 1 84.81 352 GLY B C 1
ATOM 6287 O O . GLY B 1 352 ? -20.844 -5.695 6.012 1 84.81 352 GLY B O 1
ATOM 6288 N N . PRO B 1 353 ? -18.641 -5.242 5.664 1 77.62 353 PRO B N 1
ATOM 6289 C CA . PRO B 1 353 ? -18.953 -4.449 4.473 1 77.62 353 PRO B CA 1
ATOM 6290 C C . PRO B 1 353 ? -19.547 -5.289 3.348 1 77.62 353 PRO B C 1
ATOM 6292 O O . PRO B 1 353 ? -19.109 -6.41 3.105 1 77.62 353 PRO B O 1
ATOM 6295 N N . GLY B 1 354 ? -20.594 -4.742 2.691 1 70.44 354 GLY B N 1
ATOM 6296 C CA . GLY B 1 354 ? -21.156 -5.359 1.498 1 70.44 354 GLY B CA 1
ATOM 6297 C C . GLY B 1 354 ? -22.156 -6.453 1.807 1 70.44 354 GLY B C 1
ATOM 6298 O O . GLY B 1 354 ? -22.781 -7.004 0.898 1 70.44 354 GLY B O 1
ATOM 6299 N N . SER B 1 355 ? -22.234 -6.801 3.105 1 78.56 355 SER B N 1
ATOM 6300 C CA . SER B 1 355 ? -23.203 -7.832 3.477 1 78.56 355 SER B CA 1
ATOM 6301 C C . SER B 1 355 ? -24.625 -7.332 3.309 1 78.56 355 SER B C 1
ATOM 6303 O O . SER B 1 355 ? -24.906 -6.148 3.512 1 78.56 355 SER B O 1
ATOM 6305 N N . ASP B 1 356 ? -25.406 -8.266 2.959 1 80.81 356 ASP B N 1
ATOM 6306 C CA . ASP B 1 356 ? -26.828 -7.949 2.891 1 80.81 356 ASP B CA 1
ATOM 6307 C C . ASP B 1 356 ? -27.453 -7.969 4.281 1 80.81 356 ASP B C 1
ATOM 6309 O O . ASP B 1 356 ? -28.516 -7.379 4.492 1 80.81 356 ASP B O 1
ATOM 6313 N N . GLU B 1 357 ? -26.781 -8.617 5.203 1 85.69 357 GLU B N 1
ATOM 6314 C CA . GLU B 1 357 ? -27.25 -8.648 6.582 1 85.69 357 GLU B CA 1
ATOM 6315 C C . GLU B 1 357 ? -26.641 -7.516 7.402 1 85.69 357 GLU B C 1
ATOM 6317 O O . GLU B 1 357 ? -25.547 -7.051 7.105 1 85.69 357 GLU B O 1
ATOM 6322 N N . THR B 1 358 ? -27.453 -7.051 8.32 1 85.44 358 THR B N 1
ATOM 6323 C CA . THR B 1 358 ? -26.969 -5.996 9.195 1 85.44 358 THR B CA 1
ATOM 6324 C C . THR B 1 358 ? -26.062 -6.574 10.281 1 85.44 358 THR B C 1
ATOM 6326 O O . THR B 1 358 ? -25.078 -5.945 10.664 1 85.44 358 THR B O 1
ATOM 6329 N N . GLU B 1 359 ? -26.516 -7.777 10.805 1 92.25 359 GLU B N 1
ATOM 6330 C CA . GLU B 1 359 ? -25.75 -8.438 11.859 1 92.25 359 GLU B CA 1
ATOM 6331 C C . GLU B 1 359 ? -25.609 -9.938 11.586 1 92.25 359 GLU B C 1
ATOM 6333 O O . GLU B 1 359 ? -26.375 -10.508 10.805 1 92.25 359 GLU B O 1
ATOM 6338 N N . THR B 1 360 ? -24.578 -10.508 12.156 1 93.88 360 THR B N 1
ATOM 6339 C CA . THR B 1 360 ? -24.328 -11.938 12.023 1 93.88 360 THR B CA 1
ATOM 6340 C C . THR B 1 360 ? -23.547 -12.461 13.219 1 93.88 360 THR B C 1
ATOM 6342 O O . THR B 1 360 ? -22.984 -11.68 13.992 1 93.88 360 THR B O 1
ATOM 6345 N N . SER B 1 361 ? -23.672 -13.727 13.438 1 95.56 361 SER B N 1
ATOM 6346 C CA . SER B 1 361 ? -22.812 -14.398 14.414 1 95.56 361 SER B CA 1
ATOM 6347 C C . SER B 1 361 ? -21.438 -14.703 13.82 1 95.56 361 SER B C 1
ATOM 6349 O O . SER B 1 361 ? -21.344 -15.258 12.727 1 95.56 361 SER B O 1
ATOM 6351 N N . MET B 1 362 ? -20.453 -14.289 14.555 1 95.25 362 MET B N 1
ATOM 6352 C CA . MET B 1 362 ? -19.094 -14.562 14.078 1 95.25 362 MET B CA 1
ATOM 6353 C C . MET B 1 362 ? -18.125 -14.711 15.258 1 95.25 362 MET B C 1
ATOM 6355 O O . MET B 1 362 ? -18.406 -14.25 16.359 1 95.25 362 MET B O 1
ATOM 6359 N N . LYS B 1 363 ? -17 -15.359 15.023 1 95.19 363 LYS B N 1
ATOM 6360 C CA . LYS B 1 363 ? -15.938 -15.414 16.016 1 95.19 363 LYS B CA 1
ATOM 6361 C C . LYS B 1 363 ? -15.273 -14.055 16.188 1 95.19 363 LYS B C 1
ATOM 6363 O O . LYS B 1 363 ? -15.109 -13.312 15.219 1 95.19 363 LYS B O 1
ATOM 6368 N N . GLY B 1 364 ? -14.789 -13.766 17.422 1 93.81 364 GLY B N 1
ATOM 6369 C CA . GLY B 1 364 ? -14.125 -12.5 17.703 1 93.81 364 GLY B CA 1
ATOM 6370 C C . GLY B 1 364 ? -12.922 -12.25 16.812 1 93.81 364 GLY B C 1
ATOM 6371 O O . GLY B 1 364 ? -12.648 -11.109 16.438 1 93.81 364 GLY B O 1
ATOM 6372 N N . ARG B 1 365 ? -12.234 -13.281 16.391 1 90.31 365 ARG B N 1
ATOM 6373 C CA . ARG B 1 365 ? -11.031 -13.141 15.57 1 90.31 365 ARG B CA 1
ATOM 6374 C C . ARG B 1 365 ? -11.383 -12.648 14.172 1 90.31 365 ARG B C 1
ATOM 6376 O O . ARG B 1 365 ? -10.516 -12.141 13.453 1 90.31 365 ARG B O 1
ATOM 6383 N N . ASP B 1 366 ? -12.703 -12.742 13.789 1 90.62 366 ASP B N 1
ATOM 6384 C CA . ASP B 1 366 ? -13.141 -12.359 12.453 1 90.62 366 ASP B CA 1
ATOM 6385 C C . ASP B 1 366 ? -13.703 -10.938 12.438 1 90.62 366 ASP B C 1
ATOM 6387 O O . ASP B 1 366 ? -13.961 -10.375 11.367 1 90.62 366 ASP B O 1
ATOM 6391 N N . TRP B 1 367 ? -13.82 -10.398 13.555 1 91.38 367 TRP B N 1
ATOM 6392 C CA . TRP B 1 367 ? -14.5 -9.117 13.672 1 91.38 367 TRP B CA 1
ATOM 6393 C C . TRP B 1 367 ? -13.656 -7.996 13.07 1 91.38 367 TRP B C 1
ATOM 6395 O O . TRP B 1 367 ? -12.422 -8.016 13.172 1 91.38 367 TRP B O 1
ATOM 6405 N N . GLN B 1 368 ? -14.312 -7.066 12.477 1 87.88 368 GLN B N 1
ATOM 6406 C CA . GLN B 1 368 ? -13.648 -5.852 12.016 1 87.88 368 GLN B CA 1
ATOM 6407 C C . GLN B 1 368 ? -14.508 -4.621 12.273 1 87.88 368 GLN B C 1
ATOM 6409 O O . GLN B 1 368 ? -15.734 -4.707 12.289 1 87.88 368 GLN B O 1
ATOM 6414 N N . PRO B 1 369 ? -13.844 -3.533 12.445 1 87.75 369 PRO B N 1
ATOM 6415 C CA . PRO B 1 369 ? -14.602 -2.281 12.531 1 87.75 369 PRO B CA 1
ATOM 6416 C C . PRO B 1 369 ? -15.117 -1.81 11.18 1 87.75 369 PRO B C 1
ATOM 6418 O O . PRO B 1 369 ? -14.82 -2.428 10.148 1 87.75 369 PRO B O 1
ATOM 6421 N N . TYR B 1 370 ? -15.914 -0.781 11.203 1 83.88 370 TYR B N 1
ATOM 6422 C CA . TYR B 1 370 ? -16.516 -0.263 9.977 1 83.88 370 TYR B CA 1
ATOM 6423 C C . TYR B 1 370 ? -15.477 0.426 9.109 1 83.88 370 TYR B C 1
ATOM 6425 O O . TYR B 1 370 ? -15.523 0.333 7.879 1 83.88 370 TYR B O 1
ATOM 6433 N N . ILE B 1 371 ? -14.555 1.145 9.781 1 78.75 371 ILE B N 1
ATOM 6434 C CA . ILE B 1 371 ? -13.531 1.848 9.016 1 78.75 371 ILE B CA 1
ATOM 6435 C C . ILE B 1 371 ? -12.148 1.36 9.445 1 78.75 371 ILE B C 1
ATOM 6437 O O . ILE B 1 371 ? -12 0.726 10.492 1 78.75 371 ILE B O 1
ATOM 6441 N N . ARG B 1 372 ? -11.172 1.751 8.664 1 77.69 372 ARG B N 1
ATOM 6442 C CA . ARG B 1 372 ? -9.781 1.411 8.922 1 77.69 372 ARG B CA 1
ATOM 6443 C C . ARG B 1 372 ? -9.32 1.957 10.273 1 77.69 372 ARG B C 1
ATOM 6445 O O . ARG B 1 372 ? -9.648 3.09 10.633 1 77.69 372 ARG B O 1
ATOM 6452 N N . VAL B 1 373 ? -8.633 1.11 11 1 82.19 373 VAL B N 1
ATOM 6453 C CA . VAL B 1 373 ? -8.039 1.565 12.258 1 82.19 373 VAL B CA 1
ATOM 6454 C C . VAL B 1 373 ? -6.738 2.312 11.969 1 82.19 373 VAL B C 1
ATOM 6456 O O . VAL B 1 373 ? -5.852 1.789 11.297 1 82.19 373 VAL B O 1
ATOM 6459 N N . MET B 1 374 ? -6.652 3.436 12.453 1 83.62 374 MET B N 1
ATOM 6460 C CA . MET B 1 374 ? -5.469 4.258 12.211 1 83.62 374 MET B CA 1
ATOM 6461 C C . MET B 1 374 ? -4.25 3.68 12.914 1 83.62 374 MET B C 1
ATOM 6463 O O . MET B 1 374 ? -4.359 3.172 14.031 1 83.62 374 MET B O 1
ATOM 6467 N N . PRO B 1 375 ? -3.07 3.822 12.367 1 86.75 375 PRO B N 1
ATOM 6468 C CA . PRO B 1 375 ? -1.86 3.162 12.859 1 86.75 375 PRO B CA 1
ATOM 6469 C C . PRO B 1 375 ? -1.193 3.928 14 1 86.75 375 PRO B C 1
ATOM 6471 O O . PRO B 1 375 ? -0.068 4.41 13.852 1 86.75 375 PRO B O 1
ATOM 6474 N N . HIS B 1 376 ? -1.802 4.008 15.109 1 90.94 376 HIS B N 1
ATOM 6475 C CA . HIS B 1 376 ? -1.258 4.602 16.328 1 90.94 376 HIS B CA 1
ATOM 6476 C C . HIS B 1 376 ? -1.94 4.039 17.562 1 90.94 376 HIS B C 1
ATOM 6478 O O . HIS B 1 376 ? -2.994 3.408 17.469 1 90.94 376 HIS B O 1
ATOM 6484 N N . SER B 1 377 ? -1.303 4.262 18.672 1 92.5 377 SER B N 1
ATOM 6485 C CA . SER B 1 377 ? -1.841 3.773 19.938 1 92.5 377 SER B CA 1
ATOM 6486 C C . SER B 1 377 ? -3.16 4.457 20.281 1 92.5 377 SER B C 1
ATOM 6488 O O . SER B 1 377 ? -3.512 5.473 19.672 1 92.5 377 SER B O 1
ATOM 6490 N N . GLU B 1 378 ? -3.811 3.945 21.156 1 90.44 378 GLU B N 1
ATOM 6491 C CA . GLU B 1 378 ? -5.223 4.262 21.359 1 90.44 378 GLU B CA 1
ATOM 6492 C C . GLU B 1 378 ? -5.391 5.547 22.156 1 90.44 378 GLU B C 1
ATOM 6494 O O . GLU B 1 378 ? -6.188 6.414 21.797 1 90.44 378 GLU B O 1
ATOM 6499 N N . HIS B 1 379 ? -4.715 5.66 23.25 1 88.19 379 HIS B N 1
ATOM 6500 C CA . HIS B 1 379 ? -4.977 6.715 24.219 1 88.19 379 HIS B CA 1
ATOM 6501 C C . HIS B 1 379 ? -3.895 7.789 24.172 1 88.19 379 HIS B C 1
ATOM 6503 O O . HIS B 1 379 ? -2.701 7.477 24.188 1 88.19 379 HIS B O 1
ATOM 6509 N N . PRO B 1 380 ? -4.305 9.023 24.25 1 89.06 380 PRO B N 1
ATOM 6510 C CA . PRO B 1 380 ? -5.664 9.57 24.188 1 89.06 380 PRO B CA 1
ATOM 6511 C C . PRO B 1 380 ? -6.227 9.586 22.766 1 89.06 380 PRO B C 1
ATOM 6513 O O . PRO B 1 380 ? -5.516 9.266 21.812 1 89.06 380 PRO B O 1
ATOM 6516 N N . SER B 1 381 ? -7.527 9.93 22.672 1 83.75 381 SER B N 1
ATOM 6517 C CA . SER B 1 381 ? -8.141 10.086 21.359 1 83.75 381 SER B CA 1
ATOM 6518 C C . SER B 1 381 ? -7.613 11.328 20.656 1 83.75 381 SER B C 1
ATOM 6520 O O . SER B 1 381 ? -7.863 12.453 21.078 1 83.75 381 SER B O 1
ATOM 6522 N N . GLY B 1 382 ? -6.93 11.102 19.594 1 82.75 382 GLY B N 1
ATOM 6523 C CA . GLY B 1 382 ? -6.453 12.219 18.797 1 82.75 382 GLY B CA 1
ATOM 6524 C C . GLY B 1 382 ? -7.57 13.07 18.219 1 82.75 382 GLY B C 1
ATOM 6525 O O . GLY B 1 382 ? -7.496 14.305 18.25 1 82.75 382 GLY B O 1
ATOM 6526 N N . SER B 1 383 ? -8.625 12.438 17.781 1 79.56 383 SER B N 1
ATOM 6527 C CA . SER B 1 383 ? -9.766 13.141 17.188 1 79.56 383 SER B CA 1
ATOM 6528 C C . SER B 1 383 ? -10.43 14.055 18.219 1 79.56 383 SER B C 1
ATOM 6530 O O . SER B 1 383 ? -10.773 15.203 17.906 1 79.56 383 SER B O 1
ATOM 6532 N N . SER B 1 384 ? -10.617 13.516 19.406 1 78.69 384 SER B N 1
ATOM 6533 C CA . SER B 1 384 ? -11.227 14.328 20.453 1 78.69 384 SER B CA 1
ATOM 6534 C C . SER B 1 384 ? -10.367 15.547 20.766 1 78.69 384 SER B C 1
ATOM 6536 O O . SER B 1 384 ? -10.891 16.641 20.984 1 78.69 384 SER B O 1
ATOM 6538 N N . CYS B 1 385 ? -9.109 15.344 20.828 1 81.25 385 CYS B N 1
ATOM 6539 C CA . CYS B 1 385 ? -8.195 16.438 21.141 1 81.25 385 CYS B CA 1
ATOM 6540 C C . CYS B 1 385 ? -8.234 17.5 20.047 1 81.25 385 CYS B C 1
ATOM 6542 O O . CYS B 1 385 ? -8.367 18.688 20.328 1 81.25 385 CYS B O 1
ATOM 6544 N N . ILE B 1 386 ? -8.219 17.094 18.812 1 79.56 386 ILE B N 1
ATOM 6545 C CA . ILE B 1 386 ? -8.172 18 17.672 1 79.56 386 ILE B CA 1
ATOM 6546 C C . ILE B 1 386 ? -9.508 18.734 17.531 1 79.56 386 ILE B C 1
ATOM 6548 O O . ILE B 1 386 ? -9.539 19.938 17.297 1 79.56 386 ILE B O 1
ATOM 6552 N N . CYS B 1 387 ? -10.562 18.047 17.75 1 75.12 387 CYS B N 1
ATOM 6553 C CA . CYS B 1 387 ? -11.891 18.641 17.609 1 75.12 387 CYS B CA 1
ATOM 6554 C C . CYS B 1 387 ? -12.141 19.656 18.703 1 75.12 387 CYS B C 1
ATOM 6556 O O . CYS B 1 387 ? -12.789 20.688 18.469 1 75.12 387 CYS B O 1
ATOM 6558 N N . SER B 1 388 ? -11.68 19.375 19.875 1 78.19 388 SER B N 1
ATOM 6559 C CA . SER B 1 388 ? -11.867 20.312 20.969 1 78.19 388 SER B CA 1
ATOM 6560 C C . SER B 1 388 ? -11.234 21.672 20.672 1 78.19 388 SER B C 1
ATOM 6562 O O . SER B 1 388 ? -11.766 22.703 21.047 1 78.19 388 SER B O 1
ATOM 6564 N N . VAL B 1 389 ? -10.156 21.672 20 1 81.5 389 VAL B N 1
ATOM 6565 C CA . VAL B 1 389 ? -9.461 22.906 19.641 1 81.5 389 VAL B CA 1
ATOM 6566 C C . VAL B 1 389 ? -10.305 23.719 18.672 1 81.5 389 VAL B C 1
ATOM 6568 O O . VAL B 1 389 ? -10.398 24.938 18.781 1 81.5 389 VAL B O 1
ATOM 6571 N N . ILE B 1 390 ? -10.859 23.047 17.734 1 74.94 390 ILE B N 1
ATOM 6572 C CA . ILE B 1 390 ? -11.68 23.734 16.734 1 74.94 390 ILE B CA 1
ATOM 6573 C C . ILE B 1 390 ? -12.844 24.438 17.422 1 74.94 390 ILE B C 1
ATOM 6575 O O . ILE B 1 390 ? -13.18 25.578 17.078 1 74.94 390 ILE B O 1
ATOM 6579 N N . PHE B 1 391 ? -13.352 23.828 18.422 1 75.25 391 PHE B N 1
ATOM 6580 C CA . PHE B 1 391 ? -14.453 24.406 19.172 1 75.25 391 PHE B CA 1
ATOM 6581 C C . PHE B 1 391 ? -13.992 25.625 19.953 1 75.25 391 PHE B C 1
ATOM 6583 O O . PHE B 1 391 ? -14.664 26.672 19.969 1 75.25 391 PHE B O 1
ATOM 6590 N N . ASP B 1 392 ? -12.961 25.484 20.547 1 80.56 392 ASP B N 1
ATOM 6591 C CA . ASP B 1 392 ? -12.438 26.578 21.359 1 80.56 392 ASP B CA 1
ATOM 6592 C C . ASP B 1 392 ? -12.094 27.781 20.5 1 80.56 392 ASP B C 1
ATOM 6594 O O . ASP B 1 392 ? -12.391 28.922 20.859 1 80.56 392 ASP B O 1
ATOM 6598 N N . VAL B 1 393 ? -11.539 27.531 19.359 1 79.19 393 VAL B N 1
ATOM 6599 C CA . VAL B 1 393 ? -11.141 28.625 18.484 1 79.19 393 VAL B CA 1
ATOM 6600 C C . VAL B 1 393 ? -12.375 29.297 17.875 1 79.19 393 VAL B C 1
ATOM 6602 O O . VAL B 1 393 ? -12.414 30.516 17.703 1 79.19 393 VAL B O 1
ATOM 6605 N N . ALA B 1 394 ? -13.352 28.469 17.531 1 76.75 394 ALA B N 1
ATOM 6606 C CA . ALA B 1 394 ? -14.594 29.031 17.016 1 76.75 394 ALA B CA 1
ATOM 6607 C C . ALA B 1 394 ? -15.219 29.984 18.031 1 76.75 394 ALA B C 1
ATOM 6609 O O . ALA B 1 394 ? -15.664 31.078 17.672 1 76.75 394 ALA B O 1
ATOM 6610 N N . ARG B 1 395 ? -15.195 29.656 19.203 1 79.44 395 ARG B N 1
ATOM 6611 C CA . ARG B 1 395 ? -15.758 30.5 20.25 1 79.44 395 ARG B CA 1
ATOM 6612 C C . ARG B 1 395 ? -14.914 31.75 20.453 1 79.44 395 ARG B C 1
ATOM 6614 O O . ARG B 1 395 ? -15.445 32.844 20.672 1 79.44 395 ARG B O 1
ATOM 6621 N N . LEU B 1 396 ? -13.68 31.547 20.359 1 83.31 396 LEU B N 1
ATOM 6622 C CA . LEU B 1 396 ? -12.766 32.656 20.609 1 83.31 396 LEU B CA 1
ATOM 6623 C C . LEU B 1 396 ? -12.773 33.656 19.453 1 83.31 396 LEU B C 1
ATOM 6625 O O . LEU B 1 396 ? -12.703 34.875 19.656 1 83.31 396 LEU B O 1
ATOM 6629 N N . VAL B 1 397 ? -12.805 33.125 18.25 1 76.62 397 VAL B N 1
ATOM 6630 C CA . VAL B 1 397 ? -12.617 33.969 17.078 1 76.62 397 VAL B CA 1
ATOM 6631 C C . VAL B 1 397 ? -13.977 34.406 16.531 1 76.62 397 VAL B C 1
ATOM 6633 O O . VAL B 1 397 ? -14.156 35.562 16.156 1 76.62 397 VAL B O 1
ATOM 6636 N N . ALA B 1 398 ? -14.898 33.469 16.484 1 72.31 398 ALA B N 1
ATOM 6637 C CA . ALA B 1 398 ? -16.188 33.781 15.883 1 72.31 398 ALA B CA 1
ATOM 6638 C C . ALA B 1 398 ? -17.234 34.125 16.953 1 72.31 398 ALA B C 1
ATOM 6640 O O . ALA B 1 398 ? -18.297 34.688 16.641 1 72.31 398 ALA B O 1
ATOM 6641 N N . GLY B 1 399 ? -16.969 33.906 18.188 1 76.31 399 GLY B N 1
ATOM 6642 C CA . GLY B 1 399 ? -17.844 34.25 19.297 1 76.31 399 GLY B CA 1
ATOM 6643 C C . GLY B 1 399 ? -18.969 33.219 19.484 1 76.31 399 GLY B C 1
ATOM 6644 O O . GLY B 1 399 ? -19.828 33.406 20.344 1 76.31 399 GLY B O 1
ATOM 6645 N N . THR B 1 400 ? -19.047 32.219 18.609 1 73.69 400 THR B N 1
ATOM 6646 C CA . THR B 1 400 ? -20.094 31.219 18.703 1 73.69 400 THR B CA 1
ATOM 6647 C C . THR B 1 400 ? -19.625 29.891 18.109 1 73.69 400 THR B C 1
ATOM 6649 O O . THR B 1 400 ? -18.688 29.859 17.312 1 73.69 400 THR B O 1
ATOM 6652 N N . ASP B 1 401 ? -20.219 28.859 18.703 1 71.5 401 ASP B N 1
ATOM 6653 C CA . ASP B 1 401 ? -20 27.547 18.109 1 71.5 401 ASP B CA 1
ATOM 6654 C C . ASP B 1 401 ? -21.25 27.078 17.375 1 71.5 401 ASP B C 1
ATOM 6656 O O . ASP B 1 401 ? -21.312 25.922 16.922 1 71.5 401 ASP B O 1
ATOM 6660 N N . GLU B 1 402 ? -22.172 27.984 17.328 1 70.75 402 GLU B N 1
ATOM 6661 C CA . GLU B 1 402 ? -23.422 27.656 16.641 1 70.75 402 GLU B CA 1
ATOM 6662 C C . GLU B 1 402 ? -23.281 27.812 15.133 1 70.75 402 GLU B C 1
ATOM 6664 O O . GLU B 1 402 ? -23 28.906 14.641 1 70.75 402 GLU B O 1
ATOM 6669 N N . TYR B 1 403 ? -23.25 26.688 14.516 1 67.81 403 TYR B N 1
ATOM 6670 C CA . TYR B 1 403 ? -23.172 26.672 13.055 1 67.81 403 TYR B CA 1
ATOM 6671 C C . TYR B 1 403 ? -23.953 25.5 12.484 1 67.81 403 TYR B C 1
ATOM 6673 O O . TYR B 1 403 ? -23.719 24.344 12.844 1 67.81 403 TYR B O 1
ATOM 6681 N N . VAL B 1 404 ? -24.875 25.922 11.648 1 67.31 404 VAL B N 1
ATOM 6682 C CA . VAL B 1 404 ? -25.672 24.875 11.039 1 67.31 404 VAL B CA 1
ATOM 6683 C C . VAL B 1 404 ? -24.922 24.25 9.859 1 67.31 404 VAL B C 1
ATOM 6685 O O . VAL B 1 404 ? -24.484 24.969 8.953 1 67.31 404 VAL B O 1
ATOM 6688 N N . THR B 1 405 ? -24.641 23.016 9.992 1 69.56 405 THR B N 1
ATOM 6689 C CA . THR B 1 405 ? -24.016 22.25 8.922 1 69.56 405 THR B CA 1
ATOM 6690 C C . THR B 1 405 ? -24.984 21.234 8.352 1 69.56 405 THR B C 1
ATOM 6692 O O . THR B 1 405 ? -25.656 20.516 9.094 1 69.56 405 THR B O 1
ATOM 6695 N N . VAL B 1 406 ? -25.141 21.375 7.004 1 71.31 406 VAL B N 1
ATOM 6696 C CA . VAL B 1 406 ? -25.969 20.391 6.312 1 71.31 406 VAL B CA 1
ATOM 6697 C C . VAL B 1 406 ? -25.094 19.562 5.359 1 71.31 406 VAL B C 1
ATOM 6699 O O . VAL B 1 406 ? -24.328 20.125 4.574 1 71.31 406 VAL B O 1
ATOM 6702 N N . VAL B 1 407 ? -25.188 18.266 5.52 1 75.88 407 VAL B N 1
ATOM 6703 C CA . VAL B 1 407 ? -24.453 17.375 4.633 1 75.88 407 VAL B CA 1
ATOM 6704 C C . VAL B 1 407 ? -25.406 16.406 3.957 1 75.88 407 VAL B C 1
ATOM 6706 O O . VAL B 1 407 ? -26.203 15.734 4.629 1 75.88 407 VAL B O 1
ATOM 6709 N N . ASP B 1 408 ? -25.297 16.359 2.674 1 81 408 ASP B N 1
ATOM 6710 C CA . ASP B 1 408 ? -26.078 15.422 1.889 1 81 408 ASP B CA 1
ATOM 6711 C C . ASP B 1 408 ? -25.234 14.234 1.437 1 81 408 ASP B C 1
ATOM 6713 O O . ASP B 1 408 ? -24.156 14.422 0.856 1 81 408 ASP B O 1
ATOM 6717 N N . PHE B 1 409 ? -25.766 13.102 1.801 1 85.94 409 PHE B N 1
ATOM 6718 C CA . PHE B 1 409 ? -25.156 11.867 1.33 1 85.94 409 PHE B CA 1
ATOM 6719 C C . PHE B 1 409 ? -26.016 11.203 0.269 1 85.94 409 PHE B C 1
ATOM 6721 O O . PHE B 1 409 ? -27.156 10.828 0.538 1 85.94 409 PHE B O 1
ATOM 6728 N N . LYS B 1 410 ? -25.438 11.07 -0.885 1 91.62 410 LYS B N 1
ATOM 6729 C CA . LYS B 1 410 ? -26.172 10.422 -1.969 1 91.62 410 LYS B CA 1
ATOM 6730 C C . LYS B 1 410 ? -26.25 8.914 -1.753 1 91.62 410 LYS B C 1
ATOM 6732 O O . LYS B 1 410 ? -25.344 8.312 -1.172 1 91.62 410 LYS B O 1
ATOM 6737 N N . ARG B 1 411 ? -27.312 8.445 -2.254 1 94.12 411 ARG B N 1
ATOM 6738 C CA . ARG B 1 411 ? -27.484 7 -2.217 1 94.12 411 ARG B CA 1
ATOM 6739 C C . ARG B 1 411 ? -26.25 6.289 -2.77 1 94.12 411 ARG B C 1
ATOM 6741 O O . ARG B 1 411 ? -25.75 6.648 -3.834 1 94.12 411 ARG B O 1
ATOM 6748 N N . GLY B 1 412 ? -25.719 5.328 -1.971 1 89.56 412 GLY B N 1
ATOM 6749 C CA . GLY B 1 412 ? -24.641 4.473 -2.439 1 89.56 412 GLY B CA 1
ATOM 6750 C C . GLY B 1 412 ? -23.281 5.156 -2.418 1 89.56 412 GLY B C 1
ATOM 6751 O O . GLY B 1 412 ? -22.312 4.621 -2.941 1 89.56 412 GLY B O 1
ATOM 6752 N N . SER B 1 413 ? -23.109 6.223 -1.757 1 84.69 413 SER B N 1
ATOM 6753 C CA . SER B 1 413 ? -21.891 7.035 -1.836 1 84.69 413 SER B CA 1
ATOM 6754 C C . SER B 1 413 ? -20.844 6.555 -0.844 1 84.69 413 SER B C 1
ATOM 6756 O O . SER B 1 413 ? -19.719 7.062 -0.832 1 84.69 413 SER B O 1
ATOM 6758 N N . SER B 1 414 ? -21.188 5.578 -0.037 1 83.81 414 SER B N 1
ATOM 6759 C CA . SER B 1 414 ? -20.234 5.055 0.936 1 83.81 414 SER B CA 1
ATOM 6760 C C . SER B 1 414 ? -18.984 4.527 0.25 1 83.81 414 SER B C 1
ATOM 6762 O O . SER B 1 414 ? -19.062 3.877 -0.793 1 83.81 414 SER B O 1
ATOM 6764 N N . THR B 1 415 ? -17.828 4.844 0.867 1 74.62 415 THR B N 1
ATOM 6765 C CA . THR B 1 415 ? -16.562 4.301 0.372 1 74.62 415 THR B CA 1
ATOM 6766 C C . THR B 1 415 ? -16.344 2.891 0.905 1 74.62 415 THR B C 1
ATOM 6768 O O . THR B 1 415 ? -15.727 2.057 0.23 1 74.62 415 THR B O 1
ATOM 6771 N N . ALA B 1 416 ? -16.844 2.641 2.072 1 75.69 416 ALA B N 1
ATOM 6772 C CA . ALA B 1 416 ? -16.703 1.324 2.691 1 75.69 416 ALA B CA 1
ATOM 6773 C C . ALA B 1 416 ? -17.688 0.322 2.08 1 75.69 416 ALA B C 1
ATOM 6775 O O . ALA B 1 416 ? -17.375 -0.872 1.994 1 75.69 416 ALA B O 1
ATOM 6776 N N . GLU B 1 417 ? -18.844 0.855 1.669 1 83.5 417 GLU B N 1
ATOM 6777 C CA . GLU B 1 417 ? -19.891 0.037 1.059 1 83.5 417 GLU B CA 1
ATOM 6778 C C . GLU B 1 417 ? -20.438 0.696 -0.204 1 83.5 417 GLU B C 1
ATOM 6780 O O . GLU B 1 417 ? -21.609 1.033 -0.27 1 83.5 417 GLU B O 1
ATOM 6785 N N . PRO B 1 418 ? -19.609 0.776 -1.138 1 78.81 418 PRO B N 1
ATOM 6786 C CA . PRO B 1 418 ? -20.016 1.497 -2.346 1 78.81 418 PRO B CA 1
ATOM 6787 C C . PRO B 1 418 ? -21.25 0.884 -3.008 1 78.81 418 PRO B C 1
ATOM 6789 O O . PRO B 1 418 ? -21.344 -0.341 -3.127 1 78.81 418 PRO B O 1
ATOM 6792 N N . GLY B 1 419 ? -22.141 1.758 -3.43 1 82.44 419 GLY B N 1
ATOM 6793 C CA . GLY B 1 419 ? -23.344 1.33 -4.125 1 82.44 419 GLY B CA 1
ATOM 6794 C C . GLY B 1 419 ? -24.422 0.801 -3.191 1 82.44 419 GLY B C 1
ATOM 6795 O O . GLY B 1 419 ? -25.562 0.587 -3.605 1 82.44 419 GLY B O 1
ATOM 6796 N N . LYS B 1 420 ? -24.141 0.665 -2.002 1 87.62 420 LYS B N 1
ATOM 6797 C CA . LYS B 1 420 ? -25.078 0.039 -1.07 1 87.62 420 LYS B CA 1
ATOM 6798 C C . LYS B 1 420 ? -25.5 1.019 0.017 1 87.62 420 LYS B C 1
ATOM 6800 O O . LYS B 1 420 ? -26.688 1.074 0.376 1 87.62 420 LYS B O 1
ATOM 6805 N N . THR B 1 421 ? -24.594 1.731 0.604 1 89.25 421 THR B N 1
ATOM 6806 C CA . THR B 1 421 ? -24.844 2.656 1.703 1 89.25 421 THR B CA 1
ATOM 6807 C C . THR B 1 421 ? -24.562 4.094 1.273 1 89.25 421 THR B C 1
ATOM 6809 O O . THR B 1 421 ? -23.562 4.367 0.619 1 89.25 421 THR B O 1
ATOM 6812 N N . PRO B 1 422 ? -25.375 4.996 1.6 1 93.19 422 PRO B N 1
ATOM 6813 C CA . PRO B 1 422 ? -26.672 4.754 2.238 1 93.19 422 PRO B CA 1
ATOM 6814 C C . PRO B 1 422 ? -27.719 4.191 1.27 1 93.19 422 PRO B C 1
ATOM 6816 O O . PRO B 1 422 ? -27.594 4.363 0.055 1 93.19 422 PRO B O 1
ATOM 6819 N N . ARG B 1 423 ? -28.719 3.541 1.705 1 92.81 423 ARG B N 1
ATOM 6820 C CA . ARG B 1 423 ? -29.734 2.889 0.89 1 92.81 423 ARG B CA 1
ATOM 6821 C C . ARG B 1 423 ? -30.594 3.916 0.163 1 92.81 423 ARG B C 1
ATOM 6823 O O . ARG B 1 423 ? -31.172 3.619 -0.886 1 92.81 423 ARG B O 1
ATOM 6830 N N . GLU B 1 424 ? -30.719 5.066 0.775 1 94.88 424 GLU B N 1
ATOM 6831 C CA . GLU B 1 424 ? -31.375 6.242 0.22 1 94.88 424 GLU B CA 1
ATOM 6832 C C . GLU B 1 424 ? -30.578 7.512 0.509 1 94.88 424 GLU B C 1
ATOM 6834 O O . GLU B 1 424 ? -29.672 7.504 1.338 1 94.88 424 GLU B O 1
ATOM 6839 N N . ASP B 1 425 ? -30.969 8.523 -0.251 1 94.88 425 ASP B N 1
ATOM 6840 C CA . ASP B 1 425 ? -30.344 9.805 0.061 1 94.88 425 ASP B CA 1
ATOM 6841 C C . ASP B 1 425 ? -30.562 10.188 1.522 1 94.88 425 ASP B C 1
ATOM 6843 O O . ASP B 1 425 ? -31.656 9.992 2.059 1 94.88 425 ASP B O 1
ATOM 6847 N N . VAL B 1 426 ? -29.531 10.594 2.156 1 92.31 426 VAL B N 1
ATOM 6848 C CA . VAL B 1 426 ? -29.609 10.992 3.557 1 92.31 426 VAL B CA 1
ATOM 6849 C C . VAL B 1 426 ? -29.156 12.445 3.699 1 92.31 426 VAL B C 1
ATOM 6851 O O . VAL B 1 426 ? -28.125 12.844 3.158 1 92.31 426 VAL B O 1
ATOM 6854 N N . ARG B 1 427 ? -30.016 13.281 4.332 1 89.31 427 ARG B N 1
ATOM 6855 C CA . ARG B 1 427 ? -29.641 14.641 4.719 1 89.31 427 ARG B CA 1
ATOM 6856 C C . ARG B 1 427 ? -29.391 14.734 6.223 1 89.31 427 ARG B C 1
ATOM 6858 O O . ARG B 1 427 ? -30.266 14.375 7.023 1 89.31 427 ARG B O 1
ATOM 6865 N N . TRP B 1 428 ? -28.109 15.055 6.602 1 82.06 428 TRP B N 1
ATOM 6866 C CA . TRP B 1 428 ? -27.75 15.234 8 1 82.06 428 TRP B CA 1
ATOM 6867 C C . TRP B 1 428 ? -27.516 16.703 8.328 1 82.06 428 TRP B C 1
ATOM 6869 O O . TRP B 1 428 ? -26.906 17.438 7.543 1 82.06 428 TRP B O 1
ATOM 6879 N N . THR B 1 429 ? -28.047 17.125 9.438 1 76.88 429 THR B N 1
ATOM 6880 C CA . THR B 1 429 ? -27.922 18.5 9.859 1 76.88 429 THR B CA 1
ATOM 6881 C C . THR B 1 429 ? -27.344 18.594 11.273 1 76.88 429 THR B C 1
ATOM 6883 O O . THR B 1 429 ? -27.719 17.797 12.141 1 76.88 429 THR B O 1
ATOM 6886 N N . ALA B 1 430 ? -26.375 19.422 11.469 1 74.25 430 ALA B N 1
ATOM 6887 C CA . ALA B 1 430 ? -25.812 19.734 12.781 1 74.25 430 ALA B CA 1
ATOM 6888 C C . ALA B 1 430 ? -25.938 21.234 13.086 1 74.25 430 ALA B C 1
ATOM 6890 O O . ALA B 1 430 ? -25.766 22.062 12.188 1 74.25 430 ALA B O 1
ATOM 6891 N N . ASN B 1 431 ? -26.141 21.5 14.328 1 73.38 431 ASN B N 1
ATOM 6892 C CA . ASN B 1 431 ? -26.391 22.906 14.688 1 73.38 431 ASN B CA 1
ATOM 6893 C C . ASN B 1 431 ? -25.172 23.516 15.375 1 73.38 431 ASN B C 1
ATOM 6895 O O . ASN B 1 431 ? -25.156 24.719 15.672 1 73.38 431 ASN B O 1
ATOM 6899 N N . THR B 1 432 ? -24.312 22.672 15.711 1 71.31 432 THR B N 1
ATOM 6900 C CA . THR B 1 432 ? -23.078 23.172 16.312 1 71.31 432 THR B CA 1
ATOM 6901 C C . THR B 1 432 ? -21.859 22.562 15.625 1 71.31 432 THR B C 1
ATOM 6903 O O . THR B 1 432 ? -21.938 21.484 15.031 1 71.31 432 THR B O 1
ATOM 6906 N N . ILE B 1 433 ? -20.797 23.297 15.719 1 67.75 433 ILE B N 1
ATOM 6907 C CA . ILE B 1 433 ? -19.547 22.812 15.133 1 67.75 433 ILE B CA 1
ATOM 6908 C C . ILE B 1 433 ? -19.094 21.547 15.867 1 67.75 433 ILE B C 1
ATOM 6910 O O . ILE B 1 433 ? -18.422 20.688 15.281 1 67.75 433 ILE B O 1
ATOM 6914 N N . ARG B 1 434 ? -19.438 21.422 17.094 1 63.97 434 ARG B N 1
ATOM 6915 C CA . ARG B 1 434 ? -19.078 20.25 17.906 1 63.97 434 ARG B CA 1
ATOM 6916 C C . ARG B 1 434 ? -19.672 18.984 17.312 1 63.97 434 ARG B C 1
ATOM 6918 O O . ARG B 1 434 ? -19.016 17.938 17.297 1 63.97 434 ARG B O 1
ATOM 6925 N N . CYS B 1 435 ? -20.719 19.141 16.766 1 57.75 435 CYS B N 1
ATOM 6926 C CA . CYS B 1 435 ? -21.469 17.984 16.234 1 57.75 435 CYS B CA 1
ATOM 6927 C C . CYS B 1 435 ? -20.859 17.5 14.93 1 57.75 435 CYS B C 1
ATOM 6929 O O . CYS B 1 435 ? -21.016 16.328 14.57 1 57.75 435 CYS B O 1
ATOM 6931 N N . VAL B 1 436 ? -20.312 18.391 14.266 1 58.78 436 VAL B N 1
ATOM 6932 C CA . VAL B 1 436 ? -19.812 18.031 12.945 1 58.78 436 VAL B CA 1
ATOM 6933 C C . VAL B 1 436 ? -18.547 17.172 13.094 1 58.78 436 VAL B C 1
ATOM 6935 O O . VAL B 1 436 ? -18.359 16.203 12.352 1 58.78 436 VAL B O 1
ATOM 6938 N N . PHE B 1 437 ? -17.828 17.5 13.977 1 59.75 437 PHE B N 1
ATOM 6939 C CA . PHE B 1 437 ? -16.547 16.812 14.086 1 59.75 437 PHE B CA 1
ATOM 6940 C C . PHE B 1 437 ? -16.641 15.625 15.039 1 59.75 437 PHE B C 1
ATOM 6942 O O . PHE B 1 437 ? -15.836 14.695 14.953 1 59.75 437 PHE B O 1
ATOM 6949 N N . HIS B 1 438 ? -17.547 15.734 15.938 1 57.66 438 HIS B N 1
ATOM 6950 C CA . HIS B 1 438 ? -17.812 14.625 16.859 1 57.66 438 HIS B CA 1
ATOM 6951 C C . HIS B 1 438 ? -19.312 14.359 16.984 1 57.66 438 HIS B C 1
ATOM 6953 O O . HIS B 1 438 ? -19.938 14.82 17.938 1 57.66 438 HIS B O 1
ATOM 6959 N N . PRO B 1 439 ? -19.844 13.914 15.797 1 46.88 439 PRO B N 1
ATOM 6960 C CA . PRO B 1 439 ? -21.281 13.703 15.969 1 46.88 439 PRO B CA 1
ATOM 6961 C C . PRO B 1 439 ? -21.625 13.008 17.281 1 46.88 439 PRO B C 1
ATOM 6963 O O . PRO B 1 439 ? -20.828 12.219 17.797 1 46.88 439 PRO B O 1
ATOM 6966 N N . PRO B 1 440 ? -22.562 13.703 18.047 1 41.22 440 PRO B N 1
ATOM 6967 C CA . PRO B 1 440 ? -22.953 13.133 19.328 1 41.22 440 PRO B CA 1
ATOM 6968 C C . PRO B 1 440 ? -22.984 11.602 19.312 1 41.22 440 PRO B C 1
ATOM 6970 O O . PRO B 1 440 ? -23.266 10.977 20.344 1 41.22 440 PRO B O 1
ATOM 6973 N N . LEU B 1 441 ? -23.094 11.188 18.203 1 39.47 441 LEU B N 1
ATOM 6974 C CA . LEU B 1 441 ? -23.25 9.75 18.359 1 39.47 441 LEU B CA 1
ATOM 6975 C C . LEU B 1 441 ? -22.047 9.148 19.094 1 39.47 441 LEU B C 1
ATOM 6977 O O . LEU B 1 441 ? -20.953 9.703 19.047 1 39.47 441 LEU B O 1
ATOM 6981 N N . GLY B 1 442 ? -22.25 8.461 20.094 1 36.28 442 GLY B N 1
ATOM 6982 C CA . GLY B 1 442 ? -21.391 7.426 20.625 1 36.28 442 GLY B CA 1
ATOM 6983 C C . GLY B 1 442 ? -20.391 6.902 19.625 1 36.28 442 GLY B C 1
ATOM 6984 O O . GLY B 1 442 ? -19.969 5.746 19.688 1 36.28 442 GLY B O 1
ATOM 6985 N N . PHE B 1 443 ? -20.344 7.688 18.656 1 37.16 443 PHE B N 1
ATOM 6986 C CA . PHE B 1 443 ? -19.672 7.148 17.484 1 37.16 443 PHE B CA 1
ATOM 6987 C C . PHE B 1 443 ? -18.219 6.816 17.797 1 37.16 443 PHE B C 1
ATOM 6989 O O . PHE B 1 443 ? -17.422 6.547 16.891 1 37.16 443 PHE B O 1
ATOM 6996 N N . ASN B 1 444 ? -17.719 7.418 18.828 1 37.62 444 ASN B N 1
ATOM 6997 C CA . ASN B 1 444 ? -16.453 6.727 19 1 37.62 444 ASN B CA 1
ATOM 6998 C C . ASN B 1 444 ? -16.594 5.227 18.75 1 37.62 444 ASN B C 1
ATOM 7000 O O . ASN B 1 444 ? -16.484 4.426 19.672 1 37.62 444 ASN B O 1
ATOM 7004 N N . ILE B 1 445 ? -17.641 4.961 18.078 1 36.19 445 ILE B N 1
ATOM 7005 C CA . ILE B 1 445 ? -17.875 3.535 17.891 1 36.19 445 ILE B CA 1
ATOM 7006 C C . ILE B 1 445 ? -16.578 2.871 17.406 1 36.19 445 ILE B C 1
ATOM 7008 O O . ILE B 1 445 ? -16.281 1.735 17.781 1 36.19 445 ILE B O 1
ATOM 7012 N N . VAL B 1 446 ? -16.203 3.469 16.359 1 35.94 446 VAL B N 1
ATOM 7013 C CA . VAL B 1 446 ? -15.094 2.682 15.828 1 35.94 446 VAL B CA 1
ATOM 7014 C C . VAL B 1 446 ? -13.914 2.736 16.781 1 35.94 446 VAL B C 1
ATOM 7016 O O . VAL B 1 446 ? -13.258 1.722 17.031 1 35.94 446 VAL B O 1
ATOM 7019 N N . SER B 1 447 ? -13.352 4.047 16.922 1 34.97 447 SER B N 1
ATOM 7020 C CA . SER B 1 447 ? -12.172 4.148 17.781 1 34.97 447 SER B CA 1
ATOM 7021 C C . SER B 1 447 ? -12.531 4.691 19.156 1 34.97 447 SER B C 1
ATOM 7023 O O . SER B 1 447 ? -12.172 5.82 19.5 1 34.97 447 SER B O 1
ATOM 7025 N N . ARG B 1 448 ? -13.773 4.461 19.688 1 35.59 448 ARG B N 1
ATOM 7026 C CA . ARG B 1 448 ? -13.68 4.93 21.062 1 35.59 448 ARG B CA 1
ATOM 7027 C C . ARG B 1 448 ? -12.359 4.508 21.703 1 35.59 448 ARG B C 1
ATOM 7029 O O . ARG B 1 448 ? -12.031 3.316 21.734 1 35.59 448 ARG B O 1
ATOM 7036 N N . PRO B 1 449 ? -11.633 5.578 21.828 1 42.56 449 PRO B N 1
ATOM 7037 C CA . PRO B 1 449 ? -10.562 5.117 22.719 1 42.56 449 PRO B CA 1
ATOM 7038 C C . PRO B 1 449 ? -11.094 4.336 23.922 1 42.56 449 PRO B C 1
ATOM 7040 O O . PRO B 1 449 ? -12.203 4.602 24.406 1 42.56 449 PRO B O 1
ATOM 7043 N N . LEU B 1 450 ? -10.867 3.064 23.891 1 39.59 450 LEU B N 1
ATOM 7044 C CA . LEU B 1 450 ? -11.109 2.477 25.203 1 39.59 450 LEU B CA 1
ATOM 7045 C C . LEU B 1 450 ? -11.047 3.541 26.297 1 39.59 450 LEU B C 1
ATOM 7047 O O . LEU B 1 450 ? -11.43 3.289 27.438 1 39.59 450 LEU B O 1
ATOM 7051 N N . SER B 1 451 ? -10.289 4.562 26.078 1 34.66 451 SER B N 1
ATOM 7052 C CA . SER B 1 451 ? -10.258 5.555 27.141 1 34.66 451 SER B CA 1
ATOM 7053 C C . SER B 1 451 ? -11.086 6.785 26.781 1 34.66 451 SER B C 1
ATOM 7055 O O . SER B 1 451 ? -10.969 7.312 25.672 1 34.66 451 SER B O 1
ATOM 7057 N N . THR B 1 452 ? -12.18 6.879 27.016 1 33.09 452 THR B N 1
ATOM 7058 C CA . THR B 1 452 ? -13.031 8.055 26.891 1 33.09 452 THR B CA 1
ATOM 7059 C C . THR B 1 452 ? -12.438 9.234 27.656 1 33.09 452 THR B C 1
ATOM 7061 O O . THR B 1 452 ? -13.148 10.195 27.969 1 33.09 452 THR B O 1
ATOM 7064 N N . ASP B 1 453 ? -11.242 9.328 28.172 1 32.84 453 ASP B N 1
ATOM 7065 C CA . ASP B 1 453 ? -11.031 10.477 29.062 1 32.84 453 ASP B CA 1
ATOM 7066 C C . ASP B 1 453 ? -10.852 11.758 28.25 1 32.84 453 ASP B C 1
ATOM 7068 O O . ASP B 1 453 ? -10.031 11.812 27.328 1 32.84 453 ASP B O 1
ATOM 7072 N N . ARG B 1 454 ? -11.836 12.609 28.109 1 31.8 454 ARG B N 1
ATOM 7073 C CA . ARG B 1 454 ? -11.852 13.992 27.656 1 31.8 454 ARG B CA 1
ATOM 7074 C C . ARG B 1 454 ? -10.828 14.828 28.406 1 31.8 454 ARG B C 1
ATOM 7076 O O . ARG B 1 454 ? -10.672 14.68 29.625 1 31.8 454 ARG B O 1
#

Solvent-accessible surface area (backbone atoms only — not comparable to full-atom values): 48093 Å² total; per-residue (Å²): 110,74,71,62,55,75,24,27,32,66,73,57,28,52,51,51,50,37,54,52,35,47,43,37,40,30,26,41,12,53,31,37,90,71,41,52,22,72,96,74,57,46,62,28,62,86,81,59,56,75,83,51,44,40,69,68,36,26,43,17,7,29,41,28,15,51,36,65,35,18,33,78,70,61,65,28,67,62,48,19,50,51,47,42,53,53,30,37,75,70,69,34,40,79,55,82,90,42,87,82,56,75,81,46,70,71,39,48,55,48,43,53,24,28,52,49,8,38,52,44,26,53,52,50,53,59,64,55,58,77,33,38,54,27,66,69,14,46,74,69,74,37,89,40,80,48,42,17,35,50,66,65,74,71,73,66,73,49,70,56,47,75,78,11,28,40,23,89,90,45,60,57,33,23,39,50,44,60,43,73,55,66,66,20,52,19,36,74,45,77,51,57,73,73,60,74,63,45,45,32,43,22,29,42,40,65,67,49,61,32,29,33,80,47,35,69,54,81,83,53,48,73,67,56,70,65,34,69,87,74,56,77,77,81,68,90,68,59,62,68,61,48,31,50,48,38,41,46,42,45,37,72,55,62,43,53,68,47,49,52,49,52,56,43,48,69,32,60,49,42,60,48,34,62,42,55,51,68,80,61,43,89,83,51,51,90,51,87,22,53,35,63,64,24,54,74,66,64,46,49,72,66,55,26,40,47,50,49,34,53,28,39,45,46,27,53,35,35,45,29,54,37,39,32,40,14,61,71,63,27,23,39,44,57,68,28,44,27,35,51,78,35,24,87,40,78,36,75,26,45,50,53,76,78,47,92,47,67,58,37,80,40,40,24,56,34,63,72,66,85,62,85,79,69,45,54,44,25,30,50,41,57,66,59,47,35,45,52,35,44,45,53,40,30,36,71,74,70,67,43,51,74,37,77,43,78,47,78,42,52,52,18,62,32,84,71,27,61,71,52,30,24,83,48,70,41,83,46,76,31,59,29,54,61,35,64,67,47,44,79,53,76,52,52,31,70,70,37,25,85,40,74,74,126,116,75,70,62,55,73,25,26,31,66,71,58,30,52,50,50,49,37,54,52,34,46,42,37,38,30,27,40,12,52,31,37,90,72,41,50,22,72,94,74,59,46,62,26,64,85,82,59,57,75,84,51,42,40,67,68,36,26,44,16,8,29,41,27,15,49,37,67,35,18,32,80,73,60,64,27,68,63,49,20,50,50,48,42,53,52,31,37,74,70,69,34,40,78,54,82,89,43,87,80,55,77,80,48,69,72,37,50,56,48,43,52,24,28,52,51,9,38,51,44,26,55,52,53,53,60,66,55,59,79,35,38,54,25,67,71,13,45,75,70,73,35,88,41,81,48,44,18,36,50,65,66,75,70,72,66,73,48,68,57,48,74,80,13,28,42,22,89,89,44,58,56,33,24,42,51,45,61,42,73,60,64,65,23,52,17,35,73,44,78,57,62,76,73,56,69,70,45,41,32,44,22,30,44,41,64,64,48,60,33,30,35,79,47,35,68,55,81,82,54,49,74,67,55,71,64,35,69,87,74,56,75,76,80,69,88,69,58,61,67,62,48,31,51,49,39,42,45,43,44,36,71,55,63,44,54,68,47,48,52,49,51,56,43,47,68,33,61,49,41,60,48,33,64,41,56,50,69,80,63,42,88,86,52,50,89,50,87,24,56,35,61,64,24,54,73,66,63,46,50,72,68,54,26,41,48,51,48,36,54,26,40,46,44,27,51,35,37,46,27,54,37,38,32,40,12,61,72,62,25,21,39,43,60,68,28,46,26,34,50,78,33,23,86,41,78,36,74,26,46,50,54,76,78,46,91,47,67,59,37,80,40,41,22,56,33,63,73,66,85,63,86,79,68,46,54,44,24,31,52,42,56,65,60,46,34,45,50,33,44,45,52,39,30,36,69,74,69,67,44,50,73,37,78,42,78,47,78,41,52,54,18,64,32,84,73,27,61,72,51,30,24,83,49,71,42,80,47,77,30,60,28,53,59,35,64,66,48,46,79,55,74,52,50,33,73,68,39,25,86,42,75,77,126

InterPro domains:
  IPR016119 Bromoperoxidase/chloroperoxidase C-terminal [G3DSA:1.10.606.10] (185-436)
  IPR036938 Phosphatidic acid phosphatase type 2/haloperoxidase superfamily [SSF48317] (205-433)
  IPR049283 Domain of unknown function DUF6851 [PF21167] (24-176)
  IPR052559 Vanadium-dependent haloperoxidase [PTHR34599] (115-429)
  IPR055161 Vanadium-dependent haloperoxidase NapH1-like, second helical-bundle domain [PF22778] (309-430)

Secondary structure (DSSP, 8-state):
--TTTTTB-HHHHHHHHHHHHHHHHHHHHHTSSSPPPTTT-PPPPTTS-GGGGSHHHHHHHHHHHHHHHHHHHHTSHHHHHHHHHHHHHTT----TTSTTTTSSHHHHHHHHHHHHHHHHHHHHHHHHTTSSS-TTS-TTS-SSS--TT---S---PPP--TT-PPPSS-TTB--PPEE--SS--B------SSS-----SEEE--S-TTHHHHSPPSSS-HHHHH-GGGSPPPP---HHHHHHHHHHHHHHH--HHHHHHHHHHH-HHHHHHHHHHS---TTS----S-HHHHHHTT--HHHHHHHHHHHHHHHHHHHHHHHHHHHHH-BPPHHHHHHHHSTTSEEEEE--TT-S-SEEEEEGGG---SSPPPSS--SS-HHHHHHHHHHHHIIIIIS--EEEEEEEE-TT--SSSTTTSSSS-EEEEEEEHHHHHS-TTT-TTSS--S----/--TTTTTB-HHHHHHHHHHHHHHHHHHHHHTSSSPPPTTT-PPPPTTS-GGGGSHHHHHHHHHHHHHHHHHHHHTSHHHHHHHHHHHHHTT----TTSGGGGSSHHHHHHHHHHHHHHHHHHHHHHHHTTSSS-TTS-TTS-SSS--TT---S---PPP--TT-PPPSS-TTB--PPEE--SS--B------SSTT----SEEE--S-TTHHHHSPPSSS-HHHHH-GGGSPPPP---HHHHHHHHHHHHHHH--HHHHHHHHHHH-HHHHHHHHHHS---TTS----S-HHHHHHTT--HHHHHHHHHHHHHHHHHHHHHHHHHHHHH-BPPHHHHHHHHSTTSEEEEE--TT-S-SEEEEEGGG---SSPPPSS--SS-HHHHHHHHHHHHIIIIIS--EEEEEEEE-TT--SSSTTTSSSS-EEEEEEEHHHHHS-TTT-TTTT--S----

pLDDT: mean 76.77, std 18.62, range [28.39, 97.25]

Foldseek 3Di:
DQPQLLVDFDLLSLVLLLLLLLLLLQLLQLLDDFAARPPVRDHHDPPDDPVCNDPLLSLLLSLLLCLLQQDLSRPHPVRSVVSQVVCVVLVSYDPPVDDPQPDDPVSVSSVVSNVNSNVSSVVSCVVQVQQQQQQQQCLCVDPPPGDGSDANPPFDFDDDDLQQAADPVDNFFATWHKDDLVPAAAPCPPPPDDDRSDHHTDTFDAGNLRLLPGGHADPADPVNLPPCVLADDQDDFPLVVLLQVLQVCLLPPDAQVLLVLLVCLSSVVCLQCVQPPDPVPSVQGCLSFSSVVCVVLVHDSNLRSVLSNQLSSQLSNLLSSQSNNQSVSNGYFSLNSLCHVQQAPWDWGQPFAQDPDRTDTDGSNPDDGLDDDRRTGQPPDSLVSSLVSNQVSCCVSVVDQFDKDKDKDAQQNRPRHGNPGPNHIDIDIDGGSSCSNPNPPVVVSRGPRSDPPD/DDPQLLVDADLLSLVLLLLLLLLLLQLLQLLDDFAARDPVRDHHDPPDDPVCNDVLLSLLLSLLLCLLQCDLSRPHDVRSVVSQVVCVVLVSYDPPPDDPQPDDPVSVSSVVSNVNSNVSSVVSCVVQVQQQQQQQQCLLVDPPPGDGSDANPPQDFDDDDLQQAADPVDNFFATWHKDDLVPAAADPPPPPDDDRRDHHTDTFDAGNLRLLPGGHADPADPVNLVPCVLADDQDPFPLVVLLQVLQVCLLPPDAQVLLVLLVCLSSVVCLQCVQPPDPVPSVLPCLSFSSVVCVVVVHDSNLRSVLSNQLSSQLSNLLSSQSNNQSVNNGYFSLNSLCHVQQAPWDWGQPFAQDPDRTDTDGSNPDDGLDDDRRTGQPPDSLVSSLVSNQVSCCVSVVDQFDKDKDKDAQQNRPRHGNPGPNHIDIDIDGGSSCSNPNPPVVCSRRPRSDVDD